Protein AF-0000000076985217 (afdb_homodimer)

Organism: Strigamia maritima (NCBI:txid126957)

Radius of gyration: 34.95 Å; Cα contacts (8 Å, |Δi|>4): 1280; chains: 2; bounding box: 96×100×64 Å

Nearest PDB structures (foldseek):
  6sni-assembly1_X  TM=8.004E-01  e=3.761E-13  Saccharomyces cerevisiae
  1x03-assembly1_A-2  TM=1.935E-01  e=9.881E+00  Homo sapiens
  7lid-assembly1_A  TM=1.519E-01  e=5.399E+00  Machilis hrabei
  6sni-assembly1_X  TM=8.030E-01  e=2.224E-13  Saccharomyces cerevisiae
  1x03-assembly1_A-2  TM=1.934E-01  e=9.493E+00  Homo sapiens

Secondary structure (DSSP, 8-state):
------HHHHHHHHHHHHHHHHHTTT---THHHHHHHHHHHHHHS-GGGGGGGGGT---S----S-HHHHHHHHHHHHHHTTT-GGGG-TT-TT---HHHHHHHHHHHHHHHHHHHHHHHHHHHTS----GGGGT-GGG-HHHHHHHHHHT-HHHHHIIIIII--HHHHHHHHHHHHHHHHTT-HHHHHHHHHHHHTT-GGGGGGHHHHHHHHIIIIIB--B-TTS-B-GGGB-HHHHHHHHHHHHHHHHHHHHHHHHTT-HHHHHHHH---GGGSGGGG--SS--------SS------SSS----HHHHHHHHHHHHHHHHHHHHT-TT-HHHHHHHHHHHHHHHHHH-TT--GGGGHHHHHHHHHHHTT-HHHHHHHHHHHHHHHHTTGGG--SHHHHHHHHHHHHHHHHHHHHHHHHHTTTT--S-SS-HHHHHHHHHHHHHHHIIIIIHHHTT-TTT-TTHHHHHHHHHHHHHHHHHHHHHHHHHHH--GGGGGGGGGG--------TTSS-----------------------SSTTSHHHHHHHHHHHHHH-------/------HHHHHHHHHHHHHHHHHTTT---THHHHHHHHHHHHHHS-GGGGGGGGGT---S----S-HHHHHHHHHHHHHHTTT-GGGG-TT-TT---HHHHHHHHHHHHHHHHHHHHHHHHHHHTS----GGGGT-GGG-HHHHHHHHHHT-HHHHHIIIIII--HHHHHHHHHHHHHHHHTT-HHHHHHHHHHHHTT-GGGGGGHHHHHHHHIIIIIB--B-TTS-B-GGGB-HHHHHHHHHHHHHHHHHHHHHHHHTT-HHHHHHHH---GGGSGGGG--SS--------SS------SSS----HHHHHHHHHHHHHHHHHHHHT-TT-HHHHHHHHHHHHHHHHHH-TT--GGGGHHHHHHHHHHHTT-HHHHHHHHHHHHHHHHTTGGG--SHHHHHHHHHHHHHHHHHHHHHHHHHTTTT--S-SS-HHHHHHHHHHHHHHHIIIIIHHHTT-TTT-TTHHHHHHHHHHHHHHHHHHHHHHHHHHH--GGGGGGGGGG--------TTSS-----------------------SGGGSHHHHHHHHHHHHHH-------

Foldseek 3Di:
DQPQQDPVLLVVLLVVVLVVLVVLLPADAPVLQLLLLLLLLLQPDPLLCQLVCVVVAPDPRHDQAFQLQSVVSPVLSVVLCVQPVVSNHSPDGPDDDPSSSVSLSVVLSVLLVLLSVLLSLLLVLAPRFDPVCVPDSCQGLSNLLSCLQSLQLLCSCVPRRNNDNVSNLVSLVSNLLSCLSVVNLLVSLLSLLSSCNGGVVLVLLVLLNVLLCQQQQQADDADPQLHGPPVRGHPVRVVSNVCSNVVSVCVRCVVNVVVVCNVSSVCSNDVQPVQPPVPPPDDDDPPPLLFAQPLHPPPPPPDPDDHQVNLVVQLCVQLVVLSVVSNSVNPDSLSSLLSSLLSLLSCCLRGDQDALSSLCSNQNSLSSVLLRDLLSVLLNLLSSLLSLLLCCLSPDDPVVLVVSVVSSVVSSVSSLVSSCSSCVVPPPDHSYDPVSVVLSVVSVVLSCCSPPVCVVVVCCVVCVCVSNLSSLVSSSVSSVVSSVSSVVVSSPPDPPPVVPVPPPPPDDPDDPDPDDPPDDPDDDDDDDDDDDDPPPDPDDDDVPPVVVVSVVVSSVRHPSPHRND/DQPQQDPVLLVVLLVVVLVVLVVLLPADAPVLQLLLLLLLLLQPDPPLCQLVCVVVAPDPRHDQAFQLQSVVSPVLSVVLCVQPVVSNHSPDGPDDDPSSSVSLSVVLSVLLVLLSVLLSLLLVLAPRFDPVCVPDSCQGLSNLLSCLQSLQLLCSCVPRRNNDNVSNLVSLQSNLLSCLSVVNLLVSLLSLLSSCNGGVVLVLLVLLNVLLCQQQQQADDADPQLHGPPVRGHPVRVVSNVCSNVVSVCVRCVVNVVVVCNVSSVCSNDVQPVQPPPPPPDDDDPPPLLQAQPLHPPPPPPDPDDHQVNLVVQLCVQLVVLSVVSNSPNPDSLSSLLSSLLSLLSCCLRGDQDALSSLVSNQNSLSSVLLRDLLSVLLNLLSSLLSLLLCCLSPDDPVVLVVSVVSSVVSSVSSLVSSCSSCVVPPPDHSYDPVSVVLSVVSVVLSCCSPPVCVVVVCCVVCVCVSNLSSLVSSSVSSVVSSVSSVVVSSPPDPPPVVVVPPPPPDDPPDPDPDDDPPDPDDDDDDDDDDDDPPPPPDDDDPPPVVVVSVVSSSVRHPSPHRND

InterPro domains:
  IPR004856 Glycosyl transferase, ALG6/ALG8 [PF03155] (18-485)
  IPR004856 Glycosyl transferase, ALG6/ALG8 [PTHR12413] (17-487)

Sequence (1130 aa):
MATSLSNPVFWSIIGGITALKILLIPSKSTDFEVHRNWLAITHTFPFDKWYYEASISTSEWTLDYPPFFAWFECALSYIAQYFDSAMLSIHNHNYASQMTILFQRLSVIVTDLIFAYGVKECAGCLGPASWQSRRDVWVHNGFILSMMLFGNAGLLLVDHIHFQYNGFLFGFLLISIARMLQHKHLESAFWFCILLNLKHIYLYFAPAYFVYLLRSYCFLYSTRDGGVLWKSFSIKNFTKLSFTVISVFAASFGPFIAKGQLNQVLSRLFPFKRVQKTGLMSDNKVTASMTGGLVQEYQHSILPNITPTITLICSVVVILPALIKLWHRPSMPWDFVRCLTLCAYGTYMFGWHVHEKAILLIIIPLTLLAAVDWDDACIYMFTSLTGHFSLFPLFFTLAETSTKILLTVMHAMYSCFGLCLLNKDVVHEALLSTFEKIYLFGLVFVQLYHSYLHEFLGLSKKYEFLPLLLFSAYCAPGILYSWLKFYKFTLARDRKSCLSSTKNDYFGKSCLEILYNTEICNWSPIQSLNSGKVGLWFGSLCQHSVMILYLELTINIYFSYPRPEMATSLSNPVFWSIIGGITALKILLIPSKSTDFEVHRNWLAITHTFPFDKWYYEASISTSEWTLDYPPFFAWFECALSYIAQYFDSAMLSIHNHNYASQMTILFQRLSVIVTDLIFAYGVKECAGCLGPASWQSRRDVWVHNGFILSMMLFGNAGLLLVDHIHFQYNGFLFGFLLISIARMLQHKHLESAFWFCILLNLKHIYLYFAPAYFVYLLRSYCFLYSTRDGGVLWKSFSIKNFTKLSFTVISVFAASFGPFIAKGQLNQVLSRLFPFKRVQKTGLMSDNKVTASMTGGLVQEYQHSILPNITPTITLICSVVVILPALIKLWHRPSMPWDFVRCLTLCAYGTYMFGWHVHEKAILLIIIPLTLLAAVDWDDACIYMFTSLTGHFSLFPLFFTLAETSTKILLTVMHAMYSCFGLCLLNKDVVHEALLSTFEKIYLFGLVFVQLYHSYLHEFLGLSKKYEFLPLLLFSAYCAPGILYSWLKFYKFTLARDRKSCLSSTKNDYFGKSCLEILYNTEICNWSPIQSLNSGKVGLWFGSLCQHSVMILYLELTINIYFSYPRPE

pLDDT: mean 75.88, std 26.4, range [15.59, 98.81]

Solvent-accessible surface area (backbone atoms only — not comparable to full-atom values): 62988 Å² total; per-residue (Å²): 126,58,80,59,68,54,65,70,61,53,50,47,52,52,49,54,52,47,53,52,49,60,70,35,55,86,50,79,42,74,46,49,47,43,54,40,44,41,21,6,43,41,57,70,40,61,81,93,41,47,68,50,31,65,79,70,40,91,54,90,60,62,64,48,58,31,52,46,36,48,52,49,34,26,57,49,30,68,56,41,46,77,61,37,54,68,54,43,38,76,80,48,72,83,65,74,50,70,47,48,50,52,49,56,50,47,52,43,58,59,43,28,51,46,21,51,50,9,43,51,48,38,36,60,68,49,71,57,52,62,80,71,24,74,74,38,70,82,57,18,54,34,47,41,52,42,49,52,60,77,49,24,36,53,56,48,44,46,30,47,36,42,44,46,56,55,50,36,50,49,7,33,47,34,39,14,50,30,26,40,66,68,70,36,57,64,62,13,49,42,33,42,44,53,37,38,33,37,35,60,76,55,55,52,40,42,64,42,53,52,45,44,46,49,44,46,59,19,27,75,48,67,41,94,86,36,43,83,44,75,87,34,56,35,67,66,47,42,50,53,49,48,49,46,50,49,52,52,50,41,68,45,46,37,69,40,47,75,69,70,38,51,68,54,49,48,46,44,59,55,66,74,65,75,59,65,68,77,64,67,73,78,91,84,85,83,66,83,74,65,26,60,79,64,87,63,71,70,77,53,89,82,53,81,82,82,49,63,66,57,22,48,52,52,20,49,62,65,30,43,66,48,50,53,52,42,53,45,44,55,85,39,54,69,52,50,51,49,34,30,27,44,26,30,47,26,36,63,74,35,35,67,87,52,58,66,76,56,49,53,58,30,45,57,56,34,52,60,44,22,75,74,34,69,71,42,31,28,47,36,57,56,41,45,54,46,45,44,56,49,45,44,76,80,50,80,48,72,55,47,44,54,42,53,51,50,40,42,50,42,35,49,53,49,47,53,53,42,48,47,61,72,34,54,91,64,63,79,64,71,64,59,54,71,67,55,48,53,57,55,54,48,52,55,52,54,52,47,36,52,73,46,47,38,59,72,66,60,38,48,80,82,44,65,58,49,54,55,46,46,43,44,60,60,32,49,60,54,52,50,50,43,48,51,53,50,49,51,51,60,70,59,62,61,88,72,66,71,63,65,74,61,65,77,70,76,72,85,74,92,75,72,92,83,67,72,95,67,85,84,83,82,75,83,84,84,85,76,85,82,82,84,73,89,69,91,70,95,79,85,78,91,69,64,63,66,58,57,51,51,55,56,51,56,53,61,52,55,60,65,59,73,19,66,124,127,58,80,59,67,53,66,71,59,52,50,47,51,52,50,55,53,46,53,53,50,61,69,36,56,87,50,79,43,73,46,50,48,44,55,39,42,41,20,6,43,41,57,69,44,60,80,93,40,47,69,52,33,64,79,71,40,91,54,89,59,63,64,48,58,32,51,48,36,49,52,49,33,28,58,50,30,68,57,41,46,78,62,36,55,68,54,43,38,77,80,48,73,82,66,72,49,70,47,48,51,52,48,56,50,47,50,43,58,58,42,30,50,47,21,51,49,10,45,50,48,38,35,60,68,48,71,57,52,61,79,68,23,72,78,38,71,84,56,19,55,34,47,41,50,43,48,52,59,76,50,25,38,53,57,48,44,45,30,47,38,42,44,47,59,54,50,36,51,48,7,34,47,34,40,15,49,28,28,40,65,68,68,35,58,64,61,14,50,42,34,41,45,53,37,38,34,37,36,60,76,56,55,52,40,43,63,42,54,52,44,43,45,50,43,46,59,20,28,76,49,66,42,94,85,36,43,83,45,77,86,34,56,36,66,66,46,43,49,52,48,49,48,48,50,49,52,50,49,42,66,44,48,36,69,40,48,76,70,69,38,49,67,51,48,48,47,43,58,55,67,74,65,77,60,64,68,77,65,67,75,81,89,79,86,82,65,84,72,66,27,60,78,64,87,63,70,68,76,54,88,81,54,80,82,82,49,64,66,57,21,50,50,51,21,49,62,65,31,41,65,48,52,53,51,40,52,45,44,56,86,40,54,67,52,50,51,51,34,30,27,44,27,29,45,27,36,62,75,36,35,65,85,51,56,65,75,57,49,51,59,30,44,57,57,36,51,59,44,23,74,74,34,68,71,40,30,27,46,34,57,56,41,45,54,45,46,45,5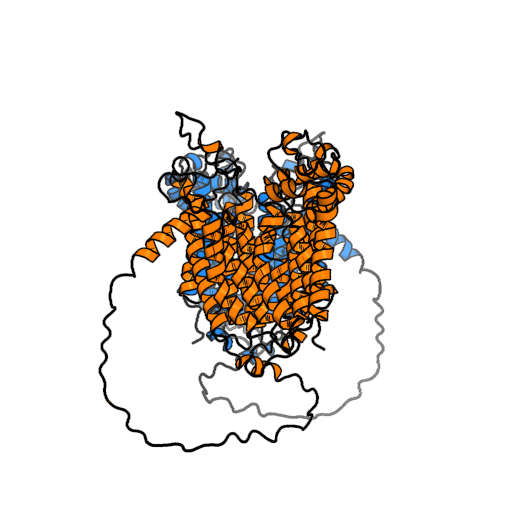5,48,46,45,76,80,50,80,49,72,55,46,43,54,42,53,52,50,42,43,50,42,35,50,53,48,46,53,54,43,48,46,61,70,33,54,92,64,64,80,64,71,65,61,53,71,68,55,49,53,55,55,54,49,51,56,52,52,51,47,36,53,72,45,45,37,59,74,67,59,37,48,81,80,42,66,57,50,54,55,48,47,44,43,61,59,33,48,60,53,50,51,50,43,47,52,54,51,49,52,52,61,70,58,62,61,85,71,66,72,63,65,73,60,63,75,70,79,73,86,80,86,75,70,88,84,64,66,90,69,79,75,79,78,73,82,89,79,84,74,86,83,82,84,72,86,70,89,68,95,80,83,77,83,70,63,64,63,58,56,53,50,54,55,51,57,53,64,50,56,60,66,60,73,18,67,124

Structure (mmCIF, N/CA/C/O backbone):
data_AF-0000000076985217-model_v1
#
loop_
_entity.id
_entity.type
_entity.pdbx_description
1 polymer Alpha-1,3-glucosyltransferase
#
loop_
_atom_site.group_PDB
_atom_site.id
_atom_site.type_symbol
_atom_site.label_atom_id
_atom_site.label_alt_id
_atom_site.label_comp_id
_atom_site.label_asym_id
_atom_site.label_entity_id
_atom_site.label_seq_id
_atom_site.pdbx_PDB_ins_code
_atom_site.Cartn_x
_atom_site.Cartn_y
_atom_site.Cartn_z
_atom_site.occupancy
_atom_site.B_iso_or_equiv
_atom_site.auth_seq_id
_atom_site.auth_comp_id
_atom_site.auth_asym_id
_atom_site.auth_atom_id
_atom_site.pdbx_PDB_model_num
ATOM 1 N N . MET A 1 1 ? -28.812 -13.93 -15.977 1 23.81 1 MET A N 1
ATOM 2 C CA . MET A 1 1 ? -27.453 -13.977 -16.5 1 23.81 1 MET A CA 1
ATOM 3 C C . MET A 1 1 ? -26.484 -13.258 -15.578 1 23.81 1 MET A C 1
ATOM 5 O O . MET A 1 1 ? -26.656 -12.07 -15.289 1 23.81 1 MET A O 1
ATOM 9 N N . ALA A 1 2 ? -25.859 -13.914 -14.68 1 39.53 2 ALA A N 1
ATOM 10 C CA . ALA A 1 2 ? -24.891 -13.43 -13.695 1 39.53 2 ALA A CA 1
ATOM 11 C C . ALA A 1 2 ? -23.922 -12.43 -14.328 1 39.53 2 ALA A C 1
ATOM 13 O O . ALA A 1 2 ? -23.266 -12.742 -15.32 1 39.53 2 ALA A O 1
ATOM 14 N N . THR A 1 3 ? -24.125 -11.203 -14.336 1 50.72 3 THR A N 1
ATOM 15 C CA . THR A 1 3 ? -23.406 -10.242 -15.156 1 50.72 3 THR A CA 1
ATOM 16 C C . THR A 1 3 ? -21.906 -10.305 -14.875 1 50.72 3 THR A C 1
ATOM 18 O O . THR A 1 3 ? -21.484 -10.133 -13.727 1 50.72 3 THR A O 1
ATOM 21 N N . SER A 1 4 ? -21.141 -11.195 -15.625 1 61.94 4 SER A N 1
ATOM 22 C CA . SER A 1 4 ? -19.688 -11.266 -15.688 1 61.94 4 SER A CA 1
ATOM 23 C C . SER A 1 4 ? -19.062 -9.875 -15.664 1 61.94 4 SER A C 1
ATOM 25 O O . SER A 1 4 ? -19.703 -8.891 -16.016 1 61.94 4 SER A O 1
ATOM 27 N N . LEU A 1 5 ? -18.031 -9.781 -14.875 1 69.56 5 LEU A N 1
ATOM 28 C CA . LEU A 1 5 ? -17.281 -8.539 -14.867 1 69.56 5 LEU A CA 1
ATOM 29 C C . LEU A 1 5 ? -17.062 -8.023 -16.297 1 69.56 5 LEU A C 1
ATOM 31 O O . LEU A 1 5 ? -16.641 -8.781 -17.172 1 69.56 5 LEU A O 1
ATOM 35 N N . SER A 1 6 ? -17.578 -6.812 -16.484 1 77.94 6 SER A N 1
ATOM 36 C CA . SER A 1 6 ? -17.422 -6.227 -17.812 1 77.94 6 SER A CA 1
ATOM 37 C C . SER A 1 6 ? -15.953 -6.223 -18.234 1 77.94 6 SER A C 1
ATOM 39 O O . SER A 1 6 ? -15.055 -6.062 -17.406 1 77.94 6 SER A O 1
ATOM 41 N N . ASN A 1 7 ? -15.695 -6.547 -19.469 1 78.56 7 ASN A N 1
ATOM 42 C CA . ASN A 1 7 ? -14.359 -6.691 -20.031 1 78.56 7 ASN A CA 1
ATOM 43 C C . ASN A 1 7 ? -13.531 -5.426 -19.828 1 78.56 7 ASN A C 1
ATOM 45 O O . ASN A 1 7 ? -12.383 -5.496 -19.391 1 78.56 7 ASN A O 1
ATOM 49 N N . PRO A 1 8 ? -14.125 -4.258 -20.062 1 77.69 8 PRO A N 1
ATOM 50 C CA . PRO A 1 8 ? -13.297 -3.066 -19.906 1 77.69 8 PRO A CA 1
ATOM 51 C C . PRO A 1 8 ? -12.828 -2.863 -18.469 1 77.69 8 PRO A C 1
ATOM 53 O O . PRO A 1 8 ? -11.703 -2.414 -18.234 1 77.69 8 PRO A O 1
ATOM 56 N N . VAL A 1 9 ? -13.641 -3.23 -17.578 1 78.38 9 VAL A N 1
ATOM 57 C CA . VAL A 1 9 ? -13.281 -3.074 -16.172 1 78.38 9 VAL A CA 1
ATOM 58 C C . VAL A 1 9 ? -12.18 -4.066 -15.805 1 78.38 9 VAL A C 1
ATOM 60 O O . VAL A 1 9 ? -11.211 -3.707 -15.133 1 78.38 9 VAL A O 1
ATOM 63 N N . PHE A 1 10 ? -12.352 -5.262 -16.328 1 86.94 10 PHE A N 1
ATOM 64 C CA . PHE A 1 10 ? -11.352 -6.289 -16.047 1 86.94 10 PHE A CA 1
ATOM 65 C C . PHE A 1 10 ? -9.984 -5.867 -16.578 1 86.94 10 PHE A C 1
ATOM 67 O O . PHE A 1 10 ? -8.992 -5.938 -15.852 1 86.94 10 PHE A O 1
ATOM 74 N N . TRP A 1 11 ? -9.977 -5.34 -17.719 1 86.81 11 TRP A N 1
ATOM 75 C CA . TRP A 1 11 ? -8.695 -5 -18.344 1 86.81 11 TRP A CA 1
ATOM 76 C C . TRP A 1 11 ? -8.117 -3.729 -17.734 1 86.81 11 TRP A C 1
ATOM 78 O O . TRP A 1 11 ? -6.906 -3.508 -17.781 1 86.81 11 TRP A O 1
ATOM 88 N N . SER A 1 12 ? -8.938 -2.918 -17.156 1 82.62 12 SER A N 1
ATOM 89 C CA . SER A 1 12 ? -8.438 -1.764 -16.422 1 82.62 12 SER A CA 1
ATOM 90 C C . SER A 1 12 ? -7.684 -2.191 -15.164 1 82.62 12 SER A C 1
ATOM 92 O O . SER A 1 12 ? -6.695 -1.562 -14.781 1 82.62 12 SER A O 1
ATOM 94 N N . ILE A 1 13 ? -8.188 -3.27 -14.586 1 86.25 13 ILE A N 1
ATOM 95 C CA . ILE A 1 13 ? -7.492 -3.824 -13.43 1 86.25 13 ILE A CA 1
ATOM 96 C C . ILE A 1 13 ? -6.109 -4.328 -13.844 1 86.25 13 ILE A C 1
ATOM 98 O O . ILE A 1 13 ? -5.105 -3.992 -13.219 1 86.25 13 ILE A O 1
ATOM 102 N N . ILE A 1 14 ? -6.141 -5.023 -14.914 1 91.19 14 ILE A N 1
ATOM 103 C CA . ILE A 1 14 ? -4.898 -5.594 -15.422 1 91.19 14 ILE A CA 1
ATOM 104 C C . ILE A 1 14 ? -3.934 -4.477 -15.812 1 91.19 14 ILE A C 1
ATOM 106 O O . ILE A 1 14 ? -2.74 -4.543 -15.508 1 91.19 14 ILE A O 1
ATOM 110 N N . GLY A 1 15 ? -4.496 -3.48 -16.453 1 87.56 15 GLY A N 1
ATOM 111 C CA . GLY A 1 15 ? -3.678 -2.342 -16.828 1 87.56 15 GLY A CA 1
ATOM 112 C C . GLY A 1 15 ? -3.082 -1.61 -15.641 1 87.56 15 GLY A C 1
ATOM 113 O O . GLY A 1 15 ? -1.902 -1.252 -15.656 1 87.56 15 GLY A O 1
ATOM 114 N N . GLY A 1 16 ? -3.854 -1.36 -14.617 1 84.88 16 GLY A N 1
ATOM 115 C CA . GLY A 1 16 ? -3.377 -0.687 -13.422 1 84.88 16 GLY A CA 1
ATOM 116 C C . GLY A 1 16 ? -2.277 -1.449 -12.703 1 84.88 16 GLY A C 1
ATOM 117 O O . GLY A 1 16 ? -1.252 -0.872 -12.336 1 84.88 16 GLY A O 1
ATOM 118 N N . ILE A 1 17 ? -2.465 -2.727 -12.516 1 90.25 17 ILE A N 1
ATOM 119 C CA . ILE A 1 17 ? -1.48 -3.541 -11.812 1 90.25 17 ILE A CA 1
ATOM 120 C C . ILE A 1 17 ? -0.236 -3.711 -12.68 1 90.25 17 ILE A C 1
ATOM 122 O O . ILE A 1 17 ? 0.886 -3.738 -12.172 1 90.25 17 ILE A O 1
ATOM 126 N N . THR A 1 18 ? -0.457 -3.779 -14.008 1 92.19 18 THR A N 1
ATOM 127 C CA . THR A 1 18 ? 0.682 -3.861 -14.914 1 92.19 18 THR A CA 1
ATOM 128 C C . THR A 1 18 ? 1.542 -2.605 -14.82 1 92.19 18 THR A C 1
ATOM 130 O O . THR A 1 18 ? 2.77 -2.68 -14.891 1 92.19 18 THR A O 1
ATOM 133 N N . ALA A 1 19 ? 0.952 -1.47 -14.688 1 86.56 19 ALA A N 1
ATOM 134 C CA . ALA A 1 19 ? 1.701 -0.232 -14.484 1 86.56 19 ALA A CA 1
ATOM 135 C C . ALA A 1 19 ? 2.559 -0.307 -13.227 1 86.56 19 ALA A C 1
ATOM 137 O O . ALA A 1 19 ? 3.691 0.182 -13.211 1 86.56 19 ALA A O 1
ATOM 138 N N . LEU A 1 20 ? 1.994 -0.882 -12.25 1 86.69 20 LEU A N 1
ATOM 139 C CA . LEU A 1 20 ? 2.754 -1.074 -11.016 1 86.69 20 LEU A CA 1
ATOM 140 C C . LEU A 1 20 ? 3.941 -2.004 -11.25 1 86.69 20 LEU A C 1
ATOM 142 O O . LEU A 1 20 ? 5.035 -1.761 -10.734 1 86.69 20 LEU A O 1
ATOM 146 N N . LYS A 1 21 ? 3.689 -3.061 -12.039 1 91.88 21 LYS A N 1
ATOM 147 C CA . LYS A 1 21 ? 4.762 -3.998 -12.359 1 91.88 21 LYS A CA 1
ATOM 148 C C . LYS A 1 21 ? 5.898 -3.299 -13.102 1 91.88 21 LYS A C 1
ATOM 150 O O . LYS A 1 21 ? 7.074 -3.578 -12.859 1 91.88 21 LYS A O 1
ATOM 155 N N . ILE A 1 22 ? 5.559 -2.43 -13.945 1 87 22 ILE A N 1
ATOM 156 C CA . ILE A 1 22 ? 6.551 -1.7 -14.734 1 87 22 ILE A CA 1
ATOM 157 C C . ILE A 1 22 ? 7.391 -0.82 -13.805 1 87 22 ILE A C 1
ATOM 159 O O . ILE A 1 22 ? 8.594 -0.662 -14.016 1 87 22 ILE A O 1
ATOM 163 N N . LEU A 1 23 ? 6.82 -0.315 -12.812 1 80.81 23 LEU A N 1
ATOM 164 C CA . LEU A 1 23 ? 7.52 0.55 -11.867 1 80.81 23 LEU A CA 1
ATOM 165 C C . LEU A 1 23 ? 8.516 -0.249 -11.031 1 80.81 23 LEU A C 1
ATOM 167 O O . LEU A 1 23 ? 9.445 0.322 -10.453 1 80.81 23 LEU A O 1
ATOM 171 N N . LEU A 1 24 ? 8.383 -1.538 -10.977 1 84.62 24 LEU A N 1
ATOM 172 C CA . LEU A 1 24 ? 9.242 -2.389 -10.164 1 84.62 24 LEU A CA 1
ATOM 173 C C . LEU A 1 24 ? 10.391 -2.947 -11 1 84.62 24 LEU A C 1
ATOM 175 O O . LEU A 1 24 ? 11.203 -3.736 -10.5 1 84.62 24 LEU A O 1
ATOM 179 N N . ILE A 1 25 ? 10.625 -2.51 -12.195 1 82.75 25 ILE A N 1
ATOM 180 C CA . ILE A 1 25 ? 11.578 -3.07 -13.148 1 82.75 25 ILE A CA 1
ATOM 181 C C . ILE A 1 25 ? 13 -2.889 -12.625 1 82.75 25 ILE A C 1
ATOM 183 O O . ILE A 1 25 ? 13.828 -3.793 -12.734 1 82.75 25 ILE A O 1
ATOM 187 N N . PRO A 1 26 ? 13.359 -1.827 -11.93 1 75.75 26 PRO A N 1
ATOM 188 C CA . PRO A 1 26 ? 14.758 -1.628 -11.555 1 75.75 26 PRO A CA 1
ATOM 189 C C . PRO A 1 26 ? 15.211 -2.57 -10.445 1 75.75 26 PRO A C 1
ATOM 191 O O . PRO A 1 26 ? 16.406 -2.645 -10.141 1 75.75 26 PRO A O 1
ATOM 194 N N . SER A 1 27 ? 14.555 -3.463 -10.016 1 73.88 27 SER A N 1
ATOM 195 C CA . SER A 1 27 ? 14.945 -4.398 -8.969 1 73.88 27 SER A CA 1
ATOM 196 C C . SER A 1 27 ? 15.758 -5.559 -9.539 1 73.88 27 SER A C 1
ATOM 198 O O . SER A 1 27 ? 15.539 -5.965 -10.68 1 73.88 27 SER A O 1
ATOM 200 N N . LYS A 1 28 ? 16.859 -5.961 -8.867 1 67.06 28 LYS A N 1
ATOM 201 C CA . LYS A 1 28 ? 17.719 -7.031 -9.367 1 67.06 28 LYS A CA 1
ATOM 202 C C . LYS A 1 28 ? 17.828 -8.172 -8.359 1 67.06 28 LYS A C 1
ATOM 204 O O . LYS A 1 28 ? 17.781 -7.941 -7.148 1 67.06 28 LYS A O 1
ATOM 209 N N . SER A 1 29 ? 17.75 -9.383 -8.922 1 73.75 29 SER A N 1
ATOM 210 C CA . SER A 1 29 ? 17.969 -10.562 -8.086 1 73.75 29 SER A CA 1
ATOM 211 C C . SER A 1 29 ? 18.844 -11.586 -8.797 1 73.75 29 SER A C 1
ATOM 213 O O . SER A 1 29 ? 19.141 -11.445 -9.984 1 73.75 29 SER A O 1
ATOM 215 N N . THR A 1 30 ? 19.297 -12.578 -8.102 1 70.62 30 THR A N 1
ATOM 216 C CA . THR A 1 30 ? 20.156 -13.641 -8.617 1 70.62 30 THR A CA 1
ATOM 217 C C . THR A 1 30 ? 19.422 -14.477 -9.648 1 70.62 30 THR A C 1
ATOM 219 O O . THR A 1 30 ? 20.031 -15.062 -10.539 1 70.62 30 THR A O 1
ATOM 222 N N . ASP A 1 31 ? 18.188 -14.609 -9.531 1 81.81 31 ASP A N 1
ATOM 223 C CA . ASP A 1 31 ? 17.406 -15.43 -10.438 1 81.81 31 ASP A CA 1
ATOM 224 C C . ASP A 1 31 ? 17.406 -14.844 -11.852 1 81.81 31 ASP A C 1
ATOM 226 O O . ASP A 1 31 ? 17.078 -15.539 -12.82 1 81.81 31 ASP A O 1
ATOM 230 N N . PHE A 1 32 ? 17.906 -13.75 -11.938 1 86.25 32 PHE A N 1
ATOM 231 C CA . PHE A 1 32 ? 18.047 -13.109 -13.234 1 86.25 32 PHE A CA 1
ATOM 232 C C . PHE A 1 32 ? 19.078 -13.836 -14.086 1 86.25 32 PHE A C 1
ATOM 234 O O . PHE A 1 32 ? 18.859 -14.094 -15.266 1 86.25 32 PHE A O 1
ATOM 241 N N . GLU A 1 33 ? 20.078 -14.234 -13.406 1 88.06 33 GLU A N 1
ATOM 242 C CA . GLU A 1 33 ? 21.172 -14.898 -14.102 1 88.06 33 GLU A CA 1
ATOM 243 C C . GLU A 1 33 ? 20.781 -16.312 -14.516 1 88.06 33 GLU A C 1
ATOM 245 O O . GLU A 1 33 ? 21.219 -16.812 -15.555 1 88.06 33 GLU A O 1
ATOM 250 N N . VAL A 1 34 ? 19.969 -16.953 -13.695 1 88.75 34 VAL A N 1
ATOM 251 C CA . VAL A 1 34 ? 19.547 -18.328 -13.992 1 88.75 34 VAL A CA 1
ATOM 252 C C . VAL A 1 34 ? 18.766 -18.359 -15.305 1 88.75 34 VAL A C 1
ATOM 254 O O . VAL A 1 34 ? 19.094 -19.125 -16.203 1 88.75 34 VAL A O 1
ATOM 257 N N . HIS A 1 35 ? 17.844 -17.531 -15.438 1 91.12 35 HIS A N 1
ATOM 258 C CA . HIS A 1 35 ? 17 -17.516 -16.625 1 91.12 35 HIS A CA 1
ATOM 259 C C . HIS A 1 35 ? 17.75 -16.953 -17.828 1 91.12 35 HIS A C 1
ATOM 261 O O . HIS A 1 35 ? 17.516 -17.375 -18.969 1 91.12 35 HIS A O 1
ATOM 267 N N . ARG A 1 36 ? 18.609 -15.977 -17.562 1 92.25 36 ARG A N 1
ATOM 268 C CA . ARG A 1 36 ? 19.453 -15.492 -18.656 1 92.25 36 ARG A CA 1
ATOM 269 C C . ARG A 1 36 ? 20.281 -16.625 -19.234 1 92.25 36 ARG A C 1
ATOM 271 O O . ARG A 1 36 ? 20.406 -16.75 -20.453 1 92.25 36 ARG A O 1
ATOM 278 N N . ASN A 1 37 ? 20.859 -17.422 -18.344 1 91.25 37 ASN A N 1
ATOM 279 C CA . ASN A 1 37 ? 21.672 -18.547 -18.781 1 91.25 37 ASN A CA 1
ATOM 280 C C . ASN A 1 37 ? 20.828 -19.562 -19.562 1 91.25 37 ASN A C 1
ATOM 282 O O . ASN A 1 37 ? 21.312 -20.172 -20.516 1 91.25 37 ASN A O 1
ATOM 286 N N . TRP A 1 38 ? 19.641 -19.812 -19.141 1 92.69 38 TRP A N 1
ATOM 287 C CA . TRP A 1 38 ? 18.75 -20.734 -19.844 1 92.69 38 TRP A CA 1
ATOM 288 C C . TRP A 1 38 ? 18.438 -20.219 -21.25 1 92.69 38 TRP A C 1
ATOM 290 O O . TRP A 1 38 ? 18.359 -21 -22.203 1 92.69 38 TRP A O 1
ATOM 300 N N . LEU A 1 39 ? 18.297 -18.891 -21.359 1 94.25 39 LEU A N 1
ATOM 301 C CA . LEU A 1 39 ? 18.125 -18.281 -22.672 1 94.25 39 LEU A CA 1
ATOM 302 C C . LEU A 1 39 ? 19.344 -18.531 -23.562 1 94.25 39 LEU A C 1
ATOM 304 O O . LEU A 1 39 ? 19.188 -18.891 -24.734 1 94.25 39 LEU A O 1
ATOM 308 N N . ALA A 1 40 ? 20.453 -18.375 -22.984 1 92.94 40 ALA A N 1
ATOM 309 C CA . ALA A 1 40 ? 21.703 -18.547 -23.734 1 92.94 40 ALA A CA 1
ATOM 310 C C . ALA A 1 40 ? 21.875 -20 -24.172 1 92.94 40 ALA A C 1
ATOM 312 O O . ALA A 1 40 ? 22.266 -20.25 -25.312 1 92.94 40 ALA A O 1
ATOM 313 N N . ILE A 1 41 ? 21.578 -20.906 -23.297 1 92.5 41 ILE A N 1
ATOM 314 C CA . ILE A 1 41 ? 21.734 -22.344 -23.562 1 92.5 41 ILE A CA 1
ATOM 315 C C . ILE A 1 41 ? 20.812 -22.75 -24.703 1 92.5 41 ILE A C 1
ATOM 317 O O . ILE A 1 41 ? 21.234 -23.422 -25.641 1 92.5 41 ILE A O 1
ATOM 321 N N . THR A 1 42 ? 19.594 -22.375 -24.641 1 93.81 42 THR A N 1
ATOM 322 C CA . THR A 1 42 ? 18.594 -22.844 -25.594 1 93.81 42 THR A CA 1
ATOM 323 C C . THR A 1 42 ? 18.75 -22.141 -26.938 1 93.81 42 THR A C 1
ATOM 325 O O . THR A 1 42 ? 18.344 -22.656 -27.969 1 93.81 42 THR A O 1
ATOM 328 N N . HIS A 1 43 ? 19.359 -21 -26.844 1 93.19 43 HIS A N 1
ATOM 329 C CA . HIS A 1 43 ? 19.594 -20.266 -28.078 1 93.19 43 HIS A CA 1
ATOM 330 C C . HIS A 1 43 ? 20.812 -20.797 -28.812 1 93.19 43 HIS A C 1
ATOM 332 O O . HIS A 1 43 ? 20.828 -20.859 -30.047 1 93.19 43 HIS A O 1
ATOM 338 N N . THR A 1 44 ? 21.844 -21.141 -28.125 1 91.12 44 THR A N 1
ATOM 339 C CA . THR A 1 44 ? 23.141 -21.453 -28.688 1 91.12 44 THR A CA 1
ATOM 340 C C . THR A 1 44 ? 23.219 -22.922 -29.109 1 91.12 44 THR A C 1
ATOM 342 O O . THR A 1 44 ? 23.781 -23.25 -30.156 1 91.12 44 THR A O 1
ATOM 345 N N . PHE A 1 45 ? 22.688 -23.828 -28.344 1 91.88 45 PHE A N 1
ATOM 346 C CA . PHE A 1 45 ? 22.844 -25.25 -28.578 1 91.88 45 PHE A CA 1
ATOM 347 C C . PHE A 1 45 ? 21.594 -25.844 -29.219 1 91.88 45 PHE A C 1
ATOM 349 O O . PHE A 1 45 ? 20.5 -25.328 -29.016 1 91.88 45 PHE A O 1
ATOM 356 N N . PRO A 1 46 ? 21.859 -26.891 -29.969 1 92.44 46 PRO A N 1
ATOM 357 C CA . PRO A 1 46 ? 20.688 -27.656 -30.422 1 92.44 46 PRO A CA 1
ATOM 358 C C . PRO A 1 46 ? 19.938 -28.312 -29.266 1 92.44 46 PRO A C 1
ATOM 360 O O . PRO A 1 46 ? 20.5 -28.5 -28.172 1 92.44 46 PRO A O 1
ATOM 363 N N . PHE A 1 47 ? 18.734 -28.641 -29.406 1 93.12 47 PHE A N 1
ATOM 364 C CA . PHE A 1 47 ? 17.859 -29.078 -28.328 1 93.12 47 PHE A CA 1
ATOM 365 C C . PHE A 1 47 ? 18.406 -30.344 -27.672 1 93.12 47 PHE A C 1
ATOM 367 O O . PHE A 1 47 ? 18.172 -30.594 -26.484 1 93.12 47 PHE A O 1
ATOM 374 N N . ASP A 1 48 ? 19.203 -31.188 -28.344 1 90.81 48 ASP A N 1
ATOM 375 C CA . ASP A 1 48 ? 19.719 -32.438 -27.797 1 90.81 48 ASP A CA 1
ATOM 376 C C . ASP A 1 48 ? 20.875 -32.188 -26.828 1 90.81 48 ASP A C 1
ATOM 378 O O . ASP A 1 48 ? 21.328 -33.094 -26.141 1 90.81 48 ASP A O 1
ATOM 382 N N . LYS A 1 49 ? 21.25 -30.938 -26.672 1 91.31 49 LYS A N 1
ATOM 383 C CA . LYS A 1 49 ? 22.344 -30.625 -25.75 1 91.31 49 LYS A CA 1
ATOM 384 C C . LYS A 1 49 ? 21.844 -29.75 -24.609 1 91.31 49 LYS A C 1
ATOM 386 O O . LYS A 1 49 ? 22.609 -29.406 -23.703 1 91.31 49 LYS A O 1
ATOM 391 N N . TRP A 1 50 ? 20.641 -29.438 -24.594 1 92 50 TRP A N 1
ATOM 392 C CA . TRP A 1 50 ? 20.109 -28.5 -23.609 1 92 50 TRP A CA 1
ATOM 393 C C . TRP A 1 50 ? 20.328 -29.031 -22.188 1 92 50 TRP A C 1
ATOM 395 O O . TRP A 1 50 ? 20.688 -28.266 -21.281 1 92 50 TRP A O 1
ATOM 405 N N . TYR A 1 51 ? 20.219 -30.266 -22.016 1 91.06 51 TYR A N 1
ATOM 406 C CA . TYR A 1 51 ? 20.266 -30.828 -20.672 1 91.06 51 TYR A CA 1
ATOM 407 C C . TYR A 1 51 ? 21.625 -31.453 -20.406 1 91.06 51 TYR A C 1
ATOM 409 O O . TYR A 1 51 ? 21.797 -32.188 -19.422 1 91.06 51 TYR A O 1
ATOM 417 N N . TYR A 1 52 ? 22.578 -31.234 -21.25 1 84 52 TYR A N 1
ATOM 418 C CA . TYR A 1 52 ? 23.953 -31.688 -21.062 1 84 52 TYR A CA 1
ATOM 419 C C . TYR A 1 52 ? 24.906 -30.516 -20.891 1 84 52 TYR A C 1
ATOM 421 O O . TYR A 1 52 ? 26.125 -30.703 -20.844 1 84 52 TYR A O 1
ATOM 429 N N . GLU A 1 53 ? 24.406 -29.344 -20.891 1 62.34 53 GLU A N 1
ATOM 430 C CA . GLU A 1 53 ? 25.203 -28.125 -21 1 62.34 53 GLU A CA 1
ATOM 431 C C . GLU A 1 53 ? 26.188 -28.016 -19.859 1 62.34 53 GLU A C 1
ATOM 433 O O . GLU A 1 53 ? 27.25 -27.391 -20 1 62.34 53 GLU A O 1
ATOM 438 N N . ALA A 1 54 ? 25.781 -28.453 -18.656 1 59.19 54 ALA A N 1
ATOM 439 C CA . ALA A 1 54 ? 26.75 -28.391 -17.578 1 59.19 54 ALA A CA 1
ATOM 440 C C . ALA A 1 54 ? 28.109 -28.938 -18.016 1 59.19 54 ALA A C 1
ATOM 442 O O . ALA A 1 54 ? 29.156 -28.469 -17.547 1 59.19 54 ALA A O 1
ATOM 443 N N . SER A 1 55 ? 28.062 -29.75 -18.891 1 49.72 55 SER A N 1
ATOM 444 C CA . SER A 1 55 ? 29.297 -30.359 -19.375 1 49.72 55 SER A CA 1
ATOM 445 C C . SER A 1 55 ? 29.984 -29.469 -20.391 1 49.72 55 SER A C 1
ATOM 447 O O . SER A 1 55 ? 31.203 -29.562 -20.594 1 49.72 55 SER A O 1
ATOM 449 N N . ILE A 1 56 ? 29.188 -28.531 -20.812 1 53.38 56 ILE A N 1
ATOM 450 C CA . ILE A 1 56 ? 29.781 -27.688 -21.844 1 53.38 56 ILE A CA 1
ATOM 451 C C . ILE A 1 56 ? 29.938 -26.266 -21.328 1 53.38 56 ILE A C 1
ATOM 453 O O . ILE A 1 56 ? 30.922 -25.594 -21.641 1 53.38 56 ILE A O 1
ATOM 457 N N . SER A 1 57 ? 28.922 -25.922 -20.578 1 57.81 57 SER A N 1
ATOM 458 C CA . SER A 1 57 ? 28.891 -24.547 -20.125 1 57.81 57 SER A CA 1
ATOM 459 C C . SER A 1 57 ? 29.469 -24.406 -18.719 1 57.81 57 SER A C 1
ATOM 461 O O . SER A 1 57 ? 29.406 -25.344 -17.922 1 57.81 57 SER A O 1
ATOM 463 N N . THR A 1 58 ? 30.328 -23.484 -18.5 1 61.66 58 THR A N 1
ATOM 464 C CA . THR A 1 58 ? 31.016 -23.156 -17.266 1 61.66 58 THR A CA 1
ATOM 465 C C . THR A 1 58 ? 30.016 -22.625 -16.234 1 61.66 58 THR A C 1
ATOM 467 O O . THR A 1 58 ? 30.406 -22.297 -15.102 1 61.66 58 THR A O 1
ATOM 470 N N . SER A 1 59 ? 28.688 -22.656 -16.594 1 66.19 59 SER A N 1
ATOM 471 C CA . SER A 1 59 ? 27.812 -22 -15.617 1 66.19 59 SER A CA 1
ATOM 472 C C . SER A 1 59 ? 27.234 -23.016 -14.633 1 66.19 59 SER A C 1
ATOM 474 O O . SER A 1 59 ? 27.016 -24.172 -14.977 1 66.19 59 SER A O 1
ATOM 476 N N . GLU A 1 60 ? 27.047 -22.641 -13.438 1 72.38 60 GLU A N 1
ATOM 477 C CA . GLU A 1 60 ? 26.484 -23.469 -12.367 1 72.38 60 GLU A CA 1
ATOM 478 C C . GLU A 1 60 ? 24.969 -23.578 -12.508 1 72.38 60 GLU A C 1
ATOM 480 O O . GLU A 1 60 ? 24.344 -24.469 -11.938 1 72.38 60 GLU A O 1
ATOM 485 N N . TRP A 1 61 ? 24.406 -22.766 -13.367 1 77.69 61 TRP A N 1
ATOM 486 C CA . TRP A 1 61 ? 22.953 -22.734 -13.5 1 77.69 61 TRP A CA 1
ATOM 487 C C . TRP A 1 61 ? 22.484 -23.594 -14.672 1 77.69 61 TRP A C 1
ATOM 489 O O . TRP A 1 61 ? 22.422 -23.125 -15.812 1 77.69 61 TRP A O 1
ATOM 499 N N . THR A 1 62 ? 22.125 -24.812 -14.312 1 81.38 62 THR A N 1
ATOM 500 C CA . THR A 1 62 ? 21.703 -25.766 -15.328 1 81.38 62 THR A CA 1
ATOM 501 C C . THR A 1 62 ? 20.188 -25.719 -15.531 1 81.38 62 THR A C 1
ATOM 503 O O . THR A 1 62 ? 19.453 -25.359 -14.617 1 81.38 62 THR A O 1
ATOM 506 N N . LEU A 1 63 ? 19.828 -26.016 -16.719 1 88.5 63 LEU A N 1
ATOM 507 C CA . LEU A 1 63 ? 18.406 -26.109 -17.031 1 88.5 63 LEU A CA 1
ATOM 508 C C . LEU A 1 63 ? 17.75 -27.281 -16.312 1 88.5 63 LEU A C 1
ATOM 510 O O . LEU A 1 63 ? 18.094 -28.438 -16.562 1 88.5 63 LEU A O 1
ATOM 514 N N . ASP A 1 64 ? 16.875 -27.016 -15.375 1 89.12 64 ASP A N 1
ATOM 515 C CA . ASP A 1 64 ? 16.281 -28.078 -14.57 1 89.12 64 ASP A CA 1
ATOM 516 C C . ASP A 1 64 ? 14.758 -28.047 -14.633 1 89.12 64 ASP A C 1
ATOM 518 O O . ASP A 1 64 ? 14.086 -28.547 -13.719 1 89.12 64 ASP A O 1
ATOM 522 N N . TYR A 1 65 ? 14.195 -27.391 -15.617 1 94.06 65 TYR A N 1
ATOM 523 C CA . TYR A 1 65 ? 12.758 -27.406 -15.875 1 94.06 65 TYR A CA 1
ATOM 524 C C . TYR A 1 65 ? 12.414 -28.375 -17 1 94.06 65 TYR A C 1
ATOM 526 O O . TYR A 1 65 ? 13.281 -28.75 -17.797 1 94.06 65 TYR A O 1
ATOM 534 N N . PRO A 1 66 ? 11.148 -28.812 -17.062 1 96.44 66 PRO A N 1
ATOM 535 C CA . PRO A 1 66 ? 10.742 -29.75 -18.125 1 96.44 66 PRO A CA 1
ATOM 536 C C . PRO A 1 66 ? 10.844 -29.141 -19.516 1 96.44 66 PRO A C 1
ATOM 538 O O . PRO A 1 66 ? 11.062 -27.938 -19.656 1 96.44 66 PRO A O 1
ATOM 541 N N . PRO A 1 67 ? 10.742 -29.953 -20.547 1 96.69 67 PRO A N 1
ATOM 542 C CA . PRO A 1 67 ? 11.07 -29.562 -21.922 1 96.69 67 PRO A CA 1
ATOM 543 C C . PRO A 1 67 ? 10.18 -28.438 -22.438 1 96.69 67 PRO A C 1
ATOM 545 O O . PRO A 1 67 ? 10.641 -27.578 -23.188 1 96.69 67 PRO A O 1
ATOM 548 N N . PHE A 1 68 ? 8.906 -28.375 -22.078 1 98.19 68 PHE A N 1
ATOM 549 C CA . PHE A 1 68 ? 8.062 -27.297 -22.578 1 98.19 68 PHE A CA 1
ATOM 550 C C . PHE A 1 68 ? 8.617 -25.938 -22.141 1 98.19 68 PHE A C 1
ATOM 552 O O . PHE A 1 68 ? 8.516 -24.969 -22.891 1 98.19 68 PHE A O 1
ATOM 559 N N . PHE A 1 69 ? 9.148 -25.875 -20.938 1 97.88 69 PHE A N 1
ATOM 560 C CA . PHE A 1 69 ? 9.727 -24.609 -20.484 1 97.88 69 PHE A CA 1
ATOM 561 C C . PHE A 1 69 ? 11.016 -24.297 -21.234 1 97.88 69 PHE A C 1
ATOM 563 O O . PHE A 1 69 ? 11.312 -23.141 -21.516 1 97.88 69 PHE A O 1
ATOM 570 N N . ALA A 1 70 ? 11.805 -25.328 -21.516 1 95.94 70 ALA A N 1
ATOM 571 C CA . ALA A 1 70 ? 13 -25.141 -22.328 1 95.94 70 ALA A CA 1
ATOM 572 C C . ALA A 1 70 ? 12.648 -24.562 -23.703 1 95.94 70 ALA A C 1
ATOM 574 O O . ALA A 1 70 ? 13.32 -23.656 -24.188 1 95.94 70 ALA A O 1
ATOM 575 N N . TRP A 1 71 ? 11.633 -25.141 -24.281 1 97.12 71 TRP A N 1
ATOM 576 C CA . TRP A 1 71 ? 11.18 -24.625 -25.562 1 97.12 71 TRP A CA 1
ATOM 577 C C . TRP A 1 71 ? 10.688 -23.188 -25.438 1 97.12 71 TRP A C 1
ATOM 579 O O . TRP A 1 71 ? 10.859 -22.391 -26.359 1 97.12 71 TRP A O 1
ATOM 589 N N . PHE A 1 72 ? 9.984 -22.906 -24.359 1 97.69 72 PHE A N 1
ATOM 590 C CA . PHE A 1 72 ? 9.531 -21.547 -24.062 1 97.69 72 PHE A CA 1
ATOM 591 C C . PHE A 1 72 ? 10.711 -20.578 -24 1 97.69 72 PHE A C 1
ATOM 593 O O . PHE A 1 72 ? 10.688 -19.516 -24.625 1 97.69 72 PHE A O 1
ATOM 600 N N . GLU A 1 73 ? 11.797 -20.969 -23.281 1 96.69 73 GLU A N 1
ATOM 601 C CA . GLU A 1 73 ? 13.008 -20.156 -23.203 1 96.69 73 GLU A CA 1
ATOM 602 C C . GLU A 1 73 ? 13.656 -20 -24.562 1 96.69 73 GLU A C 1
ATOM 604 O O . GLU A 1 73 ? 14.188 -18.938 -24.891 1 96.69 73 GLU A O 1
ATOM 609 N N . CYS A 1 74 ? 13.648 -21.047 -25.281 1 96.38 74 CYS A N 1
ATOM 610 C CA . CYS A 1 74 ? 14.195 -21 -26.625 1 96.38 74 CYS A CA 1
ATOM 611 C C . CYS A 1 74 ? 13.438 -19.984 -27.484 1 96.38 74 CYS A C 1
ATOM 613 O O . CYS A 1 74 ? 14.047 -19.172 -28.172 1 96.38 74 CYS A O 1
ATOM 615 N N . ALA A 1 75 ? 12.133 -20.047 -27.422 1 97.56 75 ALA A N 1
ATOM 616 C CA . ALA A 1 75 ? 11.305 -19.094 -28.172 1 97.56 75 ALA A CA 1
ATOM 617 C C . ALA A 1 75 ? 11.594 -17.672 -27.734 1 97.56 75 ALA A C 1
ATOM 619 O O . ALA A 1 75 ? 11.672 -16.766 -28.578 1 97.56 75 ALA A O 1
ATOM 620 N N . LEU A 1 76 ? 11.742 -17.422 -26.453 1 97.62 76 LEU A N 1
ATOM 621 C CA . LEU A 1 76 ? 12.039 -16.109 -25.922 1 97.62 76 LEU A CA 1
ATOM 622 C C . LEU A 1 76 ? 13.406 -15.617 -26.391 1 97.62 76 LEU A C 1
ATOM 624 O O . LEU A 1 76 ? 13.609 -14.422 -26.594 1 97.62 76 LEU A O 1
ATOM 628 N N . SER A 1 77 ? 14.344 -16.531 -26.516 1 96.69 77 SER A N 1
ATOM 629 C CA . SER A 1 77 ? 15.711 -16.188 -26.891 1 96.69 77 SER A CA 1
ATOM 630 C C . SER A 1 77 ? 15.758 -15.562 -28.281 1 96.69 77 SER A C 1
ATOM 632 O O . SER A 1 77 ? 16.594 -14.695 -28.547 1 96.69 77 SER A O 1
ATOM 634 N N . TYR A 1 78 ? 14.805 -15.922 -29.125 1 96.62 78 TYR A N 1
ATOM 635 C CA . TYR A 1 78 ? 14.781 -15.359 -30.469 1 96.62 78 TYR A CA 1
ATOM 636 C C . TYR A 1 78 ? 14.29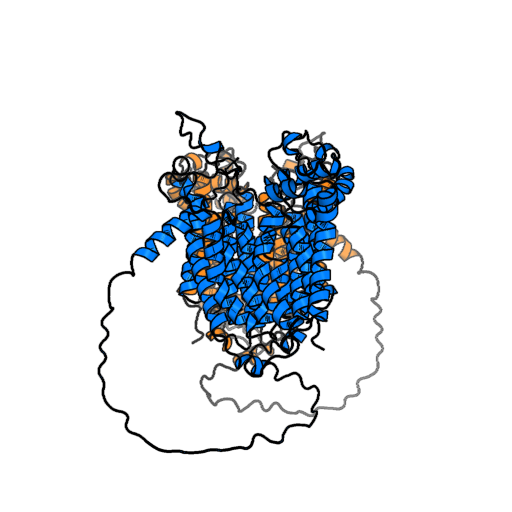7 -13.914 -30.453 1 96.62 78 TYR A C 1
ATOM 638 O O . TYR A 1 78 ? 14.625 -13.141 -31.359 1 96.62 78 TYR A O 1
ATOM 646 N N . ILE A 1 79 ? 13.578 -13.523 -29.484 1 97.06 79 ILE A N 1
ATOM 647 C CA . ILE A 1 79 ? 13.148 -12.141 -29.312 1 97.06 79 ILE A CA 1
ATOM 648 C C . ILE A 1 79 ? 14.219 -11.359 -28.547 1 97.06 79 ILE A C 1
ATOM 650 O O . ILE A 1 79 ? 14.477 -10.195 -28.844 1 97.06 79 ILE A O 1
ATOM 654 N N . ALA A 1 80 ? 14.875 -12.023 -27.625 1 97 80 ALA A N 1
ATOM 655 C CA . ALA A 1 80 ? 15.883 -11.422 -26.766 1 97 80 ALA A CA 1
ATOM 656 C C . ALA A 1 80 ? 17.047 -10.875 -27.578 1 97 80 ALA A C 1
ATOM 658 O O . ALA A 1 80 ? 17.656 -9.867 -27.203 1 97 80 ALA A O 1
ATOM 659 N N . GLN A 1 81 ? 17.312 -11.5 -28.656 1 95.19 81 GLN A N 1
ATOM 660 C CA . GLN A 1 81 ? 18.438 -11.109 -29.5 1 95.19 81 GLN A CA 1
ATOM 661 C C . GLN A 1 81 ? 18.281 -9.688 -30.016 1 95.19 81 GLN A C 1
ATOM 663 O O . GLN A 1 81 ? 19.266 -8.984 -30.25 1 95.19 81 GLN A O 1
ATOM 668 N N . TYR A 1 82 ? 17.031 -9.211 -30.172 1 95.75 82 TYR A N 1
ATOM 669 C CA . TYR A 1 82 ? 16.75 -7.875 -30.672 1 95.75 82 TYR A CA 1
ATOM 670 C C . TYR A 1 82 ? 16.953 -6.828 -29.594 1 95.75 82 TYR A C 1
ATOM 672 O O . TYR A 1 82 ? 17.094 -5.637 -29.875 1 95.75 82 TYR A O 1
ATOM 680 N N . PHE A 1 83 ? 16.984 -7.23 -28.375 1 94.31 83 PHE A N 1
ATOM 681 C CA . PHE A 1 83 ? 17.266 -6.324 -27.266 1 94.31 83 PHE A CA 1
ATOM 682 C C . PHE A 1 83 ? 18.766 -6.223 -27.016 1 94.31 83 PHE A C 1
ATOM 684 O O . PHE A 1 83 ? 19.312 -5.121 -26.953 1 94.31 83 PHE A O 1
ATOM 691 N N . ASP A 1 84 ? 19.406 -7.336 -26.828 1 95.25 84 ASP A N 1
ATOM 692 C CA . ASP A 1 84 ? 20.844 -7.445 -26.562 1 95.25 84 ASP A CA 1
ATOM 693 C C . ASP A 1 84 ? 21.359 -8.844 -26.891 1 95.25 84 ASP A C 1
ATOM 695 O O . ASP A 1 84 ? 21.141 -9.781 -26.125 1 95.25 84 ASP A O 1
ATOM 699 N N . SER A 1 85 ? 22.094 -8.922 -27.859 1 95.06 85 SER A N 1
ATOM 700 C CA . SER A 1 85 ? 22.578 -10.227 -28.297 1 95.06 85 SER A CA 1
ATOM 701 C C . SER A 1 85 ? 23.609 -10.781 -27.312 1 95.06 85 SER A C 1
ATOM 703 O O . SER A 1 85 ? 23.797 -12 -27.234 1 95.06 85 SER A O 1
ATOM 705 N N . ALA A 1 86 ? 24.219 -9.914 -26.547 1 94.94 86 ALA A N 1
ATOM 706 C CA . ALA A 1 86 ? 25.266 -10.328 -25.625 1 94.94 86 ALA A CA 1
ATOM 707 C C . ALA A 1 86 ? 24.688 -11.164 -24.484 1 94.94 86 ALA A C 1
ATOM 709 O O . ALA A 1 86 ? 25.406 -11.93 -23.844 1 94.94 86 ALA A O 1
ATOM 710 N N . MET A 1 87 ? 23.422 -11.094 -24.266 1 94.81 87 MET A N 1
ATOM 711 C CA . MET A 1 87 ? 22.812 -11.844 -23.172 1 94.81 87 MET A CA 1
ATOM 712 C C . MET A 1 87 ? 22.703 -13.328 -23.531 1 94.81 87 MET A C 1
ATOM 714 O O . MET A 1 87 ? 22.562 -14.172 -22.641 1 94.81 87 MET A O 1
ATOM 718 N N . LEU A 1 88 ? 22.844 -13.586 -24.812 1 94.44 88 LEU A N 1
ATOM 719 C CA . LEU A 1 88 ? 22.656 -14.953 -25.281 1 94.44 88 LEU A CA 1
ATOM 720 C C . LEU A 1 88 ? 23.984 -15.688 -25.391 1 94.44 88 LEU A C 1
ATOM 722 O O . LEU A 1 88 ? 24.031 -16.844 -25.812 1 94.44 88 LEU A O 1
ATOM 726 N N . SER A 1 89 ? 24.984 -14.984 -24.938 1 91.19 89 SER A N 1
ATOM 727 C CA . SER A 1 89 ? 26.281 -15.641 -24.922 1 91.19 89 SER A CA 1
ATOM 728 C C . SER A 1 89 ? 26.453 -16.5 -23.672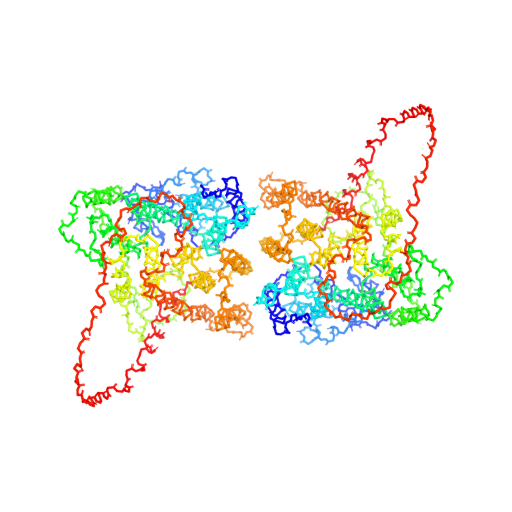 1 91.19 89 SER A C 1
ATOM 730 O O . SER A 1 89 ? 26.203 -16.047 -22.562 1 91.19 89 SER A O 1
ATOM 732 N N . ILE A 1 90 ? 26.875 -17.719 -23.828 1 88.62 90 ILE A N 1
ATOM 733 C CA . ILE A 1 90 ? 27.047 -18.672 -22.719 1 88.62 90 ILE A CA 1
ATOM 734 C C . ILE A 1 90 ? 28.25 -18.266 -21.875 1 88.62 90 ILE A C 1
ATOM 736 O O . ILE A 1 90 ? 28.375 -18.688 -20.734 1 88.62 90 ILE A O 1
ATOM 740 N N . HIS A 1 91 ? 29.078 -17.406 -22.375 1 86.44 91 HIS A N 1
ATOM 741 C CA . HIS A 1 91 ? 30.312 -17.031 -21.703 1 86.44 91 HIS A CA 1
ATOM 742 C C . HIS A 1 91 ? 30.141 -15.773 -20.875 1 86.44 91 HIS A C 1
ATOM 744 O O . HIS A 1 91 ? 30.984 -15.453 -20.031 1 86.44 91 HIS A O 1
ATOM 750 N N . ASN A 1 92 ? 29.094 -15.156 -21.094 1 85.88 92 ASN A N 1
ATOM 751 C CA . ASN A 1 92 ? 28.844 -13.914 -20.375 1 85.88 92 ASN A CA 1
ATOM 752 C C . ASN A 1 92 ? 28.125 -14.18 -19.047 1 85.88 92 ASN A C 1
ATOM 754 O O . ASN A 1 92 ? 26.922 -13.977 -18.953 1 85.88 92 ASN A O 1
ATOM 758 N N . HIS A 1 93 ? 28.922 -14.461 -18.062 1 84.62 93 HIS A N 1
ATOM 759 C CA . HIS A 1 93 ? 28.344 -14.75 -16.75 1 84.62 93 HIS A CA 1
ATOM 760 C C . HIS A 1 93 ? 27.953 -13.469 -16.031 1 84.62 93 HIS A C 1
ATOM 762 O O . HIS A 1 93 ? 28.672 -12.469 -16.094 1 84.62 93 HIS A O 1
ATOM 768 N N . ASN A 1 94 ? 26.797 -13.492 -15.391 1 85.12 94 ASN A N 1
ATOM 769 C CA . ASN A 1 94 ? 26.281 -12.367 -14.609 1 85.12 94 ASN A CA 1
ATOM 770 C C . ASN A 1 94 ? 26.172 -11.102 -15.445 1 85.12 94 ASN A C 1
ATOM 772 O O . ASN A 1 94 ? 26.547 -10.016 -15 1 85.12 94 ASN A O 1
ATOM 776 N N . TYR A 1 95 ? 25.844 -11.383 -16.688 1 86.62 95 TYR A N 1
ATOM 777 C CA . TYR A 1 95 ? 25.641 -10.273 -17.625 1 86.62 95 TYR A CA 1
ATOM 778 C C . TYR A 1 95 ? 24.312 -9.594 -17.375 1 86.62 95 TYR A C 1
ATOM 780 O O . TYR A 1 95 ? 23.25 -10.219 -17.5 1 86.62 95 TYR A O 1
ATOM 788 N N . ALA A 1 96 ? 24.344 -8.32 -16.984 1 88.19 96 ALA A N 1
ATOM 789 C CA . ALA A 1 96 ? 23.125 -7.613 -16.625 1 88.19 96 ALA A CA 1
ATOM 790 C C . ALA A 1 96 ? 23.109 -6.203 -17.203 1 88.19 96 ALA A C 1
ATOM 792 O O . ALA A 1 96 ? 23.031 -5.219 -16.469 1 88.19 96 ALA A O 1
ATOM 793 N N . SER A 1 97 ? 23.078 -6.18 -18.562 1 89.31 97 SER A N 1
ATOM 794 C CA . SER A 1 97 ? 22.922 -4.875 -19.188 1 89.31 97 SER A CA 1
ATOM 795 C C . SER A 1 97 ? 21.516 -4.324 -18.969 1 89.31 97 SER A C 1
ATOM 797 O O . SER A 1 97 ? 20.609 -5.062 -18.578 1 89.31 97 SER A O 1
ATOM 799 N N . GLN A 1 98 ? 21.344 -3.09 -19.234 1 86 98 GLN A N 1
ATOM 800 C CA . GLN A 1 98 ? 20.047 -2.465 -19.047 1 86 98 GLN A CA 1
ATOM 801 C C . GLN A 1 98 ? 19 -3.088 -19.969 1 86 98 GLN A C 1
ATOM 803 O O . GLN A 1 98 ? 17.844 -3.293 -19.562 1 86 98 GLN A O 1
ATOM 808 N N . MET A 1 99 ? 19.406 -3.389 -21.109 1 91.06 99 MET A N 1
ATOM 809 C CA . MET A 1 99 ? 18.484 -3.979 -22.062 1 91.06 99 MET A CA 1
ATOM 810 C C . MET A 1 99 ? 18.156 -5.422 -21.703 1 91.06 99 MET A C 1
ATOM 812 O O . MET A 1 99 ? 17.047 -5.891 -21.938 1 91.06 99 MET A O 1
ATOM 816 N N . THR A 1 100 ? 19.125 -6.141 -21.156 1 92.44 100 THR A N 1
ATOM 817 C CA . THR A 1 100 ? 18.875 -7.504 -20.703 1 92.44 100 THR A CA 1
ATOM 818 C C . THR A 1 100 ? 17.859 -7.516 -19.562 1 92.44 100 THR A C 1
ATOM 820 O O . THR A 1 100 ? 16.938 -8.336 -19.562 1 92.44 100 THR A O 1
ATOM 823 N N . ILE A 1 101 ? 18.031 -6.562 -18.641 1 90.25 101 ILE A N 1
ATOM 824 C CA . ILE A 1 101 ? 17.109 -6.461 -17.5 1 90.25 101 ILE A CA 1
ATOM 825 C C . ILE A 1 101 ? 15.711 -6.102 -18 1 90.25 101 ILE A C 1
ATOM 827 O O . ILE A 1 101 ? 14.727 -6.715 -17.594 1 90.25 101 ILE A O 1
ATOM 831 N N . LEU A 1 102 ? 15.688 -5.145 -18.844 1 90.38 102 LEU A N 1
ATOM 832 C CA . LEU A 1 102 ? 14.406 -4.703 -19.391 1 90.38 102 LEU A CA 1
ATOM 833 C C . LEU A 1 102 ? 13.703 -5.84 -20.109 1 90.38 102 LEU A C 1
ATOM 835 O O . LEU A 1 102 ? 12.492 -6.043 -19.938 1 90.38 102 LEU A O 1
ATOM 839 N N . PHE A 1 103 ? 14.422 -6.586 -20.938 1 94.31 103 PHE A N 1
ATOM 840 C CA . PHE A 1 103 ? 13.82 -7.676 -21.703 1 94.31 103 PHE A CA 1
ATOM 841 C C . PHE A 1 103 ? 13.25 -8.734 -20.766 1 94.31 103 PHE A C 1
ATOM 843 O O . PHE A 1 103 ? 12.109 -9.172 -20.938 1 94.31 103 PHE A O 1
ATOM 850 N N . GLN A 1 104 ? 14.023 -9.203 -19.859 1 94.38 104 GLN A N 1
ATOM 851 C CA . GLN A 1 104 ? 13.594 -10.258 -18.953 1 94.38 104 GLN A CA 1
ATOM 852 C C . GLN A 1 104 ? 12.383 -9.828 -18.125 1 94.38 104 GLN A C 1
ATOM 854 O O . GLN A 1 104 ? 11.43 -10.594 -17.969 1 94.38 104 GLN A O 1
ATOM 859 N N . ARG A 1 105 ? 12.383 -8.625 -17.688 1 93.94 105 ARG A N 1
ATOM 860 C CA . ARG A 1 105 ? 11.242 -8.117 -16.922 1 93.94 105 ARG A CA 1
ATOM 861 C C . ARG A 1 105 ? 10 -8.016 -17.797 1 93.94 105 ARG A C 1
ATOM 863 O O . ARG A 1 105 ? 8.906 -8.375 -17.375 1 93.94 105 ARG A O 1
ATOM 870 N N . LEU A 1 106 ? 10.172 -7.539 -18.953 1 94.75 106 LEU A N 1
ATOM 871 C CA . LEU A 1 106 ? 9.047 -7.422 -19.875 1 94.75 106 LEU A CA 1
ATOM 872 C C . LEU A 1 106 ? 8.5 -8.797 -20.25 1 94.75 106 LEU A C 1
ATOM 874 O O . LEU A 1 106 ? 7.297 -8.961 -20.453 1 94.75 106 LEU A O 1
ATOM 878 N N . SER A 1 107 ? 9.406 -9.766 -20.422 1 96.94 107 SER A N 1
ATOM 879 C CA . SER A 1 107 ? 8.961 -11.109 -20.75 1 96.94 107 SER A CA 1
ATOM 880 C C . SER A 1 107 ? 8.023 -11.664 -19.688 1 96.94 107 SER A C 1
ATOM 882 O O . SER A 1 107 ? 7.02 -12.305 -20.016 1 96.94 107 SER A O 1
ATOM 884 N N . VAL A 1 108 ? 8.297 -11.43 -18.391 1 96.62 108 VAL A N 1
ATOM 885 C CA . VAL A 1 108 ? 7.449 -11.891 -17.281 1 96.62 108 VAL A CA 1
ATOM 886 C C . VAL A 1 108 ? 6.117 -11.141 -17.328 1 96.62 108 VAL A C 1
ATOM 888 O O . VAL A 1 108 ? 5.055 -11.742 -17.141 1 96.62 108 VAL A O 1
ATOM 891 N N . ILE A 1 109 ? 6.18 -9.836 -17.594 1 96.31 109 ILE A N 1
ATOM 892 C CA . ILE A 1 109 ? 4.988 -9 -17.625 1 96.31 109 ILE A CA 1
ATOM 893 C C . ILE A 1 109 ? 4.074 -9.438 -18.766 1 96.31 109 ILE A C 1
ATOM 895 O O . ILE A 1 109 ? 2.861 -9.578 -18.578 1 96.31 109 ILE A O 1
ATOM 899 N N . VAL A 1 110 ? 4.633 -9.695 -19.891 1 96.94 110 VAL A N 1
ATOM 900 C CA . VAL A 1 110 ? 3.842 -10.07 -21.062 1 96.94 110 VAL A CA 1
ATOM 901 C C . VAL A 1 110 ? 3.234 -11.453 -20.844 1 96.94 110 VAL A C 1
ATOM 903 O O . VAL A 1 110 ? 2.064 -11.68 -21.172 1 96.94 110 VAL A O 1
ATOM 906 N N . THR A 1 111 ? 3.98 -12.367 -20.344 1 97.5 111 THR A N 1
ATOM 907 C CA . THR A 1 111 ? 3.49 -13.734 -20.172 1 97.5 111 THR A CA 1
ATOM 908 C C . THR A 1 111 ? 2.438 -13.789 -19.062 1 97.5 111 THR A C 1
ATOM 910 O O . THR A 1 111 ? 1.693 -14.766 -18.953 1 97.5 111 THR A O 1
ATOM 913 N N . ASP A 1 112 ? 2.371 -12.75 -18.219 1 96.94 112 ASP A N 1
ATOM 914 C CA . ASP A 1 112 ? 1.335 -12.633 -17.203 1 96.94 112 ASP A CA 1
ATOM 915 C C . ASP A 1 112 ? -0.05 -12.508 -17.828 1 96.94 112 ASP A C 1
ATOM 917 O O . ASP A 1 112 ? -1.065 -12.641 -17.141 1 96.94 112 ASP A O 1
ATOM 921 N N . LEU A 1 113 ? -0.081 -12.328 -19.109 1 97.12 113 LEU A N 1
ATOM 922 C CA . LEU A 1 113 ? -1.366 -12.281 -19.797 1 97.12 113 LEU A CA 1
ATOM 923 C C . LEU A 1 113 ? -2.074 -13.633 -19.703 1 97.12 113 LEU A C 1
ATOM 925 O O . LEU A 1 113 ? -3.307 -13.688 -19.672 1 97.12 113 LEU A O 1
ATOM 929 N N . ILE A 1 114 ? -1.312 -14.719 -19.656 1 97.88 114 ILE A N 1
ATOM 930 C CA . ILE A 1 114 ? -1.903 -16.031 -19.469 1 97.88 114 ILE A CA 1
ATOM 931 C C . ILE A 1 114 ? -2.523 -16.125 -18.062 1 97.88 114 ILE A C 1
ATOM 933 O O . ILE A 1 114 ? -3.592 -16.703 -17.891 1 97.88 114 ILE A O 1
ATOM 937 N N . PHE A 1 115 ? -1.838 -15.555 -17.141 1 98 115 PHE A N 1
ATOM 938 C CA . PHE A 1 115 ? -2.369 -15.469 -15.781 1 98 115 PHE A CA 1
ATOM 939 C C . PHE A 1 115 ? -3.666 -14.672 -15.75 1 98 115 PHE A C 1
ATOM 941 O O . PHE A 1 115 ? -4.645 -15.086 -15.133 1 98 115 PHE A O 1
ATOM 948 N N . ALA A 1 116 ? -3.635 -13.539 -16.438 1 97.12 116 ALA A N 1
ATOM 949 C CA . ALA A 1 116 ? -4.828 -12.703 -16.531 1 97.12 116 ALA A CA 1
ATOM 950 C C . ALA A 1 116 ? -6 -13.477 -17.109 1 97.12 116 ALA A C 1
ATOM 952 O O . ALA A 1 116 ? -7.129 -13.375 -16.625 1 97.12 116 ALA A O 1
ATOM 953 N N . TYR A 1 117 ? -5.727 -14.195 -18.109 1 96.88 117 TYR A N 1
ATOM 954 C CA . TYR A 1 117 ? -6.77 -15 -18.75 1 96.88 117 TYR A CA 1
ATOM 955 C C . TYR A 1 117 ? -7.301 -16.062 -17.797 1 96.88 117 TYR A C 1
ATOM 957 O O . TYR A 1 117 ? -8.508 -16.297 -17.719 1 96.88 117 TYR A O 1
ATOM 965 N N . GLY A 1 118 ? -6.391 -16.766 -17.125 1 97.56 118 GLY A N 1
ATOM 966 C CA . GLY A 1 118 ? -6.82 -17.719 -16.109 1 97.56 118 GLY A CA 1
ATOM 967 C C . GLY A 1 118 ? -7.684 -17.109 -15.031 1 97.56 118 GLY A C 1
ATOM 968 O O . GLY A 1 118 ? -8.688 -17.703 -14.625 1 97.56 118 GLY A O 1
ATOM 969 N N . VAL A 1 119 ? -7.293 -15.938 -14.586 1 96.81 119 VAL A N 1
ATOM 970 C CA . VAL A 1 119 ? -8.055 -15.227 -13.562 1 96.81 119 VAL A CA 1
ATOM 971 C C . VAL A 1 119 ? -9.453 -14.898 -14.102 1 96.81 119 VAL A C 1
ATOM 973 O O . VAL A 1 119 ? -10.445 -15.062 -13.391 1 96.81 119 VAL A O 1
ATOM 976 N N . LYS A 1 120 ? -9.508 -14.43 -15.281 1 94.5 120 LYS A N 1
ATOM 977 C CA . LYS A 1 120 ? -10.781 -14.086 -15.906 1 94.5 120 LYS A CA 1
ATOM 978 C C . LYS A 1 120 ? -11.703 -15.305 -15.969 1 94.5 120 LYS A C 1
ATOM 980 O O . LYS A 1 120 ? -12.891 -15.203 -15.641 1 94.5 120 LYS A O 1
ATOM 985 N N . GLU A 1 121 ? -11.148 -16.422 -16.375 1 94.88 121 GLU A N 1
ATOM 986 C CA . GLU A 1 121 ? -11.93 -17.641 -16.469 1 94.88 121 GLU A CA 1
ATOM 987 C C . GLU A 1 121 ? -12.445 -18.094 -15.109 1 94.88 121 GLU A C 1
ATOM 989 O O . GLU A 1 121 ? -13.594 -18.531 -14.984 1 94.88 121 GLU A O 1
ATOM 994 N N . CYS A 1 122 ? -11.656 -18 -14.133 1 95.5 122 CYS A N 1
ATOM 995 C CA . CYS A 1 122 ? -12.07 -18.391 -12.789 1 95.5 122 CYS A CA 1
ATOM 996 C C . CYS A 1 122 ? -13.109 -17.422 -12.242 1 95.5 122 CYS A C 1
ATOM 998 O O . CYS A 1 122 ? -14.047 -17.828 -11.555 1 95.5 122 CYS A O 1
ATOM 1000 N N . ALA A 1 123 ? -12.891 -16.141 -12.477 1 91.62 123 ALA A N 1
ATOM 1001 C CA . ALA A 1 123 ? -13.859 -15.141 -12.039 1 91.62 123 ALA A CA 1
ATOM 1002 C C . ALA A 1 123 ? -15.234 -15.406 -12.648 1 91.62 123 ALA A C 1
ATOM 1004 O O . ALA A 1 123 ? -16.266 -15.172 -12.008 1 91.62 123 ALA A O 1
ATOM 1005 N N . GLY A 1 124 ? -15.242 -15.875 -13.852 1 88.38 124 GLY A N 1
ATOM 1006 C CA . GLY A 1 124 ? -16.484 -16.203 -14.523 1 88.38 124 GLY A CA 1
ATOM 1007 C C . GLY A 1 124 ? -17.203 -17.406 -13.922 1 88.38 124 GLY A C 1
ATOM 1008 O O . GLY A 1 124 ? -18.406 -17.578 -14.125 1 88.38 124 GLY A O 1
ATOM 1009 N N . CYS A 1 125 ? -16.484 -18.188 -13.227 1 89.38 125 CYS A N 1
ATOM 1010 C CA . CYS A 1 125 ? -17.047 -19.391 -12.625 1 89.38 125 CYS A CA 1
ATOM 1011 C C . CYS A 1 125 ? -17.703 -19.062 -11.281 1 89.38 125 CYS A C 1
ATOM 1013 O O . CYS A 1 125 ? -18.375 -19.922 -10.703 1 89.38 125 CYS A O 1
ATOM 1015 N N . LEU A 1 126 ? -17.469 -17.812 -10.844 1 83.38 126 LEU A N 1
ATOM 1016 C CA . LEU A 1 126 ? -18.047 -17.438 -9.57 1 83.38 126 LEU A CA 1
ATOM 1017 C C . LEU A 1 126 ? -19.531 -17.094 -9.727 1 83.38 126 LEU A C 1
ATOM 1019 O O . LEU A 1 126 ? -19.938 -16.578 -10.773 1 83.38 126 LEU A O 1
ATOM 1023 N N . GLY A 1 127 ? -20.422 -17.734 -9.055 1 66.25 127 GLY A N 1
ATOM 1024 C CA . GLY A 1 127 ? -21.859 -17.516 -9.102 1 66.25 127 GLY A CA 1
ATOM 1025 C C . GLY A 1 127 ? -22.234 -16.047 -9.055 1 66.25 127 GLY A C 1
ATOM 1026 O O . GLY A 1 127 ? -21.391 -15.188 -8.781 1 66.25 127 GLY A O 1
ATOM 1027 N N . PRO A 1 128 ? -23.391 -15.688 -9.727 1 57.34 128 PRO A N 1
ATOM 1028 C CA . PRO A 1 128 ? -23.859 -14.297 -9.781 1 57.34 128 PRO A CA 1
ATOM 1029 C C . PRO A 1 128 ? -23.781 -13.594 -8.43 1 57.34 128 PRO A C 1
ATOM 1031 O O . PRO A 1 128 ? -23.953 -14.227 -7.391 1 57.34 128 PRO A O 1
ATOM 1034 N N . ALA A 1 129 ? -23.094 -12.438 -8.5 1 54.34 129 ALA A N 1
ATOM 1035 C CA . ALA A 1 129 ? -22.969 -11.523 -7.367 1 54.34 129 ALA A CA 1
ATOM 1036 C C . ALA A 1 129 ? -24.328 -11.273 -6.719 1 54.34 129 ALA A C 1
ATOM 1038 O O . ALA A 1 129 ? -25.359 -11.406 -7.367 1 54.34 129 ALA A O 1
ATOM 1039 N N . SER A 1 130 ? -24.344 -11.234 -5.375 1 51.88 130 SER A N 1
ATOM 1040 C CA . SER A 1 130 ? -25.562 -10.75 -4.723 1 51.88 130 SER A CA 1
ATOM 1041 C C . SER A 1 130 ? -26.109 -9.516 -5.426 1 51.88 130 SER A C 1
ATOM 1043 O O . SER A 1 130 ? -25.406 -8.859 -6.191 1 51.88 130 SER A O 1
ATOM 1045 N N . TRP A 1 131 ? -27.375 -9.273 -5.406 1 45.16 131 TRP A N 1
ATOM 1046 C CA . TRP A 1 131 ? -28.109 -8.141 -5.953 1 45.16 131 TRP A CA 1
ATOM 1047 C C . TRP A 1 131 ? -27.312 -6.852 -5.828 1 45.16 131 TRP A C 1
ATOM 1049 O O . TRP A 1 131 ? -27.328 -6.016 -6.738 1 45.16 131 TRP A O 1
ATOM 1059 N N . GLN A 1 132 ? -26.672 -6.699 -4.82 1 47.12 132 GLN A N 1
ATOM 1060 C CA . GLN A 1 132 ? -25.984 -5.449 -4.512 1 47.12 132 GLN A CA 1
ATOM 1061 C C . GLN A 1 132 ? -24.734 -5.285 -5.371 1 47.12 132 GLN A C 1
ATOM 1063 O O . GLN A 1 132 ? -24.312 -4.16 -5.66 1 47.12 132 GLN A O 1
ATOM 1068 N N . SER A 1 133 ? -24.219 -6.395 -5.863 1 52.38 133 SER A N 1
ATOM 1069 C CA . SER A 1 133 ? -23.016 -6.379 -6.676 1 52.38 133 SER A CA 1
ATOM 1070 C C . SER A 1 133 ? -23.266 -5.754 -8.047 1 52.38 133 SER A C 1
ATOM 1072 O O . SER A 1 133 ? -22.328 -5.465 -8.789 1 52.38 133 SER A O 1
ATOM 1074 N N . ARG A 1 134 ? -24.547 -5.641 -8.383 1 46.62 134 ARG A N 1
ATOM 1075 C CA . ARG A 1 134 ? -24.969 -5.117 -9.68 1 46.62 134 ARG A CA 1
ATOM 1076 C C . ARG A 1 134 ? -24.703 -3.615 -9.766 1 46.62 134 ARG A C 1
ATOM 1078 O O . ARG A 1 134 ? -24.609 -3.061 -10.867 1 46.62 134 ARG A O 1
ATOM 1085 N N . ARG A 1 135 ? -24.703 -3.006 -8.641 1 49.5 135 ARG A N 1
ATOM 1086 C CA . ARG A 1 135 ? -24.75 -1.558 -8.82 1 49.5 135 ARG A CA 1
ATOM 1087 C C . ARG A 1 135 ? -23.359 -0.946 -8.742 1 49.5 135 ARG A C 1
ATOM 1089 O O . ARG A 1 135 ? -23.109 0.114 -9.32 1 49.5 135 ARG A O 1
ATOM 1096 N N . ASP A 1 136 ? -22.484 -1.548 -7.977 1 55.12 136 ASP A N 1
ATOM 1097 C CA . ASP A 1 136 ? -21.156 -0.946 -7.871 1 55.12 136 ASP A CA 1
ATOM 1098 C C . ASP A 1 136 ? -20.062 -1.935 -8.289 1 55.12 136 ASP A C 1
ATOM 1100 O O . ASP A 1 136 ? -19.938 -3.008 -7.699 1 55.12 136 ASP A O 1
ATOM 1104 N N . VAL A 1 137 ? -19.594 -1.662 -9.539 1 56.59 137 VAL A N 1
ATOM 1105 C CA . VAL A 1 137 ? -18.594 -2.492 -10.188 1 56.59 137 VAL A CA 1
ATOM 1106 C C . VAL A 1 137 ? -17.5 -2.865 -9.18 1 56.59 137 VAL A C 1
ATOM 1108 O O . VAL A 1 137 ? -16.969 -3.973 -9.219 1 56.59 137 VAL A O 1
ATOM 1111 N N . TRP A 1 138 ? -17.312 -2.031 -8.18 1 57.84 138 TRP A N 1
ATOM 1112 C CA . TRP A 1 138 ? -16.219 -2.24 -7.238 1 57.84 138 TRP A CA 1
ATOM 1113 C C . TRP A 1 138 ? -16.578 -3.309 -6.211 1 57.84 138 TRP A C 1
ATOM 1115 O O . TRP A 1 138 ? -15.703 -3.852 -5.539 1 57.84 138 TRP A O 1
ATOM 1125 N N . VAL A 1 139 ? -17.891 -3.662 -6.289 1 63.5 139 VAL A N 1
ATOM 1126 C CA . VAL A 1 139 ? -18.328 -4.641 -5.301 1 63.5 139 VAL A CA 1
ATOM 1127 C C . VAL A 1 139 ? -18.703 -5.949 -5.996 1 63.5 139 VAL A C 1
ATOM 1129 O O . VAL A 1 139 ? -19.219 -6.875 -5.359 1 63.5 139 VAL A O 1
ATOM 1132 N N . HIS A 1 140 ? -18.266 -6.039 -7.203 1 73 140 HIS A N 1
ATOM 1133 C CA . HIS A 1 140 ? -18.5 -7.266 -7.953 1 73 140 HIS A CA 1
ATOM 1134 C C . HIS A 1 140 ? -17.531 -8.367 -7.539 1 73 140 HIS A C 1
ATOM 1136 O O . HIS A 1 140 ? -16.344 -8.094 -7.324 1 73 140 HIS A O 1
ATOM 1142 N N . ASN A 1 141 ? -18.047 -9.555 -7.422 1 80.25 141 ASN A N 1
ATOM 1143 C CA . ASN A 1 141 ? -17.234 -10.688 -6.988 1 80.25 141 ASN A CA 1
ATOM 1144 C C . ASN A 1 141 ? -16.047 -10.906 -7.918 1 80.25 141 ASN A C 1
ATOM 1146 O O . ASN A 1 141 ? -14.93 -11.148 -7.457 1 80.25 141 ASN A O 1
ATOM 1150 N N . GLY A 1 142 ? -16.375 -10.805 -9.172 1 85.44 142 GLY A N 1
ATOM 1151 C CA . GLY A 1 142 ? -15.305 -10.969 -10.141 1 85.44 142 GLY A CA 1
ATOM 1152 C C . GLY A 1 142 ? -14.219 -9.914 -10.023 1 85.44 142 GLY A C 1
ATOM 1153 O O . GLY A 1 142 ? -13.039 -10.203 -10.227 1 85.44 142 GLY A O 1
ATOM 1154 N N . PHE A 1 143 ? -14.625 -8.742 -9.703 1 85.44 143 PHE A N 1
ATOM 1155 C CA . PHE A 1 143 ? -13.68 -7.652 -9.539 1 85.44 143 PHE A CA 1
ATOM 1156 C C . PHE A 1 143 ? -12.766 -7.898 -8.344 1 85.44 143 PHE A C 1
ATOM 1158 O O . PHE A 1 143 ? -11.547 -7.789 -8.453 1 85.44 143 PHE A O 1
ATOM 1165 N N . ILE A 1 144 ? -13.391 -8.266 -7.266 1 87.56 144 ILE A N 1
ATOM 1166 C CA . ILE A 1 144 ? -12.656 -8.469 -6.023 1 87.56 144 ILE A CA 1
ATOM 1167 C C . ILE A 1 144 ? -11.672 -9.625 -6.191 1 87.56 144 ILE A C 1
ATOM 1169 O O . ILE A 1 144 ? -10.5 -9.516 -5.832 1 87.56 144 ILE A O 1
ATOM 1173 N N . LEU A 1 145 ? -12.117 -10.703 -6.785 1 92.75 145 LEU A N 1
ATOM 1174 C CA . LEU A 1 145 ? -11.258 -11.867 -6.996 1 92.75 145 LEU A CA 1
ATOM 1175 C C . LEU A 1 145 ? -10.102 -11.523 -7.93 1 92.75 145 LEU A C 1
ATOM 1177 O O . LEU A 1 145 ? -8.953 -11.906 -7.672 1 92.75 145 LEU A O 1
ATOM 1181 N N . SER A 1 146 ? -10.406 -10.82 -9.008 1 93.25 146 SER A N 1
ATOM 1182 C CA . SER A 1 146 ? -9.375 -10.453 -9.969 1 93.25 146 SER A CA 1
ATOM 1183 C C . SER A 1 146 ? -8.297 -9.586 -9.312 1 93.25 146 SER A C 1
ATOM 1185 O O . SER A 1 146 ? -7.105 -9.781 -9.562 1 93.25 146 SER A O 1
ATOM 1187 N N . MET A 1 147 ? -8.727 -8.695 -8.477 1 91.62 147 MET A N 1
ATOM 1188 C CA . MET A 1 147 ? -7.781 -7.828 -7.777 1 91.62 147 MET A CA 1
ATOM 1189 C C . MET A 1 147 ? -6.949 -8.625 -6.777 1 91.62 147 MET A C 1
ATOM 1191 O O . MET A 1 147 ? -5.758 -8.359 -6.605 1 91.62 147 MET A O 1
ATOM 1195 N N . MET A 1 148 ? -7.559 -9.539 -6.129 1 95.12 148 MET A N 1
ATOM 1196 C CA . MET A 1 148 ? -6.855 -10.344 -5.137 1 95.12 148 MET A CA 1
ATOM 1197 C C . MET A 1 148 ? -5.824 -11.25 -5.801 1 95.12 148 MET A C 1
ATOM 1199 O O . MET A 1 148 ? -4.723 -11.438 -5.273 1 95.12 148 MET A O 1
ATOM 1203 N N . LEU A 1 149 ? -6.145 -11.781 -6.941 1 96.88 149 LEU A N 1
ATOM 1204 C CA . LEU A 1 149 ? -5.246 -12.711 -7.617 1 96.88 149 LEU A CA 1
ATOM 1205 C C . LEU A 1 149 ? -4.16 -11.953 -8.383 1 96.88 149 LEU A C 1
ATOM 1207 O O . LEU A 1 149 ? -2.969 -12.18 -8.156 1 96.88 149 LEU A O 1
ATOM 1211 N N . PHE A 1 150 ? -4.629 -11.039 -9.219 1 94.25 150 PHE A N 1
ATOM 1212 C CA . PHE A 1 150 ? -3.66 -10.344 -10.055 1 94.25 150 PHE A CA 1
ATOM 1213 C C . PHE A 1 150 ? -2.82 -9.375 -9.227 1 94.25 150 PHE A C 1
ATOM 1215 O O . PHE A 1 150 ? -1.688 -9.062 -9.594 1 94.25 150 PHE A O 1
ATOM 1222 N N . GLY A 1 151 ? -3.357 -8.93 -8.133 1 94.12 151 GLY A N 1
ATOM 1223 C CA . GLY A 1 151 ? -2.641 -8.07 -7.203 1 94.12 151 GLY A CA 1
ATOM 1224 C C . GLY A 1 151 ? -2.057 -8.828 -6.02 1 94.12 151 GLY A C 1
ATOM 1225 O O . GLY A 1 151 ? -1.781 -8.234 -4.977 1 94.12 151 GLY A O 1
ATOM 1226 N N . ASN A 1 152 ? -1.883 -10.094 -6.188 1 97.31 152 ASN A N 1
ATOM 1227 C CA . ASN A 1 152 ? -1.326 -10.906 -5.113 1 97.31 152 ASN A CA 1
ATOM 1228 C C . ASN A 1 152 ? 0.075 -10.445 -4.727 1 97.31 152 ASN A C 1
ATOM 1230 O O . ASN A 1 152 ? 0.961 -10.359 -5.578 1 97.31 152 ASN A O 1
ATOM 1234 N N . ALA A 1 153 ? 0.258 -10.18 -3.453 1 96.38 153 ALA A N 1
ATOM 1235 C CA . ALA A 1 153 ? 1.528 -9.641 -2.979 1 96.38 153 ALA A CA 1
ATOM 1236 C C . ALA A 1 153 ? 2.674 -10.617 -3.236 1 96.38 153 ALA A C 1
ATOM 1238 O O . ALA A 1 153 ? 3.768 -10.203 -3.635 1 96.38 153 ALA A O 1
ATOM 1239 N N . GLY A 1 154 ? 2.404 -11.883 -2.996 1 96.56 154 GLY A N 1
ATOM 1240 C CA . GLY A 1 154 ? 3.441 -12.883 -3.207 1 96.56 154 GLY A CA 1
ATOM 1241 C C . GLY A 1 154 ? 3.9 -12.969 -4.652 1 96.56 154 GLY A C 1
ATOM 1242 O O . GLY A 1 154 ? 5.102 -13.047 -4.922 1 96.56 154 GLY A O 1
ATOM 1243 N N . LEU A 1 155 ? 2.967 -12.93 -5.57 1 96.75 155 LEU A N 1
ATOM 1244 C CA . LEU A 1 155 ? 3.305 -13.008 -6.988 1 96.75 155 LEU A CA 1
ATOM 1245 C C . LEU A 1 155 ? 4.051 -11.758 -7.438 1 96.75 155 LEU A C 1
ATOM 1247 O O . LEU A 1 155 ? 5.004 -11.844 -8.219 1 96.75 155 LEU A O 1
ATOM 1251 N N . LEU A 1 156 ? 3.65 -10.633 -6.93 1 94.88 156 LEU A N 1
ATOM 1252 C CA . LEU A 1 156 ? 4.336 -9.391 -7.266 1 94.88 156 LEU A CA 1
ATOM 1253 C C . LEU A 1 156 ? 5.77 -9.398 -6.746 1 94.88 156 LEU A C 1
ATOM 1255 O O . LEU A 1 156 ? 6.695 -8.992 -7.457 1 94.88 156 LEU A O 1
ATOM 1259 N N . LEU A 1 157 ? 5.941 -9.883 -5.578 1 93.88 157 LEU A N 1
ATOM 1260 C CA . LEU A 1 157 ? 7.262 -9.922 -4.961 1 93.88 157 LEU A CA 1
ATOM 1261 C C . LEU A 1 157 ? 8.164 -10.922 -5.668 1 93.88 157 LEU A C 1
ATOM 1263 O O . LEU A 1 157 ? 9.281 -10.594 -6.066 1 93.88 157 LEU A O 1
ATOM 1267 N N . VAL A 1 158 ? 7.66 -12.125 -5.918 1 94.69 158 VAL A N 1
ATOM 1268 C CA . VAL A 1 158 ? 8.492 -13.219 -6.406 1 94.69 158 VAL A CA 1
ATOM 1269 C C . VAL A 1 158 ? 8.758 -13.039 -7.898 1 94.69 158 VAL A C 1
ATOM 1271 O O . VAL A 1 158 ? 9.867 -13.273 -8.367 1 94.69 158 VAL A O 1
ATOM 1274 N N . ASP A 1 159 ? 7.762 -12.586 -8.641 1 95.38 159 ASP A N 1
ATOM 1275 C CA . ASP A 1 159 ? 7.918 -12.508 -10.094 1 95.38 159 ASP A CA 1
ATOM 1276 C C . ASP A 1 159 ? 8.539 -11.18 -10.508 1 95.38 159 ASP A C 1
ATOM 1278 O O . ASP A 1 159 ? 9.367 -11.133 -11.414 1 95.38 159 ASP A O 1
ATOM 1282 N N . HIS A 1 160 ? 8.25 -10.109 -9.844 1 92.38 160 HIS A N 1
ATOM 1283 C CA . HIS A 1 160 ? 8.562 -8.805 -10.406 1 92.38 160 HIS A CA 1
ATOM 1284 C C . HIS A 1 160 ? 9.633 -8.094 -9.586 1 92.38 160 HIS A C 1
ATOM 1286 O O . HIS A 1 160 ? 10.164 -7.062 -10.008 1 92.38 160 HIS A O 1
ATOM 1292 N N . ILE A 1 161 ? 9.938 -8.609 -8.477 1 88.94 161 ILE A N 1
ATOM 1293 C CA . ILE A 1 161 ? 11.078 -8.086 -7.734 1 88.94 161 ILE A CA 1
ATOM 1294 C C . ILE A 1 161 ? 12.195 -9.125 -7.695 1 88.94 161 ILE A C 1
ATOM 1296 O O . ILE A 1 161 ? 13.312 -8.859 -8.125 1 88.94 161 ILE A O 1
ATOM 1300 N N . HIS A 1 162 ? 12 -10.336 -7.285 1 88.12 162 HIS A N 1
ATOM 1301 C CA . HIS A 1 162 ? 12.992 -11.398 -7.254 1 88.12 162 HIS A CA 1
ATOM 1302 C C . HIS A 1 162 ? 13.242 -11.961 -8.648 1 88.12 162 HIS A C 1
ATOM 1304 O O . HIS A 1 162 ? 14.367 -12.352 -8.977 1 88.12 162 HIS A O 1
ATOM 1310 N N . PHE A 1 163 ? 12.172 -12.102 -9.531 1 90.38 163 PHE A N 1
ATOM 1311 C CA . PHE A 1 163 ? 12.188 -12.484 -10.938 1 90.38 163 PHE A CA 1
ATOM 1312 C C . PHE A 1 163 ? 11.945 -13.977 -11.102 1 90.38 163 PHE A C 1
ATOM 1314 O O . PHE A 1 163 ? 12.875 -14.781 -10.984 1 90.38 163 PHE A O 1
ATOM 1321 N N . GLN A 1 164 ? 10.805 -14.359 -11.477 1 92.88 164 GLN A N 1
ATOM 1322 C CA . GLN A 1 164 ? 10.352 -15.703 -11.82 1 92.88 164 GLN A CA 1
ATOM 1323 C C . GLN A 1 164 ? 9.125 -15.648 -12.727 1 92.88 164 GLN A C 1
ATOM 1325 O O . GLN A 1 164 ? 8.602 -14.57 -13.016 1 92.88 164 GLN A O 1
ATOM 1330 N N . TYR A 1 165 ? 8.758 -16.719 -13.258 1 96.88 165 TYR A N 1
ATOM 1331 C CA . TYR A 1 165 ? 7.613 -16.781 -14.156 1 96.88 165 TYR A CA 1
ATOM 1332 C C . TYR A 1 165 ? 6.43 -17.469 -13.484 1 96.88 165 TYR A C 1
ATOM 1334 O O . TYR A 1 165 ? 5.719 -18.25 -14.117 1 96.88 165 TYR A O 1
ATOM 1342 N N . ASN A 1 166 ? 6.184 -17.297 -12.211 1 97.25 166 ASN A N 1
ATOM 1343 C CA . ASN A 1 166 ? 5.117 -18 -11.5 1 97.25 166 ASN A CA 1
ATOM 1344 C C . ASN A 1 166 ? 3.74 -17.578 -12.008 1 97.25 166 ASN A C 1
ATOM 1346 O O . ASN A 1 166 ? 2.82 -18.391 -12.07 1 97.25 166 ASN A O 1
ATOM 1350 N N . GLY A 1 167 ? 3.602 -16.266 -12.266 1 97.75 167 GLY A N 1
ATOM 1351 C CA . GLY A 1 167 ? 2.334 -15.828 -12.828 1 97.75 167 GLY A CA 1
ATOM 1352 C C . GLY A 1 167 ? 1.951 -16.578 -14.094 1 97.75 167 GLY A C 1
ATOM 1353 O O . GLY A 1 167 ? 0.803 -17 -14.25 1 97.75 167 GLY A O 1
ATOM 1354 N N . PHE A 1 168 ? 2.891 -16.719 -14.969 1 97.94 168 PHE A N 1
ATOM 1355 C CA . PHE A 1 168 ? 2.721 -17.453 -16.203 1 97.94 168 PHE A CA 1
ATOM 1356 C C . PHE A 1 168 ? 2.283 -18.891 -15.922 1 97.94 168 PHE A C 1
ATOM 1358 O O . PHE A 1 168 ? 1.31 -19.375 -16.5 1 97.94 168 PHE A O 1
ATOM 1365 N N . LEU A 1 169 ? 2.91 -19.562 -15.016 1 98.56 169 LEU A N 1
ATOM 1366 C CA . LEU A 1 169 ? 2.633 -20.953 -14.664 1 98.56 169 LEU A CA 1
ATOM 1367 C C . LEU A 1 169 ? 1.287 -21.062 -13.953 1 98.56 169 LEU A C 1
ATOM 1369 O O . LEU A 1 169 ? 0.484 -21.938 -14.281 1 98.56 169 LEU A O 1
ATOM 1373 N N . PHE A 1 170 ? 0.999 -20.156 -13.016 1 98.62 170 PHE A N 1
ATOM 1374 C CA . PHE A 1 170 ? -0.275 -20.188 -12.305 1 98.62 170 PHE A CA 1
ATOM 1375 C C . PHE A 1 170 ? -1.429 -19.891 -13.258 1 98.62 170 PHE A C 1
ATOM 1377 O O . PHE A 1 170 ? -2.572 -20.266 -12.992 1 98.62 170 PHE A O 1
ATOM 1384 N N . GLY A 1 171 ? -1.093 -19.156 -14.352 1 98.62 171 GLY A N 1
ATOM 1385 C CA . GLY A 1 171 ? -2.115 -18.969 -15.367 1 98.62 171 GLY A CA 1
ATOM 1386 C C . GLY A 1 171 ? -2.67 -20.281 -15.906 1 98.62 171 GLY A C 1
ATOM 1387 O O . GLY A 1 171 ? -3.887 -20.453 -15.977 1 98.62 171 GLY A O 1
ATOM 1388 N N . PHE A 1 172 ? -1.811 -21.188 -16.203 1 98.69 172 PHE A N 1
ATOM 1389 C CA . PHE A 1 172 ? -2.225 -22.5 -16.703 1 98.69 172 PHE A CA 1
ATOM 1390 C C . PHE A 1 172 ? -2.992 -23.266 -15.625 1 98.69 172 PHE A C 1
ATOM 1392 O O . PHE A 1 172 ? -3.957 -23.969 -15.93 1 98.69 172 PHE A O 1
ATOM 1399 N N . LEU A 1 173 ? -2.559 -23.141 -14.422 1 98.75 173 LEU A N 1
ATOM 1400 C CA . LEU A 1 173 ? -3.266 -23.812 -13.336 1 98.75 173 LEU A CA 1
ATOM 1401 C C . LEU A 1 173 ? -4.695 -23.297 -13.219 1 98.75 173 LEU A C 1
ATOM 1403 O O . LEU A 1 173 ? -5.637 -24.078 -13.102 1 98.75 173 LEU A O 1
ATOM 1407 N N . LEU A 1 174 ? -4.801 -21.969 -13.211 1 98.62 174 LEU A N 1
ATOM 1408 C CA . LEU A 1 174 ? -6.121 -21.359 -13.055 1 98.62 174 LEU A CA 1
ATOM 1409 C C . LEU A 1 174 ? -7.023 -21.719 -14.227 1 98.62 174 LEU A C 1
ATOM 1411 O O . LEU A 1 174 ? -8.227 -21.938 -14.047 1 98.62 174 LEU A O 1
ATOM 1415 N N . ILE A 1 175 ? -6.465 -21.781 -15.453 1 98.56 175 ILE A N 1
ATOM 1416 C CA . ILE A 1 175 ? -7.25 -22.203 -16.609 1 98.56 175 ILE A CA 1
ATOM 1417 C C . ILE A 1 175 ? -7.727 -23.641 -16.406 1 98.56 175 ILE A C 1
ATOM 1419 O O . ILE A 1 175 ? -8.898 -23.953 -16.641 1 98.56 175 ILE A O 1
ATOM 1423 N N . SER A 1 176 ? -6.828 -24.469 -15.945 1 98.75 176 SER A N 1
ATOM 1424 C CA . SER A 1 176 ? -7.176 -25.875 -15.688 1 98.75 176 SER A CA 1
ATOM 1425 C C . SER A 1 176 ? -8.273 -25.984 -14.641 1 98.75 176 SER A C 1
ATOM 1427 O O . SER A 1 176 ? -9.234 -26.734 -14.812 1 98.75 176 SER A O 1
ATOM 1429 N N . ILE A 1 177 ? -8.172 -25.25 -13.594 1 98.38 177 ILE A N 1
ATOM 1430 C CA . ILE A 1 177 ? -9.164 -25.266 -12.523 1 98.38 177 ILE A CA 1
ATOM 1431 C C . ILE A 1 177 ? -10.5 -24.766 -13.062 1 98.38 177 ILE A C 1
ATOM 1433 O O . ILE A 1 177 ? -11.555 -25.344 -12.773 1 98.38 177 ILE A O 1
ATOM 1437 N N . ALA A 1 178 ? -10.453 -23.672 -13.828 1 97.69 178 ALA A N 1
ATOM 1438 C CA . ALA A 1 178 ? -11.68 -23.125 -14.398 1 97.69 178 ALA A CA 1
ATOM 1439 C C . ALA A 1 178 ? -12.398 -24.156 -15.266 1 97.69 178 ALA A C 1
ATOM 1441 O O . ALA A 1 178 ? -13.617 -24.297 -15.188 1 97.69 178 ALA A O 1
ATOM 1442 N N . ARG A 1 179 ? -11.625 -24.844 -16.047 1 97.94 179 ARG A N 1
ATOM 1443 C CA . ARG A 1 179 ? -12.219 -25.875 -16.891 1 97.94 179 ARG A CA 1
ATOM 1444 C C . ARG A 1 179 ? -12.82 -27 -16.047 1 97.94 179 ARG A C 1
ATOM 1446 O O . ARG A 1 179 ? -13.867 -27.547 -16.406 1 97.94 179 ARG A O 1
ATOM 1453 N N . MET A 1 180 ? -12.164 -27.328 -14.977 1 96.75 180 MET A N 1
ATOM 1454 C CA . MET A 1 180 ? -12.703 -28.344 -14.07 1 96.75 180 MET A CA 1
ATOM 1455 C C . MET A 1 180 ? -14.031 -27.875 -13.469 1 96.75 180 MET A C 1
ATOM 1457 O O . MET A 1 180 ? -14.984 -28.656 -13.398 1 96.75 180 MET A O 1
ATOM 1461 N N . LEU A 1 181 ? -14.086 -26.625 -13.086 1 95.12 181 LEU A N 1
ATOM 1462 C CA . LEU A 1 181 ? -15.297 -26.047 -12.5 1 95.12 181 LEU A CA 1
ATOM 1463 C C . LEU A 1 181 ? -16.422 -25.984 -13.539 1 95.12 181 LEU A C 1
ATOM 1465 O O . LEU A 1 181 ? -17.594 -26.047 -13.188 1 95.12 181 LEU A O 1
ATOM 1469 N N . GLN A 1 182 ? -16.062 -25.922 -14.797 1 94.56 182 GLN A N 1
ATOM 1470 C CA . GLN A 1 182 ? -17.031 -25.859 -15.898 1 94.56 182 GLN A CA 1
ATOM 1471 C C . GLN A 1 182 ? -17.391 -27.266 -16.375 1 94.56 182 GLN A C 1
ATOM 1473 O O . GLN A 1 182 ? -18.078 -27.406 -17.391 1 94.56 182 GLN A O 1
ATOM 1478 N N . HIS A 1 183 ? -16.859 -28.312 -15.812 1 93.88 183 HIS A N 1
ATOM 1479 C CA . HIS A 1 183 ? -17.125 -29.719 -16.094 1 93.88 183 HIS A CA 1
ATOM 1480 C C . HIS A 1 183 ? -16.578 -30.109 -17.469 1 93.88 183 HIS A C 1
ATOM 1482 O O . HIS A 1 183 ? -17.172 -30.938 -18.172 1 93.88 183 HIS A O 1
ATOM 1488 N N . LYS A 1 184 ? -15.57 -29.375 -17.812 1 96.88 184 LYS A N 1
ATOM 1489 C CA . LYS A 1 184 ? -14.789 -29.75 -18.984 1 96.88 184 LYS A CA 1
ATOM 1490 C C . LYS A 1 184 ? -13.531 -30.516 -18.578 1 96.88 184 LYS A C 1
ATOM 1492 O O . LYS A 1 184 ? -12.422 -30 -18.703 1 96.88 184 LYS A O 1
ATOM 1497 N N . HIS A 1 185 ? -13.695 -31.766 -18.297 1 96.44 185 HIS A N 1
ATOM 1498 C CA . HIS A 1 185 ? -12.688 -32.562 -17.625 1 96.44 185 HIS A CA 1
ATOM 1499 C C . HIS A 1 185 ? -11.477 -32.812 -18.531 1 96.44 185 HIS A C 1
ATOM 1501 O O . HIS A 1 185 ? -10.336 -32.719 -18.078 1 96.44 185 HIS A O 1
ATOM 1507 N N . LEU A 1 186 ? -11.688 -33 -19.781 1 97.75 186 LEU A N 1
ATOM 1508 C CA . LEU A 1 186 ? -10.586 -33.281 -20.688 1 97.75 186 LEU A CA 1
ATOM 1509 C C . LEU A 1 186 ? -9.711 -32.062 -20.875 1 97.75 186 LEU A C 1
ATOM 1511 O O . LEU A 1 186 ? -8.484 -32.156 -20.906 1 97.75 186 LEU A O 1
ATOM 1515 N N . GLU A 1 187 ? -10.336 -30.906 -21.016 1 98.38 187 GLU A N 1
ATOM 1516 C CA . GLU A 1 187 ? -9.586 -29.656 -21.156 1 98.38 187 GLU A CA 1
ATOM 1517 C C . GLU A 1 187 ? -8.797 -29.359 -19.891 1 98.38 187 GLU A C 1
ATOM 1519 O O . GLU A 1 187 ? -7.676 -28.844 -19.953 1 98.38 187 GLU A O 1
ATOM 1524 N N . SER A 1 188 ? -9.453 -29.641 -18.797 1 98.31 188 SER A N 1
ATOM 1525 C CA . SER A 1 188 ? -8.766 -29.438 -17.516 1 98.31 188 SER A CA 1
ATOM 1526 C C . SER A 1 188 ? -7.504 -30.297 -17.438 1 98.31 188 SER A C 1
ATOM 1528 O O . SER A 1 188 ? -6.434 -29.781 -17.094 1 98.31 188 SER A O 1
ATOM 1530 N N . ALA A 1 189 ? -7.66 -31.516 -17.797 1 98.19 189 ALA A N 1
ATOM 1531 C CA . ALA A 1 189 ? -6.508 -32.406 -17.797 1 98.19 189 ALA A CA 1
ATOM 1532 C C . ALA A 1 189 ? -5.441 -31.953 -18.781 1 98.19 189 ALA A C 1
ATOM 1534 O O . ALA A 1 189 ? -4.246 -32.031 -18.484 1 98.19 189 ALA A O 1
ATOM 1535 N N . PHE A 1 190 ? -5.875 -31.469 -19.922 1 98.62 190 PHE A N 1
ATOM 1536 C CA . PHE A 1 190 ? -4.973 -30.984 -20.969 1 98.62 190 PHE A CA 1
ATOM 1537 C C . PHE A 1 190 ? -4.105 -29.844 -20.453 1 98.62 190 PHE A C 1
ATOM 1539 O O . PHE A 1 190 ? -2.877 -29.891 -20.547 1 98.62 190 PHE A O 1
ATOM 1546 N N . TRP A 1 191 ? -4.664 -28.891 -19.859 1 98.81 191 TRP A N 1
ATOM 1547 C CA . TRP A 1 191 ? -3.943 -27.703 -19.391 1 98.81 191 TRP A CA 1
ATOM 1548 C C . TRP A 1 191 ? -3.066 -28.062 -18.188 1 98.81 191 TRP A C 1
ATOM 1550 O O . TRP A 1 191 ? -1.979 -27.5 -18.031 1 98.81 191 TRP A O 1
ATOM 1560 N N . PHE A 1 192 ? -3.539 -28.938 -17.344 1 98.62 192 PHE A N 1
ATOM 1561 C CA . PHE A 1 192 ? -2.729 -29.344 -16.219 1 98.62 192 PHE A CA 1
ATOM 1562 C C . PHE A 1 192 ? -1.477 -30.094 -16.672 1 98.62 192 PHE A C 1
ATOM 1564 O O . PHE A 1 192 ? -0.396 -29.906 -16.109 1 98.62 192 PHE A O 1
ATOM 1571 N N . CYS A 1 193 ? -1.67 -30.891 -17.688 1 98.5 193 CYS A N 1
ATOM 1572 C CA . CYS A 1 193 ? -0.519 -31.609 -18.219 1 98.5 193 CYS A CA 1
ATOM 1573 C C . CYS A 1 193 ? 0.486 -30.641 -18.844 1 98.5 193 CYS A C 1
ATOM 1575 O O . CYS A 1 193 ? 1.696 -30.844 -18.719 1 98.5 193 CYS A O 1
ATOM 1577 N N . ILE A 1 194 ? 0.007 -29.656 -19.516 1 98.62 194 ILE A N 1
ATOM 1578 C CA . ILE A 1 194 ? 0.9 -28.625 -20.047 1 98.62 194 ILE A CA 1
ATOM 1579 C C . ILE A 1 194 ? 1.678 -27.984 -18.906 1 98.62 194 ILE A C 1
ATOM 1581 O O . ILE A 1 194 ? 2.895 -27.797 -18.984 1 98.62 194 ILE A O 1
ATOM 1585 N N . LEU A 1 195 ? 0.992 -27.656 -17.828 1 98.69 195 LEU A N 1
ATOM 1586 C CA . LEU A 1 195 ? 1.606 -27.047 -16.656 1 98.69 195 LEU A CA 1
ATOM 1587 C C . LEU A 1 195 ? 2.691 -27.953 -16.078 1 98.69 195 LEU A C 1
ATOM 1589 O O . LEU A 1 195 ? 3.781 -27.484 -15.75 1 98.69 195 LEU A O 1
ATOM 1593 N N . LEU A 1 196 ? 2.426 -29.234 -16.016 1 97.75 196 LEU A N 1
ATOM 1594 C CA . LEU A 1 196 ? 3.375 -30.203 -15.477 1 97.75 196 LEU A CA 1
ATOM 1595 C C . LEU A 1 196 ? 4.637 -30.25 -16.328 1 97.75 196 LEU A C 1
ATOM 1597 O O . LEU A 1 196 ? 5.73 -30.484 -15.812 1 97.75 196 LEU A O 1
ATOM 1601 N N . ASN A 1 197 ? 4.434 -30.031 -17.578 1 98.06 197 ASN A N 1
ATOM 1602 C CA . ASN A 1 197 ? 5.57 -30.109 -18.484 1 98.06 197 ASN A CA 1
ATOM 1603 C C . ASN A 1 197 ? 6.273 -28.75 -18.625 1 98.06 197 ASN A C 1
ATOM 1605 O O . ASN A 1 197 ? 7.211 -28.625 -19.406 1 98.06 197 ASN A O 1
ATOM 1609 N N . LEU A 1 198 ? 5.809 -27.781 -17.922 1 98 198 LEU A N 1
ATOM 1610 C CA . LEU A 1 198 ? 6.488 -26.484 -17.812 1 98 198 LEU A CA 1
ATOM 1611 C C . LEU A 1 198 ? 7.297 -26.406 -16.531 1 98 198 LEU A C 1
ATOM 1613 O O . LEU A 1 198 ? 8.422 -25.906 -16.531 1 98 198 LEU A O 1
ATOM 1617 N N . LYS A 1 199 ? 6.711 -26.922 -15.492 1 96.25 199 LYS A N 1
ATOM 1618 C CA . LYS A 1 199 ? 7.402 -26.953 -14.211 1 96.25 199 LYS A CA 1
ATOM 1619 C C . LYS A 1 199 ? 6.965 -28.156 -13.375 1 96.25 199 LYS A C 1
ATOM 1621 O O . LYS A 1 199 ? 5.773 -28.328 -13.102 1 96.25 199 LYS A O 1
ATOM 1626 N N . HIS A 1 200 ? 7.797 -28.906 -12.891 1 92.69 200 HIS A N 1
ATOM 1627 C CA . HIS A 1 200 ? 7.5 -30.203 -12.297 1 92.69 200 HIS A CA 1
ATOM 1628 C C . HIS A 1 200 ? 7.02 -30.062 -10.859 1 92.69 200 HIS A C 1
ATOM 1630 O O . HIS A 1 200 ? 6.438 -30.984 -10.289 1 92.69 200 HIS A O 1
ATOM 1636 N N . ILE A 1 201 ? 7.156 -28.922 -10.227 1 92.31 201 ILE A N 1
ATOM 1637 C CA . ILE A 1 201 ? 6.719 -28.719 -8.852 1 92.31 201 ILE A CA 1
ATOM 1638 C C . ILE A 1 201 ? 5.203 -28.906 -8.758 1 92.31 201 ILE A C 1
ATOM 1640 O O . ILE A 1 201 ? 4.672 -29.219 -7.695 1 92.31 201 ILE A O 1
ATOM 1644 N N . TYR A 1 202 ? 4.512 -28.734 -9.812 1 96.38 202 TYR A N 1
ATOM 1645 C CA . TYR A 1 202 ? 3.057 -28.812 -9.82 1 96.38 202 TYR A CA 1
ATOM 1646 C C . TYR A 1 202 ? 2.588 -30.25 -9.742 1 96.38 202 TYR A C 1
ATOM 1648 O O . TYR A 1 202 ? 1.387 -30.516 -9.656 1 96.38 202 TYR A O 1
ATOM 1656 N N . LEU A 1 203 ? 3.551 -31.172 -9.703 1 93.44 203 LEU A N 1
ATOM 1657 C CA . LEU A 1 203 ? 3.242 -32.562 -9.438 1 93.44 203 LEU A CA 1
ATOM 1658 C C . LEU A 1 203 ? 2.557 -32.75 -8.086 1 93.44 203 LEU A C 1
ATOM 1660 O O . LEU A 1 203 ? 1.841 -33.719 -7.863 1 93.44 203 LEU A O 1
ATOM 1664 N N . TYR A 1 204 ? 2.723 -31.766 -7.242 1 93.19 204 TYR A N 1
ATOM 1665 C CA . TYR A 1 204 ? 2.102 -31.781 -5.926 1 93.19 204 TYR A CA 1
ATOM 1666 C C . TYR A 1 204 ? 0.581 -31.797 -6.039 1 93.19 204 TYR A C 1
ATOM 1668 O O . TYR A 1 204 ? -0.11 -32.25 -5.129 1 93.19 204 TYR A O 1
ATOM 1676 N N . PHE A 1 205 ? 0.038 -31.312 -7.172 1 97.06 205 PHE A N 1
ATOM 1677 C CA . PHE A 1 205 ? -1.403 -31.219 -7.375 1 97.06 205 PHE A CA 1
ATOM 1678 C C . PHE A 1 205 ? -1.936 -32.469 -8.062 1 97.06 205 PHE A C 1
ATOM 1680 O O . PHE A 1 205 ? -3.148 -32.688 -8.109 1 97.06 205 PHE A O 1
ATOM 1687 N N . ALA A 1 206 ? -1.094 -33.344 -8.547 1 96.69 206 ALA A N 1
ATOM 1688 C CA . ALA A 1 206 ? -1.453 -34.438 -9.445 1 96.69 206 ALA A CA 1
ATOM 1689 C C . ALA A 1 206 ? -2.395 -35.406 -8.75 1 96.69 206 ALA A C 1
ATOM 1691 O O . ALA A 1 206 ? -3.344 -35.906 -9.367 1 96.69 206 ALA A O 1
ATOM 1692 N N . PRO A 1 207 ? -2.209 -35.719 -7.469 1 96.31 207 PRO A N 1
ATOM 1693 C CA . PRO A 1 207 ? -3.113 -36.688 -6.824 1 96.31 207 PRO A CA 1
ATOM 1694 C C . PRO A 1 207 ? -4.566 -36.219 -6.828 1 96.31 207 PRO A C 1
ATOM 1696 O O . PRO A 1 207 ? -5.477 -37.031 -7.043 1 96.31 207 PRO A O 1
ATOM 1699 N N . ALA A 1 208 ? -4.781 -34.969 -6.617 1 97.19 208 ALA A N 1
ATOM 1700 C CA . ALA A 1 208 ? -6.145 -34.438 -6.637 1 97.19 208 ALA A CA 1
ATOM 1701 C C . ALA A 1 208 ? -6.758 -34.562 -8.023 1 97.19 208 ALA A C 1
ATOM 1703 O O . ALA A 1 208 ? -7.918 -34.969 -8.172 1 97.19 208 ALA A O 1
ATOM 1704 N N . TYR A 1 209 ? -6.012 -34.25 -9.07 1 97.44 209 TYR A N 1
ATOM 1705 C CA . TYR A 1 209 ? -6.484 -34.375 -10.445 1 97.44 209 TYR A CA 1
ATOM 1706 C C . TYR A 1 209 ? -6.793 -35.812 -10.789 1 97.44 209 TYR A C 1
ATOM 1708 O O . TYR A 1 209 ? -7.828 -36.125 -11.391 1 97.44 209 TYR A O 1
ATOM 1716 N N . PHE A 1 210 ? -5.902 -36.688 -10.352 1 96.19 210 PHE A N 1
ATOM 1717 C CA . PHE A 1 210 ? -6.035 -38.125 -10.664 1 96.19 210 PHE A CA 1
ATOM 1718 C C . PHE A 1 210 ? -7.316 -38.688 -10.07 1 96.19 210 PHE A C 1
ATOM 1720 O O . PHE A 1 210 ? -8.117 -39.312 -10.781 1 96.19 210 PHE A O 1
ATOM 1727 N N . VAL A 1 211 ? -7.562 -38.469 -8.812 1 94.88 211 VAL A N 1
ATOM 1728 C CA . VAL A 1 211 ? -8.703 -39.031 -8.094 1 94.88 211 VAL A CA 1
ATOM 1729 C C . VAL A 1 211 ? -10 -38.406 -8.633 1 94.88 211 VAL A C 1
ATOM 1731 O O . VAL A 1 211 ? -10.961 -39.125 -8.891 1 94.88 211 VAL A O 1
ATOM 1734 N N . TYR A 1 212 ? -10.008 -37.156 -8.836 1 95.19 212 TYR A N 1
ATOM 1735 C CA . TYR A 1 212 ? -11.234 -36.5 -9.25 1 95.19 212 TYR A CA 1
ATOM 1736 C C . TYR A 1 212 ? -11.609 -36.875 -10.68 1 95.19 212 TYR A C 1
ATOM 1738 O O . TYR A 1 212 ? -12.773 -37.156 -10.969 1 95.19 212 TYR A O 1
ATOM 1746 N N . LEU A 1 213 ? -10.664 -36.906 -11.578 1 95.38 213 LEU A N 1
ATOM 1747 C CA . LEU A 1 213 ? -10.953 -37.219 -12.977 1 95.38 213 LEU A CA 1
ATOM 1748 C C . LEU A 1 213 ? -11.305 -38.688 -13.141 1 95.38 213 LEU A C 1
ATOM 1750 O O . LEU A 1 213 ? -12.18 -39.031 -13.938 1 95.38 213 LEU A O 1
ATOM 1754 N N . LEU A 1 214 ? -10.617 -39.531 -12.391 1 93.06 214 LEU A N 1
ATOM 1755 C CA . LEU A 1 214 ? -10.961 -40.938 -12.445 1 93.06 214 LEU A CA 1
ATOM 1756 C C . LEU A 1 214 ? -12.391 -41.188 -11.969 1 93.06 214 LEU A C 1
ATOM 1758 O O . LEU A 1 214 ? -13.156 -41.906 -12.617 1 93.06 214 LEU A O 1
ATOM 1762 N N . ARG A 1 215 ? -12.719 -40.5 -10.93 1 91.56 215 ARG A N 1
ATOM 1763 C CA . ARG A 1 215 ? -14.016 -40.75 -10.305 1 91.56 215 ARG A CA 1
ATOM 1764 C C . ARG A 1 215 ? -15.125 -40.031 -11.055 1 91.56 215 ARG A C 1
ATOM 1766 O O . ARG A 1 215 ? -16.203 -40.594 -11.289 1 91.56 215 ARG A O 1
ATOM 1773 N N . SER A 1 216 ? -14.945 -38.844 -11.43 1 90.88 216 SER A N 1
ATOM 1774 C CA . SER A 1 216 ? -16.016 -38 -11.961 1 90.88 216 SER A CA 1
ATOM 1775 C C . SER A 1 216 ? -16.141 -38.156 -13.469 1 90.88 216 SER A C 1
ATOM 1777 O O . SER A 1 216 ? -17.219 -37.938 -14.031 1 90.88 216 SER A O 1
ATOM 1779 N N . TYR A 1 217 ? -15.062 -38.469 -14.109 1 92 217 TYR A N 1
ATOM 1780 C CA . TYR A 1 217 ? -15.094 -38.531 -15.57 1 92 217 TYR A CA 1
ATOM 1781 C C . TYR A 1 217 ? -15.156 -39.969 -16.062 1 92 217 TYR A C 1
ATOM 1783 O O . TYR A 1 217 ? -15.867 -40.281 -17.016 1 92 217 TYR A O 1
ATOM 1791 N N . CYS A 1 218 ? -14.438 -40.844 -15.398 1 92 218 CYS A N 1
ATOM 1792 C CA . CYS A 1 218 ? -14.336 -42.219 -15.891 1 92 218 CYS A CA 1
ATOM 1793 C C . CYS A 1 218 ? -15.453 -43.094 -15.336 1 92 218 CYS A C 1
ATOM 1795 O O . CYS A 1 218 ? -15.812 -44.125 -15.93 1 92 218 CYS A O 1
ATOM 1797 N N . PHE A 1 219 ? -16 -42.719 -14.18 1 88.62 219 PHE A N 1
ATOM 1798 C CA . PHE A 1 219 ? -17.156 -43.438 -13.641 1 88.62 219 PHE A CA 1
ATOM 1799 C C . PHE A 1 219 ? -18.453 -42.688 -13.953 1 88.62 219 PHE A C 1
ATOM 1801 O O . PHE A 1 219 ? -18.609 -41.531 -13.57 1 88.62 219 PHE A O 1
ATOM 1808 N N . LEU A 1 220 ? -19.391 -43.25 -14.609 1 78.38 220 LEU A N 1
ATOM 1809 C CA . LEU A 1 220 ? -20.594 -42.625 -15.156 1 78.38 220 LEU A CA 1
ATOM 1810 C C . LEU A 1 220 ? -21.672 -42.469 -14.094 1 78.38 220 LEU A C 1
ATOM 1812 O O . LEU A 1 220 ? -22.469 -41.531 -14.125 1 78.38 220 LEU A O 1
ATOM 1816 N N . TYR A 1 221 ? -21.75 -43.469 -13.297 1 76.81 221 TYR A N 1
ATOM 1817 C CA . TYR A 1 221 ? -22.859 -43.469 -12.344 1 76.81 221 TYR A CA 1
ATOM 1818 C C . TYR A 1 221 ? -22.359 -43.625 -10.914 1 76.81 221 TYR A C 1
ATOM 1820 O O . TYR A 1 221 ? -21.281 -44.188 -10.688 1 76.81 221 TYR A O 1
ATOM 1828 N N . SER A 1 222 ? -22.922 -42.844 -10.016 1 72.06 222 SER A N 1
ATOM 1829 C CA . SER A 1 222 ? -22.609 -42.969 -8.594 1 72.06 222 SER A CA 1
ATOM 1830 C C . SER A 1 222 ? -23.812 -43.5 -7.812 1 72.06 222 SER A C 1
ATOM 1832 O O . SER A 1 222 ? -24.953 -43.281 -8.219 1 72.06 222 SER A O 1
ATOM 1834 N N . THR A 1 223 ? -23.484 -44.312 -6.887 1 66.12 223 THR A N 1
ATOM 1835 C CA . THR A 1 223 ? -24.578 -44.719 -6.008 1 66.12 223 THR A CA 1
ATOM 1836 C C . THR A 1 223 ? -25.062 -43.562 -5.16 1 66.12 223 THR A C 1
ATOM 1838 O O . THR A 1 223 ? -24.391 -42.531 -5.09 1 66.12 223 THR A O 1
ATOM 1841 N N . ARG A 1 224 ? -26.25 -43.719 -4.707 1 57.31 224 ARG A N 1
ATOM 1842 C CA . ARG A 1 224 ? -26.906 -42.688 -3.928 1 57.31 224 ARG A CA 1
ATOM 1843 C C . ARG A 1 224 ? -26.047 -42.25 -2.746 1 57.31 224 ARG A C 1
ATOM 1845 O O . ARG A 1 224 ? -26.094 -41.094 -2.328 1 57.31 224 ARG A O 1
ATOM 1852 N N . ASP A 1 225 ? -25.375 -43.25 -2.252 1 58.59 225 ASP A N 1
ATOM 1853 C CA . ASP A 1 225 ? -24.578 -42.969 -1.055 1 58.59 225 ASP A CA 1
ATOM 1854 C C . ASP A 1 225 ? -23.188 -42.438 -1.419 1 58.59 225 ASP A C 1
ATOM 1856 O O . ASP A 1 225 ? -22.328 -42.281 -0.548 1 58.59 225 ASP A O 1
ATOM 1860 N N . GLY A 1 226 ? -23.016 -42.156 -2.596 1 65.44 226 GLY A N 1
ATOM 1861 C CA . GLY A 1 226 ? -21.719 -41.656 -3 1 65.44 226 GLY A CA 1
ATOM 1862 C C . GLY A 1 226 ? -20.719 -42.75 -3.33 1 65.44 226 GLY A C 1
ATOM 1863 O O . GLY A 1 226 ? -19.547 -42.469 -3.621 1 65.44 226 GLY A O 1
ATOM 1864 N N . GLY A 1 227 ? -21.172 -43.969 -3.219 1 71.88 227 GLY A N 1
ATOM 1865 C CA . GLY A 1 227 ? -20.312 -45.094 -3.514 1 71.88 227 GLY A CA 1
ATOM 1866 C C . GLY A 1 227 ? -20.109 -45.312 -5 1 71.88 227 GLY A C 1
ATOM 1867 O O . GLY A 1 227 ? -20.797 -44.719 -5.824 1 71.88 227 GLY A O 1
ATOM 1868 N N . VAL A 1 228 ? -19.031 -46.125 -5.336 1 75.81 228 VAL A N 1
ATOM 1869 C CA . VAL A 1 228 ? -18.656 -46.375 -6.723 1 75.81 228 VAL A CA 1
ATOM 1870 C C . VAL A 1 228 ? -19.344 -47.625 -7.238 1 75.81 228 VAL A C 1
ATOM 1872 O O . VAL A 1 228 ? -19.375 -48.656 -6.551 1 75.81 228 VAL A O 1
ATOM 1875 N N . LEU A 1 229 ? -20.156 -47.406 -8.266 1 74.44 229 LEU A N 1
ATOM 1876 C CA . LEU A 1 229 ? -20.578 -48.594 -9.023 1 74.44 229 LEU A CA 1
ATOM 1877 C C . LEU A 1 229 ? -19.5 -49.031 -10.016 1 74.44 229 LEU A C 1
ATOM 1879 O O . LEU A 1 229 ? -19.391 -48.438 -11.094 1 74.44 229 LEU A O 1
ATOM 1883 N N . TRP A 1 230 ? -18.734 -50 -9.734 1 81.12 230 TRP A N 1
ATOM 1884 C CA . TRP A 1 230 ? -17.562 -50.438 -10.5 1 81.12 230 TRP A CA 1
ATOM 1885 C C . TRP A 1 230 ? -17.953 -50.812 -11.93 1 81.12 230 TRP A C 1
ATOM 1887 O O . TRP A 1 230 ? -17.156 -50.656 -12.852 1 81.12 230 TRP A O 1
ATOM 1897 N N . LYS A 1 231 ? -19.156 -51.219 -12.039 1 79.44 231 LYS A N 1
ATOM 1898 C CA . LYS A 1 231 ? -19.625 -51.656 -13.359 1 79.44 231 LYS A CA 1
ATOM 1899 C C . LYS A 1 231 ? -19.875 -50.438 -14.258 1 79.44 231 LYS A C 1
ATOM 1901 O O . LYS A 1 231 ? -19.969 -50.562 -15.477 1 79.44 231 LYS A O 1
ATOM 1906 N N . SER A 1 232 ? -19.781 -49.312 -13.664 1 85.81 232 SER A N 1
ATOM 1907 C CA . SER A 1 232 ? -20.094 -48.094 -14.438 1 85.81 232 SER A CA 1
ATOM 1908 C C . SER A 1 232 ? -18.844 -47.469 -15.023 1 85.81 232 SER A C 1
ATOM 1910 O O . SER A 1 232 ? -18.891 -46.375 -15.594 1 85.81 232 SER A O 1
ATOM 1912 N N . PHE A 1 233 ? -17.734 -48.156 -14.906 1 90.56 233 PHE A N 1
ATOM 1913 C CA . PHE A 1 233 ? -16.469 -47.688 -15.445 1 90.56 233 PHE A CA 1
ATOM 1914 C C . PHE A 1 233 ? -16.531 -47.594 -16.969 1 90.56 233 PHE A C 1
ATOM 1916 O O . PHE A 1 233 ? -16.844 -48.562 -17.641 1 90.56 233 PHE A O 1
ATOM 1923 N N . SER A 1 234 ? -16.328 -46.469 -17.484 1 92.75 234 SER A N 1
ATOM 1924 C CA . SER A 1 234 ? -16.359 -46.219 -18.922 1 92.75 234 SER A CA 1
ATOM 1925 C C . SER A 1 234 ? -14.969 -46.312 -19.531 1 92.75 234 SER A C 1
ATOM 1927 O O . SER A 1 234 ? -14.148 -45.406 -19.375 1 92.75 234 SER A O 1
ATOM 1929 N N . ILE A 1 235 ? -14.68 -47.281 -20.297 1 93 235 ILE A N 1
ATOM 1930 C CA . ILE A 1 235 ? -13.391 -47.5 -20.953 1 93 235 ILE A CA 1
ATOM 1931 C C . ILE A 1 235 ? -13.164 -46.375 -21.984 1 93 235 ILE A C 1
ATOM 1933 O O . ILE A 1 235 ? -12.023 -45.969 -22.188 1 93 235 ILE A O 1
ATOM 1937 N N . LYS A 1 236 ? -14.219 -45.938 -22.547 1 94.31 236 LYS A N 1
ATOM 1938 C CA . LYS A 1 236 ? -14.133 -44.875 -23.531 1 94.31 236 LYS A CA 1
ATOM 1939 C C . LYS A 1 236 ? -13.594 -43.594 -22.906 1 94.31 236 LYS A C 1
ATOM 1941 O O . LYS A 1 236 ? -12.656 -42.969 -23.422 1 94.31 236 LYS A O 1
ATOM 1946 N N . ASN A 1 237 ? -14.18 -43.25 -21.781 1 95 237 ASN A N 1
ATOM 1947 C CA . ASN A 1 237 ? -13.742 -42.031 -21.094 1 95 237 ASN A CA 1
ATOM 1948 C C . ASN A 1 237 ? -12.312 -42.156 -20.578 1 95 237 ASN A C 1
ATOM 1950 O O . ASN A 1 237 ? -11.531 -41.219 -20.625 1 95 237 ASN A O 1
ATOM 1954 N N . PHE A 1 238 ? -12.008 -43.281 -20.125 1 95.5 238 PHE A N 1
ATOM 1955 C CA . PHE A 1 238 ? -10.656 -43.531 -19.641 1 95.5 238 PHE A CA 1
ATOM 1956 C C . PHE A 1 238 ? -9.641 -43.438 -20.766 1 95.5 238 PHE A C 1
ATOM 1958 O O . PHE A 1 238 ? -8.555 -42.875 -20.578 1 95.5 238 PHE A O 1
ATOM 1965 N N . THR A 1 239 ? -9.969 -44 -21.891 1 96.06 239 THR A N 1
ATOM 1966 C CA . THR A 1 239 ? -9.07 -43.938 -23.031 1 96.06 239 THR A CA 1
ATOM 1967 C C . THR A 1 239 ? -8.891 -42.5 -23.516 1 96.06 239 THR A C 1
ATOM 1969 O O . THR A 1 239 ? -7.785 -42.094 -23.891 1 96.06 239 THR A O 1
ATOM 1972 N N . LYS A 1 240 ? -9.938 -41.75 -23.547 1 97 240 LYS A N 1
ATOM 1973 C CA . LYS A 1 240 ? -9.852 -40.344 -23.938 1 97 240 LYS A CA 1
ATOM 1974 C C . LYS A 1 240 ? -8.945 -39.562 -22.984 1 97 240 LYS A C 1
ATOM 1976 O O . LYS A 1 240 ? -8.133 -38.75 -23.438 1 97 240 LYS A O 1
ATOM 1981 N N . LEU A 1 241 ? -9.148 -39.781 -21.734 1 97.12 241 LEU A N 1
ATOM 1982 C CA . LEU A 1 241 ? -8.328 -39.125 -20.734 1 97.12 241 LEU A CA 1
ATOM 1983 C C . LEU A 1 241 ? -6.863 -39.531 -20.875 1 97.12 241 LEU A C 1
ATOM 1985 O O . LEU A 1 241 ? -5.98 -38.656 -20.844 1 97.12 241 LEU A O 1
ATOM 1989 N N . SER A 1 242 ? -6.586 -40.781 -21.031 1 96.94 242 SER A N 1
ATOM 1990 C CA . SER A 1 242 ? -5.223 -41.281 -21.188 1 96.94 242 SER A CA 1
ATOM 1991 C C . SER A 1 242 ? -4.566 -40.719 -22.438 1 96.94 242 SER A C 1
ATOM 1993 O O . SER A 1 242 ? -3.389 -40.375 -22.422 1 96.94 242 SER A O 1
ATOM 1995 N N . PHE A 1 243 ? -5.328 -40.719 -23.438 1 97.5 243 PHE A N 1
ATOM 1996 C CA . PHE A 1 243 ? -4.812 -40.156 -24.688 1 97.5 243 PHE A CA 1
ATOM 1997 C C . PHE A 1 243 ? -4.43 -38.688 -24.531 1 97.5 243 PHE A C 1
ATOM 1999 O O . PHE A 1 243 ? -3.404 -38.25 -25.062 1 97.5 243 PHE A O 1
ATOM 2006 N N . THR A 1 244 ? -5.293 -37.938 -23.828 1 97.5 244 THR A N 1
ATOM 2007 C CA . THR A 1 244 ? -5.012 -36.531 -23.594 1 97.5 244 THR A CA 1
ATOM 2008 C C . THR A 1 244 ? -3.709 -36.375 -22.812 1 97.5 244 THR A C 1
ATOM 2010 O O . THR A 1 244 ? -2.857 -35.562 -23.188 1 97.5 244 THR A O 1
ATOM 2013 N N . VAL A 1 245 ? -3.482 -37.094 -21.812 1 97.44 245 VAL A N 1
ATOM 2014 C CA . VAL A 1 245 ? -2.301 -37 -20.953 1 97.44 245 VAL A CA 1
ATOM 2015 C C . VAL A 1 245 ? -1.065 -37.438 -21.75 1 97.44 245 VAL A C 1
ATOM 2017 O O . VAL A 1 245 ? -0.068 -36.719 -21.797 1 97.44 245 VAL A O 1
ATOM 2020 N N . ILE A 1 246 ? -1.148 -38.562 -22.406 1 97.06 246 ILE A N 1
ATOM 2021 C CA . ILE A 1 246 ? -0.01 -39.156 -23.125 1 97.06 246 ILE A CA 1
ATOM 2022 C C . ILE A 1 246 ? 0.392 -38.25 -24.281 1 97.06 246 ILE A C 1
ATOM 2024 O O . ILE A 1 246 ? 1.58 -38.094 -24.578 1 97.06 246 ILE A O 1
ATOM 2028 N N . SER A 1 247 ? -0.542 -37.719 -24.953 1 97.88 247 SER A N 1
ATOM 2029 C CA . SER A 1 247 ? -0.243 -36.844 -26.094 1 97.88 247 SER A CA 1
ATOM 2030 C C . SER A 1 247 ? 0.57 -35.625 -25.688 1 97.88 247 SER A C 1
ATOM 2032 O O . SER A 1 247 ? 1.515 -35.25 -26.375 1 97.88 247 SER A O 1
ATOM 2034 N N . VAL A 1 248 ? 0.221 -35 -24.547 1 98.12 248 VAL A N 1
ATOM 2035 C CA . VAL A 1 248 ? 0.945 -33.812 -24.078 1 98.12 248 VAL A CA 1
ATOM 2036 C C . VAL A 1 248 ? 2.357 -34.219 -23.656 1 98.12 248 VAL A C 1
ATOM 2038 O O . VAL A 1 248 ? 3.33 -33.531 -24.016 1 98.12 248 VAL A O 1
ATOM 2041 N N . PHE A 1 249 ? 2.527 -35.281 -22.938 1 97.5 249 PHE A N 1
ATOM 2042 C CA . PHE A 1 249 ? 3.84 -35.75 -22.5 1 97.5 249 PHE A CA 1
ATOM 2043 C C . PHE A 1 249 ? 4.695 -36.188 -23.688 1 97.5 249 PHE A C 1
ATOM 2045 O O . PHE A 1 249 ? 5.91 -35.969 -23.672 1 97.5 249 PHE A O 1
ATOM 2052 N N . ALA A 1 250 ? 4.031 -36.812 -24.625 1 97.25 250 ALA A N 1
ATOM 2053 C CA . ALA A 1 250 ? 4.758 -37.188 -25.828 1 97.25 250 ALA A CA 1
ATOM 2054 C C . ALA A 1 250 ? 5.27 -36 -26.594 1 97.25 250 ALA A C 1
ATOM 2056 O O . ALA A 1 250 ? 6.375 -36 -27.141 1 97.25 250 ALA A O 1
ATOM 2057 N N . ALA A 1 251 ? 4.461 -35 -26.625 1 97.62 251 ALA A N 1
ATOM 2058 C CA . ALA A 1 251 ? 4.871 -33.781 -27.312 1 97.62 251 ALA A CA 1
ATOM 2059 C C . ALA A 1 251 ? 6.031 -33.125 -26.578 1 97.62 251 ALA A C 1
ATOM 2061 O O . ALA A 1 251 ? 6.91 -32.5 -27.219 1 97.62 251 ALA A O 1
ATOM 2062 N N . SER A 1 252 ? 6.082 -33.156 -25.281 1 97.38 252 SER A N 1
ATOM 2063 C CA . SER A 1 252 ? 7.102 -32.531 -24.453 1 97.38 252 SER A CA 1
ATOM 2064 C C . SER A 1 252 ? 8.383 -33.344 -24.406 1 97.38 252 SER A C 1
ATOM 2066 O O . SER A 1 252 ? 9.445 -32.875 -24.797 1 97.38 252 SER A O 1
ATOM 2068 N N . PHE A 1 253 ? 8.305 -34.625 -24.062 1 96.69 253 PHE A N 1
ATOM 2069 C CA . PHE A 1 253 ? 9.469 -35.469 -23.844 1 96.69 253 PHE A CA 1
ATOM 2070 C C . PHE A 1 253 ? 9.82 -36.25 -25.094 1 96.69 253 PHE A C 1
ATOM 2072 O O . PHE A 1 253 ? 10.922 -36.812 -25.219 1 96.69 253 PHE A O 1
ATOM 2079 N N . GLY A 1 254 ? 8.945 -36.375 -26.078 1 96 254 GLY A N 1
ATOM 2080 C CA . GLY A 1 254 ? 9.109 -37.188 -27.281 1 96 254 GLY A CA 1
ATOM 2081 C C . GLY A 1 254 ? 10.438 -36.938 -27.969 1 96 254 GLY A C 1
ATOM 2082 O O . GLY A 1 254 ? 11.188 -37.875 -28.219 1 96 254 GLY A O 1
ATOM 2083 N N . PRO A 1 255 ? 10.758 -35.688 -28.297 1 95.81 255 PRO A N 1
ATOM 2084 C CA . PRO A 1 255 ? 12.023 -35.406 -28.984 1 95.81 255 PRO A CA 1
ATOM 2085 C C . PRO A 1 255 ? 13.234 -35.875 -28.188 1 95.81 255 PRO A C 1
ATOM 2087 O O . PRO A 1 255 ? 14.219 -36.344 -28.766 1 95.81 255 PRO A O 1
ATOM 2090 N N . PHE A 1 256 ? 13.219 -35.812 -26.953 1 95.5 256 PHE A N 1
ATOM 2091 C CA . PHE A 1 256 ? 14.344 -36.219 -26.109 1 95.5 256 PHE A CA 1
ATOM 2092 C C . PHE A 1 256 ? 14.406 -37.719 -25.938 1 95.5 256 PHE A C 1
ATOM 2094 O O . PHE A 1 256 ? 15.484 -38.281 -25.828 1 95.5 256 PHE A O 1
ATOM 2101 N N . ILE A 1 257 ? 13.242 -38.312 -25.891 1 94.94 257 ILE A N 1
ATOM 2102 C CA . ILE A 1 257 ? 13.188 -39.75 -25.859 1 94.94 257 ILE A CA 1
ATOM 2103 C C . ILE A 1 257 ? 13.75 -40.312 -27.172 1 94.94 257 ILE A C 1
ATOM 2105 O O . ILE A 1 257 ? 14.5 -41.312 -27.156 1 94.94 257 ILE A O 1
ATOM 2109 N N . ALA A 1 258 ? 13.422 -39.719 -28.25 1 95.25 258 ALA A N 1
ATOM 2110 C CA . ALA A 1 258 ? 13.891 -40.156 -29.562 1 95.25 258 ALA A CA 1
ATOM 2111 C C . ALA A 1 258 ? 15.414 -40.062 -29.641 1 95.25 258 ALA A C 1
ATOM 2113 O O . ALA A 1 258 ? 16.047 -40.875 -30.344 1 95.25 258 ALA A O 1
ATOM 2114 N N . LYS A 1 259 ? 16.031 -39.156 -28.906 1 94.69 259 LYS A N 1
ATOM 2115 C CA . LYS A 1 259 ? 17.484 -39 -28.906 1 94.69 259 LYS A CA 1
ATOM 2116 C C . LYS A 1 259 ? 18.125 -39.781 -27.766 1 94.69 259 LYS A C 1
ATOM 2118 O O . LYS A 1 259 ? 19.312 -39.656 -27.516 1 94.69 259 LYS A O 1
ATOM 2123 N N . GLY A 1 260 ? 17.328 -40.562 -26.984 1 92 260 GLY A N 1
ATOM 2124 C CA . GLY A 1 260 ? 17.844 -41.375 -25.906 1 92 260 GLY A CA 1
ATOM 2125 C C . GLY A 1 260 ? 18.25 -40.594 -24.672 1 92 260 GLY A C 1
ATOM 2126 O O . GLY A 1 260 ? 19.141 -41.031 -23.922 1 92 260 GLY A O 1
ATOM 2127 N N . GLN A 1 261 ? 17.672 -39.469 -24.438 1 92.12 261 GLN A N 1
ATOM 2128 C CA . GLN A 1 261 ? 18.141 -38.594 -23.391 1 92.12 261 GLN A CA 1
ATOM 2129 C C . GLN A 1 261 ? 17.141 -38.531 -22.234 1 92.12 261 GLN A C 1
ATOM 2131 O O . GLN A 1 261 ? 17.188 -37.594 -21.406 1 92.12 261 GLN A O 1
ATOM 2136 N N . LEU A 1 262 ? 16.25 -39.375 -22.125 1 91.69 262 LEU A N 1
ATOM 2137 C CA . LEU A 1 262 ? 15.203 -39.344 -21.094 1 91.69 262 LEU A CA 1
ATOM 2138 C C . LEU A 1 262 ? 15.812 -39.375 -19.703 1 91.69 262 LEU A C 1
ATOM 2140 O O . LEU A 1 262 ? 15.43 -38.594 -18.828 1 91.69 262 LEU A O 1
ATOM 2144 N N . ASN A 1 263 ? 16.781 -40.219 -19.484 1 89.88 263 ASN A N 1
ATOM 2145 C CA . ASN A 1 263 ? 17.391 -40.344 -18.172 1 89.88 263 ASN A CA 1
ATOM 2146 C C . ASN A 1 263 ? 18.125 -39.062 -17.766 1 89.88 263 ASN A C 1
ATOM 2148 O O . ASN A 1 263 ? 18.109 -38.688 -16.594 1 89.88 263 ASN A O 1
ATOM 2152 N N . GLN A 1 264 ? 18.719 -38.438 -18.719 1 88.44 264 GLN A N 1
ATOM 2153 C CA . GLN A 1 264 ? 19.422 -37.188 -18.453 1 88.44 264 GLN A CA 1
ATOM 2154 C C . GLN A 1 264 ? 18.469 -36.094 -18.047 1 88.44 264 GLN A C 1
ATOM 2156 O O . GLN A 1 264 ? 18.719 -35.344 -17.094 1 88.44 264 GLN A O 1
ATOM 2161 N N . VAL A 1 265 ? 17.391 -36.062 -18.75 1 91.75 265 VAL A N 1
ATOM 2162 C CA . VAL A 1 265 ? 16.391 -35.031 -18.453 1 91.75 265 VAL A CA 1
ATOM 2163 C C . VAL A 1 265 ? 15.805 -35.281 -17.062 1 91.75 265 VAL A C 1
ATOM 2165 O O . VAL A 1 265 ? 15.68 -34.344 -16.266 1 91.75 265 VAL A O 1
ATOM 2168 N N . LEU A 1 266 ? 15.516 -36.5 -16.703 1 89.88 266 LEU A N 1
ATOM 2169 C CA . LEU A 1 266 ? 14.93 -36.812 -15.406 1 89.88 266 LEU A CA 1
ATOM 2170 C C . LEU A 1 266 ? 15.914 -36.562 -14.273 1 89.88 266 LEU A C 1
ATOM 2172 O O . LEU A 1 266 ? 15.523 -36.125 -13.188 1 89.88 266 LEU A O 1
ATOM 2176 N N . SER A 1 267 ? 17.188 -36.75 -14.484 1 85.5 267 SER A N 1
ATOM 2177 C CA . SER A 1 267 ? 18.203 -36.5 -13.469 1 85.5 267 SER A CA 1
ATOM 2178 C C . SER A 1 267 ? 18.328 -35.031 -13.148 1 85.5 267 SER A C 1
ATOM 2180 O O . SER A 1 267 ? 18.656 -34.625 -12.023 1 85.5 267 SER A O 1
ATOM 2182 N N . ARG A 1 268 ? 18.016 -34.25 -14.203 1 85.94 268 ARG A N 1
ATOM 2183 C CA . ARG A 1 268 ? 18.047 -32.812 -14.008 1 85.94 268 ARG A CA 1
ATOM 2184 C C . ARG A 1 268 ? 16.797 -32.312 -13.266 1 85.94 268 ARG A C 1
ATOM 2186 O O . ARG A 1 268 ? 16.875 -31.406 -12.453 1 85.94 268 ARG A O 1
ATOM 2193 N N . LEU A 1 269 ? 15.773 -32.938 -13.562 1 86.69 269 LEU A N 1
ATOM 2194 C CA . LEU A 1 269 ? 14.516 -32.531 -12.945 1 86.69 269 LEU A CA 1
ATOM 2195 C C . LEU A 1 269 ? 14.445 -33 -11.492 1 86.69 269 LEU A C 1
ATOM 2197 O O . LEU A 1 269 ? 13.883 -32.281 -10.648 1 86.69 269 LEU A O 1
ATOM 2201 N N . PHE A 1 270 ? 14.961 -34.156 -11.234 1 80.12 270 PHE A N 1
ATOM 2202 C CA . PHE A 1 270 ? 14.906 -34.75 -9.898 1 80.12 270 PHE A CA 1
ATOM 2203 C C . PHE A 1 270 ? 16.297 -35.094 -9.406 1 80.12 270 PHE A C 1
ATOM 2205 O O . PHE A 1 270 ? 16.672 -36.281 -9.375 1 80.12 270 PHE A O 1
ATOM 2212 N N . PRO A 1 271 ? 17.031 -33.969 -9.023 1 68.38 271 PRO A N 1
ATOM 2213 C CA . PRO A 1 271 ? 18.406 -34.219 -8.609 1 68.38 271 PRO A CA 1
ATOM 2214 C C . PRO A 1 271 ? 18.5 -34.875 -7.242 1 68.38 271 PRO A C 1
ATOM 2216 O O . PRO A 1 271 ? 18.812 -34.219 -6.246 1 68.38 271 PRO A O 1
ATOM 2219 N N . PHE A 1 272 ? 18.109 -36.188 -7.055 1 58.31 272 PHE A N 1
ATOM 2220 C CA . PHE A 1 272 ? 18.172 -36.875 -5.773 1 58.31 272 PHE A CA 1
ATOM 2221 C C . PHE A 1 272 ? 19.609 -37.219 -5.41 1 58.31 272 PHE A C 1
ATOM 2223 O O . PHE A 1 272 ? 19.953 -37.312 -4.227 1 58.31 272 PHE A O 1
ATOM 2230 N N . LYS A 1 273 ? 20.562 -37.5 -6.324 1 47.78 273 LYS A N 1
ATOM 2231 C CA . LYS A 1 273 ? 21.906 -38.031 -6.047 1 47.78 273 LYS A CA 1
ATOM 2232 C C . LYS A 1 273 ? 22.844 -36.938 -5.559 1 47.78 273 LYS A C 1
ATOM 2234 O O . LYS A 1 273 ? 23.828 -37.219 -4.883 1 47.78 273 LYS A O 1
ATOM 2239 N N . ARG A 1 274 ? 22.891 -35.875 -5.988 1 41.69 274 ARG A N 1
ATOM 2240 C CA . ARG A 1 274 ? 24 -34.969 -5.73 1 41.69 274 ARG A CA 1
ATOM 2241 C C . ARG A 1 274 ? 24.172 -34.719 -4.234 1 41.69 274 ARG A C 1
ATOM 2243 O O . ARG A 1 274 ? 25.078 -34 -3.816 1 41.69 274 ARG A O 1
ATOM 2250 N N . VAL A 1 275 ? 23.422 -35.375 -3.408 1 37.47 275 VAL A N 1
ATOM 2251 C CA . VAL A 1 275 ? 23.609 -35.125 -1.979 1 37.47 275 VAL A CA 1
ATOM 2252 C C . VAL A 1 275 ? 24.906 -35.781 -1.514 1 37.47 275 VAL A C 1
ATOM 2254 O O . VAL A 1 275 ? 25.547 -35.312 -0.582 1 37.47 275 VAL A O 1
ATOM 2257 N N . GLN A 1 276 ? 25.422 -37 -2.146 1 31.11 276 GLN A N 1
ATOM 2258 C CA . GLN A 1 276 ? 26.422 -37.781 -1.432 1 31.11 276 GLN A CA 1
ATOM 2259 C C . GLN A 1 276 ? 27.797 -37.094 -1.472 1 31.11 276 GLN A C 1
ATOM 2261 O O . GLN A 1 276 ? 28.562 -37.188 -0.511 1 31.11 276 GLN A O 1
ATOM 2266 N N . LYS A 1 277 ? 28.328 -36.844 -2.797 1 33.31 277 LYS A N 1
ATOM 2267 C CA . LYS A 1 277 ? 29.781 -36.719 -2.859 1 33.31 277 LYS A CA 1
ATOM 2268 C C . LYS A 1 277 ? 30.25 -35.406 -2.254 1 33.31 277 LYS A C 1
ATOM 2270 O O . LYS A 1 277 ? 31.438 -35.25 -1.951 1 33.31 277 LYS A O 1
ATOM 2275 N N . THR A 1 278 ? 29.609 -34.438 -2.301 1 29.2 278 THR A N 1
ATOM 2276 C CA . THR A 1 278 ? 30.344 -33.219 -1.953 1 29.2 278 THR A CA 1
ATOM 2277 C C . THR A 1 278 ? 30.578 -33.156 -0.448 1 29.2 278 THR A C 1
ATOM 2279 O O . THR A 1 278 ? 31.219 -32.219 0.04 1 29.2 278 THR A O 1
ATOM 2282 N N . GLY A 1 279 ? 30 -34.031 0.31 1 30.33 279 GLY A N 1
ATOM 2283 C CA . GLY A 1 279 ? 30.406 -34 1.709 1 30.33 279 GLY A CA 1
ATOM 2284 C C . GLY A 1 279 ? 31.812 -34.5 1.949 1 30.33 279 GLY A C 1
ATOM 2285 O O . GLY A 1 279 ? 32.281 -34.469 3.08 1 30.33 279 GLY A O 1
ATOM 2286 N N . LEU A 1 280 ? 32.344 -35.469 1.241 1 27.62 280 LEU A N 1
ATOM 2287 C CA . LEU A 1 280 ? 33.594 -36.062 1.728 1 27.62 280 LEU A CA 1
ATOM 2288 C C . LEU A 1 280 ? 34.781 -35.125 1.469 1 27.62 280 LEU A C 1
ATOM 2290 O O . LEU A 1 280 ? 35.906 -35.594 1.41 1 27.62 280 LEU A O 1
ATOM 2294 N N . MET A 1 281 ? 34.812 -33.969 0.855 1 27.05 281 MET A N 1
ATOM 2295 C CA . MET A 1 281 ? 36.094 -33.312 1.015 1 27.05 281 MET A CA 1
ATOM 2296 C C . MET A 1 281 ? 36.5 -33.25 2.486 1 27.05 281 MET A C 1
ATOM 2298 O O . MET A 1 281 ? 35.656 -32.906 3.336 1 27.05 281 MET A O 1
ATOM 2302 N N . SER A 1 282 ? 37.719 -33.781 2.893 1 27.69 282 SER A N 1
ATOM 2303 C CA . SER A 1 282 ? 38.469 -34.062 4.113 1 27.69 282 SER A CA 1
ATOM 2304 C C . SER A 1 282 ? 38.25 -32.938 5.137 1 27.69 282 SER A C 1
ATOM 2306 O O . SER A 1 282 ? 37.875 -33.188 6.281 1 27.69 282 SER A O 1
ATOM 2308 N N . ASP A 1 283 ? 39.531 -32.219 5.43 1 27.55 283 ASP A N 1
ATOM 2309 C CA . ASP A 1 283 ? 40.156 -31.688 6.633 1 27.55 283 ASP A CA 1
ATOM 2310 C C . ASP A 1 283 ? 39.344 -30.547 7.23 1 27.55 283 ASP A C 1
ATOM 2312 O O . ASP A 1 283 ? 38.125 -30.703 7.453 1 27.55 283 ASP A O 1
ATOM 2316 N N . ASN A 1 284 ? 40.125 -29.203 7.555 1 26.09 284 ASN A N 1
ATOM 2317 C CA . ASN A 1 284 ? 40.281 -28.203 8.602 1 26.09 284 ASN A CA 1
ATOM 2318 C C . ASN A 1 284 ? 39.094 -27.234 8.617 1 26.09 284 ASN A C 1
ATOM 2320 O O . ASN A 1 284 ? 38.531 -26.953 9.672 1 26.09 284 ASN A O 1
ATOM 2324 N N . LYS A 1 285 ? 39.219 -25.984 7.707 1 25.88 285 LYS A N 1
ATOM 2325 C CA . LYS A 1 285 ? 38.594 -24.734 8.102 1 25.88 285 LYS A CA 1
ATOM 2326 C C . LYS A 1 285 ? 37.062 -24.812 7.922 1 25.88 285 LYS A C 1
ATOM 2328 O O . LYS A 1 285 ? 36.594 -25.062 6.816 1 25.88 285 LYS A O 1
ATOM 2333 N N . VAL A 1 286 ? 36.219 -25.297 8.836 1 28.98 286 VAL A N 1
ATOM 2334 C CA . VAL A 1 286 ? 34.812 -25.062 9.164 1 28.98 286 VAL A CA 1
ATOM 2335 C C . VAL A 1 286 ? 34.406 -23.672 8.664 1 28.98 286 VAL A C 1
ATOM 2337 O O . VAL A 1 286 ? 34.469 -22.688 9.398 1 28.98 286 VAL A O 1
ATOM 2340 N N . THR A 1 287 ? 35.125 -23.172 7.602 1 26.81 287 THR A N 1
ATOM 2341 C CA . THR A 1 287 ? 34.719 -21.797 7.324 1 26.81 287 THR A CA 1
ATOM 2342 C C . THR A 1 287 ? 33.219 -21.688 7.059 1 26.81 287 THR A C 1
ATOM 2344 O O . THR A 1 287 ? 32.656 -22.484 6.289 1 26.81 287 THR A O 1
ATOM 2347 N N . ALA A 1 288 ? 32.375 -20.984 7.891 1 28.47 288 ALA A N 1
ATOM 2348 C CA . ALA A 1 288 ? 31.062 -20.406 8.055 1 28.47 288 ALA A CA 1
ATOM 2349 C C . ALA A 1 288 ? 30.5 -19.906 6.723 1 28.47 288 ALA A C 1
ATOM 2351 O O . ALA A 1 288 ? 29.719 -18.953 6.688 1 28.47 288 ALA A O 1
ATOM 2352 N N . SER A 1 289 ? 31.25 -20.219 5.547 1 27.98 289 SER A N 1
ATOM 2353 C CA . SER A 1 289 ? 30.703 -19.453 4.441 1 27.98 289 SER A CA 1
ATOM 2354 C C . SER A 1 289 ? 29.359 -19.984 4 1 27.98 289 SER A C 1
ATOM 2356 O O . SER A 1 289 ? 29.281 -21.031 3.34 1 27.98 289 SER A O 1
ATOM 2358 N N . MET A 1 290 ? 28.297 -20.219 4.773 1 31.12 290 MET A N 1
ATOM 2359 C CA . MET A 1 290 ? 26.891 -20.578 4.605 1 31.12 290 MET A CA 1
ATOM 2360 C C . MET A 1 290 ? 26.234 -19.734 3.523 1 31.12 290 MET A C 1
ATOM 2362 O O . MET A 1 290 ? 25.016 -19.781 3.35 1 31.12 290 MET A O 1
ATOM 2366 N N . THR A 1 291 ? 26.953 -18.828 2.883 1 31.12 291 THR A N 1
ATOM 2367 C CA . THR A 1 291 ? 26.266 -17.828 2.066 1 31.12 291 THR A CA 1
ATOM 2368 C C . THR A 1 291 ? 25.875 -18.422 0.713 1 31.12 291 THR A C 1
ATOM 2370 O O . THR A 1 291 ? 25.297 -17.719 -0.123 1 31.12 291 THR A O 1
ATOM 2373 N N . GLY A 1 292 ? 26.5 -19.641 0.088 1 28.66 292 GLY A N 1
ATOM 2374 C CA . GLY A 1 292 ? 26.422 -19.844 -1.35 1 28.66 292 GLY A CA 1
ATOM 2375 C C . GLY A 1 292 ? 25.109 -20.5 -1.781 1 28.66 292 GLY A C 1
ATOM 2376 O O . GLY A 1 292 ? 24.422 -21.109 -0.966 1 28.66 292 GLY A O 1
ATOM 2377 N N . GLY A 1 293 ? 24.281 -20.062 -2.846 1 31.66 293 GLY A N 1
ATOM 2378 C CA . GLY A 1 293 ? 23.125 -20.5 -3.596 1 31.66 293 GLY A CA 1
ATOM 2379 C C . GLY A 1 293 ? 23.078 -22.016 -3.781 1 31.66 293 GLY A C 1
ATOM 2380 O O . GLY A 1 293 ? 22.188 -22.531 -4.473 1 31.66 293 GLY A O 1
ATOM 2381 N N . LEU A 1 294 ? 24.156 -22.766 -3.689 1 30.08 294 LEU A N 1
ATOM 2382 C CA . LEU A 1 294 ? 24.156 -24.203 -3.949 1 30.08 294 LEU A CA 1
ATOM 2383 C C . LEU A 1 294 ? 23.5 -24.969 -2.803 1 30.08 294 LEU A C 1
ATOM 2385 O O . LEU A 1 294 ? 23.797 -24.719 -1.633 1 30.08 294 LEU A O 1
ATOM 2389 N N . VAL A 1 295 ? 22.219 -25.484 -2.988 1 35.44 295 VAL A N 1
ATOM 2390 C CA . VAL A 1 295 ? 21.562 -26.438 -2.1 1 35.44 295 VAL A CA 1
ATOM 2391 C C . VAL A 1 295 ? 22.594 -27.406 -1.526 1 35.44 295 VAL A C 1
ATOM 2393 O O . VAL A 1 295 ? 23.141 -28.25 -2.25 1 35.44 295 VAL A O 1
ATOM 2396 N N . GLN A 1 296 ? 23.594 -26.953 -0.856 1 33 296 GLN A N 1
ATOM 2397 C CA . GLN A 1 296 ? 24.469 -27.938 -0.246 1 33 296 GLN A CA 1
ATOM 2398 C C . GLN A 1 296 ? 23.75 -28.703 0.868 1 33 296 GLN A C 1
ATOM 2400 O O . GLN A 1 296 ? 23.016 -28.094 1.661 1 33 296 GLN A O 1
ATOM 2405 N N . GLU A 1 297 ? 23.359 -29.938 0.68 1 37.44 297 GLU A N 1
ATOM 2406 C CA . GLU A 1 297 ? 22.906 -30.844 1.731 1 37.44 297 GLU A CA 1
ATOM 2407 C C . GLU A 1 297 ? 23.828 -30.781 2.949 1 37.44 297 GLU A C 1
ATOM 2409 O O . GLU A 1 297 ? 25.031 -30.953 2.832 1 37.44 297 GLU A O 1
ATOM 2414 N N . TYR A 1 298 ? 23.547 -29.922 3.777 1 37.19 298 TYR A N 1
ATOM 2415 C CA . TYR A 1 298 ? 24.328 -30 5.004 1 37.19 298 TYR A CA 1
ATOM 2416 C C . TYR A 1 298 ? 24.031 -31.297 5.762 1 37.19 298 TYR A C 1
ATOM 2418 O O . TYR A 1 298 ? 22.875 -31.688 5.898 1 37.19 298 TYR A O 1
ATOM 2426 N N . GLN A 1 299 ? 24.859 -32.281 5.691 1 36.03 299 GLN A N 1
ATOM 2427 C CA . GLN A 1 299 ? 24.797 -33.344 6.688 1 36.03 299 GLN A CA 1
ATOM 2428 C C . GLN A 1 299 ? 24.703 -32.781 8.094 1 36.03 299 GLN A C 1
ATOM 2430 O O . GLN A 1 299 ? 25.594 -32.062 8.539 1 36.03 299 GLN A O 1
ATOM 2435 N N . HIS A 1 300 ? 23.5 -32.531 8.398 1 39.5 300 HIS A N 1
ATOM 2436 C CA . HIS A 1 300 ? 23.391 -32.156 9.805 1 39.5 300 HIS A CA 1
ATOM 2437 C C . HIS A 1 300 ? 24.062 -33.188 10.703 1 39.5 300 HIS A C 1
ATOM 2439 O O . HIS A 1 300 ? 23.859 -34.406 10.523 1 39.5 300 HIS A O 1
ATOM 2445 N N . SER A 1 301 ? 25.172 -33.031 11.18 1 41.59 301 SER A N 1
ATOM 2446 C CA . SER A 1 301 ? 25.859 -33.906 12.133 1 41.59 301 SER A CA 1
ATOM 2447 C C . SER A 1 301 ? 24.891 -34.406 13.203 1 41.59 301 SER A C 1
ATOM 2449 O O . SER A 1 301 ? 25.109 -35.469 13.789 1 41.59 301 SER A O 1
ATOM 2451 N N . ILE A 1 302 ? 23.875 -33.719 13.656 1 41.62 302 ILE A N 1
ATOM 2452 C CA . ILE A 1 302 ? 23.094 -34.125 14.828 1 41.62 302 ILE A CA 1
ATOM 2453 C C . ILE A 1 302 ? 21.719 -34.656 14.391 1 41.62 302 ILE A C 1
ATOM 2455 O O . ILE A 1 302 ? 21.172 -35.562 15.008 1 41.62 302 ILE A O 1
ATOM 2459 N N . LEU A 1 303 ? 21.094 -34.031 13.391 1 43.66 303 LEU A N 1
ATOM 2460 C CA . LEU A 1 303 ? 19.719 -34.438 13.086 1 43.66 303 LEU A CA 1
ATOM 2461 C C . LEU A 1 303 ? 19.672 -35.531 12.023 1 43.66 303 LEU A C 1
ATOM 2463 O O . LEU A 1 303 ? 20.531 -35.562 11.141 1 43.66 303 LEU A O 1
ATOM 2467 N N . PRO A 1 304 ? 18.938 -36.594 12.383 1 53.38 304 PRO A N 1
ATOM 2468 C CA . PRO A 1 304 ? 18.828 -37.688 11.414 1 53.38 304 PRO A CA 1
ATOM 2469 C C . PRO A 1 304 ? 18.594 -37.219 9.984 1 53.38 304 PRO A C 1
ATOM 2471 O O . PRO A 1 304 ? 17.984 -36.156 9.789 1 53.38 304 PRO A O 1
ATOM 2474 N N . ASN A 1 305 ? 19.219 -37.656 9.055 1 56.75 305 ASN A N 1
ATOM 2475 C CA . ASN A 1 305 ? 19.109 -37.344 7.633 1 56.75 305 ASN A CA 1
ATOM 2476 C C . ASN A 1 305 ? 17.75 -37.75 7.074 1 56.75 305 ASN A C 1
ATOM 2478 O O . ASN A 1 305 ? 17.438 -38.938 7.016 1 56.75 305 ASN A O 1
ATOM 2482 N N . ILE A 1 306 ? 16.719 -36.938 7.07 1 66 306 ILE A N 1
ATOM 2483 C CA . ILE A 1 306 ? 15.422 -37.188 6.465 1 66 306 ILE A CA 1
ATOM 2484 C C . ILE A 1 306 ? 15.578 -37.344 4.953 1 66 306 ILE A C 1
ATOM 2486 O O . ILE A 1 306 ? 15.961 -36.375 4.266 1 66 306 ILE A O 1
ATOM 2490 N N . THR A 1 307 ? 15.422 -38.531 4.543 1 70.75 307 THR A N 1
ATOM 2491 C CA . THR A 1 307 ? 15.57 -38.875 3.131 1 70.75 307 THR A CA 1
ATOM 2492 C C . THR A 1 307 ? 14.359 -38.406 2.332 1 70.75 307 THR A C 1
ATOM 2494 O O . THR A 1 307 ? 13.281 -38.188 2.896 1 70.75 307 THR A O 1
ATOM 2497 N N . PRO A 1 308 ? 14.477 -38.25 1.084 1 78.81 308 PRO A N 1
ATOM 2498 C CA . PRO A 1 308 ? 13.367 -37.875 0.205 1 78.81 308 PRO A CA 1
ATOM 2499 C C . PRO A 1 308 ? 12.219 -38.875 0.262 1 78.81 308 PRO A C 1
ATOM 2501 O O . PRO A 1 308 ? 11.047 -38.5 0.159 1 78.81 308 PRO A O 1
ATOM 2504 N N . THR A 1 309 ? 12.508 -40.125 0.538 1 81.31 309 THR A N 1
ATOM 2505 C CA . THR A 1 309 ? 11.477 -41.156 0.581 1 81.31 309 THR A CA 1
ATOM 2506 C C . THR A 1 309 ? 10.578 -40.969 1.8 1 81.31 309 THR A C 1
ATOM 2508 O O . THR A 1 309 ? 9.359 -41.125 1.708 1 81.31 309 THR A O 1
ATOM 2511 N N . ILE A 1 310 ? 11.148 -40.656 2.809 1 81.38 310 ILE A N 1
ATOM 2512 C CA . ILE A 1 310 ? 10.383 -40.438 4.031 1 81.38 310 ILE A CA 1
ATOM 2513 C C . ILE A 1 310 ? 9.445 -39.25 3.867 1 81.38 310 ILE A C 1
ATOM 2515 O O . ILE A 1 310 ? 8.281 -39.312 4.266 1 81.38 310 ILE A O 1
ATOM 2519 N N . THR A 1 311 ? 9.961 -38.219 3.256 1 84.19 311 THR A N 1
ATOM 2520 C CA . THR A 1 311 ? 9.148 -37.031 3.061 1 84.19 311 THR A CA 1
ATOM 2521 C C . THR A 1 311 ? 7.996 -37.312 2.105 1 84.19 311 THR A C 1
ATOM 2523 O O . THR A 1 311 ? 6.891 -36.781 2.291 1 84.19 311 THR A O 1
ATOM 2526 N N . LEU A 1 312 ? 8.273 -38.125 1.19 1 84.56 312 LEU A N 1
ATOM 2527 C CA . LEU A 1 312 ? 7.227 -38.469 0.24 1 84.56 312 LEU A CA 1
ATOM 2528 C C . LEU A 1 312 ? 6.113 -39.25 0.927 1 84.56 312 LEU A C 1
ATOM 2530 O O . LEU A 1 312 ? 4.93 -38.969 0.708 1 84.56 312 LEU A O 1
ATOM 2534 N N . ILE A 1 313 ? 6.492 -40.188 1.743 1 87 313 ILE A N 1
ATOM 2535 C CA . ILE A 1 313 ? 5.512 -41.031 2.449 1 87 313 ILE A CA 1
ATOM 2536 C C . ILE A 1 313 ? 4.688 -40.156 3.391 1 87 313 ILE A C 1
ATOM 2538 O O . ILE A 1 313 ? 3.461 -40.25 3.436 1 87 313 ILE A O 1
ATOM 2542 N N . CYS A 1 314 ? 5.332 -39.281 4.035 1 88.56 314 CYS A N 1
ATOM 2543 C CA . CYS A 1 314 ? 4.641 -38.406 4.957 1 88.56 314 CYS A CA 1
ATOM 2544 C C . CYS A 1 314 ? 3.652 -37.5 4.215 1 88.56 314 CYS A C 1
ATOM 2546 O O . CYS A 1 314 ? 2.521 -37.312 4.664 1 88.56 314 CYS A O 1
ATOM 2548 N N . SER A 1 315 ? 4.09 -37 3.121 1 90.31 315 SER A N 1
ATOM 2549 C CA . SER A 1 315 ? 3.217 -36.156 2.33 1 90.31 315 SER A CA 1
ATOM 2550 C C . SER A 1 315 ? 1.982 -36.906 1.849 1 90.31 315 SER A C 1
ATOM 2552 O O . SER A 1 315 ? 0.865 -36.375 1.924 1 90.31 315 SER A O 1
ATOM 2554 N N . VAL A 1 316 ? 2.178 -38.125 1.497 1 90.12 316 VAL A N 1
ATOM 2555 C CA . VAL A 1 316 ? 1.076 -38.938 0.962 1 90.12 316 VAL A CA 1
ATOM 2556 C C . VAL A 1 316 ? 0.099 -39.281 2.082 1 90.12 316 VAL A C 1
ATOM 2558 O O . VAL A 1 316 ? -1.118 -39.219 1.896 1 90.12 316 VAL A O 1
ATOM 2561 N N . VAL A 1 317 ? 0.596 -39.594 3.186 1 91.88 317 VAL A N 1
ATOM 2562 C CA . VAL A 1 317 ? -0.237 -40 4.316 1 91.88 317 VAL A CA 1
ATOM 2563 C C . VAL A 1 317 ? -1.095 -38.812 4.762 1 91.88 317 VAL A C 1
ATOM 2565 O O . VAL A 1 317 ? -2.271 -38.969 5.094 1 91.88 317 VAL A O 1
ATOM 2568 N N . VAL A 1 318 ? -0.522 -37.688 4.699 1 92.81 318 VAL A N 1
ATOM 2569 C CA . VAL A 1 318 ? -1.218 -36.531 5.191 1 92.81 318 VAL A CA 1
ATOM 2570 C C . VAL A 1 318 ? -2.293 -36.094 4.195 1 92.81 318 VAL A C 1
ATOM 2572 O O . VAL A 1 318 ? -3.346 -35.594 4.586 1 92.81 318 VAL A O 1
ATOM 2575 N N . ILE A 1 319 ? -2.107 -36.344 2.949 1 94.88 319 ILE A N 1
ATOM 2576 C CA . ILE A 1 319 ? -3.053 -35.906 1.939 1 94.88 319 ILE A CA 1
ATOM 2577 C C . ILE A 1 319 ? -4.125 -36.969 1.715 1 94.88 319 ILE A C 1
ATOM 2579 O O . ILE A 1 319 ? -5.203 -36.656 1.196 1 94.88 319 ILE A O 1
ATOM 2583 N N . LEU A 1 320 ? -3.973 -38.156 2.15 1 94.88 320 LEU A N 1
ATOM 2584 C CA . LEU A 1 320 ? -4.797 -39.344 1.836 1 94.88 320 LEU A CA 1
ATOM 2585 C C . LEU A 1 320 ? -6.234 -39.125 2.295 1 94.88 320 LEU A C 1
ATOM 2587 O O . LEU A 1 320 ? -7.176 -39.406 1.55 1 94.88 320 LEU A O 1
ATOM 2591 N N . PRO A 1 321 ? -6.473 -38.656 3.535 1 94.44 321 PRO A N 1
ATOM 2592 C CA . PRO A 1 321 ? -7.863 -38.438 3.951 1 94.44 321 PRO A CA 1
ATOM 2593 C C . PRO A 1 321 ? -8.625 -37.5 3.031 1 94.44 321 PRO A C 1
ATOM 2595 O O . PRO A 1 321 ? -9.82 -37.688 2.783 1 94.44 321 PRO A O 1
ATOM 2598 N N . ALA A 1 322 ? -7.977 -36.531 2.58 1 94.94 322 ALA A N 1
ATOM 2599 C CA . ALA A 1 322 ? -8.617 -35.594 1.668 1 94.94 322 ALA A CA 1
ATOM 2600 C C . ALA A 1 322 ? -8.93 -36.25 0.328 1 94.94 322 ALA A C 1
ATOM 2602 O O . ALA A 1 322 ? -9.984 -36 -0.265 1 94.94 322 ALA A O 1
ATOM 2603 N N . LEU A 1 323 ? -8.055 -37.094 -0.132 1 95.5 323 LEU A N 1
ATOM 2604 C CA . LEU A 1 323 ? -8.258 -37.812 -1.392 1 95.5 323 LEU A CA 1
ATOM 2605 C C . LEU A 1 323 ? -9.414 -38.781 -1.274 1 95.5 323 LEU A C 1
ATOM 2607 O O . LEU A 1 323 ? -10.195 -38.938 -2.213 1 95.5 323 LEU A O 1
ATOM 2611 N N . ILE A 1 324 ? -9.5 -39.406 -0.157 1 93.56 324 ILE A N 1
ATOM 2612 C CA . ILE A 1 324 ? -10.586 -40.344 0.079 1 93.56 324 ILE A CA 1
ATOM 2613 C C . ILE A 1 324 ? -11.922 -39.625 0.083 1 93.56 324 ILE A C 1
ATOM 2615 O O . ILE A 1 324 ? -12.898 -40.094 -0.517 1 93.56 324 ILE A O 1
ATOM 2619 N N . LYS A 1 325 ? -11.93 -38.5 0.714 1 91.75 325 LYS A N 1
ATOM 2620 C CA . LYS A 1 325 ? -13.156 -37.719 0.726 1 91.75 325 LYS A CA 1
ATOM 2621 C C . LYS A 1 325 ? -13.539 -37.281 -0.685 1 91.75 325 LYS A C 1
ATOM 2623 O O . LYS A 1 325 ? -14.711 -37.312 -1.055 1 91.75 325 LYS A O 1
ATOM 2628 N N . LEU A 1 326 ? -12.523 -36.875 -1.396 1 92.81 326 LEU A N 1
ATOM 2629 C CA . LEU A 1 326 ? -12.773 -36.438 -2.768 1 92.81 326 LEU A CA 1
ATOM 2630 C C . LEU A 1 326 ? -13.32 -37.594 -3.611 1 92.81 326 LEU A C 1
ATOM 2632 O O . LEU A 1 326 ? -14.195 -37.375 -4.453 1 92.81 326 LEU A O 1
ATOM 2636 N N . TRP A 1 327 ? -12.867 -38.781 -3.373 1 91 327 TRP A N 1
ATOM 2637 C CA . TRP A 1 327 ? -13.305 -39.969 -4.09 1 91 327 TRP A CA 1
ATOM 2638 C C . TRP A 1 327 ? -14.789 -40.219 -3.844 1 91 327 TRP A C 1
ATOM 2640 O O . TRP A 1 327 ? -15.508 -40.656 -4.742 1 91 327 TRP A O 1
ATOM 2650 N N . HIS A 1 328 ? -15.273 -39.844 -2.727 1 88.38 328 HIS A N 1
ATOM 2651 C CA . HIS A 1 328 ? -16.656 -40.156 -2.352 1 88.38 328 HIS A CA 1
ATOM 2652 C C . HIS A 1 328 ? -17.578 -38.969 -2.676 1 88.38 328 HIS A C 1
ATOM 2654 O O . HIS A 1 328 ? -18.781 -39.062 -2.453 1 88.38 328 HIS A O 1
ATOM 2660 N N . ARG A 1 329 ? -17.031 -37.938 -3.211 1 84.19 329 ARG A N 1
ATOM 2661 C CA . ARG A 1 329 ? -17.828 -36.75 -3.586 1 84.19 329 ARG A CA 1
ATOM 2662 C C . ARG A 1 329 ? -17.5 -36.312 -5.008 1 84.19 329 ARG A C 1
ATOM 2664 O O . ARG A 1 329 ? -17.031 -35.188 -5.223 1 84.19 329 ARG A O 1
ATOM 2671 N N . PRO A 1 330 ? -17.906 -37.062 -5.969 1 77.38 330 PRO A N 1
ATOM 2672 C CA . PRO A 1 330 ? -17.469 -36.812 -7.344 1 77.38 330 PRO A CA 1
ATOM 2673 C C . PRO A 1 330 ? -18.188 -35.625 -7.992 1 77.38 330 PRO A C 1
ATOM 2675 O O . PRO A 1 330 ? -17.703 -35.062 -8.969 1 77.38 330 PRO A O 1
ATOM 2678 N N . SER A 1 331 ? -19.188 -35 -7.469 1 76.88 331 SER A N 1
ATOM 2679 C CA . SER A 1 331 ? -19.969 -34.031 -8.227 1 76.88 331 SER A CA 1
ATOM 2680 C C . SER A 1 331 ? -19.828 -32.625 -7.645 1 76.88 331 SER A C 1
ATOM 2682 O O . SER A 1 331 ? -20.594 -31.734 -7.992 1 76.88 331 SER A O 1
ATOM 2684 N N . MET A 1 332 ? -18.734 -32.438 -6.98 1 84.69 332 MET A N 1
ATOM 2685 C CA . MET A 1 332 ? -18.562 -31.125 -6.395 1 84.69 332 MET A CA 1
ATOM 2686 C C . MET A 1 332 ? -17.203 -30.547 -6.77 1 84.69 332 MET A C 1
ATOM 2688 O O . MET A 1 332 ? -16.203 -30.766 -6.07 1 84.69 332 MET A O 1
ATOM 2692 N N . PRO A 1 333 ? -17.156 -29.75 -7.797 1 90.69 333 PRO A N 1
ATOM 2693 C CA . PRO A 1 333 ? -15.867 -29.266 -8.305 1 90.69 333 PRO A CA 1
ATOM 2694 C C . PRO A 1 333 ? -15.102 -28.422 -7.293 1 90.69 333 PRO A C 1
ATOM 2696 O O . PRO A 1 333 ? -13.867 -28.391 -7.301 1 90.69 333 PRO A O 1
ATOM 2699 N N . TRP A 1 334 ? -15.797 -27.75 -6.438 1 92.81 334 TRP A N 1
ATOM 2700 C CA . TRP A 1 334 ? -15.125 -26.938 -5.438 1 92.81 334 TRP A CA 1
ATOM 2701 C C . TRP A 1 334 ? -14.406 -27.812 -4.414 1 92.81 334 TRP A C 1
ATOM 2703 O O . TRP A 1 334 ? -13.43 -27.375 -3.791 1 92.81 334 TRP A O 1
ATOM 2713 N N . ASP A 1 335 ? -14.922 -29.047 -4.227 1 93.62 335 ASP A N 1
ATOM 2714 C CA . ASP A 1 335 ? -14.219 -29.984 -3.367 1 93.62 335 ASP A CA 1
ATOM 2715 C C . ASP A 1 335 ? -12.891 -30.422 -3.994 1 93.62 335 ASP A C 1
ATOM 2717 O O . ASP A 1 335 ? -11.93 -30.703 -3.283 1 93.62 335 ASP A O 1
ATOM 2721 N N . PHE A 1 336 ? -12.922 -30.453 -5.305 1 96.12 336 PHE A N 1
ATOM 2722 C CA . PHE A 1 336 ? -11.672 -30.703 -6.016 1 96.12 336 PHE A CA 1
ATOM 2723 C C . PHE A 1 336 ? -10.641 -29.625 -5.68 1 96.12 336 PHE A C 1
ATOM 2725 O O . PHE A 1 336 ? -9.484 -29.938 -5.387 1 96.12 336 PHE A O 1
ATOM 2732 N N . VAL A 1 337 ? -11.031 -28.344 -5.668 1 97.31 337 VAL A N 1
ATOM 2733 C CA . VAL A 1 337 ? -10.125 -27.234 -5.383 1 97.31 337 VAL A CA 1
ATOM 2734 C C . VAL A 1 337 ? -9.648 -27.312 -3.934 1 97.31 337 VAL A C 1
ATOM 2736 O O . VAL A 1 337 ? -8.484 -27.031 -3.639 1 97.31 337 VAL A O 1
ATOM 2739 N N . ARG A 1 338 ? -10.531 -27.688 -3.07 1 96.56 338 ARG A N 1
ATOM 2740 C CA . ARG A 1 338 ? -10.164 -27.844 -1.668 1 96.56 338 ARG A CA 1
ATOM 2741 C C . ARG A 1 338 ? -9.102 -28.922 -1.503 1 96.56 338 ARG A C 1
ATOM 2743 O O . ARG A 1 338 ? -8.125 -28.734 -0.772 1 96.56 338 ARG A O 1
ATOM 2750 N N . CYS A 1 339 ? -9.367 -30.016 -2.133 1 96.56 339 CYS A N 1
ATOM 2751 C CA . CYS A 1 339 ? -8.406 -31.109 -2.062 1 96.56 339 CYS A CA 1
ATOM 2752 C C . CYS A 1 339 ? -7.07 -30.688 -2.672 1 96.56 339 CYS A C 1
ATOM 2754 O O . CYS A 1 339 ? -6.012 -31.062 -2.156 1 96.56 339 CYS A O 1
ATOM 2756 N N . LEU A 1 340 ? -7.164 -30.016 -3.768 1 97.56 340 LEU A N 1
ATOM 2757 C CA . LEU A 1 340 ? -5.973 -29.484 -4.414 1 97.56 340 LEU A CA 1
ATOM 2758 C C . LEU A 1 340 ? -5.156 -28.641 -3.441 1 97.56 340 LEU A C 1
ATOM 2760 O O . LEU A 1 340 ? -3.932 -28.766 -3.385 1 97.56 340 LEU A O 1
ATOM 2764 N N . THR A 1 341 ? -5.812 -27.766 -2.711 1 97.94 341 THR A N 1
ATOM 2765 C CA . THR A 1 341 ? -5.168 -26.875 -1.74 1 97.94 341 THR A CA 1
ATOM 2766 C C . THR A 1 341 ? -4.551 -27.688 -0.604 1 97.94 341 THR A C 1
ATOM 2768 O O . THR A 1 341 ? -3.457 -27.375 -0.133 1 97.94 341 THR A O 1
ATOM 2771 N N . LEU A 1 342 ? -5.191 -28.734 -0.203 1 97.44 342 LEU A N 1
ATOM 2772 C CA . LEU A 1 342 ? -4.676 -29.578 0.866 1 97.44 342 LEU A CA 1
ATOM 2773 C C . LEU A 1 342 ? -3.449 -30.359 0.4 1 97.44 342 LEU A C 1
ATOM 2775 O O . LEU A 1 342 ? -2.533 -30.609 1.187 1 97.44 342 LEU A O 1
ATOM 2779 N N . CYS A 1 343 ? -3.469 -30.734 -0.875 1 96.81 343 CYS A N 1
ATOM 2780 C CA . CYS A 1 343 ? -2.277 -31.359 -1.437 1 96.81 343 CYS A CA 1
ATOM 2781 C C . CYS A 1 343 ? -1.08 -30.422 -1.366 1 96.81 343 CYS A C 1
ATOM 2783 O O . CYS A 1 343 ? 0.022 -30.828 -1.004 1 96.81 343 CYS A O 1
ATOM 2785 N N . ALA A 1 344 ? -1.33 -29.188 -1.679 1 96.69 344 ALA A N 1
ATOM 2786 C CA . ALA A 1 344 ? -0.271 -28.188 -1.613 1 96.69 344 ALA A CA 1
ATOM 2787 C C . ALA A 1 344 ? 0.209 -27.984 -0.178 1 96.69 344 ALA A C 1
ATOM 2789 O O . ALA A 1 344 ? 1.413 -27.891 0.074 1 96.69 344 ALA A O 1
ATOM 2790 N N . TYR A 1 345 ? -0.731 -27.922 0.797 1 96.12 345 TYR A N 1
ATOM 2791 C CA . TYR A 1 345 ? -0.369 -27.828 2.205 1 96.12 345 TYR A CA 1
ATOM 2792 C C . TYR A 1 345 ? 0.526 -28.984 2.627 1 96.12 345 TYR A C 1
ATOM 2794 O O . TYR A 1 345 ? 1.574 -28.781 3.242 1 96.12 345 TYR A O 1
ATOM 2802 N N . GLY A 1 346 ? 0.101 -30.203 2.293 1 92.81 346 GLY A N 1
ATOM 2803 C CA . GLY A 1 346 ? 0.821 -31.391 2.699 1 92.81 346 GLY A CA 1
ATOM 2804 C C . GLY A 1 346 ? 2.238 -31.453 2.158 1 92.81 346 GLY A C 1
ATOM 2805 O O . GLY A 1 346 ? 3.174 -31.781 2.887 1 92.81 346 GLY A O 1
ATOM 2806 N N . THR A 1 347 ? 2.4 -31.062 0.952 1 91.19 347 THR A N 1
ATOM 2807 C CA . THR A 1 347 ? 3.721 -31.125 0.335 1 91.19 347 THR A CA 1
ATOM 2808 C C . THR A 1 347 ? 4.594 -29.969 0.809 1 91.19 347 THR A C 1
ATOM 2810 O O . THR A 1 347 ? 5.812 -30.109 0.924 1 91.19 347 THR A O 1
ATOM 2813 N N . TYR A 1 348 ? 3.992 -28.828 1.037 1 92.12 348 TYR A N 1
ATOM 2814 C CA . TYR A 1 348 ? 4.75 -27.688 1.543 1 92.12 348 TYR A CA 1
ATOM 2815 C C . TYR A 1 348 ? 5.293 -27.969 2.939 1 92.12 348 TYR A C 1
ATOM 2817 O O . TYR A 1 348 ? 6.434 -27.625 3.252 1 92.12 348 TYR A O 1
ATOM 2825 N N . MET A 1 349 ? 4.535 -28.625 3.748 1 89.19 349 MET A N 1
ATOM 2826 C CA . MET A 1 349 ? 4.902 -28.859 5.141 1 89.19 349 MET A CA 1
ATOM 2827 C C . MET A 1 349 ? 5.848 -30.047 5.27 1 89.19 349 MET A C 1
ATOM 2829 O O . MET A 1 349 ? 6.781 -30.016 6.074 1 89.19 349 MET A O 1
ATOM 2833 N N . PHE A 1 350 ? 5.645 -31.016 4.414 1 87.31 350 PHE A N 1
ATOM 2834 C CA . PHE A 1 350 ? 6.367 -32.25 4.656 1 87.31 350 PHE A CA 1
ATOM 2835 C C . PHE A 1 350 ? 7.262 -32.594 3.469 1 87.31 350 PHE A C 1
ATOM 2837 O O . PHE A 1 350 ? 8.008 -33.594 3.51 1 87.31 350 PHE A O 1
ATOM 2844 N N . GLY A 1 351 ? 7.184 -31.797 2.484 1 80.81 351 GLY A N 1
ATOM 2845 C CA . GLY A 1 351 ? 8 -32.062 1.314 1 80.81 351 GLY A CA 1
ATOM 2846 C C . GLY A 1 351 ? 9.484 -31.859 1.559 1 80.81 351 GLY A C 1
ATOM 2847 O O . GLY A 1 351 ? 9.867 -31.203 2.527 1 80.81 351 GLY A O 1
ATOM 2848 N N . TRP A 1 352 ? 10.242 -32.469 0.625 1 76.12 352 TRP A N 1
ATOM 2849 C CA . TRP A 1 352 ? 11.695 -32.406 0.717 1 76.12 352 TRP A CA 1
ATOM 2850 C C . TRP A 1 352 ? 12.219 -31.156 -0.015 1 76.12 352 TRP A C 1
ATOM 2852 O O . TRP A 1 352 ? 11.906 -30.953 -1.188 1 76.12 352 TRP A O 1
ATOM 2862 N N . HIS A 1 353 ? 12.977 -30.297 0.538 1 71.38 353 HIS A N 1
ATOM 2863 C CA . HIS A 1 353 ? 13.625 -29.141 -0.038 1 71.38 353 HIS A CA 1
ATOM 2864 C C . HIS A 1 353 ? 12.617 -28.234 -0.741 1 71.38 353 HIS A C 1
ATOM 2866 O O . HIS A 1 353 ? 12.828 -27.844 -1.891 1 71.38 353 HIS A O 1
ATOM 2872 N N . VAL A 1 354 ? 11.578 -28.047 0.009 1 78.12 354 VAL A N 1
ATOM 2873 C CA . VAL A 1 354 ? 10.586 -27.141 -0.564 1 78.12 354 VAL A CA 1
ATOM 2874 C C . VAL A 1 354 ? 10.969 -25.688 -0.275 1 78.12 354 VAL A C 1
ATOM 2876 O O . VAL A 1 354 ? 11.242 -25.328 0.873 1 78.12 354 VAL A O 1
ATOM 2879 N N . HIS A 1 355 ? 11.078 -25 -1.361 1 81.75 355 HIS A N 1
ATOM 2880 C CA . HIS A 1 355 ? 11.445 -23.578 -1.258 1 81.75 355 HIS A CA 1
ATOM 2881 C C . HIS A 1 355 ? 10.305 -22.766 -0.679 1 81.75 355 HIS A C 1
ATOM 2883 O O . HIS A 1 355 ? 9.141 -23.156 -0.775 1 81.75 355 HIS A O 1
ATOM 2889 N N . GLU A 1 356 ? 10.594 -21.656 -0.083 1 86.19 356 GLU A N 1
ATOM 2890 C CA . GLU A 1 356 ? 9.609 -20.766 0.509 1 86.19 356 GLU A CA 1
ATOM 2891 C C . GLU A 1 356 ? 8.625 -20.25 -0.54 1 86.19 356 GLU A C 1
ATOM 2893 O O . GLU A 1 356 ? 7.465 -19.969 -0.226 1 86.19 356 GLU A O 1
ATOM 2898 N N . LYS A 1 357 ? 9.133 -20.219 -1.782 1 91.56 357 LYS A N 1
ATOM 2899 C CA . LYS A 1 357 ? 8.281 -19.688 -2.848 1 91.56 357 LYS A CA 1
ATOM 2900 C C . LYS A 1 357 ? 7.094 -20.609 -3.111 1 91.56 357 LYS A C 1
ATOM 2902 O O . LYS A 1 357 ? 6.094 -20.188 -3.695 1 91.56 357 LYS A O 1
ATOM 2907 N N . ALA A 1 358 ? 7.168 -21.844 -2.688 1 93.88 358 ALA A N 1
ATOM 2908 C CA . ALA A 1 358 ? 6.117 -22.828 -2.92 1 93.88 358 ALA A CA 1
ATOM 2909 C C . ALA A 1 358 ? 4.871 -22.516 -2.102 1 93.88 358 ALA A C 1
ATOM 2911 O O . ALA A 1 358 ? 3.809 -23.109 -2.312 1 93.88 358 ALA A O 1
ATOM 2912 N N . ILE A 1 359 ? 4.926 -21.531 -1.171 1 96.44 359 ILE A N 1
ATOM 2913 C CA . ILE A 1 359 ? 3.773 -21.125 -0.375 1 96.44 359 ILE A CA 1
ATOM 2914 C C . ILE A 1 359 ? 2.674 -20.594 -1.293 1 96.44 359 ILE A C 1
ATOM 2916 O O . ILE A 1 359 ? 1.492 -20.625 -0.943 1 96.44 359 ILE A O 1
ATOM 2920 N N . LEU A 1 360 ? 3.072 -20.156 -2.492 1 97.62 360 LEU A N 1
ATOM 2921 C CA . LEU A 1 360 ? 2.113 -19.625 -3.453 1 97.62 360 LEU A CA 1
ATOM 2922 C C . LEU A 1 360 ? 1.21 -20.719 -3.992 1 97.62 360 LEU A C 1
ATOM 2924 O O . LEU A 1 360 ? 0.099 -20.453 -4.453 1 97.62 360 LEU A O 1
ATOM 2928 N N . LEU A 1 361 ? 1.66 -22 -3.955 1 97.81 361 LEU A N 1
ATOM 2929 C CA . LEU A 1 361 ? 0.842 -23.141 -4.379 1 97.81 361 LEU A CA 1
ATOM 2930 C C . LEU A 1 361 ? -0.367 -23.297 -3.465 1 97.81 361 LEU A C 1
ATOM 2932 O O . LEU A 1 361 ? -1.386 -23.859 -3.875 1 97.81 361 LEU A O 1
ATOM 2936 N N . ILE A 1 362 ? -0.249 -22.812 -2.236 1 97.94 362 ILE A N 1
ATOM 2937 C CA . ILE A 1 362 ? -1.343 -22.859 -1.272 1 97.94 362 ILE A CA 1
ATOM 2938 C C . ILE A 1 362 ? -2.229 -21.625 -1.431 1 97.94 362 ILE A C 1
ATOM 2940 O O . ILE A 1 362 ? -3.451 -21.75 -1.535 1 97.94 362 ILE A O 1
ATOM 2944 N N . ILE A 1 363 ? -1.604 -20.484 -1.562 1 98.38 363 ILE A N 1
ATOM 2945 C CA . ILE A 1 363 ? -2.297 -19.219 -1.451 1 98.38 363 ILE A CA 1
ATOM 2946 C C . ILE A 1 363 ? -3.174 -18.984 -2.682 1 98.38 363 ILE A C 1
ATOM 2948 O O . ILE A 1 363 ? -4.305 -18.516 -2.568 1 98.38 363 ILE A O 1
ATOM 2952 N N . ILE A 1 364 ? -2.711 -19.328 -3.869 1 98.38 364 ILE A N 1
ATOM 2953 C CA . ILE A 1 364 ? -3.404 -19 -5.109 1 98.38 364 ILE A CA 1
ATOM 2954 C C . ILE A 1 364 ? -4.711 -19.781 -5.195 1 98.38 364 ILE A C 1
ATOM 2956 O O . ILE A 1 364 ? -5.785 -19.203 -5.355 1 98.38 364 ILE A O 1
ATOM 2960 N N . PRO A 1 365 ? -4.762 -21.109 -5.016 1 97.94 365 PRO A N 1
ATOM 2961 C CA . PRO A 1 365 ? -6.055 -21.797 -5.023 1 97.94 365 PRO A CA 1
ATOM 2962 C C . PRO A 1 365 ? -6.938 -21.406 -3.838 1 97.94 365 PRO A C 1
ATOM 2964 O O . PRO A 1 365 ? -8.164 -21.375 -3.961 1 97.94 365 PRO A O 1
ATOM 2967 N N . LEU A 1 366 ? -6.328 -21.141 -2.711 1 97.94 366 LEU A N 1
ATOM 2968 C CA . LEU A 1 366 ? -7.082 -20.734 -1.531 1 97.94 366 LEU A CA 1
ATOM 2969 C C . LEU A 1 366 ? -7.801 -19.406 -1.777 1 97.94 366 LEU A C 1
ATOM 2971 O O . LEU A 1 366 ? -8.867 -19.156 -1.205 1 97.94 366 LEU A O 1
ATOM 2975 N N . THR A 1 367 ? -7.191 -18.562 -2.613 1 97.62 367 THR A N 1
ATOM 2976 C CA . THR A 1 367 ? -7.832 -17.297 -2.971 1 97.62 367 THR A CA 1
ATOM 2977 C C . THR A 1 367 ? -9.172 -17.547 -3.658 1 97.62 367 THR A C 1
ATOM 2979 O O . THR A 1 367 ? -10.141 -16.828 -3.422 1 97.62 367 THR A O 1
ATOM 2982 N N . LEU A 1 368 ? -9.281 -18.547 -4.496 1 96.38 368 LEU A N 1
ATOM 2983 C CA . LEU A 1 368 ? -10.531 -18.906 -5.156 1 96.38 368 LEU A CA 1
ATOM 2984 C C . LEU A 1 368 ? -11.578 -19.359 -4.141 1 96.38 368 LEU A C 1
ATOM 2986 O O . LEU A 1 368 ? -12.734 -18.922 -4.207 1 96.38 368 LEU A O 1
ATOM 2990 N N . LEU A 1 369 ? -11.148 -20.156 -3.189 1 95.5 369 LEU A N 1
ATOM 2991 C CA . LEU A 1 369 ? -12.055 -20.656 -2.17 1 95.5 369 LEU A CA 1
ATOM 2992 C C . LEU A 1 369 ? -12.539 -19.547 -1.255 1 95.5 369 LEU A C 1
ATOM 2994 O O . LEU A 1 369 ? -13.68 -19.562 -0.793 1 95.5 369 LEU A O 1
ATOM 2998 N N . ALA A 1 370 ? -11.656 -18.594 -0.994 1 94.5 370 ALA A N 1
ATOM 2999 C CA . ALA A 1 370 ? -11.984 -17.469 -0.119 1 94.5 370 ALA A CA 1
ATOM 3000 C C . ALA A 1 370 ? -13.109 -16.625 -0.707 1 94.5 370 ALA A C 1
ATOM 3002 O O . ALA A 1 370 ? -13.867 -15.984 0.029 1 94.5 370 ALA A O 1
ATOM 3003 N N . ALA A 1 371 ? -13.234 -16.625 -1.978 1 90 371 ALA A N 1
ATOM 3004 C CA . ALA A 1 371 ? -14.266 -15.844 -2.654 1 90 371 ALA A CA 1
ATOM 3005 C C . ALA A 1 371 ? -15.609 -16.547 -2.623 1 90 371 ALA A C 1
ATOM 3007 O O . ALA A 1 371 ? -16.641 -15.945 -2.904 1 90 371 ALA A O 1
ATOM 3008 N N . VAL A 1 372 ? -15.656 -17.797 -2.221 1 87 372 VAL A N 1
ATOM 3009 C CA . VAL A 1 372 ? -16.875 -18.609 -2.309 1 87 372 VAL A CA 1
ATOM 3010 C C . VAL A 1 372 ? -17.469 -18.797 -0.916 1 87 372 VAL A C 1
ATOM 3012 O O . VAL A 1 372 ? -18.688 -18.781 -0.746 1 87 372 VAL A O 1
ATOM 3015 N N . ASP A 1 373 ? -16.594 -19.016 0.035 1 87.69 373 ASP A N 1
ATOM 3016 C CA . ASP A 1 373 ? -17.047 -19.375 1.371 1 87.69 373 ASP A CA 1
ATOM 3017 C C . ASP A 1 373 ? -16.391 -18.516 2.438 1 87.69 373 ASP A C 1
ATOM 3019 O O . ASP A 1 373 ? -15.188 -18.219 2.355 1 87.69 373 ASP A O 1
ATOM 3023 N N . TRP A 1 374 ? -17.141 -18.141 3.455 1 88.31 374 TRP A N 1
ATOM 3024 C CA . TRP A 1 374 ? -16.672 -17.25 4.516 1 88.31 374 TRP A CA 1
ATOM 3025 C C . TRP A 1 374 ? -15.586 -17.922 5.344 1 88.31 374 TRP A C 1
ATOM 3027 O O . TRP A 1 374 ? -14.594 -17.297 5.719 1 88.31 374 TRP A O 1
ATOM 3037 N N . ASP A 1 375 ? -15.797 -19.219 5.664 1 89.94 375 ASP A N 1
ATOM 3038 C CA . ASP A 1 375 ? -14.797 -19.922 6.457 1 89.94 375 ASP A CA 1
ATOM 3039 C C . ASP A 1 375 ? -13.461 -19.984 5.73 1 89.94 375 ASP A C 1
ATOM 3041 O O . ASP A 1 375 ? -12.406 -19.828 6.352 1 89.94 375 ASP A O 1
ATOM 3045 N N . ASP A 1 376 ? -13.547 -20.219 4.445 1 93.88 376 ASP A N 1
ATOM 3046 C CA . ASP A 1 376 ? -12.336 -20.203 3.633 1 93.88 376 ASP A CA 1
ATOM 3047 C C . ASP A 1 376 ? -11.703 -18.812 3.59 1 93.88 376 ASP A C 1
ATOM 3049 O O . ASP A 1 376 ? -10.484 -18.688 3.557 1 93.88 376 ASP A O 1
ATOM 3053 N N . ALA A 1 377 ? -12.602 -17.797 3.588 1 93.62 377 ALA A N 1
ATOM 3054 C CA . ALA A 1 377 ? -12.109 -16.422 3.594 1 93.62 377 ALA A CA 1
ATOM 3055 C C . ALA A 1 377 ? -11.312 -16.141 4.863 1 93.62 377 ALA A C 1
ATOM 3057 O O . ALA A 1 377 ? -10.258 -15.484 4.805 1 93.62 377 ALA A O 1
ATOM 3058 N N . CYS A 1 378 ? -11.758 -16.609 5.973 1 93.38 378 CYS A N 1
ATOM 3059 C CA . CYS A 1 378 ? -11.07 -16.422 7.242 1 93.38 378 CYS A CA 1
ATOM 3060 C C . CYS A 1 378 ? -9.703 -17.109 7.223 1 93.38 378 CYS A C 1
ATOM 3062 O O . CYS A 1 378 ? -8.703 -16.516 7.629 1 93.38 378 CYS A O 1
ATOM 3064 N N . ILE A 1 379 ? -9.664 -18.266 6.727 1 96.31 379 ILE A N 1
ATOM 3065 C CA . ILE A 1 379 ? -8.422 -19.016 6.664 1 96.31 379 ILE A CA 1
ATOM 3066 C C . ILE A 1 379 ? -7.457 -18.359 5.688 1 96.31 379 ILE A C 1
ATOM 3068 O O . ILE A 1 379 ? -6.254 -18.266 5.949 1 96.31 379 ILE A O 1
ATOM 3072 N N . TYR A 1 380 ? -8.016 -17.891 4.59 1 97.19 380 TYR A N 1
ATOM 3073 C CA . TYR A 1 380 ? -7.195 -17.219 3.586 1 97.19 380 TYR A CA 1
ATOM 3074 C C . TYR A 1 380 ? -6.484 -16 4.184 1 97.19 380 TYR A C 1
ATOM 3076 O O . TYR A 1 380 ? -5.297 -15.789 3.932 1 97.19 380 TYR A O 1
ATOM 3084 N N . MET A 1 381 ? -7.234 -15.211 4.93 1 95.38 381 MET A N 1
ATOM 3085 C CA . MET A 1 381 ? -6.668 -13.992 5.488 1 95.38 381 MET A CA 1
ATOM 3086 C C . MET A 1 381 ? -5.461 -14.297 6.371 1 95.38 381 MET A C 1
ATOM 3088 O O . MET A 1 381 ? -4.418 -13.656 6.25 1 95.38 381 MET A O 1
ATOM 3092 N N . PHE A 1 382 ? -5.617 -15.258 7.191 1 96.69 382 PHE A N 1
ATOM 3093 C CA . PHE A 1 382 ? -4.535 -15.656 8.094 1 96.69 382 PHE A CA 1
ATOM 3094 C C . PHE A 1 382 ? -3.377 -16.266 7.309 1 96.69 382 PHE A C 1
ATOM 3096 O O . PHE A 1 382 ? -2.219 -15.898 7.523 1 96.69 382 PHE A O 1
ATOM 3103 N N . THR A 1 383 ? -3.646 -17.125 6.371 1 97.5 383 THR A N 1
ATOM 3104 C CA . THR A 1 383 ? -2.635 -17.859 5.617 1 97.5 383 THR A CA 1
ATOM 3105 C C . THR A 1 383 ? -1.893 -16.938 4.66 1 97.5 383 THR A C 1
ATOM 3107 O O . THR A 1 383 ? -0.673 -17.031 4.512 1 97.5 383 THR A O 1
ATOM 3110 N N . SER A 1 384 ? -2.639 -16.109 3.967 1 97.38 384 SER A N 1
ATOM 3111 C CA . SER A 1 384 ? -2.012 -15.219 2.992 1 97.38 384 SER A CA 1
ATOM 3112 C C . SER A 1 384 ? -1.023 -14.273 3.662 1 97.38 384 SER A C 1
ATOM 3114 O O . SER A 1 384 ? 0.084 -14.062 3.16 1 97.38 384 SER A O 1
ATOM 3116 N N . LEU A 1 385 ? -1.36 -13.734 4.832 1 96.06 385 LEU A N 1
ATOM 3117 C CA . LEU A 1 385 ? -0.463 -12.82 5.539 1 96.06 385 LEU A CA 1
ATOM 3118 C C . LEU A 1 385 ? 0.775 -13.555 6.035 1 96.06 385 LEU A C 1
ATOM 3120 O O . LEU A 1 385 ? 1.9 -13.094 5.84 1 96.06 385 LEU A O 1
ATOM 3124 N N . THR A 1 386 ? 0.536 -14.656 6.668 1 96.5 386 THR A N 1
ATOM 3125 C CA . THR A 1 386 ? 1.645 -15.453 7.176 1 96.5 386 THR A CA 1
ATOM 3126 C C . THR A 1 386 ? 2.52 -15.953 6.031 1 96.5 386 THR A C 1
ATOM 3128 O O . THR A 1 386 ? 3.75 -15.922 6.125 1 96.5 386 THR A O 1
ATOM 3131 N N . GLY A 1 387 ? 1.886 -16.406 5.008 1 96.88 387 GLY A N 1
ATOM 3132 C CA . GLY A 1 387 ? 2.609 -16.938 3.859 1 96.88 387 GLY A CA 1
ATOM 3133 C C . GLY A 1 387 ? 3.404 -15.875 3.119 1 96.88 387 GLY A C 1
ATOM 3134 O O . GLY A 1 387 ? 4.559 -16.109 2.746 1 96.88 387 GLY A O 1
ATOM 3135 N N . HIS A 1 388 ? 2.795 -14.727 2.84 1 96.69 388 HIS A N 1
ATOM 3136 C CA . HIS A 1 388 ? 3.518 -13.641 2.184 1 96.69 388 HIS A CA 1
ATOM 3137 C C . HIS A 1 388 ? 4.703 -13.188 3.023 1 96.69 388 HIS A C 1
ATOM 3139 O O . HIS A 1 388 ? 5.766 -12.867 2.484 1 96.69 388 HIS A O 1
ATOM 3145 N N . PHE A 1 389 ? 4.492 -13.156 4.328 1 94.19 389 PHE A N 1
ATOM 3146 C CA . PHE A 1 389 ? 5.566 -12.766 5.23 1 94.19 389 PHE A CA 1
ATOM 3147 C C . PHE A 1 389 ? 6.715 -13.766 5.176 1 94.19 389 PHE A C 1
ATOM 3149 O O . PHE A 1 389 ? 7.879 -13.391 5.305 1 94.19 389 PHE A O 1
ATOM 3156 N N . SER A 1 390 ? 6.414 -14.992 4.988 1 93.56 390 SER A N 1
ATOM 3157 C CA . SER A 1 390 ? 7.438 -16.031 4.926 1 93.56 390 SER A CA 1
ATOM 3158 C C . SER A 1 390 ? 8.344 -15.844 3.713 1 93.56 390 SER A C 1
ATOM 3160 O O . SER A 1 390 ? 9.422 -16.422 3.643 1 93.56 390 SER A O 1
ATOM 3162 N N . LEU A 1 391 ? 7.945 -15.016 2.768 1 93.44 391 LEU A N 1
ATOM 3163 C CA . LEU A 1 391 ? 8.727 -14.766 1.561 1 93.44 391 LEU A CA 1
ATOM 3164 C C . LEU A 1 391 ? 9.727 -13.633 1.783 1 93.44 391 LEU A C 1
ATOM 3166 O O . LEU A 1 391 ? 10.609 -13.406 0.95 1 93.44 391 LEU A O 1
ATOM 3170 N N . PHE A 1 392 ? 9.664 -12.914 2.881 1 90.12 392 PHE A N 1
ATOM 3171 C CA . PHE A 1 392 ? 10.391 -11.672 3.105 1 90.12 392 PHE A CA 1
ATOM 3172 C C . PHE A 1 392 ? 11.898 -11.914 3.084 1 90.12 392 PHE A C 1
ATOM 3174 O O . PHE A 1 392 ? 12.656 -11.078 2.594 1 90.12 392 PHE A O 1
ATOM 3181 N N . PRO A 1 393 ? 12.375 -13.055 3.566 1 86.25 393 PRO A N 1
ATOM 3182 C CA . PRO A 1 393 ? 13.828 -13.281 3.582 1 86.25 393 PRO A CA 1
ATOM 3183 C C . PRO A 1 393 ? 14.438 -13.281 2.182 1 86.25 393 PRO A C 1
ATOM 3185 O O . PRO A 1 393 ? 15.648 -13.102 2.031 1 86.25 393 PRO A O 1
ATOM 3188 N N . LEU A 1 394 ? 13.633 -13.453 1.187 1 84.88 394 LEU A N 1
ATOM 3189 C CA . LEU A 1 394 ? 14.125 -13.43 -0.187 1 84.88 394 LEU A CA 1
ATOM 3190 C C . LEU A 1 394 ? 14.578 -12.023 -0.581 1 84.88 394 LEU A C 1
ATOM 3192 O O . LEU A 1 394 ? 15.336 -11.859 -1.534 1 84.88 394 LEU A O 1
ATOM 3196 N N . PHE A 1 395 ? 14.078 -11.023 0.147 1 83.38 395 PHE A N 1
ATOM 3197 C CA . PHE A 1 395 ? 14.336 -9.625 -0.179 1 83.38 395 PHE A CA 1
ATOM 3198 C C . PHE A 1 395 ? 15.133 -8.945 0.931 1 83.38 395 PHE A C 1
ATOM 3200 O O . PHE A 1 395 ? 14.594 -8.664 2.002 1 83.38 395 PHE A O 1
ATOM 3207 N N . PHE A 1 396 ? 16.359 -8.555 0.696 1 74.25 396 PHE A N 1
ATOM 3208 C CA . PHE A 1 396 ? 17.188 -8.148 1.818 1 74.25 396 PHE A CA 1
ATOM 3209 C C . PHE A 1 396 ? 17.641 -6.703 1.661 1 74.25 396 PHE A C 1
ATOM 3211 O O . PHE A 1 396 ? 18.125 -6.094 2.613 1 74.25 396 PHE A O 1
ATOM 3218 N N . THR A 1 397 ? 17.375 -6.051 0.542 1 74 397 THR A N 1
ATOM 3219 C CA . THR A 1 397 ? 17.812 -4.672 0.386 1 74 397 THR A CA 1
ATOM 3220 C C . THR A 1 397 ? 16.844 -3.709 1.063 1 74 397 THR A C 1
ATOM 3222 O O . THR A 1 397 ? 15.68 -4.039 1.264 1 74 397 THR A O 1
ATOM 3225 N N . LEU A 1 398 ? 17.391 -2.586 1.459 1 67.31 398 LEU A N 1
ATOM 3226 C CA . LEU A 1 398 ? 16.578 -1.577 2.143 1 67.31 398 LEU A CA 1
ATOM 3227 C C . LEU A 1 398 ? 15.43 -1.112 1.261 1 67.31 398 LEU A C 1
ATOM 3229 O O . LEU A 1 398 ? 14.305 -0.95 1.737 1 67.31 398 LEU A O 1
ATOM 3233 N N . ALA A 1 399 ? 15.766 -0.835 0.026 1 68.62 399 ALA A N 1
ATOM 3234 C CA . ALA A 1 399 ? 14.734 -0.371 -0.9 1 68.62 399 ALA A CA 1
ATOM 3235 C C . ALA A 1 399 ? 13.625 -1.41 -1.057 1 68.62 399 ALA A C 1
ATOM 3237 O O . ALA A 1 399 ? 12.445 -1.066 -1.087 1 68.62 399 ALA A O 1
ATOM 3238 N N . GLU A 1 400 ? 13.977 -2.637 -0.975 1 80.69 400 GLU A N 1
ATOM 3239 C CA . GLU A 1 400 ? 13.008 -3.715 -1.155 1 80.69 400 GLU A CA 1
ATOM 3240 C C . GLU A 1 400 ? 12.18 -3.928 0.107 1 80.69 400 GLU A C 1
ATOM 3242 O O . GLU A 1 400 ? 11.047 -4.414 0.037 1 80.69 400 GLU A O 1
ATOM 3247 N N . THR A 1 401 ? 12.758 -3.537 1.197 1 81.75 401 THR A N 1
ATOM 3248 C CA . THR A 1 401 ? 12.078 -3.781 2.463 1 81.75 401 THR A CA 1
ATOM 3249 C C . THR A 1 401 ? 10.805 -2.947 2.562 1 81.75 401 THR A C 1
ATOM 3251 O O . THR A 1 401 ? 9.742 -3.465 2.914 1 81.75 401 THR A O 1
ATOM 3254 N N . SER A 1 402 ? 10.922 -1.668 2.258 1 83.19 402 SER A N 1
ATOM 3255 C CA . SER A 1 402 ? 9.727 -0.834 2.309 1 83.19 402 SER A CA 1
ATOM 3256 C C . SER A 1 402 ? 8.68 -1.305 1.303 1 83.19 402 SER A C 1
ATOM 3258 O O . SER A 1 402 ? 7.492 -1.349 1.613 1 83.19 402 SER A O 1
ATOM 3260 N N . THR A 1 403 ? 9.133 -1.671 0.121 1 86.81 403 THR A N 1
ATOM 3261 C CA . THR A 1 403 ? 8.234 -2.082 -0.946 1 86.81 403 THR A CA 1
ATOM 3262 C C . THR A 1 403 ? 7.52 -3.381 -0.579 1 86.81 403 THR A C 1
ATOM 3264 O O . THR A 1 403 ? 6.305 -3.498 -0.756 1 86.81 403 THR A O 1
ATOM 3267 N N . LYS A 1 404 ? 8.273 -4.363 -0.046 1 90.62 404 LYS A N 1
ATOM 3268 C CA . LYS A 1 404 ? 7.66 -5.652 0.263 1 90.62 404 LYS A CA 1
ATOM 3269 C C . LYS A 1 404 ? 6.637 -5.516 1.39 1 90.62 404 LYS A C 1
ATOM 3271 O O . LYS A 1 404 ? 5.59 -6.164 1.363 1 90.62 404 LYS A O 1
ATOM 3276 N N . ILE A 1 405 ? 6.922 -4.723 2.381 1 89.19 405 ILE A N 1
ATOM 3277 C CA . ILE A 1 405 ? 6.004 -4.52 3.496 1 89.19 405 ILE A CA 1
ATOM 3278 C C . ILE A 1 405 ? 4.738 -3.824 3 1 89.19 405 ILE A C 1
ATOM 3280 O O . ILE A 1 405 ? 3.625 -4.262 3.295 1 89.19 405 ILE A O 1
ATOM 3284 N N . LEU A 1 406 ? 4.914 -2.789 2.217 1 89.62 406 LEU A N 1
ATOM 3285 C CA . LEU A 1 406 ? 3.779 -2.004 1.747 1 89.62 406 LEU A CA 1
ATOM 3286 C C . LEU A 1 406 ? 2.9 -2.824 0.81 1 89.62 406 LEU A C 1
ATOM 3288 O O . LEU A 1 406 ? 1.672 -2.736 0.866 1 89.62 406 LEU A O 1
ATOM 3292 N N . LEU A 1 407 ? 3.49 -3.625 -0.052 1 92.69 407 LEU A N 1
ATOM 3293 C CA . LEU A 1 407 ? 2.719 -4.477 -0.951 1 92.69 407 LEU A CA 1
ATOM 3294 C C . LEU A 1 407 ? 1.907 -5.5 -0.166 1 92.69 407 LEU A C 1
ATOM 3296 O O . LEU A 1 407 ? 0.743 -5.754 -0.485 1 92.69 407 LEU A O 1
ATOM 3300 N N . THR A 1 408 ? 2.527 -6.07 0.844 1 94.31 408 THR A N 1
ATOM 3301 C CA . THR A 1 408 ? 1.862 -7.086 1.658 1 94.31 408 THR A CA 1
ATOM 3302 C C . THR A 1 408 ? 0.706 -6.473 2.445 1 94.31 408 THR A C 1
ATOM 3304 O O . THR A 1 408 ? -0.388 -7.039 2.49 1 94.31 408 THR A O 1
ATOM 3307 N N . VAL A 1 409 ? 0.953 -5.316 3.006 1 90.88 409 VAL A N 1
ATOM 3308 C CA . VAL A 1 409 ? -0.086 -4.648 3.785 1 90.88 409 VAL A CA 1
ATOM 3309 C C . VAL A 1 409 ? -1.217 -4.203 2.861 1 90.88 409 VAL A C 1
ATOM 3311 O O . VAL A 1 409 ? -2.395 -4.316 3.211 1 90.88 409 VAL A O 1
ATOM 3314 N N . MET A 1 410 ? -0.868 -3.672 1.741 1 91.19 410 MET A N 1
ATOM 3315 C CA . MET A 1 410 ? -1.866 -3.24 0.768 1 91.19 410 MET A CA 1
ATOM 3316 C C . MET A 1 410 ? -2.75 -4.406 0.339 1 91.19 410 MET A C 1
ATOM 3318 O O . MET A 1 410 ? -3.973 -4.273 0.275 1 91.19 410 MET A O 1
ATOM 3322 N N . HIS A 1 411 ? -2.162 -5.504 0.013 1 94.56 411 HIS A N 1
ATOM 3323 C CA . HIS A 1 411 ? -2.928 -6.684 -0.372 1 94.56 411 HIS A CA 1
ATOM 3324 C C . HIS A 1 411 ? -3.82 -7.16 0.77 1 94.56 411 HIS A C 1
ATOM 3326 O O . HIS A 1 411 ? -4.973 -7.535 0.546 1 94.56 411 HIS A O 1
ATOM 3332 N N . ALA A 1 412 ? -3.264 -7.195 1.944 1 92.38 412 ALA A N 1
ATOM 3333 C CA . ALA A 1 412 ? -4.027 -7.629 3.111 1 92.38 412 ALA A CA 1
ATOM 3334 C C . ALA A 1 412 ? -5.23 -6.719 3.348 1 92.38 412 ALA A C 1
ATOM 3336 O O . ALA A 1 412 ? -6.332 -7.199 3.625 1 92.38 412 ALA A O 1
ATOM 3337 N N . MET A 1 413 ? -4.973 -5.473 3.262 1 87.25 413 MET A N 1
ATOM 3338 C CA . MET A 1 413 ? -6.051 -4.508 3.451 1 87.25 413 MET A CA 1
ATOM 3339 C C . MET A 1 413 ? -7.148 -4.699 2.406 1 87.25 413 MET A C 1
ATOM 3341 O O . MET A 1 413 ? -8.328 -4.742 2.744 1 87.25 413 MET A O 1
ATOM 3345 N N . TYR A 1 414 ? -6.781 -4.824 1.209 1 89.88 414 TYR A N 1
ATOM 3346 C CA . TYR A 1 414 ? -7.75 -5.016 0.138 1 89.88 414 TYR A CA 1
ATOM 3347 C C . TYR A 1 414 ? -8.523 -6.316 0.33 1 89.88 414 TYR A C 1
ATOM 3349 O O . TYR A 1 414 ? -9.742 -6.352 0.149 1 89.88 414 TYR A O 1
ATOM 3357 N N . SER A 1 415 ? -7.766 -7.332 0.592 1 91.88 415 SER A N 1
ATOM 3358 C CA . SER A 1 415 ? -8.414 -8.625 0.783 1 91.88 415 SER A CA 1
ATOM 3359 C C . SER A 1 415 ? -9.398 -8.586 1.941 1 91.88 415 SER A C 1
ATOM 3361 O O . SER A 1 415 ? -10.484 -9.172 1.859 1 91.88 415 SER A O 1
ATOM 3363 N N . CYS A 1 416 ? -9.031 -7.941 3 1 87.25 416 CYS A N 1
ATOM 3364 C CA . CYS A 1 416 ? -9.914 -7.832 4.152 1 87.25 416 CYS A CA 1
ATOM 3365 C C . CYS A 1 416 ? -11.219 -7.133 3.775 1 87.25 416 CYS A C 1
ATOM 3367 O O . CYS A 1 416 ? -12.305 -7.656 4.023 1 87.25 416 CYS A O 1
ATOM 3369 N N . PHE A 1 417 ? -11.133 -6.059 3.125 1 80.5 417 PHE A N 1
ATOM 3370 C CA . PHE A 1 417 ? -12.312 -5.301 2.729 1 80.5 417 PHE A CA 1
ATOM 3371 C C . PHE A 1 417 ? -13.109 -6.051 1.669 1 80.5 417 PHE A C 1
ATOM 3373 O O . PHE A 1 417 ? -14.344 -6.125 1.745 1 80.5 417 PHE A O 1
ATOM 3380 N N . GLY A 1 418 ? -12.406 -6.562 0.662 1 83.25 418 GLY A N 1
ATOM 3381 C CA . GLY A 1 418 ? -13.07 -7.273 -0.42 1 83.25 418 GLY A CA 1
ATOM 3382 C C . GLY A 1 418 ? -13.828 -8.5 0.05 1 83.25 418 GLY A C 1
ATOM 3383 O O . GLY A 1 418 ? -14.961 -8.742 -0.379 1 83.25 418 GLY A O 1
ATOM 3384 N N . LEU A 1 419 ? -13.211 -9.242 0.931 1 86.5 419 LEU A N 1
ATOM 3385 C CA . LEU A 1 419 ? -13.836 -10.461 1.415 1 86.5 419 LEU A CA 1
ATOM 3386 C C . LEU A 1 419 ? -15.031 -10.141 2.311 1 86.5 419 LEU A C 1
ATOM 3388 O O . LEU A 1 419 ? -16.031 -10.867 2.311 1 86.5 419 LEU A O 1
ATOM 3392 N N . CYS A 1 420 ? -14.93 -9.078 3.062 1 79.25 420 CYS A N 1
ATOM 3393 C CA . CYS A 1 420 ? -16.062 -8.648 3.875 1 79.25 420 CYS A CA 1
ATOM 3394 C C . CYS A 1 420 ? -17.219 -8.195 3 1 79.25 420 CYS A C 1
ATOM 3396 O O . CYS A 1 420 ? -18.391 -8.445 3.328 1 79.25 420 CYS A O 1
ATOM 3398 N N . LEU A 1 421 ? -16.875 -7.574 1.97 1 74.31 421 LEU A N 1
ATOM 3399 C CA . LEU A 1 421 ? -17.906 -7.117 1.045 1 74.31 421 LEU A CA 1
ATOM 3400 C C . LEU A 1 421 ? -18.562 -8.297 0.335 1 74.31 421 LEU A C 1
ATOM 3402 O O . LEU A 1 421 ? -19.766 -8.281 0.091 1 74.31 421 LEU A O 1
ATOM 3406 N N . LEU A 1 422 ? -17.797 -9.281 -0.011 1 75.88 422 LEU A N 1
ATOM 3407 C CA . LEU A 1 422 ? -18.281 -10.469 -0.71 1 75.88 422 LEU A CA 1
ATOM 3408 C C . LEU A 1 422 ? -19.234 -11.266 0.176 1 75.88 422 LEU A C 1
ATOM 3410 O O . LEU A 1 422 ? -20.172 -11.898 -0.321 1 75.88 422 LEU A O 1
ATOM 3414 N N . ASN A 1 423 ? -18.969 -11.211 1.461 1 71.81 423 ASN A N 1
ATOM 3415 C CA . ASN A 1 423 ? -19.75 -12.023 2.387 1 71.81 423 ASN A CA 1
ATOM 3416 C C . ASN A 1 423 ? -20.594 -11.148 3.324 1 71.81 423 ASN A C 1
ATOM 3418 O O . ASN A 1 423 ? -20.75 -11.477 4.504 1 71.81 423 ASN A O 1
ATOM 3422 N N . LYS A 1 424 ? -20.984 -9.945 2.91 1 63.66 424 LYS A N 1
ATOM 3423 C CA . LYS A 1 424 ? -21.672 -8.938 3.707 1 63.66 424 LYS A CA 1
ATOM 3424 C C . LYS A 1 424 ? -22.891 -9.523 4.414 1 63.66 424 LYS A C 1
ATOM 3426 O O . LYS A 1 424 ? -23.203 -9.156 5.547 1 63.66 424 LYS A O 1
ATOM 3431 N N . ASP A 1 425 ? -23.516 -10.422 3.693 1 61.22 425 ASP A N 1
ATOM 3432 C CA . ASP A 1 425 ? -24.75 -10.977 4.23 1 61.22 425 ASP A CA 1
ATOM 3433 C C . ASP A 1 425 ? -24.469 -11.992 5.336 1 61.22 425 ASP A C 1
ATOM 3435 O O . ASP A 1 425 ? -25.359 -12.312 6.129 1 61.22 425 ASP A O 1
ATOM 3439 N N . VAL A 1 426 ? -23.25 -12.43 5.301 1 57.75 426 VAL A N 1
ATOM 3440 C CA . VAL A 1 426 ? -22.938 -13.508 6.238 1 57.75 426 VAL A CA 1
ATOM 3441 C C . VAL A 1 426 ? -21.922 -13.008 7.27 1 57.75 426 VAL A C 1
ATOM 3443 O O . VAL A 1 426 ? -21.5 -13.766 8.148 1 57.75 426 VAL A O 1
ATOM 3446 N N . VAL A 1 427 ? -21.594 -11.68 7.102 1 57.91 427 VAL A N 1
ATOM 3447 C CA . VAL A 1 427 ? -20.531 -11.18 7.961 1 57.91 427 VAL A CA 1
ATOM 3448 C C . VAL A 1 427 ? -21 -11.18 9.414 1 57.91 427 VAL A C 1
ATOM 3450 O O . VAL A 1 427 ? -21.688 -10.258 9.852 1 57.91 427 VAL A O 1
ATOM 3453 N N . HIS A 1 428 ? -21.078 -12.453 10.055 1 55.66 428 HIS A N 1
ATOM 3454 C CA . HIS A 1 428 ? -21.5 -12.594 11.438 1 55.66 428 HIS A CA 1
ATOM 3455 C C . HIS A 1 428 ? -20.312 -12.438 12.391 1 55.66 428 HIS A C 1
ATOM 3457 O O . HIS A 1 428 ? -20.5 -12.055 13.555 1 55.66 428 HIS A O 1
ATOM 3463 N N . GLU A 1 429 ? -19.172 -12.898 11.852 1 64.12 429 GLU A N 1
ATOM 3464 C CA . GLU A 1 429 ? -18.016 -12.945 12.75 1 64.12 429 GLU A CA 1
ATOM 3465 C C . GLU A 1 429 ? -16.812 -12.219 12.148 1 64.12 429 GLU A C 1
ATOM 3467 O O . GLU A 1 429 ? -16.828 -11.875 10.969 1 64.12 429 GLU A O 1
ATOM 3472 N N . ALA A 1 430 ? -15.922 -11.906 13.016 1 76.56 430 ALA A N 1
ATOM 3473 C CA . ALA A 1 430 ? -14.68 -11.258 12.602 1 76.56 430 ALA A CA 1
ATOM 3474 C C . ALA A 1 430 ? -13.875 -12.164 11.672 1 76.56 430 ALA A C 1
ATOM 3476 O O . ALA A 1 430 ? -13.906 -13.391 11.797 1 76.56 430 ALA A O 1
ATOM 3477 N N . LEU A 1 431 ? -13.344 -11.625 10.656 1 83.81 431 LEU A N 1
ATOM 3478 C CA . LEU A 1 431 ? -12.516 -12.352 9.695 1 83.81 431 LEU A CA 1
ATOM 3479 C C . LEU A 1 431 ? -11.375 -13.078 10.398 1 83.81 431 LEU A C 1
ATOM 3481 O O . LEU A 1 431 ? -10.977 -14.172 9.984 1 83.81 431 LEU A O 1
ATOM 3485 N N . LEU A 1 432 ? -10.859 -12.469 11.477 1 88.75 432 LEU A N 1
ATOM 3486 C CA . LEU A 1 432 ? -9.758 -13.039 12.25 1 88.75 432 LEU A CA 1
ATOM 3487 C C . LEU A 1 432 ? -10.117 -13.109 13.727 1 88.75 432 LEU A C 1
ATOM 3489 O O . LEU A 1 432 ? -10.703 -12.172 14.273 1 88.75 432 LEU A O 1
ATOM 3493 N N . SER A 1 433 ? -9.898 -14.242 14.336 1 88.56 433 SER A N 1
ATOM 3494 C CA . SER A 1 433 ? -10.07 -14.375 15.781 1 88.56 433 SER A CA 1
ATOM 3495 C C . SER A 1 433 ? -9.031 -13.562 16.531 1 88.56 433 SER A C 1
ATOM 3497 O O . SER A 1 433 ? -8.031 -13.125 15.953 1 88.56 433 SER A O 1
ATOM 3499 N N . THR A 1 434 ? -9.227 -13.297 17.781 1 85.75 434 THR A N 1
ATOM 3500 C CA . THR A 1 434 ? -8.312 -12.531 18.609 1 85.75 434 THR A CA 1
ATOM 3501 C C . THR A 1 434 ? -6.941 -13.211 18.672 1 85.75 434 THR A C 1
ATOM 3503 O O . THR A 1 434 ? -5.91 -12.539 18.609 1 85.75 434 THR A O 1
ATOM 3506 N N . PHE A 1 435 ? -6.996 -14.492 18.781 1 91.62 435 PHE A N 1
ATOM 3507 C CA . PHE A 1 435 ? -5.75 -15.25 18.812 1 91.62 435 PHE A CA 1
ATOM 3508 C C . PHE A 1 435 ? -4.977 -15.078 17.516 1 91.62 435 PHE A C 1
ATOM 3510 O O . PHE A 1 435 ? -3.758 -14.898 17.531 1 91.62 435 PHE A O 1
ATOM 3517 N N . GLU A 1 436 ? -5.641 -15.133 16.453 1 93.25 436 GLU A N 1
ATOM 3518 C CA . GLU A 1 436 ? -5.008 -14.984 15.141 1 93.25 436 GLU A CA 1
ATOM 3519 C C . GLU A 1 436 ? -4.445 -13.578 14.953 1 93.25 436 GLU A C 1
ATOM 3521 O O . GLU A 1 436 ? -3.369 -13.398 14.383 1 93.25 436 GLU A O 1
ATOM 3526 N N . LYS A 1 437 ? -5.168 -12.602 15.484 1 87.62 437 LYS A N 1
ATOM 3527 C CA . LYS A 1 437 ? -4.695 -11.219 15.406 1 87.62 437 LYS A CA 1
ATOM 3528 C C . LYS A 1 437 ? -3.396 -11.039 16.188 1 87.62 437 LYS A C 1
ATOM 3530 O O . LYS A 1 437 ? -2.457 -10.406 15.703 1 87.62 437 LYS A O 1
ATOM 3535 N N . ILE A 1 438 ? -3.344 -11.578 17.344 1 89 438 ILE A N 1
ATOM 3536 C CA . ILE A 1 438 ? -2.156 -11.477 18.172 1 89 438 ILE A CA 1
ATOM 3537 C C . ILE A 1 438 ? -0.975 -12.156 17.484 1 89 438 ILE A C 1
ATOM 3539 O O . ILE A 1 438 ? 0.138 -11.625 17.484 1 89 438 ILE A O 1
ATOM 3543 N N . TYR A 1 439 ? -1.228 -13.336 16.953 1 93.12 439 TYR A N 1
ATOM 3544 C CA . TYR A 1 439 ? -0.177 -14.039 16.234 1 93.12 439 TYR A CA 1
ATOM 3545 C C . TYR A 1 439 ? 0.355 -13.188 15.078 1 93.12 439 TYR A C 1
ATOM 3547 O O . TYR A 1 439 ? 1.568 -13.086 14.883 1 93.12 439 TYR A O 1
ATOM 3555 N N . LEU A 1 440 ? -0.568 -12.57 14.367 1 91.06 440 LEU A N 1
ATOM 3556 C CA . LEU A 1 440 ? -0.182 -11.781 13.203 1 91.06 440 LEU A CA 1
ATOM 3557 C C . LEU A 1 440 ? 0.555 -10.516 13.625 1 91.06 440 LEU A C 1
ATOM 3559 O O . LEU A 1 440 ? 1.432 -10.031 12.906 1 91.06 440 LEU A O 1
ATOM 3563 N N . PHE A 1 441 ? 0.234 -9.969 14.789 1 86.62 441 PHE A N 1
ATOM 3564 C CA . PHE A 1 441 ? 0.965 -8.82 15.32 1 86.62 441 PHE A CA 1
ATOM 3565 C C . PHE A 1 441 ? 2.414 -9.188 15.609 1 86.62 441 PHE A C 1
ATOM 3567 O O . PHE A 1 441 ? 3.303 -8.336 15.547 1 86.62 441 PHE A O 1
ATOM 3574 N N . GLY A 1 442 ? 2.611 -10.422 15.938 1 89.62 442 GLY A N 1
ATOM 3575 C CA . GLY A 1 442 ? 3.965 -10.906 16.156 1 89.62 442 GLY A CA 1
ATOM 3576 C C . GLY A 1 442 ? 4.844 -10.805 14.93 1 89.62 442 GLY A C 1
ATOM 3577 O O . GLY A 1 442 ? 6.066 -10.688 15.039 1 89.62 442 GLY A O 1
ATOM 3578 N N . LEU A 1 443 ? 4.254 -10.836 13.727 1 91.06 443 LEU A N 1
ATOM 3579 C CA . LEU A 1 443 ? 5.008 -10.695 12.484 1 91.06 443 LEU A CA 1
ATOM 3580 C C . LEU A 1 443 ? 5.695 -9.336 12.422 1 91.06 443 LEU A C 1
ATOM 3582 O O . LEU A 1 443 ? 6.809 -9.227 11.898 1 91.06 443 LEU A O 1
ATOM 3586 N N . VAL A 1 444 ? 5.004 -8.32 12.953 1 86.25 444 VAL A N 1
ATOM 3587 C CA . VAL A 1 444 ? 5.555 -6.965 12.953 1 86.25 444 VAL A CA 1
ATOM 3588 C C . VAL A 1 444 ? 6.82 -6.93 13.812 1 86.25 444 VAL A C 1
ATOM 3590 O O . VAL A 1 444 ? 7.824 -6.332 13.414 1 86.25 444 VAL A O 1
ATOM 3593 N N . PHE A 1 445 ? 6.777 -7.59 14.898 1 85.38 445 PHE A N 1
ATOM 3594 C CA . PHE A 1 445 ? 7.926 -7.617 15.797 1 85.38 445 PHE A CA 1
ATOM 3595 C C . PHE A 1 445 ? 9.102 -8.352 15.156 1 85.38 445 PHE A C 1
ATOM 3597 O O . PHE A 1 445 ? 10.25 -7.941 15.312 1 85.38 445 PHE A O 1
ATOM 3604 N N . VAL A 1 446 ? 8.773 -9.422 14.461 1 88.44 446 VAL A N 1
ATOM 3605 C CA . VAL A 1 446 ? 9.82 -10.172 13.781 1 88.44 446 VAL A CA 1
ATOM 3606 C C . VAL A 1 446 ? 10.484 -9.289 12.727 1 88.44 446 VAL A C 1
ATOM 3608 O O . VAL A 1 446 ? 11.711 -9.266 12.609 1 88.44 446 VAL A O 1
ATOM 3611 N N . GLN A 1 447 ? 9.703 -8.555 11.977 1 86.69 447 GLN A N 1
ATOM 3612 C CA . GLN A 1 447 ? 10.234 -7.672 10.945 1 86.69 447 GLN A CA 1
ATOM 3613 C C . GLN A 1 447 ? 11.07 -6.555 11.562 1 86.69 447 GLN A C 1
ATOM 3615 O O . GLN A 1 447 ? 12.125 -6.199 11.031 1 86.69 447 GLN A O 1
ATOM 3620 N N . LEU A 1 448 ? 10.617 -5.941 12.664 1 81.75 448 LEU A N 1
ATOM 3621 C CA . LEU A 1 448 ? 11.352 -4.875 13.336 1 81.75 448 LEU A CA 1
ATOM 3622 C C . LEU A 1 448 ? 12.672 -5.391 13.891 1 81.75 448 LEU A C 1
ATOM 3624 O O . LEU A 1 448 ? 13.688 -4.691 13.844 1 81.75 448 LEU A O 1
ATOM 3628 N N . TYR A 1 449 ? 12.594 -6.551 14.406 1 80.69 449 TYR A N 1
ATOM 3629 C CA . TYR A 1 449 ? 13.82 -7.168 14.891 1 80.69 449 TYR A CA 1
ATOM 3630 C C . TYR A 1 449 ? 14.82 -7.355 13.758 1 80.69 449 TYR A C 1
ATOM 3632 O O . TYR A 1 449 ? 16 -7.031 13.906 1 80.69 449 TYR A O 1
ATOM 3640 N N . HIS A 1 450 ? 14.352 -7.852 12.672 1 81.25 450 HIS A N 1
ATOM 3641 C CA . HIS A 1 450 ? 15.211 -8.086 11.516 1 81.25 450 HIS A CA 1
ATOM 3642 C C . HIS A 1 450 ? 15.773 -6.777 10.969 1 81.25 450 HIS A C 1
ATOM 3644 O O . HIS A 1 450 ? 16.938 -6.703 10.602 1 81.25 450 HIS A O 1
ATOM 3650 N N . SER A 1 451 ? 14.992 -5.727 10.914 1 75.06 451 SER A N 1
ATOM 3651 C CA . SER A 1 451 ? 15.383 -4.473 10.273 1 75.06 451 SER A CA 1
ATOM 3652 C C . SER A 1 451 ? 16.297 -3.652 11.172 1 75.06 451 SER A C 1
ATOM 3654 O O . SER A 1 451 ? 17.219 -2.996 10.695 1 75.06 451 SER A O 1
ATOM 3656 N N . TYR A 1 452 ? 16.109 -3.625 12.43 1 71.75 452 TYR A N 1
ATOM 3657 C CA . TYR A 1 452 ? 16.812 -2.66 13.258 1 71.75 452 TYR A CA 1
ATOM 3658 C C . TYR A 1 452 ? 17.547 -3.357 14.398 1 71.75 452 TYR A C 1
ATOM 3660 O O . TYR A 1 452 ? 18.734 -3.119 14.617 1 71.75 452 TYR A O 1
ATOM 3668 N N . LEU A 1 453 ? 16.844 -4.191 15.023 1 67.06 453 LEU A N 1
ATOM 3669 C CA . LEU A 1 453 ? 17.312 -4.664 16.312 1 67.06 453 LEU A CA 1
ATOM 3670 C C . LEU A 1 453 ? 18.531 -5.578 16.156 1 67.06 453 LEU A C 1
ATOM 3672 O O . LEU A 1 453 ? 19.438 -5.574 16.984 1 67.06 453 LEU A O 1
ATOM 3676 N N . HIS A 1 454 ? 18.516 -6.266 15.07 1 69.12 454 HIS A N 1
ATOM 3677 C CA . HIS A 1 454 ? 19.609 -7.207 14.898 1 69.12 454 HIS A CA 1
ATOM 3678 C C . HIS A 1 454 ? 20.938 -6.48 14.734 1 69.12 454 HIS A C 1
ATOM 3680 O O . HIS A 1 454 ? 21.953 -6.895 15.312 1 69.12 454 HIS A O 1
ATOM 3686 N N . GLU A 1 455 ? 20.891 -5.449 13.977 1 67 455 GLU A N 1
ATOM 3687 C CA . GLU A 1 455 ? 22.094 -4.656 13.773 1 67 455 GLU A CA 1
ATOM 3688 C C . GLU A 1 455 ? 22.438 -3.85 15.023 1 67 455 GLU A C 1
ATOM 3690 O O . GLU A 1 455 ? 23.609 -3.734 15.391 1 67 455 GLU A O 1
ATOM 3695 N N . PHE A 1 456 ? 21.453 -3.342 15.578 1 67.38 456 PHE A N 1
ATOM 3696 C CA . PHE A 1 456 ? 21.656 -2.494 16.75 1 67.38 456 PHE A CA 1
ATOM 3697 C C . PHE A 1 456 ? 22.266 -3.293 17.891 1 67.38 456 PHE A C 1
ATOM 3699 O O . PHE A 1 456 ? 23.062 -2.764 18.672 1 67.38 456 PHE A O 1
ATOM 3706 N N . LEU A 1 457 ? 21.922 -4.578 17.938 1 65.31 457 LEU A N 1
ATOM 3707 C CA . LEU A 1 457 ? 22.391 -5.426 19.016 1 65.31 457 LEU A CA 1
ATOM 3708 C C . LEU A 1 457 ? 23.766 -6 18.688 1 65.31 457 LEU A C 1
ATOM 3710 O O . LEU A 1 457 ? 24.359 -6.703 19.5 1 65.31 457 LEU A O 1
ATOM 3714 N N . GLY A 1 458 ? 24.281 -5.629 17.562 1 63.69 458 GLY A N 1
ATOM 3715 C CA . GLY A 1 458 ? 25.609 -6.051 17.172 1 63.69 458 GLY A CA 1
ATOM 3716 C C . GLY A 1 458 ? 25.703 -7.527 16.859 1 63.69 458 GLY A C 1
ATOM 3717 O O . GLY A 1 458 ? 26.781 -8.125 16.969 1 63.69 458 GLY A O 1
ATOM 3718 N N . LEU A 1 459 ? 24.672 -8.133 16.734 1 62.31 459 LEU A N 1
ATOM 3719 C CA . LEU A 1 459 ? 24.656 -9.578 16.562 1 62.31 459 LEU A CA 1
ATOM 3720 C C . LEU A 1 459 ? 24.828 -9.945 15.094 1 62.31 459 LEU A C 1
ATOM 3722 O O . LEU A 1 459 ? 24.797 -11.125 14.734 1 62.31 459 LEU A O 1
ATOM 3726 N N . SER A 1 460 ? 24.938 -8.984 14.289 1 65.56 460 SER A N 1
ATOM 3727 C CA . SER A 1 460 ? 24.953 -9.18 12.836 1 65.56 460 SER A CA 1
ATOM 3728 C C . SER A 1 460 ? 26.156 -10.016 12.414 1 65.56 460 SER A C 1
ATOM 3730 O O . SER A 1 460 ? 26.047 -10.844 11.508 1 65.56 460 SER A O 1
ATOM 3732 N N . LYS A 1 461 ? 27.219 -9.805 13.109 1 63.91 461 LYS A N 1
ATOM 3733 C CA . LYS A 1 461 ? 28.438 -10.523 12.727 1 63.91 461 LYS A CA 1
ATOM 3734 C C . LYS A 1 461 ? 28.406 -11.961 13.234 1 63.91 461 LYS A C 1
ATOM 3736 O O . LYS A 1 461 ? 28.812 -12.883 12.523 1 63.91 461 LYS A O 1
ATOM 3741 N N . LYS A 1 462 ? 27.891 -12.156 14.398 1 62 462 LYS A N 1
ATOM 3742 C CA . LYS A 1 462 ? 27.938 -13.469 15.031 1 62 462 LYS A CA 1
ATOM 3743 C C . LYS A 1 462 ? 26.797 -14.352 14.57 1 62 462 LYS A C 1
ATOM 3745 O O . LYS A 1 462 ? 26.969 -15.555 14.359 1 62 462 LYS A O 1
ATOM 3750 N N . TYR A 1 463 ? 25.703 -13.742 14.391 1 66.69 463 TYR A N 1
ATOM 3751 C CA . TYR A 1 463 ? 24.516 -14.516 14.055 1 66.69 463 TYR A CA 1
ATOM 3752 C C . TYR A 1 463 ? 23.828 -13.969 12.805 1 66.69 463 TYR A C 1
ATOM 3754 O O . TYR A 1 463 ? 22.703 -13.484 12.859 1 66.69 463 TYR A O 1
ATOM 3762 N N . GLU A 1 464 ? 24.5 -14.148 11.734 1 63.03 464 GLU A N 1
ATOM 3763 C CA . GLU A 1 464 ? 24.094 -13.547 10.469 1 63.03 464 GLU A CA 1
ATOM 3764 C C . GLU A 1 464 ? 22.781 -14.133 9.977 1 63.03 464 GLU A C 1
ATOM 3766 O O . GLU A 1 464 ? 21.969 -13.43 9.359 1 63.03 464 GLU A O 1
ATOM 3771 N N . PHE A 1 465 ? 22.594 -15.391 10.438 1 68.12 465 PHE A N 1
ATOM 3772 C CA . PHE A 1 465 ? 21.453 -16.062 9.828 1 68.12 465 PHE A CA 1
ATOM 3773 C C . PHE A 1 465 ? 20.266 -16.094 10.789 1 68.12 465 PHE A C 1
ATOM 3775 O O . PHE A 1 465 ? 19.188 -16.531 10.422 1 68.12 465 PHE A O 1
ATOM 3782 N N . LEU A 1 466 ? 20.484 -15.602 11.93 1 71.31 466 LEU A N 1
ATOM 3783 C CA . LEU A 1 466 ? 19.469 -15.68 12.961 1 71.31 466 LEU A CA 1
ATOM 3784 C C . LEU A 1 466 ? 18.203 -14.93 12.539 1 71.31 466 LEU A C 1
ATOM 3786 O O . LEU A 1 466 ? 17.094 -15.453 12.688 1 71.31 466 LEU A O 1
ATOM 3790 N N . PRO A 1 467 ? 18.375 -13.812 11.945 1 74.5 467 PRO A N 1
ATOM 3791 C CA . PRO A 1 467 ? 17.141 -13.125 11.562 1 74.5 467 PRO A CA 1
ATOM 3792 C C . PRO A 1 467 ? 16.375 -13.859 10.477 1 74.5 467 PRO A C 1
ATOM 3794 O O . PRO A 1 467 ? 15.133 -13.867 10.484 1 74.5 467 PRO A O 1
ATOM 3797 N N . LEU A 1 468 ? 17.047 -14.492 9.633 1 75.75 468 LEU A N 1
ATOM 3798 C CA . LEU A 1 468 ? 16.391 -15.234 8.57 1 75.75 468 LEU A CA 1
ATOM 3799 C C . LEU A 1 468 ? 15.688 -16.469 9.117 1 75.75 468 LEU A C 1
ATOM 3801 O O . LEU A 1 468 ? 14.57 -16.797 8.695 1 75.75 468 LEU A O 1
ATOM 3805 N N . LEU A 1 469 ? 16.359 -17.078 10.078 1 78.81 469 LEU A N 1
ATOM 3806 C CA . LEU A 1 469 ? 15.797 -18.266 10.719 1 78.81 469 LEU A CA 1
ATOM 3807 C C . LEU A 1 469 ? 14.547 -17.906 11.516 1 78.81 469 LEU A C 1
ATOM 3809 O O . LEU A 1 469 ? 13.609 -18.688 11.602 1 78.81 469 LEU A O 1
ATOM 3813 N N . LEU A 1 470 ? 14.562 -16.719 11.984 1 83.81 470 LEU A N 1
ATOM 3814 C CA . LEU A 1 470 ? 13.438 -16.281 12.797 1 83.81 470 LEU A CA 1
ATOM 3815 C C . LEU A 1 470 ? 12.172 -16.156 11.953 1 83.81 470 LEU A C 1
ATOM 3817 O O . LEU A 1 470 ? 11.07 -16.422 12.438 1 83.81 470 LEU A O 1
ATOM 3821 N N . PHE A 1 471 ? 12.32 -15.773 10.727 1 87 471 PHE A N 1
ATOM 3822 C CA . PHE A 1 471 ? 11.164 -15.68 9.836 1 87 471 PHE A CA 1
ATOM 3823 C C . PHE A 1 471 ? 10.523 -17.047 9.633 1 87 471 PHE A C 1
ATOM 3825 O O . PHE A 1 471 ? 9.312 -17.203 9.797 1 87 471 PHE A O 1
ATOM 3832 N N . SER A 1 472 ? 11.359 -18.016 9.312 1 84.69 472 SER A N 1
ATOM 3833 C CA . SER A 1 472 ? 10.852 -19.359 9.047 1 84.69 472 SER A CA 1
ATOM 3834 C C . SER A 1 472 ? 10.297 -20 10.312 1 84.69 472 SER A C 1
ATOM 3836 O O . SER A 1 472 ? 9.25 -20.641 10.273 1 84.69 472 SER A O 1
ATOM 3838 N N . ALA A 1 473 ? 10.938 -19.75 11.406 1 87.38 473 ALA A N 1
ATOM 3839 C CA . ALA A 1 473 ? 10.531 -20.359 12.672 1 87.38 473 ALA A CA 1
ATOM 3840 C C . ALA A 1 473 ? 9.211 -19.766 13.156 1 87.38 473 ALA A C 1
ATOM 3842 O O . ALA A 1 473 ? 8.391 -20.469 13.75 1 87.38 473 ALA A O 1
ATOM 3843 N N . TYR A 1 474 ? 9.039 -18.578 12.945 1 91.75 474 TYR A N 1
ATOM 3844 C CA . TYR A 1 474 ? 7.809 -17.938 13.406 1 91.75 474 TYR A CA 1
ATOM 3845 C C . TYR A 1 474 ? 6.645 -18.266 12.477 1 91.75 474 TYR A C 1
ATOM 3847 O O . TYR A 1 474 ? 5.508 -18.422 12.93 1 91.75 474 TYR A O 1
ATOM 3855 N N . CYS A 1 475 ? 6.91 -18.359 11.188 1 92.38 475 CYS A N 1
ATOM 3856 C CA . CYS A 1 475 ? 5.836 -18.547 10.219 1 92.38 475 CYS A CA 1
ATOM 3857 C C . CYS A 1 475 ? 5.406 -20.016 10.156 1 92.38 475 CYS A C 1
ATOM 3859 O O . CYS A 1 475 ? 4.258 -20.312 9.828 1 92.38 475 CYS A O 1
ATOM 3861 N N . ALA A 1 476 ? 6.23 -20.938 10.5 1 91.75 476 ALA A N 1
ATOM 3862 C CA . ALA A 1 476 ? 5.953 -22.375 10.375 1 91.75 476 ALA A CA 1
ATOM 3863 C C . ALA A 1 476 ? 4.766 -22.781 11.25 1 91.75 476 ALA A C 1
ATOM 3865 O O . ALA A 1 476 ? 3.822 -23.406 10.773 1 91.75 476 ALA A O 1
ATOM 3866 N N . PRO A 1 477 ? 4.746 -22.359 12.516 1 93.62 477 PRO A N 1
ATOM 3867 C CA . PRO A 1 477 ? 3.574 -22.703 13.32 1 93.62 477 PRO A CA 1
ATOM 3868 C C . PRO A 1 477 ? 2.291 -22.062 12.805 1 93.62 477 PRO A C 1
ATOM 3870 O O . PRO A 1 477 ? 1.208 -22.625 12.938 1 93.62 477 PRO A O 1
ATOM 3873 N N . GLY A 1 478 ? 2.424 -20.922 12.242 1 95.5 478 GLY A N 1
ATOM 3874 C CA . GLY A 1 478 ? 1.254 -20.266 11.672 1 95.5 478 GLY A CA 1
ATOM 3875 C C . GLY A 1 478 ? 0.664 -21.031 10.5 1 95.5 478 GLY A C 1
ATOM 3876 O O . GLY A 1 478 ? -0.553 -21.203 10.422 1 95.5 478 GLY A O 1
ATOM 3877 N N . ILE A 1 479 ? 1.517 -21.469 9.617 1 95.62 479 ILE A N 1
ATOM 3878 C CA . ILE A 1 479 ? 1.06 -22.219 8.453 1 95.62 479 ILE A CA 1
ATOM 3879 C C . ILE A 1 479 ? 0.5 -23.562 8.898 1 95.62 479 ILE A C 1
ATOM 3881 O O . ILE A 1 479 ? -0.501 -24.031 8.352 1 95.62 479 ILE A O 1
ATOM 3885 N N . LEU A 1 480 ? 1.104 -24.156 9.883 1 94.94 480 LEU A N 1
ATOM 3886 C CA . LEU A 1 480 ? 0.601 -25.422 10.438 1 94.94 480 LEU A CA 1
ATOM 3887 C C . LEU A 1 480 ? -0.799 -25.234 11.016 1 94.94 480 LEU A C 1
ATOM 3889 O O . LEU A 1 480 ? -1.683 -26.062 10.789 1 94.94 480 LEU A O 1
ATOM 3893 N N . TYR A 1 481 ? -0.939 -24.203 11.75 1 96.5 481 TYR A N 1
ATOM 3894 C CA . TYR A 1 481 ? -2.242 -23.875 12.32 1 96.5 481 TYR A CA 1
ATOM 3895 C C . TYR A 1 481 ? -3.295 -23.734 11.227 1 96.5 481 TYR A C 1
ATOM 3897 O O . TYR A 1 481 ? -4.391 -24.281 11.336 1 96.5 481 TYR A O 1
ATOM 3905 N N . SER A 1 482 ? -2.99 -22.984 10.211 1 96.88 482 SER A N 1
ATOM 3906 C CA . SER A 1 482 ? -3.934 -22.766 9.117 1 96.88 482 SER A CA 1
ATOM 3907 C C . SER A 1 482 ? -4.246 -24.078 8.391 1 96.88 482 SER A C 1
ATOM 3909 O O . SER A 1 482 ? -5.375 -24.281 7.941 1 96.88 482 SER A O 1
ATOM 3911 N N . TRP A 1 483 ? -3.246 -24.922 8.227 1 96.56 483 TRP A N 1
ATOM 3912 C CA . TRP A 1 483 ? -3.432 -26.219 7.59 1 96.56 483 TRP A CA 1
ATOM 3913 C C . TRP A 1 483 ? -4.418 -27.078 8.375 1 96.56 483 TRP A C 1
ATOM 3915 O O . TRP A 1 483 ? -5.344 -27.641 7.797 1 96.56 483 TRP A O 1
ATOM 3925 N N . LEU A 1 484 ? -4.277 -27.125 9.633 1 95.69 484 LEU A N 1
ATOM 3926 C CA . LEU A 1 484 ? -5.148 -27.922 10.477 1 95.69 484 LEU A CA 1
ATOM 3927 C C . LEU A 1 484 ? -6.574 -27.391 10.469 1 95.69 484 LEU A C 1
ATOM 3929 O O . LEU A 1 484 ? -7.535 -28.156 10.406 1 95.69 484 LEU A O 1
ATOM 3933 N N . LYS A 1 485 ? -6.629 -26.109 10.539 1 95.81 485 LYS A N 1
ATOM 3934 C CA . LYS A 1 485 ? -7.941 -25.484 10.5 1 95.81 485 LYS A CA 1
ATOM 3935 C C . LYS A 1 485 ? -8.648 -25.75 9.172 1 95.81 485 LYS A C 1
ATOM 3937 O O . LYS A 1 485 ? -9.836 -26.078 9.148 1 95.81 485 LYS A O 1
ATOM 3942 N N . PHE A 1 486 ? -7.922 -25.625 8.117 1 96.56 486 PHE A N 1
ATOM 3943 C CA . PHE A 1 486 ? -8.477 -25.859 6.789 1 96.56 486 PHE A CA 1
ATOM 3944 C C . PHE A 1 486 ? -8.875 -27.312 6.621 1 96.56 486 PHE A C 1
ATOM 3946 O O . PHE A 1 486 ? -9.93 -27.625 6.055 1 96.56 486 PHE A O 1
ATOM 3953 N N . TYR A 1 487 ? -8.016 -28.156 7.098 1 94.81 487 TYR A N 1
ATOM 3954 C CA . TYR A 1 487 ? -8.258 -29.594 7.023 1 94.81 487 TYR A CA 1
ATOM 3955 C C . TYR A 1 487 ? -9.508 -29.984 7.801 1 94.81 487 TYR A C 1
ATOM 3957 O O . TYR A 1 487 ? -10.352 -30.734 7.301 1 94.81 487 TYR A O 1
ATOM 3965 N N . LYS A 1 488 ? -9.656 -29.484 8.961 1 93.19 488 LYS A N 1
ATOM 3966 C CA . LYS A 1 488 ? -10.828 -29.75 9.797 1 93.19 488 LYS A CA 1
ATOM 3967 C C . LYS A 1 488 ? -12.102 -29.281 9.117 1 93.19 488 LYS A C 1
ATOM 3969 O O . LYS A 1 488 ? -13.102 -30 9.086 1 93.19 488 LYS A O 1
ATOM 3974 N N . PHE A 1 489 ? -11.977 -28.141 8.602 1 92.31 489 PHE A N 1
ATOM 3975 C CA . PHE A 1 489 ? -13.141 -27.547 7.934 1 92.31 489 PHE A CA 1
ATOM 3976 C C . PHE A 1 489 ? -13.531 -28.375 6.707 1 92.31 489 PHE A C 1
ATOM 3978 O O . PHE A 1 489 ? -14.711 -28.562 6.441 1 92.31 489 PHE A O 1
ATOM 3985 N N . THR A 1 490 ? -12.578 -28.812 5.953 1 91.81 490 THR A N 1
ATOM 3986 C CA . THR A 1 490 ? -12.828 -29.562 4.73 1 91.81 490 THR A CA 1
ATOM 3987 C C . THR A 1 490 ? -13.422 -30.938 5.047 1 91.81 490 THR A C 1
ATOM 3989 O O . THR A 1 490 ? -14.344 -31.391 4.367 1 91.81 490 THR A O 1
ATOM 3992 N N . LEU A 1 491 ? -12.969 -31.531 6.09 1 90.69 491 LEU A N 1
ATOM 3993 C CA . LEU A 1 491 ? -13.453 -32.875 6.438 1 90.69 491 LEU A CA 1
ATOM 3994 C C . LEU A 1 491 ? -14.82 -32.781 7.098 1 90.69 491 LEU A C 1
ATOM 3996 O O . LEU A 1 491 ? -15.625 -33.719 6.984 1 90.69 491 LEU A O 1
ATOM 4000 N N . ALA A 1 492 ? -15.156 -31.656 7.777 1 88.19 492 ALA A N 1
ATOM 4001 C CA . ALA A 1 492 ? -16.422 -31.484 8.469 1 88.19 492 ALA A CA 1
ATOM 4002 C C . ALA A 1 492 ? -17.547 -31.156 7.488 1 88.19 492 ALA A C 1
ATOM 4004 O O . ALA A 1 492 ? -18.719 -31.344 7.789 1 88.19 492 ALA A O 1
ATOM 4005 N N . ARG A 1 493 ? -17.281 -30.516 6.473 1 77.12 493 ARG A N 1
ATOM 4006 C CA . ARG A 1 493 ? -18.281 -30.078 5.504 1 77.12 493 ARG A CA 1
ATOM 4007 C C . ARG A 1 493 ? -19.047 -31.281 4.949 1 77.12 493 ARG A C 1
ATOM 4009 O O . ARG A 1 493 ? -18.453 -32.219 4.449 1 77.12 493 ARG A O 1
ATOM 4016 N N . ASP A 1 494 ? -20.109 -31.656 5.746 1 63.88 494 ASP A N 1
ATOM 4017 C CA . ASP A 1 494 ? -20.984 -32.75 5.301 1 63.88 494 ASP A CA 1
ATOM 4018 C C . ASP A 1 494 ? -21.875 -32.281 4.145 1 63.88 494 ASP A C 1
ATOM 4020 O O . ASP A 1 494 ? -22.031 -31.078 3.914 1 63.88 494 ASP A O 1
ATOM 4024 N N . ARG A 1 495 ? -22.594 -33.188 3.229 1 48.5 495 ARG A N 1
ATOM 4025 C CA . ARG A 1 495 ? -23.469 -33.062 2.074 1 48.5 495 ARG A CA 1
ATOM 4026 C C . ARG A 1 495 ? -24.562 -32.031 2.33 1 48.5 495 ARG A C 1
ATOM 4028 O O . ARG A 1 495 ? -25.188 -31.531 1.392 1 48.5 495 ARG A O 1
ATOM 4035 N N . LYS A 1 496 ? -25.156 -31.734 3.332 1 42.28 496 LYS A N 1
ATOM 4036 C CA . LYS A 1 496 ? -26.422 -31.016 3.459 1 42.28 496 LYS A CA 1
ATOM 4037 C C . LYS A 1 496 ? -26.266 -29.547 3.086 1 42.28 496 LYS A C 1
ATOM 4039 O O . LYS A 1 496 ? -27.219 -28.906 2.656 1 42.28 496 LYS A O 1
ATOM 4044 N N . SER A 1 497 ? -25.234 -28.875 3.355 1 40.94 497 SER A N 1
ATOM 4045 C CA . SER A 1 497 ? -25.266 -27.406 3.361 1 40.94 497 SER A CA 1
ATOM 4046 C C . SER A 1 497 ? -25.172 -26.844 1.947 1 40.94 497 SER A C 1
ATOM 4048 O O . SER A 1 497 ? -25.266 -25.641 1.747 1 40.94 497 SER A O 1
ATOM 4050 N N . CYS A 1 498 ? -24.672 -27.484 1.012 1 37.31 498 CYS A N 1
ATOM 4051 C CA . CYS A 1 498 ? -24.641 -26.875 -0.306 1 37.31 498 CYS A CA 1
ATOM 4052 C C . CYS A 1 498 ? -26.062 -26.641 -0.831 1 37.31 498 CYS A C 1
ATOM 4054 O O . CYS A 1 498 ? -26.234 -26.047 -1.903 1 37.31 498 CYS A O 1
ATOM 4056 N N . LEU A 1 499 ? -27.125 -27.25 -0.376 1 34.5 499 LEU A N 1
ATOM 4057 C CA . LEU A 1 499 ? -28.484 -27.109 -0.89 1 34.5 499 LEU A CA 1
ATOM 4058 C C . LEU A 1 499 ? -29.047 -25.734 -0.582 1 34.5 499 LEU A C 1
ATOM 4060 O O . LEU A 1 499 ? -30 -25.281 -1.225 1 34.5 499 LEU A O 1
ATOM 4064 N N . SER A 1 500 ? -28.609 -25.109 0.419 1 33.84 500 SER A N 1
ATOM 4065 C CA . SER A 1 500 ? -29.344 -23.875 0.691 1 33.84 500 SER A CA 1
ATOM 4066 C C . SER A 1 500 ? -28.969 -22.766 -0.282 1 33.84 500 SER A C 1
ATOM 4068 O O . SER A 1 500 ? -29.703 -21.797 -0.447 1 33.84 500 SER A O 1
ATOM 4070 N N . SER A 1 501 ? -27.766 -22.766 -0.82 1 34.31 501 SER A N 1
ATOM 4071 C CA . SER A 1 501 ? -27.5 -21.531 -1.538 1 34.31 501 SER A CA 1
ATOM 4072 C C . SER A 1 501 ? -28.078 -21.578 -2.951 1 34.31 501 SER A C 1
ATOM 4074 O O . SER A 1 501 ? -27.938 -20.625 -3.717 1 34.31 501 SER A O 1
ATOM 4076 N N . THR A 1 502 ? -28.562 -22.766 -3.484 1 29.14 502 THR A N 1
ATOM 4077 C CA . THR A 1 502 ? -29.172 -22.719 -4.812 1 29.14 502 THR A CA 1
ATOM 4078 C C . THR A 1 502 ? -30.562 -22.094 -4.754 1 29.14 502 THR A C 1
ATOM 4080 O O . THR A 1 502 ? -31.391 -22.328 -5.633 1 29.14 502 THR A O 1
ATOM 4083 N N . LYS A 1 503 ? -31.016 -21.516 -3.605 1 32.16 503 LYS A N 1
ATOM 4084 C CA . LYS A 1 503 ? -32.375 -21.047 -3.777 1 32.16 503 LYS A CA 1
ATOM 4085 C C . LYS A 1 503 ? -32.5 -20.125 -4.992 1 32.16 503 LYS A C 1
ATOM 4087 O O . LYS A 1 503 ? -33.594 -19.984 -5.559 1 32.16 503 LYS A O 1
ATOM 4092 N N . ASN A 1 504 ? -31.656 -19.25 -5.367 1 27.09 504 ASN A N 1
ATOM 4093 C CA . ASN A 1 504 ? -32.281 -18.203 -6.184 1 27.09 504 ASN A CA 1
ATOM 4094 C C . ASN A 1 504 ? -32.281 -18.578 -7.66 1 27.09 504 ASN A C 1
ATOM 4096 O O . ASN A 1 504 ? -32.438 -17.719 -8.523 1 27.09 504 ASN A O 1
ATOM 4100 N N . ASP A 1 505 ? -31.766 -19.75 -8.156 1 25.95 505 ASP A N 1
ATOM 4101 C CA . ASP A 1 505 ? -32.031 -19.797 -9.586 1 25.95 505 ASP A CA 1
ATOM 4102 C C . ASP A 1 505 ? -33.469 -20.203 -9.867 1 25.95 505 ASP A C 1
ATOM 4104 O O . ASP A 1 505 ? -33.938 -21.266 -9.453 1 25.95 505 ASP A O 1
ATOM 4108 N N . TYR A 1 506 ? -34.5 -19.297 -10.102 1 24.61 506 TYR A N 1
ATOM 4109 C CA . TYR A 1 506 ? -35.844 -19.391 -10.633 1 24.61 506 TYR A CA 1
ATOM 4110 C C . TYR A 1 506 ? -35.906 -20.266 -11.875 1 24.61 506 TYR A C 1
ATOM 4112 O O . TYR A 1 506 ? -36.906 -20.281 -12.594 1 24.61 506 TYR A O 1
ATOM 4120 N N . PHE A 1 507 ? -34.938 -20.75 -12.594 1 22.53 507 PHE A N 1
ATOM 4121 C CA . PHE A 1 507 ? -35.5 -21.297 -13.828 1 22.53 507 PHE A CA 1
ATOM 4122 C C . PHE A 1 507 ? -36.5 -22.391 -13.523 1 22.53 507 PHE A C 1
ATOM 4124 O O . PHE A 1 507 ? -36.625 -22.859 -12.383 1 22.53 507 PHE A O 1
ATOM 4131 N N . GLY A 1 508 ? -36.625 -23.609 -14.312 1 19.06 508 GLY A N 1
ATOM 4132 C CA . GLY A 1 508 ? -37.688 -24.516 -14.734 1 19.06 508 GLY A CA 1
ATOM 4133 C C . GLY A 1 508 ? -38.25 -25.344 -13.602 1 19.06 508 GLY A C 1
ATOM 4134 O O . GLY A 1 508 ? -37.531 -25.859 -12.766 1 19.06 508 GLY A O 1
ATOM 4135 N N . LYS A 1 509 ? -39.594 -25.219 -13.32 1 23.19 509 LYS A N 1
ATOM 4136 C CA . LYS A 1 509 ? -40.656 -26.031 -12.711 1 23.19 509 LYS A CA 1
ATOM 4137 C C . LYS A 1 509 ? -40.625 -27.469 -13.219 1 23.19 509 LYS A C 1
ATOM 4139 O O . LYS A 1 509 ? -41.531 -28.25 -12.961 1 23.19 509 LYS A O 1
ATOM 4144 N N . SER A 1 510 ? -40.031 -28.062 -14.18 1 18.41 510 SER A N 1
ATOM 4145 C CA . SER A 1 510 ? -40.625 -29.344 -14.492 1 18.41 510 SER A CA 1
ATOM 4146 C C . SER A 1 510 ? -40.844 -30.188 -13.234 1 18.41 510 SER A C 1
ATOM 4148 O O . SER A 1 510 ? -40.031 -30.109 -12.297 1 18.41 510 SER A O 1
ATOM 4150 N N . CYS A 1 511 ? -42.125 -31.016 -13.125 1 20.12 511 CYS A N 1
ATOM 4151 C CA . CYS A 1 511 ? -43.281 -31.781 -12.703 1 20.12 511 CYS A CA 1
ATOM 4152 C C . CYS A 1 511 ? -42.875 -33.125 -12.078 1 20.12 511 CYS A C 1
ATOM 4154 O O . CYS A 1 511 ? -43.688 -33.75 -11.375 1 20.12 511 CYS A O 1
ATOM 4156 N N . LEU A 1 512 ? -42 -34 -12.578 1 18.27 512 LEU A N 1
ATOM 4157 C CA . LEU A 1 512 ? -42.312 -35.406 -12.352 1 18.27 512 LEU A CA 1
ATOM 4158 C C . LEU A 1 512 ? -42.219 -35.75 -10.867 1 18.27 512 LEU A C 1
ATOM 4160 O O . LEU A 1 512 ? -43.125 -36.344 -10.305 1 18.27 512 LEU A O 1
ATOM 4164 N N . GLU A 1 513 ? -41.219 -36.5 -10.328 1 18.28 513 GLU A N 1
ATOM 4165 C CA . GLU A 1 513 ? -41.469 -37.438 -9.227 1 18.28 513 GLU A CA 1
ATOM 4166 C C . GLU A 1 513 ? -41.562 -36.688 -7.898 1 18.28 513 GLU A C 1
ATOM 4168 O O . GLU A 1 513 ? -40.594 -36.125 -7.406 1 18.28 513 GLU A O 1
ATOM 4173 N N . ILE A 1 514 ? -42.719 -35.719 -7.621 1 21.53 514 ILE A N 1
ATOM 4174 C CA . ILE A 1 514 ? -43.562 -35.562 -6.449 1 21.53 514 ILE A CA 1
ATOM 4175 C C . ILE A 1 514 ? -43.781 -36.906 -5.781 1 21.53 514 ILE A C 1
ATOM 4177 O O . ILE A 1 514 ? -44.219 -36.969 -4.625 1 21.53 514 ILE A O 1
ATOM 4181 N N . LEU A 1 515 ? -43.938 -38.094 -6.543 1 17.69 515 LEU A N 1
ATOM 4182 C CA . LEU A 1 515 ? -44.812 -39.156 -6.062 1 17.69 515 LEU A CA 1
ATOM 4183 C C . LEU A 1 515 ? -44.281 -39.781 -4.781 1 17.69 515 LEU A C 1
ATOM 4185 O O . LEU A 1 515 ? -45 -39.969 -3.816 1 17.69 515 LEU A O 1
ATOM 4189 N N . TYR A 1 516 ? -43.406 -40.875 -4.789 1 17.19 516 TYR A N 1
ATOM 4190 C CA . TYR A 1 516 ? -43.656 -42.094 -4.012 1 17.19 516 TYR A CA 1
ATOM 4191 C C . TYR A 1 516 ? -43.188 -41.906 -2.572 1 17.19 516 TYR A C 1
ATOM 4193 O O . TYR A 1 516 ? -43.688 -42.594 -1.665 1 17.19 516 TYR A O 1
ATOM 4201 N N . ASN A 1 517 ? -41.906 -41.469 -2.254 1 17.11 517 ASN A N 1
ATOM 4202 C CA . ASN A 1 517 ? -41.562 -42.125 -1.002 1 17.11 517 ASN A CA 1
ATOM 4203 C C . ASN A 1 517 ? -42.312 -41.531 0.177 1 17.11 517 ASN A C 1
ATOM 4205 O O . ASN A 1 517 ? -42 -40.469 0.667 1 17.11 517 ASN A O 1
ATOM 4209 N N . THR A 1 518 ? -43.625 -41.844 0.347 1 16.84 518 THR A N 1
ATOM 4210 C CA . THR A 1 518 ? -44.531 -41.75 1.49 1 16.84 518 THR A CA 1
ATOM 4211 C C . THR A 1 518 ? -43.938 -42.438 2.711 1 16.84 518 THR A C 1
ATOM 4213 O O . THR A 1 518 ? -44.375 -42.188 3.842 1 16.84 518 THR A O 1
ATOM 4216 N N . GLU A 1 519 ? -43.219 -43.688 2.59 1 18.14 519 GLU A N 1
ATOM 4217 C CA . GLU A 1 519 ? -43.688 -44.625 3.604 1 18.14 519 GLU A CA 1
ATOM 4218 C C . GLU A 1 519 ? -43.562 -44.031 5.004 1 18.14 519 GLU A C 1
ATOM 4220 O O . GLU A 1 519 ? -42.875 -43.031 5.191 1 18.14 519 GLU A O 1
ATOM 4225 N N . ILE A 1 520 ? -43.188 -45.094 6.09 1 16.62 520 ILE A N 1
ATOM 4226 C CA . ILE A 1 520 ? -43.625 -45.781 7.289 1 16.62 520 ILE A CA 1
ATOM 4227 C C . ILE A 1 520 ? -42.938 -45.188 8.516 1 16.62 520 ILE A C 1
ATOM 4229 O O . ILE A 1 520 ? -41.688 -45.188 8.57 1 16.62 520 ILE A O 1
ATOM 4233 N N . CYS A 1 521 ? -43.594 -44.5 9.422 1 17.67 521 CYS A N 1
ATOM 4234 C CA . CYS A 1 521 ? -43.562 -43.906 10.758 1 17.67 521 CYS A CA 1
ATOM 4235 C C . CYS A 1 521 ? -43.125 -44.938 11.781 1 17.67 521 CYS A C 1
ATOM 4237 O O . CYS A 1 521 ? -43.156 -44.688 12.984 1 17.67 521 CYS A O 1
ATOM 4239 N N . ASN A 1 522 ? -42.719 -46.25 11.398 1 16.39 522 ASN A N 1
ATOM 4240 C CA . ASN A 1 522 ? -43.031 -47.156 12.5 1 16.39 522 ASN A CA 1
ATOM 4241 C C . ASN A 1 522 ? -42.25 -46.812 13.75 1 16.39 522 ASN A C 1
ATOM 4243 O O . ASN A 1 522 ? -41.062 -46.438 13.656 1 16.39 522 ASN A O 1
ATOM 4247 N N . TRP A 1 523 ? -42.875 -46.844 14.961 1 16.39 523 TRP A N 1
ATOM 4248 C CA . TRP A 1 523 ? -42.875 -46.625 16.406 1 16.39 523 TRP A CA 1
ATOM 4249 C C . TRP A 1 523 ? -41.906 -47.562 17.094 1 16.39 523 TRP A C 1
ATOM 4251 O O . TRP A 1 523 ? -41.469 -47.312 18.234 1 16.39 523 TRP A O 1
ATOM 4261 N N . SER A 1 524 ? -41.406 -48.688 16.484 1 16.42 524 SER A N 1
ATOM 4262 C CA . SER A 1 524 ? -41.531 -49.75 17.5 1 16.42 524 SER A CA 1
ATOM 4263 C C . SER A 1 524 ? -40.656 -49.469 18.703 1 16.42 524 SER A C 1
ATOM 4265 O O . SER A 1 524 ? -39.688 -48.75 18.609 1 16.42 524 SER A O 1
ATOM 4267 N N . PRO A 1 525 ? -40.625 -50.469 19.625 1 16.88 525 PRO A N 1
ATOM 4268 C CA . PRO A 1 525 ? -40.75 -50.781 21.062 1 16.88 525 PRO A CA 1
ATOM 4269 C C . PRO A 1 525 ? -39.438 -50.594 21.797 1 16.88 525 PRO A C 1
ATOM 4271 O O . PRO A 1 525 ? -39.375 -49.875 22.797 1 16.88 525 PRO A O 1
ATOM 4274 N N . ILE A 1 526 ? -38.656 -51.781 22.078 1 16.66 526 ILE A N 1
ATOM 4275 C CA . ILE A 1 526 ? -38.531 -52.469 23.359 1 16.66 526 ILE A CA 1
ATOM 4276 C C . ILE A 1 526 ? -37.25 -52.062 24.047 1 16.66 526 ILE A C 1
ATOM 4278 O O . ILE A 1 526 ? -37.25 -51.656 25.219 1 16.66 526 ILE A O 1
ATOM 4282 N N . GLN A 1 527 ? -36.188 -53.031 24.109 1 16.5 527 GLN A N 1
ATOM 4283 C CA . GLN A 1 527 ? -35.75 -53.75 25.297 1 16.5 527 GLN A CA 1
ATOM 4284 C C . GLN A 1 527 ? -34.531 -53.094 25.953 1 16.5 527 GLN A C 1
ATOM 4286 O O . GLN A 1 527 ? -33.812 -52.344 25.297 1 16.5 527 GLN A O 1
ATOM 4291 N N . SER A 1 528 ? -34.094 -53.5 27.188 1 17.25 528 SER A N 1
ATOM 4292 C CA . SER A 1 528 ? -33.5 -53.281 28.5 1 17.25 528 SER A CA 1
ATOM 4293 C C . SER A 1 528 ? -31.984 -53.281 28.453 1 17.25 528 SER A C 1
ATOM 4295 O O . SER A 1 528 ? -31.312 -53.25 29.484 1 17.25 528 SER A O 1
ATOM 4297 N N . LEU A 1 529 ? -31.281 -53.375 27.234 1 16.45 529 LEU A N 1
ATOM 4298 C CA . LEU A 1 529 ? -30.062 -54.094 27.562 1 16.45 529 LEU A CA 1
ATOM 4299 C C . LEU A 1 529 ? -29.234 -53.344 28.594 1 16.45 529 LEU A C 1
ATOM 4301 O O . LEU A 1 529 ? -29.047 -52.125 28.469 1 16.45 529 LEU A O 1
ATOM 4305 N N . ASN A 1 530 ? -28.797 -54 29.641 1 16.44 530 ASN A N 1
ATOM 4306 C CA . ASN A 1 530 ? -28.141 -53.938 30.938 1 16.44 530 ASN A CA 1
ATOM 4307 C C . ASN A 1 530 ? -26.781 -53.281 30.859 1 16.44 530 ASN A C 1
ATOM 4309 O O . ASN A 1 530 ? -26.25 -53.062 29.766 1 16.44 530 ASN A O 1
ATOM 4313 N N . SER A 1 531 ? -25.703 -53.844 31.609 1 16.72 531 SER A N 1
ATOM 4314 C CA . SER A 1 531 ? -24.844 -53.5 32.75 1 16.72 531 SER A CA 1
ATOM 4315 C C . SER A 1 531 ? -23.5 -52.969 32.25 1 16.72 531 SER A C 1
ATOM 4317 O O . SER A 1 531 ? -22.938 -52.062 32.844 1 16.72 531 SER A O 1
ATOM 4319 N N . GLY A 1 532 ? -22.688 -53.75 31.469 1 16.3 532 GLY A N 1
ATOM 4320 C CA . GLY A 1 532 ? -21.344 -54.062 31.922 1 16.3 532 GLY A CA 1
ATOM 4321 C C . GLY A 1 532 ? -20.375 -52.906 31.719 1 16.3 532 GLY A C 1
ATOM 4322 O O . GLY A 1 532 ? -20.516 -52.125 30.781 1 16.3 532 GLY A O 1
ATOM 4323 N N . LYS A 1 533 ? -19.422 -52.562 32.75 1 18.05 533 LYS A N 1
ATOM 4324 C CA . LYS A 1 533 ? -18.438 -51.656 33.344 1 18.05 533 LYS A CA 1
ATOM 4325 C C . LYS A 1 533 ? -17.219 -51.5 32.438 1 18.05 533 LYS A C 1
ATOM 4327 O O . LYS A 1 533 ? -16.25 -50.844 32.812 1 18.05 533 LYS A O 1
ATOM 4332 N N . VAL A 1 534 ? -17.031 -51.938 31.188 1 15.59 534 VAL A N 1
ATOM 4333 C CA . VAL A 1 534 ? -15.633 -52.188 30.891 1 15.59 534 VAL A CA 1
ATOM 4334 C C . VAL A 1 534 ? -14.852 -50.875 30.953 1 15.59 534 VAL A C 1
ATOM 4336 O O . VAL A 1 534 ? -15.172 -49.906 30.266 1 15.59 534 VAL A O 1
ATOM 4339 N N . GLY A 1 535 ? -13.969 -50.562 32.031 1 16.91 535 GLY A N 1
ATOM 4340 C CA . GLY A 1 535 ? -13.039 -49.625 32.625 1 16.91 535 GLY A CA 1
ATOM 4341 C C . GLY A 1 535 ? -11.844 -49.312 31.75 1 16.91 535 GLY A C 1
ATOM 4342 O O . GLY A 1 535 ? -10.891 -48.656 32.188 1 16.91 535 GLY A O 1
ATOM 4343 N N . LEU A 1 536 ? -11.695 -49.594 30.453 1 15.86 536 LEU A N 1
ATOM 4344 C CA . LEU A 1 536 ? -10.305 -49.656 30.031 1 15.86 536 LEU A CA 1
ATOM 4345 C C . LEU A 1 536 ? -9.594 -48.312 30.266 1 15.86 536 LEU A C 1
ATOM 4347 O O . LEU A 1 536 ? -10.094 -47.25 29.859 1 15.86 536 LEU A O 1
ATOM 4351 N N . TRP A 1 537 ? -8.445 -48.125 31.125 1 16.08 537 TRP A N 1
ATOM 4352 C CA . TRP A 1 537 ? -7.395 -47.406 31.828 1 16.08 537 TRP A CA 1
ATOM 4353 C C . TRP A 1 537 ? -6.398 -46.812 30.844 1 16.08 537 TRP A C 1
ATOM 4355 O O . TRP A 1 537 ? -5.445 -46.125 31.25 1 16.08 537 TRP A O 1
ATOM 4365 N N . PHE A 1 538 ? -6.254 -46.938 29.5 1 16.27 538 PHE A N 1
ATOM 4366 C CA . PHE A 1 538 ? -4.969 -46.625 28.891 1 16.27 538 PHE A CA 1
ATOM 4367 C C . PHE A 1 538 ? -4.719 -45.094 28.953 1 16.27 538 PHE A C 1
ATOM 4369 O O . PHE A 1 538 ? -5.316 -44.344 28.188 1 16.27 538 PHE A O 1
ATOM 4376 N N . GLY A 1 539 ? -4.566 -44.344 30.047 1 17.56 539 GLY A N 1
ATOM 4377 C CA . GLY A 1 539 ? -4.414 -42.906 30.312 1 17.56 539 GLY A CA 1
ATOM 4378 C C . GLY A 1 539 ? -3.252 -42.281 29.578 1 17.56 539 GLY A C 1
ATOM 4379 O O . GLY A 1 539 ? -3.422 -41.25 28.891 1 17.56 539 GLY A O 1
ATOM 4380 N N . SER A 1 540 ? -1.874 -42.125 30.141 1 18.12 540 SER A N 1
ATOM 4381 C CA . SER A 1 540 ? -0.863 -41.156 30.531 1 18.12 540 SER A CA 1
ATOM 4382 C C . SER A 1 540 ? 0.088 -40.844 29.375 1 18.12 540 SER A C 1
ATOM 4384 O O . SER A 1 540 ? 0.495 -39.688 29.188 1 18.12 540 SER A O 1
ATOM 4386 N N . LEU A 1 541 ? 1.021 -41.719 28.844 1 17.27 541 LEU A N 1
ATOM 4387 C CA . LEU A 1 541 ? 2.447 -41.562 28.578 1 17.27 541 LEU A CA 1
ATOM 4388 C C . LEU A 1 541 ? 2.674 -40.75 27.297 1 17.27 541 LEU A C 1
ATOM 4390 O O . LEU A 1 541 ? 3.551 -39.875 27.25 1 17.27 541 LEU A O 1
ATOM 4394 N N . CYS A 1 542 ? 2.391 -41.188 26.016 1 17.7 542 CYS A N 1
ATOM 4395 C CA . CYS A 1 542 ? 3.188 -40.969 24.828 1 17.7 542 CYS A CA 1
ATOM 4396 C C . CYS A 1 542 ? 2.953 -39.562 24.281 1 17.7 542 CYS A C 1
ATOM 4398 O O . CYS A 1 542 ? 2.324 -39.375 23.234 1 17.7 542 CYS A O 1
ATOM 4400 N N . GLN A 1 543 ? 2.5 -38.562 24.984 1 20.33 543 GLN A N 1
ATOM 4401 C CA . GLN A 1 543 ? 2.209 -37.188 24.547 1 20.33 543 GLN A CA 1
ATOM 4402 C C . GLN A 1 543 ? 3.486 -36.469 24.141 1 20.33 543 GLN A C 1
ATOM 4404 O O . GLN A 1 543 ? 3.432 -35.438 23.438 1 20.33 543 GLN A O 1
ATOM 4409 N N . HIS A 1 544 ? 4.645 -36.781 24.781 1 22.09 544 HIS A N 1
ATOM 4410 C CA . HIS A 1 544 ? 5.816 -35.906 24.75 1 22.09 544 HIS A CA 1
ATOM 4411 C C . HIS A 1 544 ? 6.477 -35.938 23.375 1 22.09 544 HIS A C 1
ATOM 4413 O O . HIS A 1 544 ? 7.219 -35 23.016 1 22.09 544 HIS A O 1
ATOM 4419 N N . SER A 1 545 ? 6.582 -37.125 22.75 1 21.5 545 SER A N 1
ATOM 4420 C CA . SER A 1 545 ? 7.578 -37.25 21.688 1 21.5 545 SER A CA 1
ATOM 4421 C C . SER A 1 545 ? 7.184 -36.469 20.453 1 21.5 545 SER A C 1
ATOM 4423 O O . SER A 1 545 ? 7.996 -36.281 19.547 1 21.5 545 SER A O 1
ATOM 4425 N N . VAL A 1 546 ? 5.906 -36.375 20.25 1 21.95 546 VAL A N 1
ATOM 4426 C CA . VAL A 1 546 ? 5.551 -35.844 18.953 1 21.95 546 VAL A CA 1
ATOM 4427 C C . VAL A 1 546 ? 5.992 -34.375 18.875 1 21.95 546 VAL A C 1
ATOM 4429 O O . VAL A 1 546 ? 6.23 -33.844 17.781 1 21.95 546 VAL A O 1
ATOM 4432 N N . MET A 1 547 ? 6.078 -33.719 20.062 1 22.94 547 MET A N 1
ATOM 4433 C CA . MET A 1 547 ? 6.434 -32.312 20.016 1 22.94 547 MET A CA 1
ATOM 4434 C C . MET A 1 547 ? 7.871 -32.125 19.547 1 22.94 547 MET A C 1
ATOM 4436 O O . MET A 1 547 ? 8.188 -31.141 18.875 1 22.94 547 MET A O 1
ATOM 4440 N N . ILE A 1 548 ? 8.781 -33.031 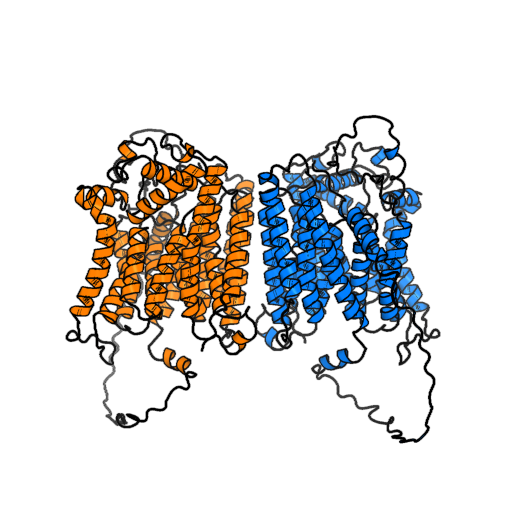20.109 1 24.88 548 ILE A N 1
ATOM 4441 C CA . ILE A 1 548 ? 10.203 -32.844 19.859 1 24.88 548 ILE A CA 1
ATOM 4442 C C . ILE A 1 548 ? 10.492 -33 18.359 1 24.88 548 ILE A C 1
ATOM 4444 O O . ILE A 1 548 ? 11.289 -32.25 17.797 1 24.88 548 ILE A O 1
ATOM 4448 N N . LEU A 1 549 ? 9.867 -34.031 17.781 1 22.8 549 LEU A N 1
ATOM 4449 C CA . LEU A 1 549 ? 10.203 -34.281 16.391 1 22.8 549 LEU A CA 1
ATOM 4450 C C . LEU A 1 549 ? 9.781 -33.094 15.516 1 22.8 549 LEU A C 1
ATOM 4452 O O . LEU A 1 549 ? 10.477 -32.75 14.562 1 22.8 549 LEU A O 1
ATOM 4456 N N . TYR A 1 550 ? 8.688 -32.5 15.844 1 25.11 550 TYR A N 1
ATOM 4457 C CA . TYR A 1 550 ? 8.195 -31.406 15.016 1 25.11 550 TYR A CA 1
ATOM 4458 C C . TYR A 1 550 ? 9.164 -30.234 15.039 1 25.11 550 TYR A C 1
ATOM 4460 O O . TYR A 1 550 ? 9.312 -29.531 14.031 1 25.11 550 TYR A O 1
ATOM 4468 N N . LEU A 1 551 ? 9.711 -29.984 16.234 1 24.94 551 LEU A N 1
ATOM 4469 C CA . LEU A 1 551 ? 10.688 -28.906 16.281 1 24.94 551 LEU A CA 1
ATOM 4470 C C . LEU A 1 551 ? 11.875 -29.203 15.383 1 24.94 551 LEU A C 1
ATOM 4472 O O . LEU A 1 551 ? 12.406 -28.297 14.727 1 24.94 551 LEU A O 1
ATOM 4476 N N . GLU A 1 552 ? 12.367 -30.438 15.414 1 26.69 552 GLU A N 1
ATOM 4477 C CA . GLU A 1 552 ? 13.562 -30.781 14.641 1 26.69 552 GLU A CA 1
ATOM 4478 C C . GLU A 1 552 ? 13.289 -30.703 13.141 1 26.69 552 GLU A C 1
ATOM 4480 O O . GLU A 1 552 ? 14.141 -30.266 12.367 1 26.69 552 GLU A O 1
ATOM 4485 N N . LEU A 1 553 ? 12.133 -31.188 12.805 1 24.66 553 LEU A N 1
ATOM 4486 C CA . LEU A 1 553 ? 11.859 -31.25 11.375 1 24.66 553 LEU A CA 1
ATOM 4487 C C . LEU A 1 553 ? 11.648 -29.844 10.812 1 24.66 553 LEU A C 1
ATOM 4489 O O . LEU A 1 553 ? 12.07 -29.547 9.695 1 24.66 553 LEU A O 1
ATOM 4493 N N . THR A 1 554 ? 10.906 -29.016 11.547 1 26.55 554 THR A N 1
ATOM 4494 C CA . THR A 1 554 ? 10.633 -27.688 11.008 1 26.55 554 THR A CA 1
ATOM 4495 C C . THR A 1 554 ? 11.914 -26.875 10.938 1 26.55 554 THR A C 1
ATOM 4497 O O . THR A 1 554 ? 12 -25.922 10.156 1 26.55 554 THR A O 1
ATOM 4500 N N . ILE A 1 555 ? 12.852 -27.109 11.82 1 25.73 555 ILE A N 1
ATOM 4501 C CA . ILE A 1 555 ? 14.125 -26.406 11.742 1 25.73 555 ILE A CA 1
ATOM 4502 C C . ILE A 1 555 ? 14.859 -26.797 10.453 1 25.73 555 ILE A C 1
ATOM 4504 O O . ILE A 1 555 ? 15.492 -25.969 9.812 1 25.73 555 ILE A O 1
ATOM 4508 N N . ASN A 1 556 ? 14.812 -28.078 10.133 1 25.94 556 ASN A N 1
ATOM 4509 C CA . ASN A 1 556 ? 15.609 -28.531 8.992 1 25.94 556 ASN A CA 1
ATOM 4510 C C . ASN A 1 556 ? 15.078 -27.953 7.68 1 25.94 556 ASN A C 1
ATOM 4512 O O . ASN A 1 556 ? 15.789 -27.953 6.672 1 25.94 556 ASN A O 1
ATOM 4516 N N . ILE A 1 557 ? 13.734 -27.922 7.594 1 24.48 557 ILE A N 1
ATOM 4517 C CA . ILE A 1 557 ? 13.234 -27.547 6.277 1 24.48 557 ILE A CA 1
ATOM 4518 C C . ILE A 1 557 ? 13.641 -26.109 5.957 1 24.48 557 ILE A C 1
ATOM 4520 O O . ILE A 1 557 ? 14.008 -25.797 4.82 1 24.48 557 ILE A O 1
ATOM 4524 N N . TYR A 1 558 ? 13.195 -25.219 6.891 1 25.06 558 TYR A N 1
ATOM 4525 C CA . TYR A 1 558 ? 13.211 -23.828 6.457 1 25.06 558 TYR A CA 1
ATOM 4526 C C . TYR A 1 558 ? 14.633 -23.312 6.309 1 25.06 558 TYR A C 1
ATOM 4528 O O . TYR A 1 558 ? 14.844 -22.141 5.996 1 25.06 558 TYR A O 1
ATOM 4536 N N . PHE A 1 559 ? 15.5 -23.938 7.012 1 25.16 559 PHE A N 1
ATOM 4537 C CA . PHE A 1 559 ? 16.812 -23.297 7.039 1 25.16 559 PHE A CA 1
ATOM 4538 C C . PHE A 1 559 ? 17.516 -23.453 5.695 1 25.16 559 PHE A C 1
ATOM 4540 O O . PHE A 1 559 ? 18.641 -23.938 5.625 1 25.16 559 PHE A O 1
ATOM 4547 N N . SER A 1 560 ? 16.641 -23.594 4.645 1 22.2 560 SER A N 1
ATOM 4548 C CA . SER A 1 560 ? 17.484 -23.484 3.453 1 22.2 560 SER A CA 1
ATOM 4549 C C . SER A 1 560 ? 17.938 -22.047 3.223 1 22.2 560 SER A C 1
ATOM 4551 O O . SER A 1 560 ? 17.141 -21.188 2.865 1 22.2 560 SER A O 1
ATOM 4553 N N . TYR A 1 561 ? 18.641 -21.5 4.141 1 23.91 561 TYR A N 1
ATOM 4554 C CA . TYR A 1 561 ? 19.188 -20.156 4.188 1 23.91 561 TYR A CA 1
ATOM 4555 C C . TYR A 1 561 ? 19.906 -19.812 2.889 1 23.91 561 TYR A C 1
ATOM 4557 O O . TYR A 1 561 ? 20.797 -20.547 2.453 1 23.91 561 TYR A O 1
ATOM 4565 N N . PRO A 1 562 ? 19.141 -19.125 2.029 1 22.34 562 PRO A N 1
ATOM 4566 C CA . PRO A 1 562 ? 19.828 -18.734 0.793 1 22.34 562 PRO A CA 1
ATOM 4567 C C . PRO A 1 562 ? 21.094 -17.922 1.052 1 22.34 562 PRO A C 1
ATOM 4569 O O . PRO A 1 562 ? 21.188 -17.219 2.062 1 22.34 562 PRO A O 1
ATOM 4572 N N . ARG A 1 563 ? 22.281 -18.25 0.644 1 22.91 563 ARG A N 1
ATOM 4573 C CA . ARG A 1 563 ? 23.641 -17.719 0.779 1 22.91 563 ARG A CA 1
ATOM 4574 C C . ARG A 1 563 ? 23.734 -16.297 0.264 1 22.91 563 ARG A C 1
ATOM 4576 O O . ARG A 1 563 ? 23.172 -15.969 -0.781 1 22.91 563 ARG A O 1
ATOM 4583 N N . PRO A 1 564 ? 23.734 -15.344 1.319 1 22.22 564 PRO A N 1
ATOM 4584 C CA . PRO A 1 564 ? 24.094 -14 0.866 1 22.22 564 PRO A CA 1
ATOM 4585 C C . PRO A 1 564 ? 25.234 -14 -0.147 1 22.22 564 PRO A C 1
ATOM 4587 O O . PRO A 1 564 ? 26.219 -14.742 0.022 1 22.22 564 PRO A O 1
ATOM 4590 N N . GLU A 1 565 ? 25.016 -13.945 -1.493 1 21.34 565 GLU A N 1
ATOM 4591 C CA . GLU A 1 565 ? 26.188 -13.578 -2.285 1 21.34 565 GLU A CA 1
ATOM 4592 C C . GLU A 1 565 ? 26.906 -12.359 -1.693 1 21.34 565 GLU A C 1
ATOM 4594 O O . GLU A 1 565 ? 26.25 -11.453 -1.176 1 21.34 565 GLU A O 1
ATOM 4599 N N . MET B 1 1 ? -25.422 6.695 23.969 1 23.88 1 MET B N 1
ATOM 4600 C CA . MET B 1 1 ? -24.031 7.117 24.094 1 23.88 1 MET B CA 1
ATOM 4601 C C . MET B 1 1 ? -23.203 6.641 22.906 1 23.88 1 MET B C 1
ATOM 4603 O O . MET B 1 1 ? -23.156 5.441 22.625 1 23.88 1 MET B O 1
ATOM 4607 N N . ALA B 1 2 ? -23.031 7.41 21.906 1 39.38 2 ALA B N 1
ATOM 4608 C CA . ALA B 1 2 ? -22.297 7.16 20.656 1 39.38 2 ALA B CA 1
ATOM 4609 C C . ALA B 1 2 ? -20.984 6.441 20.938 1 39.38 2 ALA B C 1
ATOM 4611 O O . ALA B 1 2 ? -20.156 6.918 21.719 1 39.38 2 ALA B O 1
ATOM 4612 N N . THR B 1 3 ? -20.891 5.199 20.953 1 50.5 3 THR B N 1
ATOM 4613 C CA . THR B 1 3 ? -19.75 4.449 21.484 1 50.5 3 THR B CA 1
ATOM 4614 C C . THR B 1 3 ? -18.469 4.867 20.781 1 50.5 3 THR B C 1
ATOM 4616 O O . THR B 1 3 ? -18.359 4.77 19.547 1 50.5 3 THR B O 1
ATOM 4619 N N . SER B 1 4 ? -17.75 5.941 21.312 1 61.88 4 SER B N 1
ATOM 4620 C CA . SER B 1 4 ? -16.406 6.371 20.953 1 61.88 4 SER B CA 1
ATOM 4621 C C . SER B 1 4 ? -15.5 5.176 20.703 1 61.88 4 SER B C 1
ATOM 4623 O O . SER B 1 4 ? -15.758 4.074 21.188 1 61.88 4 SER B O 1
ATOM 4625 N N . LEU B 1 5 ? -14.75 5.293 19.656 1 69.38 5 LEU B N 1
ATOM 4626 C CA . LEU B 1 5 ? -13.742 4.273 19.375 1 69.38 5 LEU B CA 1
ATOM 4627 C C . LEU B 1 5 ? -13.008 3.881 20.656 1 69.38 5 LEU B C 1
ATOM 4629 O O . LEU B 1 5 ? -12.539 4.746 21.391 1 69.38 5 LEU B O 1
ATOM 4633 N N . SER B 1 6 ? -13.133 2.6 20.938 1 78 6 SER B N 1
ATOM 4634 C CA . SER B 1 6 ? -12.461 2.115 22.125 1 78 6 SER B CA 1
ATOM 4635 C C . SER B 1 6 ? -10.977 2.48 22.109 1 78 6 SER B C 1
ATOM 4637 O O . SER B 1 6 ? -10.352 2.512 21.047 1 78 6 SER B O 1
ATOM 4639 N N . ASN B 1 7 ? -10.453 2.893 23.234 1 78.5 7 ASN B N 1
ATOM 4640 C CA . ASN B 1 7 ? -9.086 3.369 23.391 1 78.5 7 ASN B CA 1
ATOM 4641 C C . ASN B 1 7 ? -8.07 2.336 22.906 1 78.5 7 ASN B C 1
ATOM 4643 O O . ASN B 1 7 ? -7.152 2.666 22.156 1 78.5 7 ASN B O 1
ATOM 4647 N N . PRO B 1 8 ? -8.281 1.067 23.25 1 77.81 8 PRO B N 1
ATOM 4648 C CA . PRO B 1 8 ? -7.273 0.105 22.812 1 77.81 8 PRO B CA 1
ATOM 4649 C C . PRO B 1 8 ? -7.211 -0.025 21.297 1 77.81 8 PRO B C 1
ATOM 4651 O O . PRO B 1 8 ? -6.129 -0.198 20.719 1 77.81 8 PRO B O 1
ATOM 4654 N N . VAL B 1 9 ? -8.297 0.109 20.688 1 78 9 VAL B N 1
ATOM 4655 C CA . VAL B 1 9 ? -8.336 -0.003 19.234 1 78 9 VAL B CA 1
ATOM 4656 C C . VAL B 1 9 ? -7.668 1.213 18.594 1 78 9 VAL B C 1
ATOM 4658 O O . VAL B 1 9 ? -6.879 1.076 17.656 1 78 9 VAL B O 1
ATOM 4661 N N . PHE B 1 10 ? -7.965 2.338 19.188 1 86.81 10 PHE B N 1
ATOM 4662 C CA . PHE B 1 10 ? -7.367 3.564 18.672 1 86.81 10 PHE B CA 1
ATOM 4663 C C . PHE B 1 10 ? -5.848 3.504 18.766 1 86.81 10 PHE B C 1
ATOM 4665 O O . PHE B 1 10 ? -5.152 3.789 17.781 1 86.81 10 PHE B O 1
ATOM 4672 N N . TRP B 1 11 ? -5.375 3.033 19.844 1 86.94 11 TRP B N 1
ATOM 4673 C CA . TRP B 1 11 ? -3.93 3.033 20.047 1 86.94 11 TRP B CA 1
ATOM 4674 C C . TRP B 1 11 ? -3.264 1.919 19.25 1 86.94 11 TRP B C 1
ATOM 4676 O O . TRP B 1 11 ? -2.072 1.994 18.938 1 86.94 11 TRP B O 1
ATOM 4686 N N . SER B 1 12 ? -4.004 0.921 18.906 1 82.62 12 SER B N 1
ATOM 4687 C CA . SER B 1 12 ? -3.473 -0.101 18.016 1 82.62 12 SER B CA 1
ATOM 4688 C C . SER B 1 12 ? -3.244 0.454 16.609 1 82.62 12 SER B C 1
ATOM 4690 O O . SER B 1 12 ? -2.289 0.068 15.93 1 82.62 12 SER B O 1
ATOM 4692 N N . ILE B 1 13 ? -4.137 1.355 16.25 1 86.19 13 ILE B N 1
ATOM 4693 C CA . ILE B 1 13 ? -3.961 2.023 14.961 1 86.19 13 ILE B CA 1
ATOM 4694 C C . ILE B 1 13 ? -2.684 2.857 14.977 1 86.19 13 ILE B C 1
ATOM 4696 O O . ILE B 1 13 ? -1.853 2.756 14.07 1 86.19 13 ILE B O 1
ATOM 4700 N N . ILE B 1 14 ? -2.566 3.559 16.031 1 91.19 14 ILE B N 1
ATOM 4701 C CA . ILE B 1 14 ? -1.405 4.43 16.188 1 91.19 14 ILE B CA 1
ATOM 4702 C C . ILE B 1 14 ? -0.131 3.59 16.234 1 91.19 14 ILE B C 1
ATOM 4704 O O . ILE B 1 14 ? 0.871 3.936 15.602 1 91.19 14 ILE B O 1
ATOM 4708 N N . GLY B 1 15 ? -0.237 2.516 16.969 1 87.5 15 GLY B N 1
ATOM 4709 C CA . GLY B 1 15 ? 0.908 1.623 17.062 1 87.5 15 GLY B CA 1
ATOM 4710 C C . GLY B 1 15 ? 1.294 1.018 15.719 1 87.5 15 GLY B C 1
ATOM 4711 O O . GLY B 1 15 ? 2.477 0.953 15.383 1 87.5 15 GLY B O 1
ATOM 4712 N N . GLY B 1 16 ? 0.352 0.553 14.945 1 84.75 16 GLY B N 1
ATOM 4713 C CA . GLY B 1 16 ? 0.609 -0.026 13.641 1 84.75 16 GLY B CA 1
ATOM 4714 C C . GLY B 1 16 ? 1.237 0.954 12.664 1 84.75 16 GLY B C 1
ATOM 4715 O O . GLY B 1 16 ? 2.219 0.628 11.992 1 84.75 16 GLY B O 1
ATOM 4716 N N . ILE B 1 17 ? 0.697 2.135 12.586 1 90.25 17 ILE B N 1
ATOM 4717 C CA . ILE B 1 17 ? 1.209 3.137 11.664 1 90.25 17 ILE B CA 1
ATOM 4718 C C . ILE B 1 17 ? 2.57 3.635 12.141 1 90.25 17 ILE B C 1
ATOM 4720 O O . ILE B 1 17 ? 3.455 3.916 11.328 1 90.25 17 ILE B O 1
ATOM 4724 N N . THR B 1 18 ? 2.74 3.697 13.484 1 92.06 18 THR B N 1
ATOM 4725 C CA . THR B 1 18 ? 4.039 4.086 14.023 1 92.06 18 THR B CA 1
ATOM 4726 C C . THR B 1 18 ? 5.109 3.07 13.633 1 92.06 18 THR B C 1
ATOM 4728 O O . THR B 1 18 ? 6.25 3.443 13.344 1 92.06 18 THR B O 1
ATOM 4731 N N . ALA B 1 19 ? 4.793 1.827 13.633 1 86.44 19 ALA B N 1
ATOM 4732 C CA . ALA B 1 19 ? 5.73 0.8 13.18 1 86.44 19 ALA B CA 1
ATOM 4733 C C . ALA B 1 19 ? 6.141 1.035 11.727 1 86.44 19 ALA B C 1
ATOM 4735 O O . ALA B 1 19 ? 7.301 0.833 11.367 1 86.44 19 ALA B O 1
ATOM 4736 N N . LEU B 1 20 ? 5.191 1.412 10.977 1 86.56 20 LEU B N 1
ATOM 4737 C CA . LEU B 1 20 ? 5.492 1.737 9.586 1 86.56 20 LEU B CA 1
ATOM 4738 C C . LEU B 1 20 ? 6.43 2.934 9.5 1 86.56 20 LEU B C 1
ATOM 4740 O O . LEU B 1 20 ? 7.352 2.945 8.68 1 86.56 20 LEU B O 1
ATOM 4744 N N . LYS B 1 21 ? 6.172 3.936 10.367 1 91.75 21 LYS B N 1
ATOM 4745 C CA . LYS B 1 21 ? 7.031 5.117 10.391 1 91.75 21 LYS B CA 1
ATOM 4746 C C . LYS B 1 21 ? 8.469 4.742 10.75 1 91.75 21 LYS B C 1
ATOM 4748 O O . LYS B 1 21 ? 9.414 5.285 10.188 1 91.75 21 LYS B O 1
ATOM 4753 N N . ILE B 1 22 ? 8.609 3.846 11.625 1 86.81 22 ILE B N 1
ATOM 4754 C CA . ILE B 1 22 ? 9.938 3.41 12.055 1 86.81 22 ILE B CA 1
ATOM 4755 C C . ILE B 1 22 ? 10.656 2.727 10.898 1 86.81 22 ILE B C 1
ATOM 4757 O O . ILE B 1 22 ? 11.875 2.875 10.742 1 86.81 22 ILE B O 1
ATOM 4761 N N . LEU B 1 23 ? 9.969 2.062 10.094 1 80.56 23 LEU B N 1
ATOM 4762 C CA . LEU B 1 23 ? 10.547 1.359 8.953 1 80.56 23 LEU B CA 1
ATOM 4763 C C . LEU B 1 23 ? 11.039 2.344 7.902 1 80.56 23 LEU B C 1
ATOM 4765 O O . LEU B 1 23 ? 11.867 1.996 7.055 1 80.56 23 LEU B O 1
ATOM 4769 N N . LEU B 1 24 ? 10.578 3.553 7.934 1 84.5 24 LEU B N 1
ATOM 4770 C CA . LEU B 1 24 ? 10.93 4.555 6.938 1 84.5 24 LEU B CA 1
ATOM 4771 C C . LEU B 1 24 ? 12.102 5.41 7.414 1 84.5 24 LEU B C 1
ATOM 4773 O O . LEU B 1 24 ? 12.508 6.352 6.734 1 84.5 24 LEU B O 1
ATOM 4777 N N . ILE B 1 25 ? 12.773 5.09 8.477 1 82.19 25 ILE B N 1
ATOM 4778 C CA . ILE B 1 25 ? 13.797 5.902 9.133 1 82.19 25 ILE B CA 1
ATOM 4779 C C . ILE B 1 25 ? 15.008 6.047 8.211 1 82.19 25 ILE B C 1
ATOM 4781 O O . ILE B 1 25 ? 15.586 7.133 8.102 1 82.19 25 ILE B O 1
ATOM 4785 N N . PRO B 1 26 ? 15.391 5.082 7.398 1 75.38 26 PRO B N 1
ATOM 4786 C CA . PRO B 1 26 ? 16.625 5.215 6.629 1 75.38 26 PRO B CA 1
ATOM 4787 C C . PRO B 1 26 ? 16.5 6.195 5.465 1 75.38 26 PRO B C 1
ATOM 4789 O O . PRO B 1 26 ? 17.5 6.547 4.832 1 75.38 26 PRO B O 1
ATOM 4792 N N . SER B 1 27 ? 15.555 6.883 5.281 1 73.31 27 SER B N 1
ATOM 4793 C CA . SER B 1 27 ? 15.391 7.844 4.191 1 73.31 27 SER B CA 1
ATOM 4794 C C . SER B 1 27 ? 16.016 9.188 4.543 1 73.31 27 SER B C 1
ATOM 4796 O O . SER B 1 27 ? 16.047 9.578 5.715 1 73.31 27 SER B O 1
ATOM 4798 N N . LYS B 1 28 ? 16.766 9.82 3.613 1 67.06 28 LYS B N 1
ATOM 4799 C CA . LYS B 1 28 ? 17.438 11.086 3.887 1 67.06 28 LYS B CA 1
ATOM 4800 C C . LYS B 1 28 ? 16.969 12.18 2.928 1 67.06 28 LYS B C 1
ATOM 4802 O O . LYS B 1 28 ? 16.656 11.898 1.77 1 67.06 28 LYS B O 1
ATOM 4807 N N . SER B 1 29 ? 16.75 13.344 3.537 1 73.44 29 SER B N 1
ATOM 4808 C CA . SER B 1 29 ? 16.422 14.508 2.719 1 73.44 29 SER B CA 1
ATOM 4809 C C . SER B 1 29 ? 17.188 15.742 3.178 1 73.44 29 SER B C 1
ATOM 4811 O O . SER B 1 29 ? 17.844 15.719 4.219 1 73.44 29 SER B O 1
ATOM 4813 N N . THR B 1 30 ? 17.172 16.797 2.418 1 70.56 30 THR B N 1
ATOM 4814 C CA . THR B 1 30 ? 17.844 18.047 2.691 1 70.56 30 THR B CA 1
ATOM 4815 C C . THR B 1 30 ? 17.266 18.734 3.93 1 70.56 30 THR B C 1
ATOM 4817 O O . THR B 1 30 ? 17.953 19.469 4.625 1 70.56 30 THR B O 1
ATOM 4820 N N . ASP B 1 31 ? 16.062 18.547 4.176 1 81.94 31 ASP B N 1
ATOM 4821 C CA . ASP B 1 31 ? 15.398 19.188 5.309 1 81.94 31 ASP B CA 1
ATOM 4822 C C . ASP B 1 31 ? 15.953 18.688 6.633 1 81.94 31 ASP B C 1
ATOM 4824 O O . ASP B 1 31 ? 15.773 19.312 7.676 1 81.94 31 ASP B O 1
ATOM 4828 N N . PHE B 1 32 ? 16.703 17.75 6.527 1 86.38 32 PHE B N 1
ATOM 4829 C CA . PHE B 1 32 ? 17.375 17.203 7.707 1 86.38 32 PHE B CA 1
ATOM 4830 C C . PHE B 1 32 ? 18.406 18.188 8.242 1 86.38 32 PHE B C 1
ATOM 4832 O O . PHE B 1 32 ? 18.469 18.438 9.445 1 86.38 32 PHE B O 1
ATOM 4839 N N . GLU B 1 33 ? 19.031 18.797 7.316 1 87.94 33 GLU B N 1
ATOM 4840 C CA . GLU B 1 33 ? 20.078 19.719 7.695 1 87.94 33 GLU B CA 1
ATOM 4841 C C . GLU B 1 33 ? 19.5 21.016 8.25 1 87.94 33 GLU B C 1
ATOM 4843 O O . GLU B 1 33 ? 20.078 21.641 9.141 1 87.94 33 GLU B O 1
ATOM 4848 N N . VAL B 1 34 ? 18.359 21.422 7.727 1 88.69 34 VAL B N 1
ATOM 4849 C CA . VAL B 1 34 ? 17.719 22.656 8.18 1 88.69 34 VAL B CA 1
ATOM 4850 C C . VAL B 1 34 ? 17.375 22.531 9.664 1 88.69 34 VAL B C 1
ATOM 4852 O O . VAL B 1 34 ? 17.75 23.406 10.469 1 88.69 34 VAL B O 1
ATOM 4855 N N . HIS B 1 35 ? 16.75 21.516 10.031 1 91.12 35 HIS B N 1
ATOM 4856 C CA . HIS B 1 35 ? 16.312 21.344 11.414 1 91.12 35 HIS B CA 1
ATOM 4857 C C . HIS B 1 35 ? 17.484 21.031 12.328 1 91.12 35 HIS B C 1
ATOM 4859 O O . HIS B 1 35 ? 17.5 21.422 13.492 1 91.12 35 HIS B O 1
ATOM 4865 N N . ARG B 1 36 ? 18.438 20.281 11.781 1 92.25 36 ARG B N 1
ATOM 4866 C CA . ARG B 1 36 ? 19.656 20.062 12.562 1 92.25 36 ARG B CA 1
ATOM 4867 C C . ARG B 1 36 ? 20.328 21.391 12.922 1 92.25 36 ARG B C 1
ATOM 4869 O O . ARG B 1 36 ? 20.766 21.578 14.062 1 92.25 36 ARG B O 1
ATOM 4876 N N . ASN B 1 37 ? 20.406 22.25 11.922 1 91.19 37 ASN B N 1
ATOM 4877 C CA . ASN B 1 37 ? 21 23.562 12.156 1 91.19 37 ASN B CA 1
ATOM 4878 C C . ASN B 1 37 ? 20.219 24.375 13.18 1 91.19 37 ASN B C 1
ATOM 4880 O O . ASN B 1 37 ? 20.797 25.109 13.977 1 91.19 37 ASN B O 1
ATOM 4884 N N . TRP B 1 38 ? 18.922 24.297 13.125 1 92.62 38 TRP B N 1
ATOM 4885 C CA . TRP B 1 38 ? 18.094 25 14.094 1 92.62 38 TRP B CA 1
ATOM 4886 C C . TRP B 1 38 ? 18.344 24.484 15.5 1 92.62 38 TRP B C 1
ATOM 4888 O O . TRP B 1 38 ? 18.344 25.25 16.469 1 92.62 38 TRP B O 1
ATOM 4898 N N . LEU B 1 39 ? 18.562 23.172 15.609 1 94.25 39 LEU B N 1
ATOM 4899 C CA . LEU B 1 39 ? 18.922 22.578 16.891 1 94.25 39 LEU B CA 1
ATOM 4900 C C . LEU B 1 39 ? 20.234 23.156 17.391 1 94.25 39 LEU B C 1
ATOM 4902 O O . LEU B 1 39 ? 20.359 23.5 18.578 1 94.25 39 LEU B O 1
ATOM 4906 N N . ALA B 1 40 ? 21.141 23.25 16.516 1 92.88 40 ALA B N 1
ATOM 4907 C CA . ALA B 1 40 ? 22.469 23.75 16.875 1 92.88 40 ALA B CA 1
ATOM 4908 C C . ALA B 1 40 ? 22.422 25.219 17.297 1 92.88 40 ALA B C 1
ATOM 4910 O O . ALA B 1 40 ? 23.047 25.594 18.281 1 92.88 40 ALA B O 1
ATOM 4911 N N . ILE B 1 41 ? 21.656 26 16.594 1 92.5 41 ILE B N 1
ATOM 4912 C CA . ILE B 1 41 ? 21.547 27.422 16.859 1 92.5 41 ILE B CA 1
ATOM 4913 C C . ILE B 1 41 ? 20.906 27.656 18.219 1 92.5 41 ILE B C 1
ATOM 4915 O O . ILE B 1 41 ? 21.422 28.438 19.031 1 92.5 41 ILE B O 1
ATOM 4919 N N . THR B 1 42 ? 19.875 26.984 18.5 1 93.75 42 THR B N 1
ATOM 4920 C CA . THR B 1 42 ? 19.109 27.219 19.719 1 93.75 42 THR B CA 1
ATOM 4921 C C . THR B 1 42 ? 19.812 26.625 20.922 1 93.75 42 THR B C 1
ATOM 4923 O O . THR B 1 42 ? 19.609 27.078 22.047 1 93.75 42 THR B O 1
ATOM 4926 N N . HIS B 1 43 ? 20.609 25.672 20.609 1 93.25 43 HIS B N 1
ATOM 4927 C CA . HIS B 1 43 ? 21.375 25.062 21.703 1 93.25 43 HIS B CA 1
ATOM 4928 C C . HIS B 1 43 ? 22.594 25.906 22.062 1 93.25 43 HIS B C 1
ATOM 4930 O O . HIS B 1 43 ? 22.938 26.016 23.25 1 93.25 43 HIS B O 1
ATOM 4936 N N . THR B 1 44 ? 23.25 26.469 21.141 1 91.12 44 THR B N 1
ATOM 4937 C CA . THR B 1 44 ? 24.547 27.109 21.297 1 91.12 44 THR B CA 1
ATOM 4938 C C . THR B 1 44 ? 24.375 28.562 21.734 1 91.12 44 THR B C 1
ATOM 4940 O O . THR B 1 44 ? 25.109 29.047 22.594 1 91.12 44 THR B O 1
ATOM 4943 N N . PHE B 1 45 ? 23.438 29.281 21.203 1 91.88 45 PHE B N 1
ATOM 4944 C CA . PHE B 1 45 ? 23.312 30.719 21.422 1 91.88 45 PHE B CA 1
ATOM 4945 C C . PHE B 1 45 ? 22.188 31 22.422 1 91.88 45 PHE B C 1
ATOM 4947 O O . PHE B 1 45 ? 21.234 30.234 22.531 1 91.88 45 PHE B O 1
ATOM 4954 N N . PRO B 1 46 ? 22.391 32.094 23.109 1 92.38 46 PRO B N 1
ATOM 4955 C CA . PRO B 1 46 ? 21.234 32.562 23.906 1 92.38 46 PRO B CA 1
ATOM 4956 C C . PRO B 1 46 ? 20.062 33 23.031 1 92.38 46 PRO B C 1
ATOM 4958 O O . PRO B 1 46 ? 20.234 33.25 21.844 1 92.38 46 PRO B O 1
ATOM 4961 N N . PHE B 1 47 ? 18.906 33.031 23.547 1 93.06 47 PHE B N 1
ATOM 4962 C CA . PHE B 1 47 ? 17.672 33.219 22.781 1 93.06 47 PHE B CA 1
ATOM 4963 C C . PHE B 1 47 ? 17.688 34.531 22.031 1 93.06 47 PHE B C 1
ATOM 4965 O O . PHE B 1 47 ? 17.062 34.656 20.969 1 93.06 47 PHE B O 1
ATOM 4972 N N . ASP B 1 48 ? 18.422 35.562 22.469 1 90.69 48 ASP B N 1
ATOM 4973 C CA . ASP B 1 48 ? 18.438 36.875 21.844 1 90.69 48 ASP B CA 1
ATOM 4974 C C . ASP B 1 48 ? 19.281 36.875 20.562 1 90.69 48 ASP B C 1
ATOM 4976 O O . ASP B 1 48 ? 19.281 37.844 19.812 1 90.69 48 ASP B O 1
ATOM 4980 N N . LYS B 1 49 ? 19.891 35.75 20.281 1 91.19 49 LYS B N 1
ATOM 4981 C CA . LYS B 1 49 ? 20.719 35.688 19.078 1 91.19 49 LYS B CA 1
ATOM 4982 C C . LYS B 1 49 ? 20.141 34.656 18.078 1 91.19 49 LYS B C 1
ATOM 4984 O O . LYS B 1 49 ? 20.672 34.5 16.984 1 91.19 49 LYS B O 1
ATOM 4989 N N . TRP B 1 50 ? 19.109 34.062 18.406 1 91.81 50 TRP B N 1
ATOM 4990 C CA . TRP B 1 50 ? 18.547 33 17.578 1 91.81 50 TRP B CA 1
ATOM 4991 C C . TRP B 1 50 ? 18.219 33.5 16.172 1 91.81 50 TRP B C 1
ATOM 4993 O O . TRP B 1 50 ? 18.469 32.812 15.188 1 91.81 50 TRP B O 1
ATOM 5003 N N . TYR B 1 51 ? 17.75 34.688 16.094 1 90.94 51 TYR B N 1
ATOM 5004 C CA . TYR B 1 51 ? 17.281 35.188 14.82 1 90.94 51 TYR B CA 1
ATOM 5005 C C . TYR B 1 51 ? 18.312 36.125 14.18 1 90.94 51 TYR B C 1
ATOM 5007 O O . TYR B 1 51 ? 18 36.812 13.211 1 90.94 51 TYR B O 1
ATOM 5015 N N . TYR B 1 52 ? 19.484 36.156 14.719 1 83.56 52 TYR B N 1
ATOM 5016 C CA . TYR B 1 52 ? 20.594 36.938 14.164 1 83.56 52 TYR B CA 1
ATOM 5017 C C . TYR B 1 52 ? 21.719 36.031 13.68 1 83.56 52 TYR B C 1
ATOM 5019 O O . TYR B 1 52 ? 22.781 36.5 13.289 1 83.56 52 TYR B O 1
ATOM 5027 N N . GLU B 1 53 ? 21.516 34.75 13.773 1 62.03 53 GLU B N 1
ATOM 5028 C CA . GLU B 1 53 ? 22.578 33.781 13.609 1 62.03 53 GLU B CA 1
ATOM 5029 C C . GLU B 1 53 ? 23.203 33.875 12.219 1 62.03 53 GLU B C 1
ATOM 5031 O O . GLU B 1 53 ? 24.375 33.531 12.031 1 62.03 53 GLU B O 1
ATOM 5036 N N . ALA B 1 54 ? 22.359 34.156 11.219 1 59.09 54 ALA B N 1
ATOM 5037 C CA . ALA B 1 54 ? 22.969 34.281 9.891 1 59.09 54 ALA B CA 1
ATOM 5038 C C . ALA B 1 54 ? 24.219 35.156 9.938 1 59.09 54 ALA B C 1
ATOM 5040 O O . ALA B 1 54 ? 25.156 34.969 9.172 1 59.09 54 ALA B O 1
ATOM 5041 N N . SER B 1 55 ? 24.219 35.969 10.82 1 49.78 55 SER B N 1
ATOM 5042 C CA . SER B 1 55 ? 25.359 36.906 10.945 1 49.78 55 SER B CA 1
ATOM 5043 C C . SER B 1 55 ? 26.531 36.219 11.672 1 49.78 55 SER B C 1
ATOM 5045 O O . SER B 1 55 ? 27.672 36.625 11.508 1 49.78 55 SER B O 1
ATOM 5047 N N . ILE B 1 56 ? 26.141 35.125 12.266 1 52.97 56 ILE B N 1
ATOM 5048 C CA . ILE B 1 56 ? 27.203 34.5 13.039 1 52.97 56 ILE B CA 1
ATOM 5049 C C . ILE B 1 56 ? 27.531 33.125 12.445 1 52.97 56 ILE B C 1
ATOM 5051 O O . ILE B 1 56 ? 28.688 32.719 12.414 1 52.97 56 ILE B O 1
ATOM 5055 N N . SER B 1 57 ? 26.453 32.531 12.016 1 57.34 57 SER B N 1
ATOM 5056 C CA . SER B 1 57 ? 26.609 31.172 11.547 1 57.34 57 SER B CA 1
ATOM 5057 C C . SER B 1 57 ? 26.75 31.109 10.031 1 57.34 57 SER B C 1
ATOM 5059 O O . SER B 1 57 ? 26.25 31.984 9.32 1 57.34 57 SER B O 1
ATOM 5061 N N . THR B 1 58 ? 27.734 30.438 9.562 1 61.03 58 THR B N 1
ATOM 5062 C CA . THR B 1 58 ? 28.094 30.234 8.164 1 61.03 58 THR B CA 1
ATOM 5063 C C . THR B 1 58 ? 27.016 29.438 7.445 1 61.03 58 THR B C 1
ATOM 5065 O O . THR B 1 58 ? 27.141 29.172 6.246 1 61.03 58 THR B O 1
ATOM 5068 N N . SER B 1 59 ? 25.859 29.156 8.164 1 65.88 59 SER B N 1
ATOM 5069 C CA . SER B 1 59 ? 24.938 28.281 7.449 1 65.88 59 SER B CA 1
ATOM 5070 C C . SER B 1 59 ? 23.875 29.078 6.715 1 65.88 59 SER B C 1
ATOM 5072 O O . SER B 1 59 ? 23.484 30.172 7.156 1 65.88 59 SER B O 1
ATOM 5074 N N . GLU B 1 60 ? 23.453 28.656 5.613 1 72 60 GLU B N 1
ATOM 5075 C CA . GLU B 1 60 ? 22.422 29.266 4.785 1 72 60 GLU B CA 1
ATOM 5076 C C . GLU B 1 60 ? 21.031 29.016 5.359 1 72 60 GLU B C 1
ATOM 5078 O O . GLU B 1 60 ? 20.078 29.719 5.027 1 72 60 GLU B O 1
ATOM 5083 N N . TRP B 1 61 ? 20.953 28.109 6.324 1 77.38 61 TRP B N 1
ATOM 5084 C CA . TRP B 1 61 ? 19.656 27.734 6.867 1 77.38 61 TRP B CA 1
ATOM 5085 C C . TRP B 1 61 ? 19.344 28.5 8.148 1 77.38 61 TRP B C 1
ATOM 5087 O O . TRP B 1 61 ? 19.766 28.094 9.234 1 77.38 61 TRP B O 1
ATOM 5097 N N . THR B 1 62 ? 18.594 29.578 7.961 1 81.12 62 THR B N 1
ATOM 5098 C CA . THR B 1 62 ? 18.266 30.438 9.086 1 81.12 62 THR B CA 1
ATOM 5099 C C . THR B 1 62 ? 16.938 30.031 9.719 1 81.12 62 THR B C 1
ATOM 5101 O O . THR B 1 62 ? 16.078 29.453 9.055 1 81.12 62 THR B O 1
ATOM 5104 N N . LEU B 1 63 ? 16.875 30.266 10.977 1 88.38 63 LEU B N 1
ATOM 5105 C CA . LEU B 1 63 ? 15.633 30.016 11.695 1 88.38 63 LEU B CA 1
ATOM 5106 C C . LEU B 1 63 ? 14.539 30.969 11.234 1 88.38 63 LEU B C 1
ATOM 5108 O O . LEU B 1 63 ? 14.641 32.188 11.43 1 88.38 63 LEU B O 1
ATOM 5112 N N . ASP B 1 64 ? 13.508 30.469 10.586 1 89.06 64 ASP B N 1
ATOM 5113 C CA . ASP B 1 64 ? 12.477 31.328 10.016 1 89.06 64 ASP B CA 1
ATOM 5114 C C . ASP B 1 64 ? 11.094 30.938 10.516 1 89.06 64 ASP B C 1
ATOM 5116 O O . ASP B 1 64 ? 10.086 31.203 9.867 1 89.06 64 ASP B O 1
ATOM 5120 N N . TYR B 1 65 ? 11.023 30.188 11.609 1 94 65 TYR B N 1
ATOM 5121 C CA . TYR B 1 65 ? 9.773 29.875 12.273 1 94 65 TYR B CA 1
ATOM 5122 C C . TYR B 1 65 ? 9.547 30.766 13.484 1 94 65 TYR B C 1
ATOM 5124 O O . TYR B 1 65 ? 10.484 31.375 14 1 94 65 TYR B O 1
ATOM 5132 N N . PRO B 1 66 ? 8.281 30.891 13.93 1 96.38 66 PRO B N 1
ATOM 5133 C CA . PRO B 1 66 ? 7.992 31.75 15.086 1 96.38 66 PRO B CA 1
ATOM 5134 C C . PRO B 1 66 ? 8.633 31.234 16.375 1 96.38 66 PRO B C 1
ATOM 5136 O O . PRO B 1 66 ? 9.172 30.125 16.406 1 96.38 66 PRO B O 1
ATOM 5139 N N . PRO B 1 67 ? 8.633 32.031 17.422 1 96.69 67 PRO B N 1
ATOM 5140 C CA . PRO B 1 67 ? 9.43 31.781 18.609 1 96.69 67 PRO B CA 1
ATOM 5141 C C . PRO B 1 67 ? 9.031 30.484 19.328 1 96.69 67 PRO B C 1
ATOM 5143 O O . PRO B 1 67 ? 9.883 29.797 19.891 1 96.69 67 PRO B O 1
ATOM 5146 N N . PHE B 1 68 ? 7.754 30.125 19.359 1 98.19 68 PHE B N 1
ATOM 5147 C CA . PHE B 1 68 ? 7.383 28.875 20.047 1 98.19 68 PHE B CA 1
ATOM 5148 C C . PHE B 1 68 ? 8.102 27.688 19.422 1 98.19 68 PHE B C 1
ATOM 5150 O O . PHE B 1 68 ? 8.461 26.734 20.125 1 98.19 68 PHE B O 1
ATOM 5157 N N . PHE B 1 69 ? 8.266 27.688 18.125 1 97.88 69 PHE B N 1
ATOM 5158 C CA . PHE B 1 69 ? 8.969 26.594 17.469 1 97.88 69 PHE B CA 1
ATOM 5159 C C . PHE B 1 69 ? 10.461 26.641 17.797 1 97.88 69 PHE B C 1
ATOM 5161 O O . PHE B 1 69 ? 11.102 25.594 17.938 1 97.88 69 PHE B O 1
ATOM 5168 N N . ALA B 1 70 ? 11.016 27.844 17.875 1 95.88 70 ALA B N 1
ATOM 5169 C CA . ALA B 1 70 ? 12.406 27.984 18.297 1 95.88 70 ALA B CA 1
ATOM 5170 C C . ALA B 1 70 ? 12.625 27.391 19.688 1 95.88 70 ALA B C 1
ATOM 5172 O O . ALA B 1 70 ? 13.609 26.688 19.922 1 95.88 70 ALA B O 1
ATOM 5173 N N . TRP B 1 71 ? 11.711 27.719 20.547 1 97.12 71 TRP B N 1
ATOM 5174 C CA . TRP B 1 71 ? 11.789 27.156 21.906 1 97.12 71 TRP B CA 1
ATOM 5175 C C . TRP B 1 71 ? 11.648 25.641 21.875 1 97.12 71 TRP B C 1
ATOM 5177 O O . TRP B 1 71 ? 12.273 24.938 22.672 1 97.12 71 TRP B O 1
ATOM 5187 N N . PHE B 1 72 ? 10.766 25.156 21.031 1 97.62 72 PHE B N 1
ATOM 5188 C CA . PHE B 1 72 ? 10.586 23.719 20.844 1 97.62 72 PHE B CA 1
ATOM 5189 C C . PHE B 1 72 ? 11.898 23.062 20.391 1 97.62 72 PHE B C 1
ATOM 5191 O O . PHE B 1 72 ? 12.312 22.047 20.953 1 97.62 72 PHE B O 1
ATOM 5198 N N . GLU B 1 73 ? 12.586 23.688 19.406 1 96.69 73 GLU B N 1
ATOM 5199 C CA . GLU B 1 73 ? 13.883 23.188 18.938 1 96.69 73 GLU B CA 1
ATOM 5200 C C . GLU B 1 73 ? 14.922 23.234 20.062 1 96.69 73 GLU B C 1
ATOM 5202 O O . GLU B 1 73 ? 15.766 22.344 20.172 1 96.69 73 GLU B O 1
ATOM 5207 N N . CYS B 1 74 ? 14.859 24.281 20.781 1 96.38 74 CYS B N 1
ATOM 5208 C CA . CYS B 1 74 ? 15.766 24.406 21.922 1 96.38 74 CYS B CA 1
ATOM 5209 C C . CYS B 1 74 ? 15.562 23.281 22.906 1 96.38 74 CYS B C 1
ATOM 5211 O O . CYS B 1 74 ? 16.531 22.672 23.375 1 96.38 74 CYS B O 1
ATOM 5213 N N . ALA B 1 75 ? 14.32 23.016 23.234 1 97.5 75 ALA B N 1
ATOM 5214 C CA . ALA B 1 75 ? 14 21.922 24.156 1 97.5 75 ALA B CA 1
ATOM 5215 C C . ALA B 1 75 ? 14.492 20.594 23.609 1 97.5 75 ALA B C 1
ATOM 5217 O O . ALA B 1 75 ? 15.023 19.766 24.344 1 97.5 75 ALA B O 1
ATOM 5218 N N . LEU B 1 76 ? 14.32 20.344 22.328 1 97.62 76 LEU B N 1
ATOM 5219 C CA . LEU B 1 76 ? 14.758 19.109 21.688 1 97.62 76 LEU B CA 1
ATOM 5220 C C . LEU B 1 76 ? 16.281 19 21.719 1 97.62 76 LEU B C 1
ATOM 5222 O O . LEU B 1 76 ? 16.828 17.891 21.797 1 97.62 76 LEU B O 1
ATOM 5226 N N . SER B 1 77 ? 16.969 20.125 21.609 1 96.69 77 SER B N 1
ATOM 5227 C CA . SER B 1 77 ? 18.422 20.125 21.547 1 96.69 77 SER B CA 1
ATOM 5228 C C . SER B 1 77 ? 19.031 19.578 22.844 1 96.69 77 SER B C 1
ATOM 5230 O O . SER B 1 77 ? 20.078 18.953 22.828 1 96.69 77 SER B O 1
ATOM 5232 N N . TYR B 1 78 ? 18.297 19.719 23.938 1 96.56 78 TYR B N 1
ATOM 5233 C CA . TYR B 1 78 ? 18.797 19.234 25.203 1 96.56 78 TYR B CA 1
ATOM 5234 C C . TYR B 1 78 ? 18.703 17.703 25.281 1 96.56 78 TYR B C 1
ATOM 5236 O O . TYR B 1 78 ? 19.453 17.062 26.016 1 96.56 78 TYR B O 1
ATOM 5244 N N . ILE B 1 79 ? 17.828 17.125 24.547 1 97.06 79 ILE B N 1
ATOM 5245 C CA . ILE B 1 79 ? 17.719 15.672 24.453 1 97.06 79 ILE B CA 1
ATOM 5246 C C . ILE B 1 79 ? 18.672 15.148 23.391 1 97.06 79 ILE B C 1
ATOM 5248 O O . ILE B 1 79 ? 19.281 14.086 23.562 1 97.06 79 ILE B O 1
ATOM 5252 N N . ALA B 1 80 ? 18.859 15.906 22.344 1 97 80 ALA B N 1
ATOM 5253 C CA . ALA B 1 80 ? 19.688 15.539 21.203 1 97 80 ALA B CA 1
ATOM 5254 C C . ALA B 1 80 ? 21.141 15.312 21.641 1 97 80 ALA B C 1
ATOM 5256 O O . ALA B 1 80 ? 21.844 14.469 21.062 1 97 80 ALA B O 1
ATOM 5257 N N . GLN B 1 81 ? 21.547 16.031 22.609 1 95.12 81 GLN B N 1
ATOM 5258 C CA . GLN B 1 81 ? 22.922 15.961 23.094 1 95.12 81 GLN B CA 1
ATOM 5259 C C . GLN B 1 81 ? 23.266 14.555 23.578 1 95.12 81 GLN B C 1
ATOM 5261 O O . GLN B 1 81 ? 24.422 14.125 23.484 1 95.12 81 GLN B O 1
ATOM 5266 N N . TYR B 1 82 ? 22.266 13.805 24.062 1 95.69 82 TYR B N 1
ATOM 5267 C CA . TYR B 1 82 ? 22.469 12.461 24.578 1 95.69 82 TYR B CA 1
ATOM 5268 C C . TYR B 1 82 ? 22.594 11.453 23.438 1 95.69 82 TYR B C 1
ATOM 5270 O O . TYR B 1 82 ? 23.094 10.344 23.641 1 95.69 82 TYR B O 1
ATOM 5278 N N . PHE B 1 83 ? 22.188 11.805 22.281 1 94.31 83 PHE B N 1
ATOM 5279 C CA . PHE B 1 83 ? 22.344 10.953 21.109 1 94.31 83 PHE B CA 1
ATOM 5280 C C . PHE B 1 83 ? 23.688 11.211 20.422 1 94.31 83 PHE B C 1
ATOM 5282 O O . PHE B 1 83 ? 24.453 10.273 20.156 1 94.31 83 PHE B O 1
ATOM 5289 N N . ASP B 1 84 ? 23.969 12.445 20.109 1 95.25 84 ASP B N 1
ATOM 5290 C CA . ASP B 1 84 ? 25.188 12.891 19.438 1 95.25 84 ASP B CA 1
ATOM 5291 C C . ASP B 1 84 ? 25.422 14.383 19.656 1 95.25 84 ASP B C 1
ATOM 5293 O O . ASP B 1 84 ? 24.766 15.211 19.016 1 95.25 84 ASP B O 1
ATOM 5297 N N . SER B 1 85 ? 26.359 14.664 20.375 1 95 85 SER B N 1
ATOM 5298 C CA . SER B 1 85 ? 26.609 16.062 20.688 1 95 85 SER B CA 1
ATOM 5299 C C . SER B 1 85 ? 27.156 16.812 19.484 1 95 85 SER B C 1
ATOM 5301 O O . SER B 1 85 ? 27.016 18.047 19.391 1 95 85 SER B O 1
ATOM 5303 N N . ALA B 1 86 ? 27.703 16.094 18.547 1 94.88 86 ALA B N 1
ATOM 5304 C CA . ALA B 1 86 ? 28.312 16.719 17.375 1 94.88 86 ALA B CA 1
ATOM 5305 C C . ALA B 1 86 ? 27.25 17.344 16.484 1 94.88 86 ALA B C 1
ATOM 5307 O O . ALA B 1 86 ? 27.547 18.25 15.695 1 94.88 86 ALA B O 1
ATOM 5308 N N . MET B 1 87 ? 26.016 16.953 16.625 1 94.81 87 MET B N 1
ATOM 5309 C CA . MET B 1 87 ? 24.953 17.516 15.781 1 94.81 87 MET B CA 1
ATOM 5310 C C . MET B 1 87 ? 24.594 18.922 16.219 1 94.81 87 MET B C 1
ATOM 5312 O O . MET B 1 87 ? 24.016 19.688 15.438 1 94.81 87 MET B O 1
ATOM 5316 N N . LEU B 1 88 ? 25.047 19.266 17.422 1 94.31 88 LEU B N 1
ATOM 5317 C CA . LEU B 1 88 ? 24.672 20.562 17.969 1 94.31 88 LEU B CA 1
ATOM 5318 C C . LEU B 1 88 ? 25.766 21.594 17.703 1 94.31 88 LEU B C 1
ATOM 5320 O O . LEU B 1 88 ? 25.656 22.734 18.156 1 94.31 88 LEU B O 1
ATOM 5324 N N . SER B 1 89 ? 26.719 21.141 16.969 1 91.06 89 SER B N 1
ATOM 5325 C CA . SER B 1 89 ? 27.766 22.078 16.578 1 91.06 89 SER B CA 1
ATOM 5326 C C . SER B 1 89 ? 27.344 22.922 15.375 1 91.06 89 SER B C 1
ATOM 5328 O O . SER B 1 89 ? 26.891 22.375 14.367 1 91.06 89 SER B O 1
ATOM 5330 N N . ILE B 1 90 ? 27.484 24.188 15.438 1 88.5 90 ILE B N 1
ATOM 5331 C CA . ILE B 1 90 ? 27.094 25.109 14.375 1 88.5 90 ILE B CA 1
ATOM 5332 C C . ILE B 1 90 ? 28.062 24.984 13.195 1 88.5 90 ILE B C 1
ATOM 5334 O O . ILE B 1 90 ? 27.75 25.375 12.078 1 88.5 90 ILE B O 1
ATOM 5338 N N . HIS B 1 91 ? 29.188 24.391 13.406 1 86.19 91 HIS B N 1
ATOM 5339 C CA . HIS B 1 91 ? 30.234 24.297 12.391 1 86.19 91 HIS B CA 1
ATOM 5340 C C . HIS B 1 91 ? 30.141 23 11.602 1 86.19 91 HIS B C 1
ATOM 5342 O O . HIS B 1 91 ? 30.766 22.859 10.547 1 86.19 91 HIS B O 1
ATOM 5348 N N . ASN B 1 92 ? 29.391 22.156 12.086 1 85.56 92 ASN B N 1
ATOM 5349 C CA . ASN B 1 92 ? 29.25 20.875 11.422 1 85.56 92 ASN B CA 1
ATOM 5350 C C . ASN B 1 92 ? 28.141 20.891 10.375 1 85.56 92 ASN B C 1
ATOM 5352 O O . ASN B 1 92 ? 27.031 20.391 10.617 1 85.56 92 ASN B O 1
ATOM 5356 N N . HIS B 1 93 ? 28.531 21.312 9.211 1 84.38 93 HIS B N 1
ATOM 5357 C CA . HIS B 1 93 ? 27.547 21.406 8.141 1 84.38 93 HIS B CA 1
ATOM 5358 C C . HIS B 1 93 ? 27.281 20.047 7.512 1 84.38 93 HIS B C 1
ATOM 5360 O O . HIS B 1 93 ? 28.219 19.25 7.332 1 84.38 93 HIS B O 1
ATOM 5366 N N . ASN B 1 94 ? 26.031 19.766 7.234 1 84.88 94 ASN B N 1
ATOM 5367 C CA . ASN B 1 94 ? 25.594 18.516 6.598 1 84.88 94 ASN B CA 1
ATOM 5368 C C . ASN B 1 94 ? 26.047 17.297 7.391 1 84.88 94 ASN B C 1
ATOM 5370 O O . ASN B 1 94 ? 26.516 16.312 6.812 1 84.88 94 ASN B O 1
ATOM 5374 N N . TYR B 1 95 ? 26.016 17.547 8.688 1 86.5 95 TYR B N 1
ATOM 5375 C CA . TYR B 1 95 ? 26.375 16.453 9.594 1 86.5 95 TYR B CA 1
ATOM 5376 C C . TYR B 1 95 ? 25.234 15.461 9.719 1 86.5 95 TYR B C 1
ATOM 5378 O O . TYR B 1 95 ? 24.125 15.82 10.156 1 86.5 95 TYR B O 1
ATOM 5386 N N . ALA B 1 96 ? 25.453 14.219 9.281 1 88 96 ALA B N 1
ATOM 5387 C CA . ALA B 1 96 ? 24.391 13.227 9.266 1 88 96 ALA B CA 1
ATOM 5388 C C . ALA B 1 96 ? 24.891 11.875 9.781 1 88 96 ALA B C 1
ATOM 5390 O O . ALA B 1 96 ? 24.844 10.875 9.07 1 88 96 ALA B O 1
ATOM 5391 N N . SER B 1 97 ? 25.266 11.906 11.078 1 89.31 97 SER B N 1
ATOM 5392 C CA . SER B 1 97 ? 25.609 10.625 11.695 1 89.31 97 SER B CA 1
ATOM 5393 C C . SER B 1 97 ? 24.375 9.75 11.867 1 89.31 97 SER B C 1
ATOM 5395 O O . SER B 1 97 ? 23.234 10.234 11.781 1 89.31 97 SER B O 1
ATOM 5397 N N . GLN B 1 98 ? 24.594 8.516 12.125 1 85.94 98 GLN B N 1
ATOM 5398 C CA . GLN B 1 98 ? 23.469 7.59 12.297 1 85.94 98 GLN B CA 1
ATOM 5399 C C . GLN B 1 98 ? 22.625 7.973 13.5 1 85.94 98 GLN B C 1
ATOM 5401 O O . GLN B 1 98 ? 21.391 7.879 13.461 1 85.94 98 GLN B O 1
ATOM 5406 N N . MET B 1 99 ? 23.266 8.406 14.492 1 91 99 MET B N 1
ATOM 5407 C CA . MET B 1 99 ? 22.547 8.789 15.703 1 91 99 MET B CA 1
ATOM 5408 C C . MET B 1 99 ? 21.781 10.094 15.5 1 91 99 MET B C 1
ATOM 5410 O O . MET B 1 99 ? 20.719 10.289 16.062 1 91 99 MET B O 1
ATOM 5414 N N . THR B 1 100 ? 22.344 11.008 14.719 1 92.5 100 THR B N 1
ATOM 5415 C CA . THR B 1 100 ? 21.656 12.25 14.406 1 92.5 100 THR B CA 1
ATOM 5416 C C . THR B 1 100 ? 20.391 11.977 13.609 1 92.5 100 THR B C 1
ATOM 5418 O O . THR B 1 100 ? 19.328 12.555 13.898 1 92.5 100 THR B O 1
ATOM 5421 N N . ILE B 1 101 ? 20.5 11.055 12.648 1 90.12 101 ILE B N 1
ATOM 5422 C CA . ILE B 1 101 ? 19.359 10.695 11.82 1 90.12 101 ILE B CA 1
ATOM 5423 C C . ILE B 1 101 ? 18.297 10.031 12.688 1 90.12 101 ILE B C 1
ATOM 5425 O O . ILE B 1 101 ? 17.109 10.375 12.602 1 90.12 101 ILE B O 1
ATOM 5429 N N . LEU B 1 102 ? 18.75 9.133 13.461 1 90.25 102 LEU B N 1
ATOM 5430 C CA . LEU B 1 102 ? 17.828 8.406 14.328 1 90.25 102 LEU B CA 1
ATOM 5431 C C . LEU B 1 102 ? 17.109 9.367 15.266 1 90.25 102 LEU B C 1
ATOM 5433 O O . LEU B 1 102 ? 15.891 9.266 15.453 1 90.25 102 LEU B O 1
ATOM 5437 N N . PHE B 1 103 ? 17.828 10.289 15.891 1 94.19 103 PHE B N 1
ATOM 5438 C CA . PHE B 1 103 ? 17.219 11.227 16.828 1 94.19 103 PHE B CA 1
ATOM 5439 C C . PHE B 1 103 ? 16.172 12.086 16.141 1 94.19 103 PHE B C 1
ATOM 5441 O O . PHE B 1 103 ? 15.055 12.242 16.641 1 94.19 103 PHE B O 1
ATOM 5448 N N . GLN B 1 104 ? 16.516 12.68 15.062 1 94.31 104 GLN B N 1
ATOM 5449 C CA . GLN B 1 104 ? 15.602 13.57 14.367 1 94.31 104 GLN B CA 1
ATOM 5450 C C . GLN B 1 104 ? 14.344 12.828 13.914 1 94.31 104 GLN B C 1
ATOM 5452 O O . GLN B 1 104 ? 13.234 13.336 14.062 1 94.31 104 GLN B O 1
ATOM 5457 N N . ARG B 1 105 ? 14.516 11.648 13.453 1 93.88 105 ARG B N 1
ATOM 5458 C CA . ARG B 1 105 ? 13.359 10.859 13.031 1 93.88 105 ARG B CA 1
ATOM 5459 C C . ARG B 1 105 ? 12.484 10.484 14.227 1 93.88 105 ARG B C 1
ATOM 5461 O O . ARG B 1 105 ? 11.258 10.562 14.148 1 93.88 105 ARG B O 1
ATOM 5468 N N . LEU B 1 106 ? 13.094 10.102 15.258 1 94.69 106 LEU B N 1
ATOM 5469 C CA . LEU B 1 106 ? 12.344 9.75 16.453 1 94.69 106 LEU B CA 1
ATOM 5470 C C . LEU B 1 106 ? 11.617 10.961 17.016 1 94.69 106 LEU B C 1
ATOM 5472 O O . LEU B 1 106 ? 10.516 10.836 17.578 1 94.69 106 LEU B O 1
ATOM 5476 N N . SER B 1 107 ? 12.266 12.125 16.969 1 96.94 107 SER B N 1
ATOM 5477 C CA . SER B 1 107 ? 11.617 13.336 17.469 1 96.94 107 SER B CA 1
ATOM 5478 C C . SER B 1 107 ? 10.305 13.609 16.734 1 96.94 107 SER B C 1
ATOM 5480 O O . SER B 1 107 ? 9.32 14 17.359 1 96.94 107 SER B O 1
ATOM 5482 N N . VAL B 1 108 ? 10.25 13.398 15.391 1 96.56 108 VAL B N 1
ATOM 5483 C CA . VAL B 1 108 ? 9.039 13.594 14.609 1 96.56 108 VAL B CA 1
ATOM 5484 C C . VAL B 1 108 ? 7.996 12.555 14.992 1 96.56 108 VAL B C 1
ATOM 5486 O O . VAL B 1 108 ? 6.812 12.875 15.148 1 96.56 108 VAL B O 1
ATOM 5489 N N . ILE B 1 109 ? 8.453 11.32 15.195 1 96.25 109 ILE B N 1
ATOM 5490 C CA . ILE B 1 109 ? 7.555 10.219 15.531 1 96.25 109 ILE B CA 1
ATOM 5491 C C . ILE B 1 109 ? 6.934 10.461 16.906 1 96.25 109 ILE B C 1
ATOM 5493 O O . ILE B 1 109 ? 5.727 10.297 17.094 1 96.25 109 ILE B O 1
ATOM 5497 N N . VAL B 1 110 ? 7.707 10.891 17.828 1 96.94 110 VAL B N 1
ATOM 5498 C CA . VAL B 1 110 ? 7.227 11.102 19.188 1 96.94 110 VAL B CA 1
ATOM 5499 C C . VAL B 1 110 ? 6.266 12.289 19.219 1 96.94 110 VAL B C 1
ATOM 5501 O O . VAL B 1 110 ? 5.223 12.242 19.875 1 96.94 110 VAL B O 1
ATOM 5504 N N . THR B 1 111 ? 6.586 13.336 18.547 1 97.5 111 THR B N 1
ATOM 5505 C CA . THR B 1 111 ? 5.754 14.539 18.562 1 97.5 111 THR B CA 1
ATOM 5506 C C . THR B 1 111 ? 4.441 14.297 17.812 1 97.5 111 THR B C 1
ATOM 5508 O O . THR B 1 111 ? 3.488 15.062 17.969 1 97.5 111 THR B O 1
ATOM 5511 N N . ASP B 1 112 ? 4.395 13.234 17 1 96.94 112 ASP B N 1
ATOM 5512 C CA . ASP B 1 112 ? 3.164 12.836 16.328 1 96.94 112 ASP B CA 1
ATOM 5513 C C . ASP B 1 112 ? 2.098 12.398 17.328 1 96.94 112 ASP B C 1
ATOM 5515 O O . ASP B 1 112 ? 0.928 12.25 16.969 1 96.94 112 ASP B O 1
ATOM 5519 N N . LEU B 1 113 ? 2.49 12.266 18.547 1 97.12 113 LEU B N 1
ATOM 5520 C CA . LEU B 1 113 ? 1.513 11.938 19.578 1 97.12 113 LEU B CA 1
ATOM 5521 C C . LEU B 1 113 ? 0.504 13.07 19.75 1 97.12 113 LEU B C 1
ATOM 5523 O O . LEU B 1 113 ? -0.66 12.82 20.078 1 97.12 113 LEU B O 1
ATOM 5527 N N . ILE B 1 114 ? 0.928 14.305 19.531 1 97.88 114 ILE B N 1
ATOM 5528 C CA . ILE B 1 114 ? 0 15.43 19.547 1 97.88 114 ILE B CA 1
ATOM 5529 C C . ILE B 1 114 ? -0.998 15.305 18.406 1 97.88 114 ILE B C 1
ATOM 5531 O O . ILE B 1 114 ? -2.18 15.617 18.562 1 97.88 114 ILE B O 1
ATOM 5535 N N . PHE B 1 115 ? -0.493 14.891 17.297 1 98 115 PHE B N 1
ATOM 5536 C CA . PHE B 1 115 ? -1.357 14.633 16.141 1 98 115 PHE B CA 1
ATOM 5537 C C . PHE B 1 115 ? -2.371 13.539 16.469 1 98 115 PHE B C 1
ATOM 5539 O O . PHE B 1 115 ? -3.561 13.68 16.172 1 98 115 PHE B O 1
ATOM 5546 N N . ALA B 1 116 ? -1.866 12.477 17.078 1 97.19 116 ALA B N 1
ATOM 5547 C CA . ALA B 1 116 ? -2.742 11.383 17.484 1 97.19 116 ALA B CA 1
ATOM 5548 C C . ALA B 1 116 ? -3.846 11.867 18.422 1 97.19 116 ALA B C 1
ATOM 5550 O O . ALA B 1 116 ? -5.008 11.484 18.266 1 97.19 116 ALA B O 1
ATOM 5551 N N . TYR B 1 117 ? -3.484 12.68 19.312 1 96.88 117 TYR B N 1
ATOM 5552 C CA . TYR B 1 117 ? -4.461 13.227 20.25 1 96.88 117 TYR B CA 1
ATOM 5553 C C . TYR B 1 117 ? -5.488 14.086 19.531 1 96.88 117 TYR B C 1
ATOM 5555 O O . TYR B 1 117 ? -6.684 14.023 19.828 1 96.88 117 TYR B O 1
ATOM 5563 N N . GLY B 1 118 ? -5 14.953 18.656 1 97.56 118 GLY B N 1
ATOM 5564 C CA . GLY B 1 118 ? -5.922 15.75 17.859 1 97.56 118 GLY B CA 1
ATOM 5565 C C . GLY B 1 118 ? -6.891 14.906 17.047 1 97.56 118 GLY B C 1
ATOM 5566 O O . GLY B 1 118 ? -8.078 15.219 16.969 1 97.56 118 GLY B O 1
ATOM 5567 N N . VAL B 1 119 ? -6.375 13.852 16.453 1 96.88 119 VAL B N 1
ATOM 5568 C CA . VAL B 1 119 ? -7.203 12.938 15.68 1 96.88 119 VAL B CA 1
ATOM 5569 C C . VAL B 1 119 ? -8.258 12.305 16.578 1 96.88 119 VAL B C 1
ATOM 5571 O O . VAL B 1 119 ? -9.43 12.195 16.203 1 96.88 119 VAL B O 1
ATOM 5574 N N . LYS B 1 120 ? -7.855 11.875 17.703 1 94.44 120 LYS B N 1
ATOM 5575 C CA . LYS B 1 120 ? -8.773 11.258 18.672 1 94.44 120 LYS B CA 1
ATOM 5576 C C . LYS B 1 120 ? -9.898 12.219 19.031 1 94.44 120 LYS B C 1
ATOM 5578 O O . LYS B 1 120 ? -11.07 11.82 19.078 1 94.44 120 LYS B O 1
ATOM 5583 N N . GLU B 1 121 ? -9.539 13.445 19.297 1 94.88 121 GLU B N 1
ATOM 5584 C CA . GLU B 1 121 ? -10.531 14.445 19.688 1 94.88 121 GLU B CA 1
ATOM 5585 C C . GLU B 1 121 ? -11.516 14.703 18.547 1 94.88 121 GLU B C 1
ATOM 5587 O O . GLU B 1 121 ? -12.719 14.844 18.766 1 94.88 121 GLU B O 1
ATOM 5592 N N . CYS B 1 122 ? -11.047 14.773 17.375 1 95.5 122 CYS B N 1
ATOM 5593 C CA . CYS B 1 122 ? -11.914 15 16.234 1 95.5 122 CYS B CA 1
ATOM 5594 C C . CYS B 1 122 ? -12.805 13.789 15.969 1 95.5 122 CYS B C 1
ATOM 5596 O O . CYS B 1 122 ? -13.969 13.938 15.602 1 95.5 122 CYS B O 1
ATOM 5598 N N . ALA B 1 123 ? -12.219 12.609 16.078 1 91.69 123 ALA B N 1
ATOM 5599 C CA . ALA B 1 123 ? -13.008 11.391 15.906 1 91.69 123 ALA B CA 1
ATOM 5600 C C . ALA B 1 123 ? -14.164 11.336 16.906 1 91.69 123 ALA B C 1
ATOM 5602 O O . ALA B 1 123 ? -15.242 10.836 16.578 1 91.69 123 ALA B O 1
ATOM 5603 N N . GLY B 1 124 ? -13.938 11.836 18.062 1 88.38 124 GLY B N 1
ATOM 5604 C CA . GLY B 1 124 ? -14.969 11.875 19.094 1 88.38 124 GLY B CA 1
ATOM 5605 C C . GLY B 1 124 ? -16.094 12.844 18.766 1 88.38 124 GLY B C 1
ATOM 5606 O O . GLY B 1 124 ? -17.188 12.742 19.312 1 88.38 124 GLY B O 1
ATOM 5607 N N . CYS B 1 125 ? -15.82 13.75 17.922 1 89.25 125 CYS B N 1
ATOM 5608 C CA . CYS B 1 125 ? -16.812 14.758 17.547 1 89.25 125 CYS B CA 1
ATOM 5609 C C . CYS B 1 125 ? -17.719 14.242 16.453 1 89.25 125 CYS B C 1
ATOM 5611 O O . CYS B 1 125 ? -18.719 14.883 16.125 1 89.25 125 CYS B O 1
ATOM 5613 N N . LEU B 1 126 ? -17.328 13.062 15.914 1 83.31 126 LEU B N 1
ATOM 5614 C CA . LEU B 1 126 ? -18.156 12.5 14.852 1 83.31 126 LEU B CA 1
ATOM 5615 C C . LEU B 1 126 ? -19.391 11.82 15.43 1 83.31 126 LEU B C 1
ATOM 5617 O O . LEU B 1 126 ? -19.344 11.266 16.531 1 83.31 126 LEU B O 1
ATOM 5621 N N . GLY B 1 127 ? -20.562 12.211 15.062 1 66.31 127 GLY B N 1
ATOM 5622 C CA . GLY B 1 127 ? -21.828 11.641 15.516 1 66.31 127 GLY B CA 1
ATOM 5623 C C . GLY B 1 127 ? -21.828 10.125 15.523 1 66.31 127 GLY B C 1
ATOM 5624 O O . GLY B 1 127 ? -20.922 9.5 14.977 1 66.31 127 GLY B O 1
ATOM 5625 N N . PRO B 1 128 ? -22.594 9.539 16.484 1 57.12 128 PRO B N 1
ATOM 5626 C CA . PRO B 1 128 ? -22.672 8.078 16.609 1 57.12 128 PRO B CA 1
ATOM 5627 C C . PRO B 1 128 ? -22.844 7.379 15.266 1 57.12 128 PRO B C 1
ATOM 5629 O O . PRO B 1 128 ? -23.484 7.926 14.359 1 57.12 128 PRO B O 1
ATOM 5632 N N . ALA B 1 129 ? -21.891 6.457 15.094 1 54.31 129 ALA B N 1
ATOM 5633 C CA . ALA B 1 129 ? -21.922 5.566 13.938 1 54.31 129 ALA B CA 1
ATOM 5634 C C . ALA B 1 129 ? -23.312 4.973 13.734 1 54.31 129 ALA B C 1
ATOM 5636 O O . ALA B 1 129 ? -24.094 4.863 14.688 1 54.31 129 ALA B O 1
ATOM 5637 N N . SER B 1 130 ? -23.75 4.887 12.445 1 51.34 130 SER B N 1
ATOM 5638 C CA . SER B 1 130 ? -24.969 4.113 12.188 1 51.34 130 SER B CA 1
ATOM 5639 C C . SER B 1 130 ? -24.969 2.811 12.984 1 51.34 130 SER B C 1
ATOM 5641 O O . SER B 1 130 ? -23.922 2.371 13.469 1 51.34 130 SER B O 1
ATOM 5643 N N . TRP B 1 131 ? -26.031 2.283 13.359 1 44.28 131 TRP B N 1
ATOM 5644 C CA . TRP B 1 131 ? -26.281 1.031 14.062 1 44.28 131 TRP B CA 1
ATOM 5645 C C . TRP B 1 131 ? -25.266 -0.037 13.656 1 44.28 131 TRP B C 1
ATOM 5647 O O . TRP B 1 131 ? -24.797 -0.812 14.492 1 44.28 131 TRP B O 1
ATOM 5657 N N . GLN B 1 132 ? -24.938 -0.037 12.516 1 47.41 132 GLN B N 1
ATOM 5658 C CA . GLN B 1 132 ? -24.109 -1.103 11.961 1 47.41 132 GLN B CA 1
ATOM 5659 C C . GLN B 1 132 ? -22.656 -0.955 12.406 1 47.41 132 GLN B C 1
ATOM 5661 O O . GLN B 1 132 ? -21.938 -1.943 12.5 1 47.41 132 GLN B O 1
ATOM 5666 N N . SER B 1 133 ? -22.328 0.33 12.719 1 52.34 133 SER B N 1
ATOM 5667 C CA . SER B 1 133 ? -20.938 0.556 13.117 1 52.34 133 SER B CA 1
ATOM 5668 C C . SER B 1 133 ? -20.641 -0.089 14.469 1 52.34 133 SER B C 1
ATOM 5670 O O . SER B 1 133 ? -19.484 -0.166 14.891 1 52.34 133 SER B O 1
ATOM 5672 N N . ARG B 1 134 ? -21.703 -0.46 15.148 1 47.69 134 ARG B N 1
ATOM 5673 C CA . ARG B 1 134 ? -21.547 -1.013 16.484 1 47.69 134 ARG B CA 1
ATOM 5674 C C . ARG B 1 134 ? -20.922 -2.402 16.438 1 47.69 134 ARG B C 1
ATOM 5676 O O . ARG B 1 134 ? -20.312 -2.852 17.422 1 47.69 134 ARG B O 1
ATOM 5683 N N . ARG B 1 135 ? -21.141 -3.125 15.398 1 49.22 135 ARG B N 1
ATOM 5684 C CA . ARG B 1 135 ? -20.797 -4.535 15.516 1 49.22 135 ARG B CA 1
ATOM 5685 C C . ARG B 1 135 ? -19.375 -4.789 15.023 1 49.22 135 ARG B C 1
ATOM 5687 O O . ARG B 1 135 ? -18.703 -5.719 15.484 1 49.22 135 ARG B O 1
ATOM 5694 N N . ASP B 1 136 ? -18.922 -3.969 14.062 1 54.97 136 ASP B N 1
ATOM 5695 C CA . ASP B 1 136 ? -17.578 -4.246 13.562 1 54.97 136 ASP B CA 1
ATOM 5696 C C . ASP B 1 136 ? -16.688 -3.01 13.672 1 54.97 136 ASP B C 1
ATOM 5698 O O . ASP B 1 136 ? -17 -1.964 13.102 1 54.97 136 ASP B O 1
ATOM 5702 N N . VAL B 1 137 ? -15.812 -3.107 14.719 1 55.94 137 VAL B N 1
ATOM 5703 C CA . VAL B 1 137 ? -14.883 -2.037 15.07 1 55.94 137 VAL B CA 1
ATOM 5704 C C . VAL B 1 137 ? -14.258 -1.453 13.812 1 55.94 137 VAL B C 1
ATOM 5706 O O . VAL B 1 137 ? -14.008 -0.249 13.734 1 55.94 137 VAL B O 1
ATOM 5709 N N . TRP B 1 138 ? -14.172 -2.271 12.758 1 57.22 138 TRP B N 1
ATOM 5710 C CA . TRP B 1 138 ? -13.477 -1.839 11.547 1 57.22 138 TRP B CA 1
ATOM 5711 C C . TRP B 1 138 ? -14.367 -0.928 10.711 1 57.22 138 TRP B C 1
ATOM 5713 O O . TRP B 1 138 ? -13.883 -0.216 9.828 1 57.22 138 TRP B O 1
ATOM 5723 N N . VAL B 1 139 ? -15.648 -0.902 11.172 1 63.31 139 VAL B N 1
ATOM 5724 C CA . VAL B 1 139 ? -16.578 -0.097 10.391 1 63.31 139 VAL B CA 1
ATOM 5725 C C . VAL B 1 139 ? -17.031 1.109 11.211 1 63.31 139 VAL B C 1
ATOM 5727 O O . VAL B 1 139 ? -17.906 1.865 10.781 1 63.31 139 VAL B O 1
ATOM 5730 N N . HIS B 1 140 ? -16.297 1.357 12.242 1 72.81 140 HIS B N 1
ATOM 5731 C CA . HIS B 1 140 ? -16.594 2.521 13.078 1 72.81 140 HIS B CA 1
ATOM 5732 C C . HIS B 1 140 ? -16.062 3.801 12.43 1 72.81 140 HIS B C 1
ATOM 5734 O O . HIS B 1 140 ? -14.969 3.816 11.867 1 72.81 140 HIS B O 1
ATOM 5740 N N . ASN B 1 141 ? -16.875 4.812 12.508 1 80 141 ASN B N 1
ATOM 5741 C CA . ASN B 1 141 ? -16.516 6.09 11.898 1 80 141 ASN B CA 1
ATOM 5742 C C . ASN B 1 141 ? -15.203 6.621 12.445 1 80 141 ASN B C 1
ATOM 5744 O O . ASN B 1 141 ? -14.359 7.109 11.688 1 80 141 ASN B O 1
ATOM 5748 N N . GLY B 1 142 ? -15.102 6.488 13.734 1 85.38 142 GLY B N 1
ATOM 5749 C CA . GLY B 1 142 ? -13.875 6.941 14.359 1 85.38 142 GLY B CA 1
ATOM 5750 C C . GLY B 1 142 ? -12.648 6.172 13.898 1 85.38 142 GLY B C 1
ATOM 5751 O O . GLY B 1 142 ? -11.57 6.746 13.758 1 85.38 142 GLY B O 1
ATOM 5752 N N . PHE B 1 143 ? -12.844 4.926 13.656 1 85.44 143 PHE B N 1
ATOM 5753 C CA . PHE B 1 143 ? -11.742 4.09 13.188 1 85.44 143 PHE B CA 1
ATOM 5754 C C . PHE B 1 143 ? -11.305 4.5 11.789 1 85.44 143 PHE B C 1
ATOM 5756 O O . PHE B 1 143 ? -10.117 4.691 11.531 1 85.44 143 PHE B O 1
ATOM 5763 N N . ILE B 1 144 ? -12.281 4.672 10.953 1 87.5 144 ILE B N 1
ATOM 5764 C CA . ILE B 1 144 ? -12.008 5.008 9.562 1 87.5 144 ILE B CA 1
ATOM 5765 C C . ILE B 1 144 ? -11.328 6.371 9.484 1 87.5 144 ILE B C 1
ATOM 5767 O O . ILE B 1 144 ? -10.32 6.531 8.789 1 87.5 144 ILE B O 1
ATOM 5771 N N . LEU B 1 145 ? -11.828 7.328 10.211 1 92.75 145 LEU B N 1
ATOM 5772 C CA . LEU B 1 145 ? -11.258 8.672 10.211 1 92.75 145 LEU B CA 1
ATOM 5773 C C . LEU B 1 145 ? -9.828 8.648 10.75 1 92.75 145 LEU B C 1
ATOM 5775 O O . LEU B 1 145 ? -8.945 9.297 10.188 1 92.75 145 LEU B O 1
ATOM 5779 N N . SER B 1 146 ? -9.641 7.934 11.844 1 93.25 146 SER B N 1
ATOM 5780 C CA . SER B 1 146 ? -8.312 7.855 12.445 1 93.25 146 SER B CA 1
ATOM 5781 C C . SER B 1 146 ? -7.297 7.254 11.477 1 93.25 146 SER B C 1
ATOM 5783 O O . SER B 1 146 ? -6.168 7.738 11.383 1 93.25 146 SER B O 1
ATOM 5785 N N . MET B 1 147 ? -7.719 6.262 10.766 1 91.56 147 MET B N 1
ATOM 5786 C CA . MET B 1 147 ? -6.844 5.625 9.789 1 91.56 147 MET B CA 1
ATOM 5787 C C . MET B 1 147 ? -6.559 6.562 8.617 1 91.56 147 MET B C 1
ATOM 5789 O O . MET B 1 147 ? -5.441 6.59 8.094 1 91.56 147 MET B O 1
ATOM 5793 N N . MET B 1 148 ? -7.531 7.277 8.219 1 95.12 148 MET B N 1
ATOM 5794 C CA . MET B 1 148 ? -7.367 8.195 7.09 1 95.12 148 MET B CA 1
ATOM 5795 C C . MET B 1 148 ? -6.438 9.344 7.457 1 95.12 148 MET B C 1
ATOM 5797 O O . MET B 1 148 ? -5.617 9.773 6.641 1 95.12 148 MET B O 1
ATOM 5801 N N . LEU B 1 149 ? -6.523 9.82 8.664 1 96.88 149 LEU B N 1
ATOM 5802 C CA . LEU B 1 149 ? -5.723 10.969 9.086 1 96.88 149 LEU B CA 1
ATOM 5803 C C . LEU B 1 149 ? -4.312 10.531 9.469 1 96.88 149 LEU B C 1
ATOM 5805 O O . LEU B 1 149 ? -3.33 11.023 8.914 1 96.88 149 LEU B O 1
ATOM 5809 N N . PHE B 1 150 ? -4.285 9.555 10.375 1 94.19 150 PHE B N 1
ATOM 5810 C CA . PHE B 1 150 ? -2.975 9.148 10.867 1 94.19 150 PHE B CA 1
ATOM 5811 C C . PHE B 1 150 ? -2.207 8.383 9.797 1 94.19 150 PHE B C 1
ATOM 5813 O O . PHE B 1 150 ? -0.974 8.359 9.812 1 94.19 150 PHE B O 1
ATOM 5820 N N . GLY B 1 151 ? -2.916 7.777 8.883 1 94.12 151 GLY B N 1
ATOM 5821 C CA . GLY B 1 151 ? -2.318 7.082 7.758 1 94.12 151 GLY B CA 1
ATOM 5822 C C . GLY B 1 151 ? -2.303 7.906 6.484 1 94.12 151 GLY B C 1
ATOM 5823 O O . GLY B 1 151 ? -2.211 7.359 5.383 1 94.12 151 GLY B O 1
ATOM 5824 N N . ASN B 1 152 ? -2.396 9.195 6.641 1 97.31 152 ASN B N 1
ATOM 5825 C CA . ASN B 1 152 ? -2.391 10.078 5.477 1 97.31 152 ASN B CA 1
ATOM 5826 C C . ASN B 1 152 ? -1.092 9.945 4.684 1 97.31 152 ASN B C 1
ATOM 5828 O O . ASN B 1 152 ? -0.003 10.109 5.238 1 97.31 152 ASN B O 1
ATOM 5832 N N . ALA B 1 153 ? -1.229 9.688 3.406 1 96.31 153 ALA B N 1
ATOM 5833 C CA . ALA B 1 153 ? -0.057 9.453 2.564 1 96.31 153 ALA B CA 1
ATOM 5834 C C . ALA B 1 153 ? 0.841 10.68 2.516 1 96.31 153 ALA B C 1
ATOM 5836 O O . ALA B 1 153 ? 2.068 10.562 2.557 1 96.31 153 ALA B O 1
ATOM 5837 N N . GLY B 1 154 ? 0.217 11.844 2.416 1 96.56 154 GLY B N 1
ATOM 5838 C CA . GLY B 1 154 ? 0.997 13.07 2.355 1 96.56 154 GLY B CA 1
ATOM 5839 C C . GLY B 1 154 ? 1.819 13.312 3.605 1 96.56 154 GLY B C 1
ATOM 5840 O O . GLY B 1 154 ? 2.99 13.695 3.521 1 96.56 154 GLY B O 1
ATOM 5841 N N . LEU B 1 155 ? 1.23 13.094 4.754 1 96.69 155 LEU B N 1
ATOM 5842 C CA . LEU B 1 155 ? 1.936 13.297 6.016 1 96.69 155 LEU B CA 1
ATOM 5843 C C . LEU B 1 155 ? 3.061 12.281 6.184 1 96.69 155 LEU B C 1
ATOM 5845 O O . LEU B 1 155 ? 4.145 12.625 6.656 1 96.69 155 LEU B O 1
ATOM 5849 N N . LEU B 1 156 ? 2.812 11.07 5.762 1 94.88 156 LEU B N 1
ATOM 5850 C CA . LEU B 1 156 ? 3.848 10.047 5.84 1 94.88 156 LEU B CA 1
ATOM 5851 C C . LEU B 1 156 ? 5.023 10.391 4.93 1 94.88 156 LEU B C 1
ATOM 5853 O O . LEU B 1 156 ? 6.184 10.242 5.324 1 94.88 156 LEU B O 1
ATOM 5857 N N . LEU B 1 157 ? 4.73 10.859 3.783 1 93.75 157 LEU B N 1
ATOM 5858 C CA . LEU B 1 157 ? 5.77 11.188 2.812 1 93.75 157 LEU B CA 1
ATOM 5859 C C . LEU B 1 157 ? 6.562 12.414 3.262 1 93.75 157 LEU B C 1
ATOM 5861 O O . LEU B 1 157 ? 7.793 12.375 3.305 1 93.75 157 LEU B O 1
ATOM 5865 N N . VAL B 1 158 ? 5.871 13.461 3.693 1 94.62 158 VAL B N 1
ATOM 5866 C CA . VAL B 1 158 ? 6.516 14.742 3.959 1 94.62 158 VAL B CA 1
ATOM 5867 C C . VAL B 1 158 ? 7.238 14.695 5.301 1 94.62 158 VAL B C 1
ATOM 5869 O O . VAL B 1 158 ? 8.344 15.211 5.438 1 94.62 158 VAL B O 1
ATOM 5872 N N . ASP B 1 159 ? 6.648 14.031 6.277 1 95.31 159 ASP B N 1
ATOM 5873 C CA . ASP B 1 159 ? 7.234 14.055 7.613 1 95.31 159 ASP B CA 1
ATOM 5874 C C . ASP B 1 159 ? 8.25 12.93 7.785 1 95.31 159 ASP B C 1
ATOM 5876 O O . ASP B 1 159 ? 9.297 13.117 8.414 1 95.31 159 ASP B O 1
ATOM 5880 N N . HIS B 1 160 ? 8.047 11.797 7.199 1 92.25 160 HIS B N 1
ATOM 5881 C CA . HIS B 1 160 ? 8.82 10.625 7.598 1 92.25 160 HIS B CA 1
ATOM 5882 C C . HIS B 1 160 ? 9.742 10.164 6.477 1 92.25 160 HIS B C 1
ATOM 5884 O O . HIS B 1 160 ? 10.609 9.312 6.691 1 92.25 160 HIS B O 1
ATOM 5890 N N . ILE B 1 161 ? 9.578 10.703 5.352 1 88.88 161 ILE B N 1
ATOM 5891 C CA . ILE B 1 161 ? 10.547 10.445 4.289 1 88.88 161 ILE B CA 1
ATOM 5892 C C . ILE B 1 161 ? 11.312 11.727 3.969 1 88.88 161 ILE B C 1
ATOM 5894 O O . ILE B 1 161 ? 12.547 11.758 4.055 1 88.88 161 ILE B O 1
ATOM 5898 N N . HIS B 1 162 ? 10.711 12.836 3.674 1 88.06 162 HIS B N 1
ATOM 5899 C CA . HIS B 1 162 ? 11.359 14.109 3.391 1 88.06 162 HIS B CA 1
ATOM 5900 C C . HIS B 1 162 ? 11.859 14.773 4.672 1 88.06 162 HIS B C 1
ATOM 5902 O O . HIS B 1 162 ? 12.875 15.469 4.664 1 88.06 162 HIS B O 1
ATOM 5908 N N . PHE B 1 163 ? 11.109 14.664 5.836 1 90.31 163 PHE B N 1
ATOM 5909 C CA . PHE B 1 163 ? 11.445 15.094 7.191 1 90.31 163 PHE B CA 1
ATOM 5910 C C . PHE B 1 163 ? 10.898 16.484 7.465 1 90.31 163 PHE B C 1
ATOM 5912 O O . PHE B 1 163 ? 11.523 17.484 7.109 1 90.31 163 PHE B O 1
ATOM 5919 N N . GLN B 1 164 ? 9.852 16.594 8.164 1 92.81 164 GLN B N 1
ATOM 5920 C CA . GLN B 1 164 ? 9.203 17.797 8.672 1 92.81 164 GLN B CA 1
ATOM 5921 C C . GLN B 1 164 ? 8.344 17.484 9.898 1 92.81 164 GLN B C 1
ATOM 5923 O O . GLN B 1 164 ? 8.219 16.328 10.297 1 92.81 164 GLN B O 1
ATOM 5928 N N . TYR B 1 165 ? 7.891 18.438 10.547 1 96.88 165 TYR B N 1
ATOM 5929 C CA . TYR B 1 165 ? 7.074 18.266 11.742 1 96.88 165 TYR B CA 1
ATOM 5930 C C . TYR B 1 165 ? 5.617 18.641 11.469 1 96.88 165 TYR B C 1
ATOM 5932 O O . TYR B 1 165 ? 4.953 19.25 12.305 1 96.88 165 TYR B O 1
ATOM 5940 N N . ASN B 1 166 ? 5.07 18.344 10.32 1 97.19 166 ASN B N 1
ATOM 5941 C CA . ASN B 1 166 ? 3.707 18.734 9.969 1 97.19 166 ASN B CA 1
ATOM 5942 C C . ASN B 1 166 ? 2.682 18.016 10.836 1 97.19 166 ASN B C 1
ATOM 5944 O O . ASN B 1 166 ? 1.65 18.594 11.195 1 97.19 166 ASN B O 1
ATOM 5948 N N . GLY B 1 167 ? 2.945 16.719 11.086 1 97.75 167 GLY B N 1
ATOM 5949 C CA . GLY B 1 167 ? 2.043 16.016 11.977 1 97.75 167 GLY B CA 1
ATOM 5950 C C . GLY B 1 167 ? 1.874 16.688 13.32 1 97.75 167 GLY B C 1
ATOM 5951 O O . GLY B 1 167 ? 0.754 16.828 13.812 1 97.75 167 GLY B O 1
ATOM 5952 N N . PHE B 1 168 ? 2.959 17.094 13.891 1 97.94 168 PHE B N 1
ATOM 5953 C CA . PHE B 1 168 ? 2.982 17.828 15.148 1 97.94 168 PHE B CA 1
ATOM 5954 C C . PHE B 1 168 ? 2.146 19.094 15.062 1 97.94 168 PHE B C 1
ATOM 5956 O O . PHE B 1 168 ? 1.3 19.344 15.922 1 97.94 168 PHE B O 1
ATOM 5963 N N . LEU B 1 169 ? 2.297 19.844 14.023 1 98.56 169 LEU B N 1
ATOM 5964 C CA . LEU B 1 169 ? 1.6 21.109 13.82 1 98.56 169 LEU B CA 1
ATOM 5965 C C . LEU B 1 169 ? 0.119 20.875 13.539 1 98.56 169 LEU B C 1
ATOM 5967 O O . LEU B 1 169 ? -0.741 21.547 14.117 1 98.56 169 LEU B O 1
ATOM 5971 N N . PHE B 1 170 ? -0.191 19.891 12.695 1 98.62 170 PHE B N 1
ATOM 5972 C CA . PHE B 1 170 ? -1.582 19.578 12.391 1 98.62 170 PHE B CA 1
ATOM 5973 C C . PHE B 1 170 ? -2.299 19.047 13.625 1 98.62 170 PHE B C 1
ATOM 5975 O O . PHE B 1 170 ? -3.525 19.125 13.719 1 98.62 170 PHE B O 1
ATOM 5982 N N . GLY B 1 171 ? -1.497 18.453 14.547 1 98.56 171 GLY B N 1
ATOM 5983 C CA . GLY B 1 171 ? -2.102 18.062 15.812 1 98.56 171 GLY B CA 1
ATOM 5984 C C . GLY B 1 171 ? -2.775 19.219 16.531 1 98.56 171 GLY B C 1
ATOM 5985 O O . GLY B 1 171 ? -3.924 19.094 16.969 1 98.56 171 GLY B O 1
ATOM 5986 N N . PHE B 1 172 ? -2.119 20.328 16.609 1 98.69 172 PHE B N 1
ATOM 5987 C CA . PHE B 1 172 ? -2.678 21.516 17.25 1 98.69 172 PHE B CA 1
ATOM 5988 C C . PHE B 1 172 ? -3.885 22.031 16.469 1 98.69 172 PHE B C 1
ATOM 5990 O O . PHE B 1 172 ? -4.863 22.484 17.062 1 98.69 172 PHE B O 1
ATOM 5997 N N . LEU B 1 173 ? -3.801 21.969 15.188 1 98.75 173 LEU B N 1
ATOM 5998 C CA . LEU B 1 173 ? -4.934 22.406 14.375 1 98.75 173 LEU B CA 1
ATOM 5999 C C . LEU B 1 173 ? -6.164 21.547 14.664 1 98.75 173 LEU B C 1
ATOM 6001 O O . LEU B 1 173 ? -7.262 22.078 14.852 1 98.75 173 LEU B O 1
ATOM 6005 N N . LEU B 1 174 ? -5.949 20.25 14.641 1 98.62 174 LEU B N 1
ATOM 6006 C CA . LEU B 1 174 ? -7.07 19.344 14.852 1 98.62 174 LEU B CA 1
ATOM 6007 C C . LEU B 1 174 ? -7.648 19.5 16.25 1 98.62 174 LEU B C 1
ATOM 6009 O O . LEU B 1 174 ? -8.867 19.406 16.438 1 98.62 174 LEU B O 1
ATOM 6013 N N . ILE B 1 175 ? -6.789 19.75 17.266 1 98.56 175 ILE B N 1
ATOM 6014 C CA . ILE B 1 175 ? -7.277 20.016 18.609 1 98.56 175 ILE B CA 1
ATOM 6015 C C . ILE B 1 175 ? -8.133 21.281 18.609 1 98.56 175 ILE B C 1
ATOM 6017 O O . ILE B 1 175 ? -9.219 21.312 19.188 1 98.56 175 ILE B O 1
ATOM 6021 N N . SER B 1 176 ? -7.633 22.281 17.938 1 98.69 176 SER B N 1
ATOM 6022 C CA . SER B 1 176 ? -8.375 23.547 17.844 1 98.69 176 SER B CA 1
ATOM 6023 C C . SER B 1 176 ? -9.719 23.344 17.172 1 98.69 176 SER B C 1
ATOM 6025 O O . SER B 1 176 ? -10.742 23.859 17.641 1 98.69 176 SER B O 1
ATOM 6027 N N . ILE B 1 177 ? -9.75 22.625 16.094 1 98.38 177 ILE B N 1
ATOM 6028 C CA . ILE B 1 177 ? -10.984 22.359 15.367 1 98.38 177 ILE B CA 1
ATOM 6029 C C . ILE B 1 177 ? -11.945 21.562 16.25 1 98.38 177 ILE B C 1
ATOM 6031 O O . ILE B 1 177 ? -13.141 21.859 16.297 1 98.38 177 ILE B O 1
ATOM 6035 N N . ALA B 1 178 ? -11.414 20.547 16.938 1 97.62 178 ALA B N 1
ATOM 6036 C CA . ALA B 1 178 ? -12.25 19.734 17.812 1 97.62 178 ALA B CA 1
ATOM 6037 C C . ALA B 1 178 ? -12.906 20.594 18.891 1 97.62 178 ALA B C 1
ATOM 6039 O O . ALA B 1 178 ? -14.094 20.438 19.188 1 97.62 178 ALA B O 1
ATOM 6040 N N . ARG B 1 179 ? -12.133 21.484 19.438 1 97.94 179 ARG B N 1
ATOM 6041 C CA . ARG B 1 179 ? -12.695 22.359 20.453 1 97.94 179 ARG B CA 1
ATOM 6042 C C . ARG B 1 179 ? -13.766 23.266 19.859 1 97.94 179 ARG B C 1
ATOM 6044 O O . ARG B 1 179 ? -14.766 23.578 20.531 1 97.94 179 ARG B O 1
ATOM 6051 N N . MET B 1 180 ? -13.555 23.703 18.656 1 96.75 180 MET B N 1
ATOM 6052 C CA . MET B 1 180 ? -14.555 24.516 17.984 1 96.75 180 MET B CA 1
ATOM 6053 C C . MET B 1 180 ? -15.844 23.734 17.781 1 96.75 180 MET B C 1
ATOM 6055 O O . MET B 1 180 ? -16.938 24.25 18.016 1 96.75 180 MET B O 1
ATOM 6059 N N . LEU B 1 181 ? -15.711 22.484 17.391 1 95.06 181 LEU B N 1
ATOM 6060 C CA . LEU B 1 181 ? -16.859 21.625 17.172 1 95.06 181 LEU B CA 1
ATOM 6061 C C . LEU B 1 181 ? -17.578 21.312 18.484 1 95.06 181 LEU B C 1
ATOM 6063 O O . LEU B 1 181 ? -18.797 21.078 18.484 1 95.06 181 LEU B O 1
ATOM 6067 N N . GLN B 1 182 ? -16.875 21.391 19.578 1 94.56 182 GLN B N 1
ATOM 6068 C CA . GLN B 1 182 ? -17.422 21.141 20.906 1 94.56 182 GLN B CA 1
ATOM 6069 C C . GLN B 1 182 ? -17.969 22.438 21.516 1 94.56 182 GLN B C 1
ATOM 6071 O O . GLN B 1 182 ? -18.344 22.453 22.703 1 94.56 182 GLN B O 1
ATOM 6076 N N . HIS B 1 183 ? -17.891 23.547 20.859 1 93.88 183 HIS B N 1
ATOM 6077 C CA . HIS B 1 183 ? -18.391 24.859 21.266 1 93.88 183 HIS B CA 1
ATOM 6078 C C . HIS B 1 183 ? -17.594 25.422 22.422 1 93.88 183 HIS B C 1
ATOM 6080 O O . HIS B 1 183 ? -18.141 26.094 23.297 1 93.88 183 HIS B O 1
ATOM 6086 N N . LYS B 1 184 ? -16.375 24.969 22.438 1 96.94 184 LYS B N 1
ATOM 6087 C CA . LYS B 1 184 ? -15.406 25.578 23.344 1 96.94 184 LYS B CA 1
ATOM 6088 C C . LYS B 1 184 ? -14.547 26.609 22.625 1 96.94 184 LYS B C 1
ATOM 6090 O O . LYS B 1 184 ? -13.352 26.375 22.391 1 96.94 184 LYS B O 1
ATOM 6095 N N . HIS B 1 185 ? -15.086 27.766 22.453 1 96.38 185 HIS B N 1
ATOM 6096 C CA . HIS B 1 185 ? -14.547 28.781 21.547 1 96.38 185 HIS B CA 1
ATOM 6097 C C . HIS B 1 185 ? -13.219 29.328 22.062 1 96.38 185 HIS B C 1
ATOM 6099 O O . HIS B 1 185 ? -12.281 29.5 21.281 1 96.38 185 HIS B O 1
ATOM 6105 N N . LEU B 1 186 ? -13.094 29.516 23.328 1 97.75 186 LEU B N 1
ATOM 6106 C CA . LEU B 1 186 ? -11.875 30.078 23.875 1 97.75 186 LEU B CA 1
ATOM 6107 C C . LEU B 1 186 ? -10.711 29.109 23.766 1 97.75 186 LEU B C 1
ATOM 6109 O O . LEU B 1 186 ? -9.594 29.5 23.438 1 97.75 186 LEU B O 1
ATOM 6113 N N . GLU B 1 187 ? -10.969 27.844 24.031 1 98.38 187 GLU B N 1
ATOM 6114 C CA . GLU B 1 187 ? -9.93 26.828 23.906 1 98.38 187 GLU B CA 1
ATOM 6115 C C . GLU B 1 187 ? -9.5 26.688 22.438 1 98.38 187 GLU B C 1
ATOM 6117 O O . GLU B 1 187 ? -8.32 26.453 22.156 1 98.38 187 GLU B O 1
ATOM 6122 N N . SER B 1 188 ? -10.5 26.75 21.609 1 98.31 188 SER B N 1
ATOM 6123 C CA . SER B 1 188 ? -10.188 26.672 20.188 1 98.31 188 SER B CA 1
ATOM 6124 C C . SER B 1 188 ? -9.242 27.797 19.781 1 98.31 188 SER B C 1
ATOM 6126 O O . SER B 1 188 ? -8.234 27.562 19.109 1 98.31 188 SER B O 1
ATOM 6128 N N . ALA B 1 189 ? -9.578 28.984 20.219 1 98.25 189 ALA B N 1
ATOM 6129 C CA . ALA B 1 189 ? -8.734 30.125 19.906 1 98.25 189 ALA B CA 1
ATOM 6130 C C . ALA B 1 189 ? -7.344 29.969 20.516 1 98.25 189 ALA B C 1
ATOM 6132 O O . ALA B 1 189 ? -6.34 30.312 19.891 1 98.25 189 ALA B O 1
ATOM 6133 N N . PHE B 1 190 ? -7.297 29.422 21.719 1 98.62 190 PHE B N 1
ATOM 6134 C CA . PHE B 1 190 ? -6.043 29.219 22.438 1 98.62 190 PHE B CA 1
ATOM 6135 C C . PHE B 1 190 ? -5.113 28.312 21.641 1 98.62 190 PHE B C 1
ATOM 6137 O O . PHE B 1 190 ? -3.963 28.656 21.375 1 98.62 190 PHE B O 1
ATOM 6144 N N . TRP B 1 191 ? -5.566 27.219 21.219 1 98.81 191 TRP B N 1
ATOM 6145 C CA . TRP B 1 191 ? -4.754 26.234 20.5 1 98.81 191 TRP B CA 1
ATOM 6146 C C . TRP B 1 191 ? -4.371 26.75 19.109 1 98.81 191 TRP B C 1
ATOM 6148 O O . TRP B 1 191 ? -3.279 26.469 18.625 1 98.81 191 TRP B O 1
ATOM 6158 N N . PHE B 1 192 ? -5.266 27.453 18.484 1 98.62 192 PHE B N 1
ATOM 6159 C CA . PHE B 1 192 ? -4.949 28.016 17.172 1 98.62 192 PHE B CA 1
ATOM 6160 C C . PHE B 1 192 ? -3.834 29.047 17.281 1 98.62 192 PHE B C 1
ATOM 6162 O O . PHE B 1 192 ? -2.953 29.109 16.422 1 98.62 192 PHE B O 1
ATOM 6169 N N . CYS B 1 193 ? -3.916 29.812 18.328 1 98.5 193 CYS B N 1
ATOM 6170 C CA . CYS B 1 193 ? -2.871 30.812 18.516 1 98.5 193 CYS B CA 1
ATOM 6171 C C . CYS B 1 193 ? -1.527 30.156 18.797 1 98.5 193 CYS B C 1
ATOM 6173 O O . CYS B 1 193 ? -0.49 30.625 18.328 1 98.5 193 CYS B O 1
ATOM 6175 N N . ILE B 1 194 ? -1.53 29.078 19.531 1 98.62 194 ILE B N 1
ATOM 6176 C CA . ILE B 1 194 ? -0.3 28.328 19.75 1 98.62 194 ILE B CA 1
ATOM 6177 C C . ILE B 1 194 ? 0.245 27.844 18.406 1 98.62 194 ILE B C 1
ATOM 6179 O O . ILE B 1 194 ? 1.441 27.969 18.141 1 98.62 194 ILE B O 1
ATOM 6183 N N . LEU B 1 195 ? -0.623 27.328 17.578 1 98.69 195 LEU B N 1
ATOM 6184 C CA . LEU B 1 195 ? -0.246 26.844 16.266 1 98.69 195 LEU B CA 1
ATOM 6185 C C . LEU B 1 195 ? 0.371 27.969 15.422 1 98.69 195 LEU B C 1
ATOM 6187 O O . LEU B 1 195 ? 1.397 27.766 14.773 1 98.69 195 LEU B O 1
ATOM 6191 N N . LEU B 1 196 ? -0.209 29.156 15.484 1 97.75 196 LEU B N 1
ATOM 6192 C CA . LEU B 1 196 ? 0.278 30.297 14.727 1 97.75 196 LEU B CA 1
ATOM 6193 C C . LEU B 1 196 ? 1.681 30.688 15.18 1 97.75 196 LEU B C 1
ATOM 6195 O O . LEU B 1 196 ? 2.486 31.156 14.375 1 97.75 196 LEU B O 1
ATOM 6199 N N . ASN B 1 197 ? 1.912 30.469 16.406 1 98.06 197 ASN B N 1
ATOM 6200 C CA . ASN B 1 197 ? 3.209 30.859 16.953 1 98.06 197 ASN B CA 1
ATOM 6201 C C . ASN B 1 197 ? 4.23 29.719 16.828 1 98.06 197 ASN B C 1
ATOM 6203 O O . ASN B 1 197 ? 5.359 29.844 17.297 1 98.06 197 ASN B O 1
ATOM 6207 N N . LEU B 1 198 ? 3.826 28.625 16.266 1 97.94 198 LEU B N 1
ATOM 6208 C CA . LEU B 1 198 ? 4.738 27.547 15.922 1 97.94 198 LEU B CA 1
ATOM 6209 C C . LEU B 1 198 ? 5.137 27.609 14.453 1 97.94 198 LEU B C 1
ATOM 6211 O O . LEU B 1 198 ? 6.301 27.406 14.109 1 97.94 198 LEU B O 1
ATOM 6215 N N . LYS B 1 199 ? 4.18 27.922 13.648 1 96.25 199 LYS B N 1
ATOM 6216 C CA . LYS B 1 199 ? 4.438 28.078 12.219 1 96.25 199 LYS B CA 1
ATOM 6217 C C . LYS B 1 199 ? 3.498 29.094 11.586 1 96.25 199 LYS B C 1
ATOM 6219 O O . LYS B 1 199 ? 2.277 28.969 11.68 1 96.25 199 LYS B O 1
ATOM 6224 N N . HIS B 1 200 ? 3.941 30.031 10.914 1 92.69 200 HIS B N 1
ATOM 6225 C CA . HIS B 1 200 ? 3.18 31.188 10.477 1 92.69 200 HIS B CA 1
ATOM 6226 C C . HIS B 1 200 ? 2.352 30.875 9.242 1 92.69 200 HIS B C 1
ATOM 6228 O O . HIS B 1 200 ? 1.422 31.609 8.906 1 92.69 200 HIS B O 1
ATOM 6234 N N . ILE B 1 201 ? 2.562 29.766 8.562 1 92.31 201 ILE B N 1
ATOM 6235 C CA . ILE B 1 201 ? 1.803 29.422 7.367 1 92.31 201 ILE B CA 1
ATOM 6236 C C . ILE B 1 201 ? 0.333 29.219 7.727 1 92.31 201 ILE B C 1
ATOM 6238 O O . ILE B 1 201 ? -0.547 29.375 6.875 1 92.31 201 ILE B O 1
ATOM 6242 N N . TYR B 1 202 ? 0.043 28.922 8.93 1 96.31 202 TYR B N 1
ATOM 6243 C CA . TYR B 1 202 ? -1.322 28.656 9.367 1 96.31 202 TYR B CA 1
ATOM 6244 C C . TYR B 1 202 ? -2.129 29.938 9.477 1 96.31 202 TYR B C 1
ATOM 6246 O O . TYR B 1 202 ? -3.33 29.906 9.758 1 96.31 202 TYR B O 1
ATOM 6254 N N . LEU B 1 203 ? -1.466 31.062 9.195 1 93.44 203 LEU B N 1
ATOM 6255 C CA . LEU B 1 203 ? -2.166 32.344 9.078 1 93.44 203 LEU B CA 1
ATOM 6256 C C . LEU B 1 203 ? -3.23 32.281 7.992 1 93.44 203 LEU B C 1
ATOM 6258 O O . LEU B 1 203 ? -4.199 33.031 8.016 1 93.44 203 LEU B O 1
ATOM 6262 N N . TYR B 1 204 ? -3.086 31.344 7.102 1 93.12 204 TYR B N 1
ATOM 6263 C CA . TYR B 1 204 ? -4.047 31.156 6.02 1 93.12 204 TYR B CA 1
ATOM 6264 C C . TYR B 1 204 ? -5.426 30.812 6.57 1 93.12 204 TYR B C 1
ATOM 6266 O O . TYR B 1 204 ? -6.441 31.062 5.922 1 93.12 204 TYR B O 1
ATOM 6274 N N . PHE B 1 205 ? -5.484 30.25 7.797 1 97 205 PHE B N 1
ATOM 6275 C CA . PHE B 1 205 ? -6.738 29.812 8.406 1 97 205 PHE B CA 1
ATOM 6276 C C . PHE B 1 205 ? -7.336 30.922 9.258 1 97 205 PHE B C 1
ATOM 6278 O O . PHE B 1 205 ? -8.5 30.844 9.664 1 97 205 PHE B O 1
ATOM 6285 N N . ALA B 1 206 ? -6.625 32 9.516 1 96.69 206 ALA B N 1
ATOM 6286 C CA . ALA B 1 206 ? -6.965 33 10.516 1 96.69 206 ALA B CA 1
ATOM 6287 C C . ALA B 1 206 ? -8.273 33.719 10.164 1 96.69 206 ALA B C 1
ATOM 6289 O O . ALA B 1 206 ? -9.094 33.969 11.047 1 96.69 206 ALA B O 1
ATOM 6290 N N . PRO B 1 207 ? -8.555 34 8.898 1 96.38 207 PRO B N 1
ATOM 6291 C CA . PRO B 1 207 ? -9.812 34.688 8.578 1 96.38 207 PRO B CA 1
ATOM 6292 C C . PRO B 1 207 ? -11.047 33.875 8.984 1 96.38 207 PRO B C 1
ATOM 6294 O O . PRO B 1 207 ? -12.023 34.438 9.484 1 96.38 207 PRO B O 1
ATOM 6297 N N . ALA B 1 208 ? -11 32.594 8.805 1 97.19 208 ALA B N 1
ATOM 6298 C CA . ALA B 1 208 ? -12.125 31.766 9.203 1 97.19 208 ALA B CA 1
ATOM 6299 C C . ALA B 1 208 ? -12.32 31.766 10.711 1 97.19 208 ALA B C 1
ATOM 6301 O O . ALA B 1 208 ? -13.445 31.875 11.203 1 97.19 208 ALA B O 1
ATOM 6302 N N . TYR B 1 209 ? -11.258 31.688 11.484 1 97.44 209 TYR B N 1
ATOM 6303 C CA . TYR B 1 209 ? -11.328 31.75 12.938 1 97.44 209 TYR B CA 1
ATOM 6304 C C . TYR B 1 209 ? -11.867 33.094 13.406 1 97.44 209 TYR B C 1
ATOM 6306 O O . TYR B 1 209 ? -12.719 33.156 14.289 1 97.44 209 TYR B O 1
ATOM 6314 N N . PHE B 1 210 ? -11.375 34.156 12.766 1 96.25 210 PHE B N 1
ATOM 6315 C CA . PHE B 1 210 ? -11.75 35.5 13.164 1 96.25 210 PHE B CA 1
ATOM 6316 C C . PHE B 1 210 ? -13.25 35.719 12.984 1 96.25 210 PHE B C 1
ATOM 6318 O O . PHE B 1 210 ? -13.93 36.156 13.914 1 96.25 210 PHE B O 1
ATOM 6325 N N . VAL B 1 211 ? -13.781 35.375 11.828 1 94.88 211 VAL B N 1
ATOM 6326 C CA . VAL B 1 211 ? -15.18 35.625 11.5 1 94.88 211 VAL B CA 1
ATOM 6327 C C . VAL B 1 211 ? -16.078 34.75 12.367 1 94.88 211 VAL B C 1
ATOM 6329 O O . VAL B 1 211 ? -17.078 35.219 12.922 1 94.88 211 VAL B O 1
ATOM 6332 N N . TYR B 1 212 ? -15.727 33.531 12.523 1 95.19 212 TYR B N 1
ATOM 6333 C CA . TYR B 1 212 ? -16.578 32.625 13.25 1 95.19 212 TYR B CA 1
ATOM 6334 C C . TYR B 1 212 ? -16.609 32.938 14.742 1 95.19 212 TYR B C 1
ATOM 6336 O O . TYR B 1 212 ? -17.672 32.969 15.359 1 95.19 212 TYR B O 1
ATOM 6344 N N . LEU B 1 213 ? -15.477 33.25 15.32 1 95.38 213 LEU B N 1
ATOM 6345 C CA . LEU B 1 213 ? -15.406 33.531 16.75 1 95.38 213 LEU B CA 1
ATOM 6346 C C . LEU B 1 213 ? -16.047 34.875 17.062 1 95.38 213 LEU B C 1
ATOM 6348 O O . LEU B 1 213 ? -16.703 35.031 18.094 1 95.38 213 LEU B O 1
ATOM 6352 N N . LEU B 1 214 ? -15.844 35.812 16.188 1 93.12 214 LEU B N 1
ATOM 6353 C CA . LEU B 1 214 ? -16.484 37.125 16.375 1 93.12 214 LEU B CA 1
ATOM 6354 C C . LEU B 1 214 ? -18.016 36.969 16.359 1 93.12 214 LEU B C 1
ATOM 6356 O O . LEU B 1 214 ? -18.703 37.5 17.219 1 93.12 214 LEU B O 1
ATOM 6360 N N . ARG B 1 215 ? -18.453 36.188 15.438 1 91.62 215 ARG B N 1
ATOM 6361 C CA . ARG B 1 215 ? -19.891 36.094 15.234 1 91.62 215 ARG B CA 1
ATOM 6362 C C . ARG B 1 215 ? -20.531 35.125 16.25 1 91.62 215 ARG B C 1
ATOM 6364 O O . ARG B 1 215 ? -21.594 35.438 16.797 1 91.62 215 ARG B O 1
ATOM 6371 N N . SER B 1 216 ? -19.953 34.062 16.5 1 90.88 216 SER B N 1
ATOM 6372 C CA . SER B 1 216 ? -20.578 33 17.281 1 90.88 216 SER B CA 1
ATOM 6373 C C . SER B 1 216 ? -20.297 33.156 18.766 1 90.88 216 SER B C 1
ATOM 6375 O O . SER B 1 216 ? -21.078 32.719 19.609 1 90.88 216 SER B O 1
ATOM 6377 N N . TYR B 1 217 ? -19.188 33.781 19.094 1 92 217 TYR B N 1
ATOM 6378 C CA . TYR B 1 217 ? -18.812 33.875 20.5 1 92 217 TYR B CA 1
ATOM 6379 C C . TYR B 1 217 ? -19.078 35.281 21.031 1 92 217 TYR B C 1
ATOM 6381 O O . TYR B 1 217 ? -19.531 35.438 22.172 1 92 217 TYR B O 1
ATOM 6389 N N . CYS B 1 218 ? -18.828 36.281 20.219 1 92.06 218 CYS B N 1
ATOM 6390 C CA . CYS B 1 218 ? -18.922 37.656 20.703 1 92.06 218 CYS B CA 1
ATOM 6391 C C . CYS B 1 218 ? -20.328 38.188 20.531 1 92.06 218 CYS B C 1
ATOM 6393 O O . CYS B 1 218 ? -20.734 39.125 21.234 1 92.06 218 CYS B O 1
ATOM 6395 N N . PHE B 1 219 ? -21.094 37.656 19.562 1 88.56 219 PHE B N 1
ATOM 6396 C CA . PHE B 1 219 ? -22.484 38.031 19.422 1 88.56 219 PHE B CA 1
ATOM 6397 C C . PHE B 1 219 ? -23.406 37.031 20.062 1 88.56 219 PHE B C 1
ATOM 6399 O O . PHE B 1 219 ? -23.391 35.844 19.703 1 88.56 219 PHE B O 1
ATOM 6406 N N . LEU B 1 220 ? -24.234 37.375 20.984 1 78.25 220 LEU B N 1
ATOM 6407 C CA . LEU B 1 220 ? -25.016 36.5 21.828 1 78.25 220 LEU B CA 1
ATOM 6408 C C . LEU B 1 220 ? -26.297 36.062 21.109 1 78.25 220 LEU B C 1
ATOM 6410 O O . LEU B 1 220 ? -26.797 34.969 21.344 1 78.25 220 LEU B O 1
ATOM 6414 N N . TYR B 1 221 ? -26.844 36.969 20.422 1 76.56 221 TYR B N 1
ATOM 6415 C CA . TYR B 1 221 ? -28.141 36.656 19.828 1 76.56 221 TYR B CA 1
ATOM 6416 C C . TYR B 1 221 ? -28.125 36.875 18.312 1 76.56 221 TYR B C 1
ATOM 6418 O O . TYR B 1 221 ? -27.344 37.688 17.812 1 76.56 221 TYR B O 1
ATOM 6426 N N . SER B 1 222 ? -28.719 35.969 17.594 1 72.06 222 SER B N 1
ATOM 6427 C CA . SER B 1 222 ? -28.875 36.094 16.156 1 72.06 222 SER B CA 1
ATOM 6428 C C . SER B 1 222 ? -30.344 36.281 15.773 1 72.06 222 SER B C 1
ATOM 6430 O O . SER B 1 222 ? -31.234 35.812 16.484 1 72.06 222 SER B O 1
ATOM 6432 N N . THR B 1 223 ? -30.5 37.156 14.836 1 66.06 223 THR B N 1
ATOM 6433 C CA . THR B 1 223 ? -31.859 37.25 14.328 1 66.06 223 THR B CA 1
ATOM 6434 C C . THR B 1 223 ? -32.281 35.969 13.617 1 66.06 223 THR B C 1
ATOM 6436 O O . THR B 1 223 ? -31.422 35.125 13.305 1 66.06 223 THR B O 1
ATOM 6439 N N . ARG B 1 224 ? -33.531 35.812 13.539 1 57.19 224 ARG B N 1
ATOM 6440 C CA . ARG B 1 224 ? -34.125 34.625 12.945 1 57.19 224 ARG B CA 1
ATOM 6441 C C . ARG B 1 224 ? -33.562 34.375 11.547 1 57.19 224 ARG B C 1
ATOM 6443 O O . ARG B 1 224 ? -33.469 33.219 11.117 1 57.19 224 ARG B O 1
ATOM 6450 N N . ASP B 1 225 ? -33.312 35.469 10.914 1 58.72 225 ASP B N 1
ATOM 6451 C CA . ASP B 1 225 ? -32.875 35.375 9.531 1 58.72 225 ASP B CA 1
ATOM 6452 C C . ASP B 1 225 ? -31.344 35.219 9.461 1 58.72 225 ASP B C 1
ATOM 6454 O O . ASP B 1 225 ? -30.766 35.25 8.375 1 58.72 225 ASP B O 1
ATOM 6458 N N . GLY B 1 226 ? -30.797 35 10.539 1 65.5 226 GLY B N 1
ATOM 6459 C CA . GLY B 1 226 ? -29.344 34.844 10.523 1 65.5 226 GLY B CA 1
ATOM 6460 C C . GLY B 1 226 ? -28.594 36.156 10.594 1 65.5 226 GLY B C 1
ATOM 6461 O O . GLY B 1 226 ? -27.359 36.188 10.523 1 65.5 226 GLY B O 1
ATOM 6462 N N . GLY B 1 227 ? -29.344 37.219 10.672 1 71.94 227 GLY B N 1
ATOM 6463 C CA . GLY B 1 227 ? -28.734 38.531 10.742 1 71.94 227 GLY B CA 1
ATOM 6464 C C . GLY B 1 227 ? -28.172 38.875 12.109 1 71.94 227 GLY B C 1
ATOM 6465 O O . GLY B 1 227 ? -28.391 38.125 13.07 1 71.94 227 GLY B O 1
ATOM 6466 N N . VAL B 1 228 ? -27.281 39.906 12.133 1 75.94 228 VAL B N 1
ATOM 6467 C CA . VAL B 1 228 ? -26.562 40.281 13.352 1 75.94 228 VAL B CA 1
ATOM 6468 C C . VAL B 1 228 ? -27.359 41.375 14.094 1 75.94 228 VAL B C 1
ATOM 6470 O O . VAL B 1 228 ? -27.859 42.312 13.477 1 75.94 228 VAL B O 1
ATOM 6473 N N . LEU B 1 229 ? -27.766 41.031 15.305 1 74.31 229 LEU B N 1
ATOM 6474 C CA . LEU B 1 229 ? -28.219 42.094 16.188 1 74.31 229 LEU B CA 1
ATOM 6475 C C . LEU B 1 229 ? -27.031 42.781 16.844 1 74.31 229 LEU B C 1
ATOM 6477 O O . LEU B 1 229 ? -26.469 42.312 17.828 1 74.31 229 LEU B O 1
ATOM 6481 N N . TRP B 1 230 ? -26.641 43.906 16.391 1 81.06 230 TRP B N 1
ATOM 6482 C CA . TRP B 1 230 ? -25.438 44.625 16.797 1 81.06 230 TRP B CA 1
ATOM 6483 C C . TRP B 1 230 ? -25.469 44.969 18.281 1 81.06 230 TRP B C 1
ATOM 6485 O O . TRP B 1 230 ? -24.422 45.031 18.938 1 81.06 230 TRP B O 1
ATOM 6495 N N . LYS B 1 231 ? -26.656 45.094 18.75 1 79.44 231 LYS B N 1
ATOM 6496 C CA . LYS B 1 231 ? -26.812 45.438 20.156 1 79.44 231 LYS B CA 1
ATOM 6497 C C . LYS B 1 231 ? -26.484 44.219 21.047 1 79.44 231 LYS B C 1
ATOM 6499 O O . LYS B 1 231 ? -26.266 44.375 22.25 1 79.44 231 LYS B O 1
ATOM 6504 N N . SER B 1 232 ? -26.328 43.125 20.422 1 85.69 232 SER B N 1
ATOM 6505 C CA . SER B 1 232 ? -26.094 41.906 21.203 1 85.69 232 SER B CA 1
ATOM 6506 C C . SER B 1 232 ? -24.609 41.625 21.375 1 85.69 232 SER B C 1
ATOM 6508 O O . SER B 1 232 ? -24.234 40.594 21.891 1 85.69 232 SER B O 1
ATOM 6510 N N . PHE B 1 233 ? -23.797 42.562 20.969 1 90.5 233 PHE B N 1
ATOM 6511 C CA . PHE B 1 233 ? -22.344 42.406 21.094 1 90.5 233 PHE B CA 1
ATOM 6512 C C . PHE B 1 233 ? -21.938 42.344 22.562 1 90.5 233 PHE B C 1
ATOM 6514 O O . PHE B 1 233 ? -22.25 43.25 23.344 1 90.5 233 PHE B O 1
ATOM 6521 N N . SER B 1 234 ? -21.328 41.312 22.969 1 92.81 234 SER B N 1
ATOM 6522 C CA . SER B 1 234 ? -20.875 41.125 24.344 1 92.81 234 SER B CA 1
ATOM 6523 C C . SER B 1 234 ? -19.438 41.594 24.516 1 92.81 234 SER B C 1
ATOM 6525 O O . SER B 1 234 ? -18.5 40.906 24.078 1 92.81 234 SER B O 1
ATOM 6527 N N . ILE B 1 235 ? -19.172 42.625 25.203 1 93.06 235 ILE B N 1
ATOM 6528 C CA . ILE B 1 235 ? -17.828 43.156 25.453 1 93.06 235 ILE B CA 1
ATOM 6529 C C . ILE B 1 235 ? -17.047 42.188 26.328 1 93.06 235 ILE B C 1
ATOM 6531 O O . ILE B 1 235 ? -15.836 42.062 26.188 1 93.06 235 ILE B O 1
ATOM 6535 N N . LYS B 1 236 ? -17.766 41.531 27.156 1 94.31 236 LYS B N 1
ATOM 6536 C CA . LYS B 1 236 ? -17.125 40.562 28.047 1 94.31 236 LYS B CA 1
ATOM 6537 C C . LYS B 1 236 ? -16.5 39.406 27.234 1 94.31 236 LYS B C 1
ATOM 6539 O O . LYS B 1 236 ? -15.336 39.062 27.453 1 94.31 236 LYS B O 1
ATOM 6544 N N . ASN B 1 237 ? -17.297 38.906 26.328 1 95 237 ASN B N 1
ATOM 6545 C CA . ASN B 1 237 ? -16.797 37.812 25.5 1 95 237 ASN B CA 1
ATOM 6546 C C . ASN B 1 237 ? -15.664 38.25 24.594 1 95 237 ASN B C 1
ATOM 6548 O O . ASN B 1 237 ? -14.703 37.531 24.375 1 95 237 ASN B O 1
ATOM 6552 N N . PHE B 1 238 ? -15.789 39.406 24.125 1 95.5 238 PHE B N 1
ATOM 6553 C CA . PHE B 1 238 ? -14.742 39.969 23.266 1 95.5 238 PHE B CA 1
ATOM 6554 C C . PHE B 1 238 ? -13.445 40.156 24.047 1 95.5 238 PHE B C 1
ATOM 6556 O O . PHE B 1 238 ? -12.367 39.875 23.531 1 95.5 238 PHE B O 1
ATOM 6563 N N . THR B 1 239 ? -13.562 40.625 25.234 1 96.06 239 THR B N 1
ATOM 6564 C CA . THR B 1 239 ? -12.383 40.844 26.062 1 96.06 239 THR B CA 1
ATOM 6565 C C . THR B 1 239 ? -11.727 39.531 26.422 1 96.06 239 THR B C 1
ATOM 6567 O O . THR B 1 239 ? -10.5 39.406 26.453 1 96.06 239 THR B O 1
ATOM 6570 N N . LYS B 1 240 ? -12.5 38.531 26.719 1 97 240 LYS B N 1
ATOM 6571 C CA . LYS B 1 240 ? -11.969 37.219 27.016 1 97 240 LYS B CA 1
ATOM 6572 C C . LYS B 1 240 ? -11.219 36.656 25.828 1 97 240 LYS B C 1
ATOM 6574 O O . LYS B 1 240 ? -10.141 36.062 25.984 1 97 240 LYS B O 1
ATOM 6579 N N . LEU B 1 241 ? -11.82 36.75 24.703 1 97.12 241 LEU B N 1
ATOM 6580 C CA . LEU B 1 241 ? -11.203 36.281 23.469 1 97.12 241 LEU B CA 1
ATOM 6581 C C . LEU B 1 241 ? -9.898 37.031 23.203 1 97.12 241 LEU B C 1
ATOM 6583 O O . LEU B 1 241 ? -8.875 36.406 22.891 1 97.12 241 LEU B O 1
ATOM 6587 N N . SER B 1 242 ? -9.898 38.312 23.312 1 97 242 SER B N 1
ATOM 6588 C CA . SER B 1 242 ? -8.719 39.156 23.094 1 97 242 SER B CA 1
ATOM 6589 C C . SER B 1 242 ? -7.609 38.812 24.078 1 97 242 SER B C 1
ATOM 6591 O O . SER B 1 242 ? -6.434 38.75 23.703 1 97 242 SER B O 1
ATOM 6593 N N . PHE B 1 243 ? -8.016 38.625 25.25 1 97.5 243 PHE B N 1
ATOM 6594 C CA . PHE B 1 243 ? -7.043 38.281 26.281 1 97.5 243 PHE B CA 1
ATOM 6595 C C . PHE B 1 243 ? -6.375 36.969 25.969 1 97.5 243 PHE B C 1
ATOM 6597 O O . PHE B 1 243 ? -5.168 36.812 26.156 1 97.5 243 PHE B O 1
ATOM 6604 N N . THR B 1 244 ? -7.191 36 25.516 1 97.56 244 THR B N 1
ATOM 6605 C CA . THR B 1 244 ? -6.656 34.688 25.156 1 97.56 244 THR B CA 1
ATOM 6606 C C . THR B 1 244 ? -5.637 34.812 24.031 1 97.56 244 THR B C 1
ATOM 6608 O O . THR B 1 244 ? -4.547 34.25 24.109 1 97.56 244 THR B O 1
ATOM 6611 N N . VAL B 1 245 ? -5.902 35.531 23.016 1 97.44 245 VAL B N 1
ATOM 6612 C CA . VAL B 1 245 ? -5.035 35.719 21.859 1 97.44 245 VAL B CA 1
ATOM 6613 C C . VAL B 1 245 ? -3.768 36.469 22.266 1 97.44 245 VAL B C 1
ATOM 6615 O O . VAL B 1 245 ? -2.654 36 21.984 1 97.44 245 VAL B O 1
ATOM 6618 N N . ILE B 1 246 ? -3.914 37.562 22.969 1 97.06 246 ILE B N 1
ATOM 6619 C CA . ILE B 1 246 ? -2.797 38.406 23.328 1 97.06 246 ILE B CA 1
ATOM 6620 C C . ILE B 1 246 ? -1.865 37.688 24.297 1 97.06 246 ILE B C 1
ATOM 6622 O O . ILE B 1 246 ? -0.644 37.844 24.219 1 97.06 246 ILE B O 1
ATOM 6626 N N . SER B 1 247 ? -2.406 36.969 25.188 1 97.88 247 SER B N 1
ATOM 6627 C CA . SER B 1 247 ? -1.587 36.25 26.172 1 97.88 247 SER B CA 1
ATOM 6628 C C . SER B 1 247 ? -0.661 35.25 25.484 1 97.88 247 SER B C 1
ATOM 6630 O O . SER B 1 247 ? 0.509 35.125 25.859 1 97.88 247 SER B O 1
ATOM 6632 N N . VAL B 1 248 ? -1.16 34.5 24.484 1 98.06 248 VAL B N 1
ATOM 6633 C CA . VAL B 1 248 ? -0.341 33.531 23.781 1 98.06 248 VAL B CA 1
ATOM 6634 C C . VAL B 1 248 ? 0.747 34.25 22.984 1 98.06 248 VAL B C 1
ATOM 6636 O O . VAL B 1 248 ? 1.913 33.844 23.016 1 98.06 248 VAL B O 1
ATOM 6639 N N . PHE B 1 249 ? 0.435 35.281 22.281 1 97.5 249 PHE B N 1
ATOM 6640 C CA . PHE B 1 249 ? 1.408 36.031 21.484 1 97.5 249 PHE B CA 1
ATOM 6641 C C . PHE B 1 249 ? 2.439 36.719 22.391 1 97.5 249 PHE B C 1
ATOM 6643 O O . PHE B 1 249 ? 3.613 36.812 22.016 1 97.5 249 PHE B O 1
ATOM 6650 N N . ALA B 1 250 ? 1.951 37.188 23.516 1 97.25 250 ALA B N 1
ATOM 6651 C CA . ALA B 1 250 ? 2.875 37.781 24.469 1 97.25 250 ALA B CA 1
ATOM 6652 C C . ALA B 1 250 ? 3.865 36.75 25 1 97.25 250 ALA B C 1
ATOM 6654 O O . ALA B 1 250 ? 5.043 37.062 25.203 1 97.25 250 ALA B O 1
ATOM 6655 N N . ALA B 1 251 ? 3.357 35.625 25.234 1 97.62 251 ALA B N 1
ATOM 6656 C CA . ALA B 1 251 ? 4.23 34.562 25.734 1 97.62 251 ALA B CA 1
ATOM 6657 C C . ALA B 1 251 ? 5.254 34.156 24.672 1 97.62 251 ALA B C 1
ATOM 6659 O O . ALA B 1 251 ? 6.395 33.812 25 1 97.62 251 ALA B O 1
ATOM 6660 N N . SER B 1 252 ? 4.914 34.188 23.391 1 97.38 252 SER B N 1
ATOM 6661 C CA . SER B 1 252 ? 5.777 33.781 22.297 1 97.38 252 SER B CA 1
ATOM 6662 C C . SER B 1 252 ? 6.742 34.906 21.906 1 97.38 252 SER B C 1
ATOM 6664 O O . SER B 1 252 ? 7.961 34.719 21.938 1 97.38 252 SER B O 1
ATOM 6666 N N . PHE B 1 253 ? 6.262 36.094 21.656 1 96.62 253 PHE B N 1
ATOM 6667 C CA . PHE B 1 253 ? 7.059 37.188 21.125 1 96.62 253 PHE B CA 1
ATOM 6668 C C . PHE B 1 253 ? 7.562 38.094 22.266 1 96.62 253 PHE B C 1
ATOM 6670 O O . PHE B 1 253 ? 8.484 38.875 22.062 1 96.62 253 PHE B O 1
ATOM 6677 N N . GLY B 1 254 ? 7.008 38 23.453 1 96 254 GLY B N 1
ATOM 6678 C CA . GLY B 1 254 ? 7.312 38.875 24.578 1 96 254 GLY B CA 1
ATOM 6679 C C . GLY B 1 254 ? 8.797 39 24.859 1 96 254 GLY B C 1
ATOM 6680 O O . GLY B 1 254 ? 9.336 40.094 24.906 1 96 254 GLY B O 1
ATOM 6681 N N . PRO B 1 255 ? 9.492 37.875 25.031 1 95.75 255 PRO B N 1
ATOM 6682 C CA . PRO B 1 255 ? 10.93 37.938 25.297 1 95.75 255 PRO B CA 1
ATOM 6683 C C . PRO B 1 255 ? 11.711 38.688 24.203 1 95.75 255 PRO B C 1
ATOM 6685 O O . PRO B 1 255 ? 12.672 39.375 24.484 1 95.75 255 PRO B O 1
ATOM 6688 N N . PHE B 1 256 ? 11.352 38.562 23.031 1 95.38 256 PHE B N 1
ATOM 6689 C CA . PHE B 1 256 ? 12.055 39.188 21.906 1 95.38 256 PHE B CA 1
ATOM 6690 C C . PHE B 1 256 ? 11.688 40.656 21.781 1 95.38 256 PHE B C 1
ATOM 6692 O O . PHE B 1 256 ? 12.516 41.469 21.375 1 95.38 256 PHE B O 1
ATOM 6699 N N . ILE B 1 257 ? 10.461 40.938 22.109 1 94.88 257 ILE B N 1
ATOM 6700 C CA . ILE B 1 257 ? 10.047 42.312 22.141 1 94.88 257 ILE B CA 1
ATOM 6701 C C . ILE B 1 257 ? 10.812 43.062 23.234 1 94.88 257 ILE B C 1
ATOM 6703 O O . ILE B 1 257 ? 11.258 44.188 23.047 1 94.88 257 ILE B O 1
ATOM 6707 N N . ALA B 1 258 ? 10.961 42.438 24.344 1 95.19 258 ALA B N 1
ATOM 6708 C CA . ALA B 1 258 ? 11.672 43.031 25.484 1 95.19 258 ALA B CA 1
ATOM 6709 C C . ALA B 1 258 ? 13.125 43.312 25.125 1 95.19 258 ALA B C 1
ATOM 6711 O O . ALA B 1 258 ? 13.711 44.281 25.641 1 95.19 258 ALA B O 1
ATOM 6712 N N . LYS B 1 259 ? 13.695 42.562 24.203 1 94.56 259 LYS B N 1
ATOM 6713 C CA . LYS B 1 259 ? 15.078 42.75 23.781 1 94.56 259 LYS B CA 1
ATOM 6714 C C . LYS B 1 259 ? 15.148 43.625 22.531 1 94.56 259 LYS B C 1
ATOM 6716 O O . LYS B 1 259 ? 16.219 43.781 21.938 1 94.56 259 LYS B O 1
ATOM 6721 N N . GLY B 1 260 ? 14.016 44.125 22.031 1 91.81 260 GLY B N 1
ATOM 6722 C CA . GLY B 1 260 ? 13.969 45.031 20.891 1 91.81 260 GLY B CA 1
ATOM 6723 C C . GLY B 1 260 ? 14.195 44.312 19.562 1 91.81 260 GLY B C 1
ATOM 6724 O O . GLY B 1 260 ? 14.695 44.906 18.609 1 91.81 260 GLY B O 1
ATOM 6725 N N . GLN B 1 261 ? 13.859 43.062 19.484 1 92 261 GLN B N 1
ATOM 6726 C CA . GLN B 1 261 ? 14.203 42.281 18.297 1 92 261 GLN B CA 1
ATOM 6727 C C . GLN B 1 261 ? 12.953 41.938 17.5 1 92 261 GLN B C 1
ATOM 6729 O O . GLN B 1 261 ? 12.977 41.031 16.672 1 92 261 GLN B O 1
ATOM 6734 N N . LEU B 1 262 ? 11.875 42.531 17.672 1 91.56 262 LEU B N 1
ATOM 6735 C CA . LEU B 1 262 ? 10.625 42.219 17 1 91.56 262 LEU B CA 1
ATOM 6736 C C . LEU B 1 262 ? 10.781 42.344 15.484 1 91.56 262 LEU B C 1
ATOM 6738 O O . LEU B 1 262 ? 10.359 41.469 14.734 1 91.56 262 LEU B O 1
ATOM 6742 N N . ASN B 1 263 ? 11.406 43.406 15.031 1 89.69 263 ASN B N 1
ATOM 6743 C CA . ASN B 1 263 ? 11.562 43.625 13.602 1 89.69 263 ASN B CA 1
ATOM 6744 C C . ASN B 1 263 ? 12.445 42.562 12.953 1 89.69 263 ASN B C 1
ATOM 6746 O O . ASN B 1 263 ? 12.188 42.125 11.828 1 89.69 263 ASN B O 1
ATOM 6750 N N . GLN B 1 264 ? 13.406 42.125 13.664 1 88.19 264 GLN B N 1
ATOM 6751 C CA . GLN B 1 264 ? 14.297 41.094 13.164 1 88.19 264 GLN B CA 1
ATOM 6752 C C . GLN B 1 264 ? 13.555 39.75 13.016 1 88.19 264 GLN B C 1
ATOM 6754 O O . GLN B 1 264 ? 13.703 39.062 12 1 88.19 264 GLN B O 1
ATOM 6759 N N . VAL B 1 265 ? 12.773 39.5 13.984 1 91.62 265 VAL B N 1
ATOM 6760 C CA . VAL B 1 265 ? 12.008 38.25 13.953 1 91.62 265 VAL B CA 1
ATOM 6761 C C . VAL B 1 265 ? 11.008 38.281 12.797 1 91.62 265 VAL B C 1
ATOM 6763 O O . VAL B 1 265 ? 10.883 37.312 12.039 1 91.62 265 VAL B O 1
ATOM 6766 N N . LEU B 1 266 ? 10.336 39.375 12.594 1 89.75 266 LEU B N 1
ATOM 6767 C CA . LEU B 1 266 ? 9.336 39.5 11.539 1 89.75 266 LEU B CA 1
ATOM 6768 C C . LEU B 1 266 ? 9.984 39.469 10.164 1 89.75 266 LEU B C 1
ATOM 6770 O O . LEU B 1 266 ? 9.406 38.906 9.219 1 89.75 266 LEU B O 1
ATOM 6774 N N . SER B 1 267 ? 11.188 39.938 10 1 85.38 267 SER B N 1
ATOM 6775 C CA . SER B 1 267 ? 11.883 39.938 8.719 1 85.38 267 SER B CA 1
ATOM 6776 C C . SER B 1 267 ? 12.281 38.5 8.328 1 85.38 267 SER B C 1
ATOM 6778 O O . SER B 1 267 ? 12.336 38.188 7.141 1 85.38 267 SER B O 1
ATOM 6780 N N . ARG B 1 268 ? 12.461 37.719 9.398 1 85.81 268 ARG B N 1
ATOM 6781 C CA . ARG B 1 268 ? 12.789 36.312 9.148 1 85.81 268 ARG B CA 1
ATOM 6782 C C . ARG B 1 268 ? 11.547 35.531 8.773 1 85.81 268 ARG B C 1
ATOM 6784 O O . ARG B 1 268 ? 11.609 34.625 7.941 1 85.81 268 ARG B O 1
ATOM 6791 N N . LEU B 1 269 ? 10.531 35.875 9.375 1 86.62 269 LEU B N 1
ATOM 6792 C CA . LEU B 1 269 ? 9.289 35.156 9.141 1 86.62 269 LEU B CA 1
ATOM 6793 C C . LEU B 1 269 ? 8.688 35.531 7.785 1 86.62 269 LEU B C 1
ATOM 6795 O O . LEU B 1 269 ? 8.094 34.688 7.113 1 86.62 269 LEU B O 1
ATOM 6799 N N . PHE B 1 270 ? 8.805 36.781 7.43 1 80 270 PHE B N 1
ATOM 6800 C CA . PHE B 1 270 ? 8.227 37.281 6.191 1 80 270 PHE B CA 1
ATOM 6801 C C . PHE B 1 270 ? 9.289 37.938 5.328 1 80 270 PHE B C 1
ATOM 6803 O O . PHE B 1 270 ? 9.328 39.188 5.227 1 80 270 PHE B O 1
ATOM 6810 N N . PRO B 1 271 ? 10.117 37 4.699 1 68.25 271 PRO B N 1
ATOM 6811 C CA . PRO B 1 271 ? 11.211 37.594 3.912 1 68.25 271 PRO B CA 1
ATOM 6812 C C . PRO B 1 271 ? 10.734 38.219 2.604 1 68.25 271 PRO B C 1
ATOM 6814 O O . PRO B 1 271 ? 10.875 37.594 1.538 1 68.25 271 PRO B O 1
ATOM 6817 N N . PHE B 1 272 ? 10.016 39.375 2.588 1 58 272 PHE B N 1
ATOM 6818 C CA . PHE B 1 272 ? 9.531 40 1.374 1 58 272 PHE B CA 1
ATOM 6819 C C . PHE B 1 272 ? 10.68 40.688 0.622 1 58 272 PHE B C 1
ATOM 6821 O O . PHE B 1 272 ? 10.633 40.812 -0.604 1 58 272 PHE B O 1
ATOM 6828 N N . LYS B 1 273 ? 11.766 41.219 1.23 1 47.72 273 LYS B N 1
ATOM 6829 C CA . LYS B 1 273 ? 12.781 42.031 0.606 1 47.72 273 LYS B CA 1
ATOM 6830 C C . LYS B 1 273 ? 13.781 41.188 -0.184 1 47.72 273 LYS B C 1
ATOM 6832 O O . LYS B 1 273 ? 14.453 41.688 -1.087 1 47.72 273 LYS B O 1
ATOM 6837 N N . ARG B 1 274 ? 14.219 40.219 0.163 1 41.59 274 ARG B N 1
ATOM 6838 C CA . ARG B 1 274 ? 15.398 39.594 -0.442 1 41.59 274 ARG B CA 1
ATOM 6839 C C . ARG B 1 274 ? 15.188 39.375 -1.933 1 41.59 274 ARG B C 1
ATOM 6841 O O . ARG B 1 274 ? 16.078 38.844 -2.617 1 41.59 274 ARG B O 1
ATOM 6848 N N . VAL B 1 275 ? 14.109 39.781 -2.482 1 37.41 275 VAL B N 1
ATOM 6849 C CA . VAL B 1 275 ? 13.922 39.562 -3.912 1 37.41 275 VAL B CA 1
ATOM 6850 C C . VAL B 1 275 ? 14.828 40.469 -4.707 1 37.41 275 VAL B C 1
ATOM 6852 O O . VAL B 1 275 ? 15.273 40.125 -5.809 1 37.41 275 VAL B O 1
ATOM 6855 N N . GLN B 1 276 ? 15.219 41.781 -4.211 1 31.02 276 GLN B N 1
ATOM 6856 C CA . GLN B 1 276 ? 15.742 42.75 -5.16 1 31.02 276 GLN B CA 1
ATOM 6857 C C . GLN B 1 276 ? 17.172 42.438 -5.566 1 31.02 276 GLN B C 1
ATOM 6859 O O . GLN B 1 276 ? 17.578 42.656 -6.707 1 31.02 276 GLN B O 1
ATOM 6864 N N . LYS B 1 277 ? 18.125 42.375 -4.477 1 33.31 277 LYS B N 1
ATOM 6865 C CA . LYS B 1 277 ? 19.516 42.625 -4.863 1 33.31 277 LYS B CA 1
ATOM 6866 C C . LYS B 1 277 ? 20.094 41.438 -5.621 1 33.31 277 LYS B C 1
ATOM 6868 O O . LYS B 1 277 ? 21.141 41.562 -6.258 1 33.31 277 LYS B O 1
ATOM 6873 N N . THR B 1 278 ? 19.766 40.312 -5.414 1 29.28 278 THR B N 1
ATOM 6874 C CA . THR B 1 278 ? 20.656 39.312 -5.992 1 29.28 278 THR B CA 1
ATOM 6875 C C . THR B 1 278 ? 20.469 39.219 -7.504 1 29.28 278 THR B C 1
ATOM 6877 O O . THR B 1 278 ? 21.141 38.438 -8.172 1 29.28 278 THR B O 1
ATOM 6880 N N . GLY B 1 279 ? 19.484 39.906 -8.039 1 30.09 279 GLY B N 1
ATOM 6881 C CA . GLY B 1 279 ? 19.469 39.875 -9.492 1 30.09 279 GLY B CA 1
ATOM 6882 C C . GLY B 1 279 ? 20.594 40.719 -10.109 1 30.09 279 GLY B C 1
ATOM 6883 O O . GLY B 1 279 ? 20.734 40.75 -11.328 1 30.09 279 GLY B O 1
ATOM 6884 N N . LEU B 1 280 ? 21.062 41.781 -9.555 1 27.44 280 LEU B N 1
ATOM 6885 C CA . LEU B 1 280 ? 21.953 42.625 -10.352 1 27.44 280 LEU B CA 1
ATOM 6886 C C . LEU B 1 280 ? 23.344 42 -10.477 1 27.44 280 LEU B C 1
ATOM 6888 O O . LEU B 1 280 ? 24.328 42.688 -10.703 1 27.44 280 LEU B O 1
ATOM 6892 N N . MET B 1 281 ? 23.797 40.875 -9.945 1 27.06 281 MET B N 1
ATOM 6893 C CA . MET B 1 281 ? 25.094 40.531 -10.508 1 27.06 281 MET B CA 1
ATOM 6894 C C . MET B 1 281 ? 25.047 40.5 -12.031 1 27.06 281 MET B C 1
ATOM 6896 O O . MET B 1 281 ? 24.094 40 -12.617 1 27.06 281 MET B O 1
ATOM 6900 N N . SER B 1 282 ? 25.938 41.312 -12.742 1 27.78 282 SER B N 1
ATOM 6901 C CA . SER B 1 282 ? 26.234 41.688 -14.117 1 27.78 282 SER B CA 1
ATOM 6902 C C . SER B 1 282 ? 25.984 40.531 -15.086 1 27.78 282 SER B C 1
ATOM 6904 O O . SER B 1 282 ? 25.172 40.656 -16.016 1 27.78 282 SER B O 1
ATOM 6906 N N . ASP B 1 283 ? 27.156 40.188 -15.898 1 27.45 283 ASP B N 1
ATOM 6907 C CA . ASP B 1 283 ? 27.438 39.781 -17.266 1 27.45 283 ASP B CA 1
ATOM 6908 C C . ASP B 1 283 ? 26.844 38.406 -17.562 1 27.45 283 ASP B C 1
ATOM 6910 O O . ASP B 1 283 ? 25.953 38.281 -18.406 1 27.45 283 ASP B O 1
ATOM 6914 N N . ASN B 1 284 ? 27.859 37.281 -17.953 1 26.08 284 ASN B N 1
ATOM 6915 C CA . ASN B 1 284 ? 27.984 36.25 -19 1 26.08 284 ASN B CA 1
ATOM 6916 C C . ASN B 1 284 ? 27.062 35.062 -18.734 1 26.08 284 ASN B C 1
ATOM 6918 O O . ASN B 1 284 ? 26.328 34.625 -19.609 1 26.08 284 ASN B O 1
ATOM 6922 N N . LYS B 1 285 ? 27.734 33.875 -17.984 1 26.02 285 LYS B N 1
ATOM 6923 C CA . LYS B 1 285 ? 27.266 32.5 -18.25 1 26.02 285 LYS B CA 1
ATOM 6924 C C . LYS B 1 285 ? 25.906 32.25 -17.609 1 26.02 285 LYS B C 1
ATOM 6926 O O . LYS B 1 285 ? 25.75 32.375 -16.391 1 26.02 285 LYS B O 1
ATOM 6931 N N . VAL B 1 286 ? 24.734 32.594 -18.156 1 29.11 286 VAL B N 1
ATOM 6932 C CA . VAL B 1 286 ? 23.375 32.094 -18.031 1 29.11 286 VAL B CA 1
ATOM 6933 C C . VAL B 1 286 ? 23.406 30.641 -17.562 1 29.11 286 VAL B C 1
ATOM 6935 O O . VAL B 1 286 ? 23.391 29.719 -18.391 1 29.11 286 VAL B O 1
ATOM 6938 N N . THR B 1 287 ? 24.516 30.234 -16.875 1 26.77 287 THR B N 1
ATOM 6939 C CA . THR B 1 287 ? 24.531 28.797 -16.625 1 26.77 287 THR B CA 1
ATOM 6940 C C . THR B 1 287 ? 23.266 28.344 -15.898 1 26.77 287 THR B C 1
ATOM 6942 O O . THR B 1 287 ? 22.812 29 -14.961 1 26.77 287 THR B O 1
ATOM 6945 N N . ALA B 1 288 ? 22.438 27.391 -16.453 1 28.53 288 ALA B N 1
ATOM 6946 C CA . ALA B 1 288 ? 21.297 26.484 -16.219 1 28.53 288 ALA B CA 1
ATOM 6947 C C . ALA B 1 288 ? 21.312 25.969 -14.781 1 28.53 288 ALA B C 1
ATOM 6949 O O . ALA B 1 288 ? 20.875 24.844 -14.523 1 28.53 288 ALA B O 1
ATOM 6950 N N . SER B 1 289 ? 22.266 26.547 -13.898 1 27.86 289 SER B N 1
ATOM 6951 C CA . SER B 1 289 ? 22.297 25.734 -12.68 1 27.86 289 SER B CA 1
ATOM 6952 C C . SER B 1 289 ? 21.031 25.938 -11.852 1 27.86 289 SER B C 1
ATOM 6954 O O . SER B 1 289 ? 20.922 26.938 -11.117 1 27.86 289 SER B O 1
ATOM 6956 N N . MET B 1 290 ? 19.797 25.906 -12.273 1 30.98 290 MET B N 1
ATOM 6957 C CA . MET B 1 290 ? 18.469 25.953 -11.688 1 30.98 290 MET B CA 1
ATOM 6958 C C . MET B 1 290 ? 18.359 25 -10.508 1 30.98 290 MET B C 1
ATOM 6960 O O . MET B 1 290 ? 17.266 24.766 -9.977 1 30.98 290 MET B O 1
ATOM 6964 N N . THR B 1 291 ? 19.406 24.281 -10.156 1 31 291 THR B N 1
ATOM 6965 C CA . THR B 1 291 ? 19.234 23.188 -9.227 1 31 291 THR B CA 1
ATOM 6966 C C . THR B 1 291 ? 19.141 23.688 -7.789 1 31 291 THR B C 1
ATOM 6968 O O . THR B 1 291 ? 19 22.906 -6.852 1 31 291 THR B O 1
ATOM 6971 N N . GLY B 1 292 ? 19.641 25.047 -7.316 1 28.56 292 GLY B N 1
ATOM 6972 C CA . GLY B 1 292 ? 19.938 25.25 -5.906 1 28.56 292 GLY B CA 1
ATOM 6973 C C . GLY B 1 292 ? 18.719 25.609 -5.086 1 28.56 292 GLY B C 1
ATOM 6974 O O . GLY B 1 292 ? 17.688 26.031 -5.633 1 28.56 292 GLY B O 1
ATOM 6975 N N . GLY B 1 293 ? 18.344 25.016 -3.848 1 31.41 293 GLY B N 1
ATOM 6976 C CA . GLY B 1 293 ? 17.391 25.203 -2.771 1 31.41 293 GLY B CA 1
ATOM 6977 C C . GLY B 1 293 ? 17.047 26.656 -2.518 1 31.41 293 GLY B C 1
ATOM 6978 O O . GLY B 1 293 ? 16.328 26.984 -1.577 1 31.41 293 GLY B O 1
ATOM 6979 N N . LEU B 1 294 ? 17.859 27.641 -2.91 1 30 294 LEU B N 1
ATOM 6980 C CA . LEU B 1 294 ? 17.609 29.047 -2.617 1 30 294 LEU B CA 1
ATOM 6981 C C . LEU B 1 294 ? 16.484 29.578 -3.492 1 30 294 LEU B C 1
ATOM 6983 O O . LEU B 1 294 ? 16.469 29.359 -4.703 1 30 294 LEU B O 1
ATOM 6987 N N . VAL B 1 295 ? 15.227 29.797 -2.922 1 35.44 295 VAL B N 1
ATOM 6988 C CA . VAL B 1 295 ? 14.141 30.531 -3.547 1 35.44 295 VAL B CA 1
ATOM 6989 C C . VAL B 1 295 ? 14.703 31.703 -4.359 1 35.44 295 VAL B C 1
ATOM 6991 O O . VAL B 1 295 ? 15.219 32.656 -3.795 1 35.44 295 VAL B O 1
ATOM 6994 N N . GLN B 1 296 ? 15.547 31.453 -5.293 1 32.66 296 GLN B N 1
ATOM 6995 C CA . GLN B 1 296 ? 15.945 32.594 -6.098 1 32.66 296 GLN B CA 1
ATOM 6996 C C . GLN B 1 296 ? 14.773 33.125 -6.93 1 32.66 296 GLN B C 1
ATOM 6998 O O . GLN B 1 296 ? 14.016 32.344 -7.5 1 32.66 296 GLN B O 1
ATOM 7003 N N . GLU B 1 297 ? 14.164 34.25 -6.586 1 37.34 297 GLU B N 1
ATOM 7004 C CA . GLU B 1 297 ? 13.219 34.969 -7.422 1 37.34 297 GLU B CA 1
ATOM 7005 C C . GLU B 1 297 ? 13.719 35.094 -8.859 1 37.34 297 GLU B C 1
ATOM 7007 O O . GLU B 1 297 ? 14.836 35.562 -9.102 1 37.34 297 GLU B O 1
ATOM 7012 N N . TYR B 1 298 ? 13.43 34.156 -9.586 1 37.03 298 TYR B N 1
ATOM 7013 C CA . TYR B 1 298 ? 13.773 34.344 -10.984 1 37.03 298 TYR B CA 1
ATOM 7014 C C . TYR B 1 298 ? 12.969 35.5 -11.578 1 37.03 298 TYR B C 1
ATOM 7016 O O . TYR B 1 298 ? 11.758 35.594 -11.359 1 37.03 298 TYR B O 1
ATOM 7024 N N . GLN B 1 299 ? 13.523 36.688 -11.727 1 36.09 299 GLN B N 1
ATOM 7025 C CA . GLN B 1 299 ? 12.922 37.656 -12.609 1 36.09 299 GLN B CA 1
ATOM 7026 C C . GLN B 1 299 ? 12.547 37.031 -13.953 1 36.09 299 GLN B C 1
ATOM 7028 O O . GLN B 1 299 ? 13.406 36.5 -14.656 1 36.09 299 GLN B O 1
ATOM 7033 N N . HIS B 1 300 ? 11.414 36.5 -13.883 1 39.38 300 HIS B N 1
ATOM 7034 C CA . HIS B 1 300 ? 10.992 36.062 -15.211 1 39.38 300 HIS B CA 1
ATOM 7035 C C . HIS B 1 300 ? 11.125 37.219 -16.219 1 39.38 300 HIS B C 1
ATOM 7037 O O . HIS B 1 300 ? 10.719 38.344 -15.953 1 39.38 300 HIS B O 1
ATOM 7043 N N . SER B 1 301 ? 12.055 37.281 -17 1 41.31 301 SER B N 1
ATOM 7044 C CA . SER B 1 301 ? 12.219 38.25 -18.078 1 41.31 301 SER B CA 1
ATOM 7045 C C . SER B 1 301 ? 10.906 38.5 -18.828 1 41.31 301 SER B C 1
ATOM 7047 O O . SER B 1 301 ? 10.695 39.562 -19.406 1 41.31 301 SER B O 1
ATOM 7049 N N . ILE B 1 302 ? 9.977 37.562 -18.969 1 41.53 302 ILE B N 1
ATOM 7050 C CA . ILE B 1 302 ? 8.828 37.75 -19.859 1 41.53 302 ILE B CA 1
ATOM 7051 C C . ILE B 1 302 ? 7.559 37.938 -19.031 1 41.53 302 ILE B C 1
ATOM 7053 O O . ILE B 1 302 ? 6.652 38.656 -19.422 1 41.53 302 ILE B O 1
ATOM 7057 N N . LEU B 1 303 ? 7.391 37.25 -17.906 1 43.88 303 LEU B N 1
ATOM 7058 C CA . LEU B 1 303 ? 6.109 37.281 -17.203 1 43.88 303 LEU B CA 1
ATOM 7059 C C . LEU B 1 303 ? 6.117 38.375 -16.141 1 43.88 303 LEU B C 1
ATOM 7061 O O . LEU B 1 303 ? 7.16 38.656 -15.539 1 43.88 303 LEU B O 1
ATOM 7065 N N . PRO B 1 304 ? 5.066 39.219 -16.219 1 53.22 304 PRO B N 1
ATOM 7066 C CA . PRO B 1 304 ? 4.992 40.312 -15.219 1 53.22 304 PRO B CA 1
ATOM 7067 C C . PRO B 1 304 ? 5.289 39.812 -13.805 1 53.22 304 PRO B C 1
ATOM 7069 O O . PRO B 1 304 ? 5.027 38.656 -13.484 1 53.22 304 PRO B O 1
ATOM 7072 N N . ASN B 1 305 ? 6.023 40.438 -13.07 1 56.78 305 ASN B N 1
ATOM 7073 C CA . ASN B 1 305 ? 6.406 40.156 -11.695 1 56.78 305 ASN B CA 1
ATOM 7074 C C . ASN B 1 305 ? 5.211 40.25 -10.75 1 56.78 305 ASN B C 1
ATOM 7076 O O . ASN B 1 305 ? 4.645 41.344 -10.562 1 56.78 305 ASN B O 1
ATOM 7080 N N . ILE B 1 306 ? 4.461 39.219 -10.477 1 65.94 306 ILE B N 1
ATOM 7081 C CA . ILE B 1 306 ? 3.369 39.188 -9.508 1 65.94 306 ILE B CA 1
ATOM 7082 C C . ILE B 1 306 ? 3.918 39.406 -8.102 1 65.94 306 ILE B C 1
ATOM 7084 O O . ILE B 1 306 ? 4.699 38.594 -7.594 1 65.94 306 ILE B O 1
ATOM 7088 N N . THR B 1 307 ? 3.596 40.562 -7.605 1 70.31 307 THR B N 1
ATOM 7089 C CA . THR B 1 307 ? 4.074 40.969 -6.289 1 70.31 307 THR B CA 1
ATOM 7090 C C . THR B 1 307 ? 3.289 40.25 -5.184 1 70.31 307 THR B C 1
ATOM 7092 O O . THR B 1 307 ? 2.186 39.75 -5.422 1 70.31 307 THR B O 1
ATOM 7095 N N . PRO B 1 308 ? 3.799 40.156 -4.039 1 78.56 308 PRO B N 1
ATOM 7096 C CA . PRO B 1 308 ? 3.113 39.562 -2.887 1 78.56 308 PRO B CA 1
ATOM 7097 C C . PRO B 1 308 ? 1.792 40.281 -2.566 1 78.56 308 PRO B C 1
ATOM 7099 O O . PRO B 1 308 ? 0.835 39.625 -2.141 1 78.56 308 PRO B O 1
ATOM 7102 N N . THR B 1 309 ? 1.696 41.531 -2.867 1 80.81 309 THR B N 1
ATOM 7103 C CA . THR B 1 309 ? 0.481 42.281 -2.568 1 80.81 309 THR B CA 1
ATOM 7104 C C . THR B 1 309 ? -0.663 41.844 -3.477 1 80.81 309 THR B C 1
ATOM 7106 O O . THR B 1 309 ? -1.803 41.719 -3.027 1 80.81 309 THR B O 1
ATOM 7109 N N . ILE B 1 310 ? -0.355 41.625 -4.617 1 81 310 ILE B N 1
ATOM 7110 C CA . ILE B 1 310 ? -1.375 41.188 -5.57 1 81 310 ILE B CA 1
ATOM 7111 C C . ILE B 1 310 ? -1.9 39.812 -5.18 1 81 310 ILE B C 1
ATOM 7113 O O . ILE B 1 310 ? -3.107 39.562 -5.223 1 81 310 ILE B O 1
ATOM 7117 N N . THR B 1 311 ? -1.004 38.969 -4.785 1 84.06 311 THR B N 1
ATOM 7118 C CA . THR B 1 311 ? -1.409 37.625 -4.406 1 84.06 311 THR B CA 1
ATOM 7119 C C . THR B 1 311 ? -2.27 37.656 -3.148 1 84.06 311 THR B C 1
ATOM 7121 O O . THR B 1 311 ? -3.221 36.875 -3.023 1 84.06 311 THR B O 1
ATOM 7124 N N . LEU B 1 312 ? -1.932 38.562 -2.326 1 84.12 312 LEU B N 1
ATOM 7125 C CA . LEU B 1 312 ? -2.711 38.656 -1.1 1 84.12 312 LEU B CA 1
ATOM 7126 C C . LEU B 1 312 ? -4.133 39.125 -1.402 1 84.12 312 LEU B C 1
ATOM 7128 O O . LEU B 1 312 ? -5.094 38.594 -0.857 1 84.12 312 LEU B O 1
ATOM 7132 N N . ILE B 1 313 ? -4.25 40.094 -2.258 1 86.62 313 ILE B N 1
ATOM 7133 C CA . ILE B 1 313 ? -5.559 40.625 -2.617 1 86.62 313 ILE B CA 1
ATOM 7134 C C . ILE B 1 313 ? -6.383 39.562 -3.312 1 86.62 313 ILE B C 1
ATOM 7136 O O . ILE B 1 313 ? -7.562 39.375 -3 1 86.62 313 ILE B O 1
ATOM 7140 N N . CYS B 1 314 ? -5.77 38.875 -4.141 1 88.31 314 CYS B N 1
ATOM 7141 C CA . CYS B 1 314 ? -6.461 37.812 -4.855 1 88.31 314 CYS B CA 1
ATOM 7142 C C . CYS B 1 314 ? -6.941 36.719 -3.895 1 88.31 314 CYS B C 1
ATOM 7144 O O . CYS B 1 314 ? -8.07 36.25 -4.008 1 88.31 314 CYS B O 1
ATOM 7146 N N . SER B 1 315 ? -6.105 36.375 -2.992 1 90.25 315 SER B N 1
ATOM 7147 C CA . SER B 1 315 ? -6.477 35.375 -2.018 1 90.25 315 SER B CA 1
ATOM 7148 C C . SER B 1 315 ? -7.66 35.812 -1.17 1 90.25 315 SER B C 1
ATOM 7150 O O . SER B 1 315 ? -8.586 35.031 -0.93 1 90.25 315 SER B O 1
ATOM 7152 N N . VAL B 1 316 ? -7.676 37.062 -0.842 1 90.06 316 VAL B N 1
ATOM 7153 C CA . VAL B 1 316 ? -8.727 37.594 0.02 1 90.06 316 VAL B CA 1
ATOM 7154 C C . VAL B 1 316 ? -10.047 37.656 -0.753 1 90.06 316 VAL B C 1
ATOM 7156 O O . VAL B 1 316 ? -11.102 37.281 -0.223 1 90.06 316 VAL B O 1
ATOM 7159 N N . VAL B 1 317 ? -9.992 38.031 -1.946 1 91.75 317 VAL B N 1
ATOM 7160 C CA . VAL B 1 317 ? -11.188 38.188 -2.771 1 91.75 317 VAL B CA 1
ATOM 7161 C C . VAL B 1 317 ? -11.82 36.812 -2.99 1 91.75 317 VAL B C 1
ATOM 7163 O O . VAL B 1 317 ? -13.047 36.656 -2.959 1 91.75 317 VAL B O 1
ATOM 7166 N N . VAL B 1 318 ? -11.008 35.875 -3.137 1 92.81 318 VAL B N 1
ATOM 7167 C CA . VAL B 1 318 ? -11.508 34.531 -3.451 1 92.81 318 VAL B CA 1
ATOM 7168 C C . VAL B 1 318 ? -12.109 33.906 -2.201 1 92.81 318 VAL B C 1
ATOM 7170 O O . VAL B 1 318 ? -13.078 33.156 -2.289 1 92.81 318 VAL B O 1
ATOM 7173 N N . ILE B 1 319 ? -11.633 34.25 -1.057 1 94.88 319 ILE B N 1
ATOM 7174 C CA . ILE B 1 319 ? -12.109 33.594 0.164 1 94.88 319 ILE B CA 1
ATOM 7175 C C . ILE B 1 319 ? -13.289 34.375 0.731 1 94.88 319 ILE B C 1
ATOM 7177 O O . IL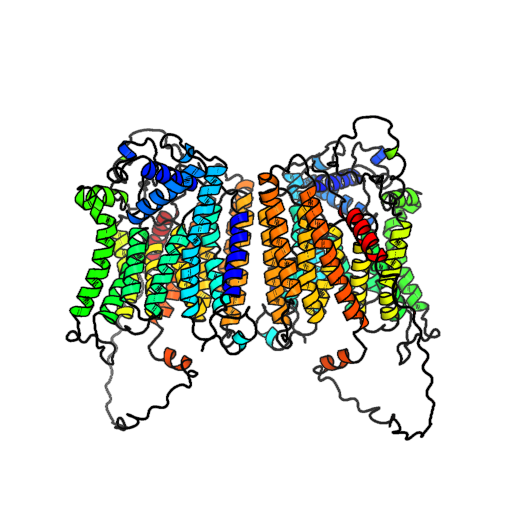E B 1 319 ? -14.07 33.844 1.528 1 94.88 319 ILE B O 1
ATOM 7181 N N . LEU B 1 320 ? -13.578 35.594 0.31 1 94.88 320 LEU B N 1
ATOM 7182 C CA . LEU B 1 320 ? -14.531 36.531 0.891 1 94.88 320 LEU B CA 1
ATOM 7183 C C . LEU B 1 320 ? -15.945 35.938 0.862 1 94.88 320 LEU B C 1
ATOM 7185 O O . LEU B 1 320 ? -16.672 36.031 1.856 1 94.88 320 LEU B O 1
ATOM 7189 N N . PRO B 1 321 ? -16.406 35.375 -0.276 1 94.38 321 PRO B N 1
ATOM 7190 C CA . PRO B 1 321 ? -17.766 34.844 -0.276 1 94.38 321 PRO B CA 1
ATOM 7191 C C . PRO B 1 321 ? -17.969 33.75 0.791 1 94.38 321 PRO B C 1
ATOM 7193 O O . PRO B 1 321 ? -19.047 33.688 1.383 1 94.38 321 PRO B O 1
ATOM 7196 N N . ALA B 1 322 ? -17 33 0.996 1 95 322 ALA B N 1
ATOM 7197 C CA . ALA B 1 322 ? -17.109 31.953 2.023 1 95 322 ALA B CA 1
ATOM 7198 C C . ALA B 1 322 ? -17.172 32.562 3.418 1 95 322 ALA B C 1
ATOM 7200 O O . ALA B 1 322 ? -17.906 32.094 4.281 1 95 322 ALA B O 1
ATOM 7201 N N . LEU B 1 323 ? -16.422 33.625 3.631 1 95.56 323 LEU B N 1
ATOM 7202 C CA . LEU B 1 323 ? -16.422 34.312 4.922 1 95.56 323 LEU B CA 1
ATOM 7203 C C . LEU B 1 323 ? -17.766 35 5.18 1 95.56 323 LEU B C 1
ATOM 7205 O O . LEU B 1 323 ? -18.25 35 6.312 1 95.56 323 LEU B O 1
ATOM 7209 N N . ILE B 1 324 ? -18.328 35.5 4.152 1 93.56 324 ILE B N 1
ATOM 7210 C CA . ILE B 1 324 ? -19.625 36.156 4.273 1 93.56 324 ILE B CA 1
ATOM 7211 C C . ILE B 1 324 ? -20.688 35.125 4.633 1 93.56 324 ILE B C 1
ATOM 7213 O O . ILE B 1 324 ? -21.531 35.344 5.504 1 93.56 324 ILE B O 1
ATOM 7217 N N . LYS B 1 325 ? -20.609 34.031 3.994 1 91.75 325 LYS B N 1
ATOM 7218 C CA . LYS B 1 325 ? -21.547 32.938 4.312 1 91.75 325 LYS B CA 1
ATOM 7219 C C . LYS B 1 325 ? -21.391 32.5 5.754 1 91.75 325 LYS B C 1
ATOM 7221 O O . LYS B 1 325 ? -22.375 32.25 6.449 1 91.75 325 LYS B O 1
ATOM 7226 N N . LEU B 1 326 ? -20.141 32.375 6.133 1 92.81 326 LEU B N 1
ATOM 7227 C CA . LEU B 1 326 ? -19.875 31.953 7.5 1 92.81 326 LEU B CA 1
ATOM 7228 C C . LEU B 1 326 ? -20.406 32.969 8.508 1 92.81 326 LEU B C 1
ATOM 7230 O O . LEU B 1 326 ? -20.922 32.562 9.562 1 92.81 326 LEU B O 1
ATOM 7234 N N . TRP B 1 327 ? -20.344 34.188 8.188 1 91.12 327 TRP B N 1
ATOM 7235 C CA . TRP B 1 327 ? -20.844 35.281 9.047 1 91.12 327 TRP B CA 1
ATOM 7236 C C . TRP B 1 327 ? -22.344 35.156 9.25 1 91.12 327 TRP B C 1
ATOM 7238 O O . TRP B 1 327 ? -22.859 35.438 10.328 1 91.12 327 TRP B O 1
ATOM 7248 N N . HIS B 1 328 ? -23.031 34.625 8.305 1 88.44 328 HIS B N 1
ATOM 7249 C CA . HIS B 1 328 ? -24.484 34.562 8.352 1 88.44 328 HIS B CA 1
ATOM 7250 C C . HIS B 1 328 ? -24.969 33.219 8.891 1 88.44 328 HIS B C 1
ATOM 7252 O O . HIS B 1 328 ? -26.172 33 9.047 1 88.44 328 HIS B O 1
ATOM 7258 N N . ARG B 1 329 ? -24.047 32.344 9.211 1 84.38 329 ARG B N 1
ATOM 7259 C CA . ARG B 1 329 ? -24.391 31.047 9.766 1 84.38 329 ARG B CA 1
ATOM 7260 C C . ARG B 1 329 ? -23.562 30.75 11.008 1 84.38 329 ARG B C 1
ATOM 7262 O O . ARG B 1 329 ? -22.797 29.781 11.039 1 84.38 329 ARG B O 1
ATOM 7269 N N . PRO B 1 330 ? -23.859 31.391 12.07 1 77.5 330 PRO B N 1
ATOM 7270 C CA . PRO B 1 330 ? -22.984 31.312 13.25 1 77.5 330 PRO B CA 1
ATOM 7271 C C . PRO B 1 330 ? -23.188 30.016 14.039 1 77.5 330 PRO B C 1
ATOM 7273 O O . PRO B 1 330 ? -22.297 29.625 14.805 1 77.5 330 PRO B O 1
ATOM 7276 N N . SER B 1 331 ? -24.094 29.156 13.812 1 76.81 331 SER B N 1
ATOM 7277 C CA . SER B 1 331 ? -24.375 28.062 14.727 1 76.81 331 SER B CA 1
ATOM 7278 C C . SER B 1 331 ? -24.062 26.719 14.078 1 76.81 331 SER B C 1
ATOM 7280 O O . SER B 1 331 ? -24.453 25.656 14.594 1 76.81 331 SER B O 1
ATOM 7282 N N . MET B 1 332 ? -23.203 26.781 13.109 1 84.5 332 MET B N 1
ATOM 7283 C CA . MET B 1 332 ? -22.891 25.516 12.453 1 84.5 332 MET B CA 1
ATOM 7284 C C . MET B 1 332 ? -21.375 25.297 12.398 1 84.5 332 MET B C 1
ATOM 7286 O O . MET B 1 332 ? -20.719 25.734 11.453 1 84.5 332 MET B O 1
ATOM 7290 N N . PRO B 1 333 ? -20.844 24.578 13.336 1 90.56 333 PRO B N 1
ATOM 7291 C CA . PRO B 1 333 ? -19.391 24.453 13.438 1 90.56 333 PRO B CA 1
ATOM 7292 C C . PRO B 1 333 ? -18.766 23.781 12.219 1 90.56 333 PRO B C 1
ATOM 7294 O O . PRO B 1 333 ? -17.625 24.062 11.867 1 90.56 333 PRO B O 1
ATOM 7297 N N . TRP B 1 334 ? -19.5 22.938 11.57 1 92.81 334 TRP B N 1
ATOM 7298 C CA . TRP B 1 334 ? -18.969 22.266 10.391 1 92.81 334 TRP B CA 1
ATOM 7299 C C . TRP B 1 334 ? -18.812 23.25 9.234 1 92.81 334 TRP B C 1
ATOM 7301 O O . TRP B 1 334 ? -17.984 23.047 8.344 1 92.81 334 TRP B O 1
ATOM 7311 N N . ASP B 1 335 ? -19.641 24.312 9.258 1 93.62 335 ASP B N 1
ATOM 7312 C CA . ASP B 1 335 ? -19.469 25.375 8.266 1 93.62 335 ASP B CA 1
ATOM 7313 C C . ASP B 1 335 ? -18.172 26.125 8.492 1 93.62 335 ASP B C 1
ATOM 7315 O O . ASP B 1 335 ? -17.547 26.609 7.543 1 93.62 335 ASP B O 1
ATOM 7319 N N . PHE B 1 336 ? -17.812 26.203 9.75 1 96.12 336 PHE B N 1
ATOM 7320 C CA . PHE B 1 336 ? -16.516 26.766 10.078 1 96.12 336 PHE B CA 1
ATOM 7321 C C . PHE B 1 336 ? -15.398 25.969 9.422 1 96.12 336 PHE B C 1
ATOM 7323 O O . PHE B 1 336 ? -14.492 26.547 8.812 1 96.12 336 PHE B O 1
ATOM 7330 N N . VAL B 1 337 ? -15.445 24.625 9.469 1 97.31 337 VAL B N 1
ATOM 7331 C CA . VAL B 1 337 ? -14.43 23.766 8.891 1 97.31 337 VAL B CA 1
ATOM 7332 C C . VAL B 1 337 ? -14.43 23.906 7.371 1 97.31 337 VAL B C 1
ATOM 7334 O O . VAL B 1 337 ? -13.367 23.891 6.738 1 97.31 337 VAL B O 1
ATOM 7337 N N . ARG B 1 338 ? -15.594 24.016 6.812 1 96.5 338 ARG B N 1
ATOM 7338 C CA . ARG B 1 338 ? -15.695 24.219 5.371 1 96.5 338 ARG B CA 1
ATOM 7339 C C . ARG B 1 338 ? -15.016 25.516 4.941 1 96.5 338 ARG B C 1
ATOM 7341 O O . ARG B 1 338 ? -14.289 25.547 3.949 1 96.5 338 ARG B O 1
ATOM 7348 N N . CYS B 1 339 ? -15.344 26.516 5.676 1 96.62 339 CYS B N 1
ATOM 7349 C CA . CYS B 1 339 ? -14.742 27.812 5.367 1 96.62 339 CYS B CA 1
ATOM 7350 C C . CYS B 1 339 ? -13.227 27.766 5.547 1 96.62 339 CYS B C 1
ATOM 7352 O O . CYS B 1 339 ? -12.484 28.344 4.758 1 96.62 339 CYS B O 1
ATOM 7354 N N . LEU B 1 340 ? -12.828 27.109 6.59 1 97.56 340 LEU B N 1
ATOM 7355 C CA . LEU B 1 340 ? -11.406 26.906 6.844 1 97.56 340 LEU B CA 1
ATOM 7356 C C . LEU B 1 340 ? -10.727 26.25 5.641 1 97.56 340 LEU B C 1
ATOM 7358 O O . LEU B 1 340 ? -9.641 26.672 5.234 1 97.56 340 LEU B O 1
ATOM 7362 N N . THR B 1 341 ? -11.336 25.219 5.102 1 97.94 341 THR B N 1
ATOM 7363 C CA . THR B 1 341 ? -10.805 24.484 3.953 1 97.94 341 THR B CA 1
ATOM 7364 C C . THR B 1 341 ? -10.766 25.391 2.719 1 97.94 341 THR B C 1
ATOM 7366 O O . THR B 1 341 ? -9.812 25.328 1.937 1 97.94 341 THR B O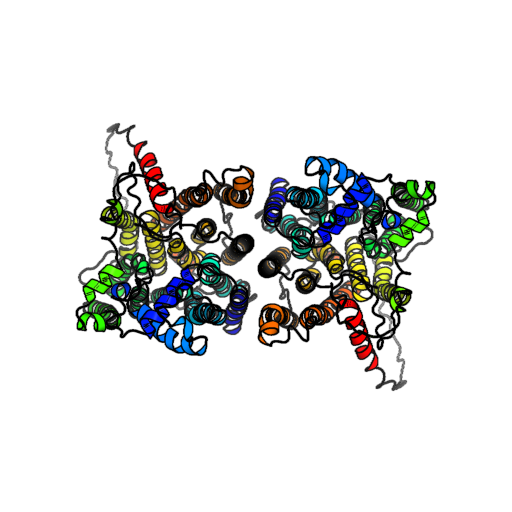 1
ATOM 7369 N N . LEU B 1 342 ? -11.727 26.219 2.561 1 97.44 342 LEU B N 1
ATOM 7370 C CA . LEU B 1 342 ? -11.766 27.125 1.42 1 97.44 342 LEU B CA 1
ATOM 7371 C C . LEU B 1 342 ? -10.688 28.203 1.537 1 97.44 342 LEU B C 1
ATOM 7373 O O . LEU B 1 342 ? -10.133 28.641 0.528 1 97.44 342 LEU B O 1
ATOM 7377 N N . CYS B 1 343 ? -10.422 28.609 2.771 1 96.81 343 CYS B N 1
ATOM 7378 C CA . CYS B 1 343 ? -9.312 29.531 2.984 1 96.81 343 CYS B CA 1
ATOM 7379 C C . CYS B 1 343 ? -7.992 28.906 2.535 1 96.81 343 CYS B C 1
ATOM 7381 O O . CYS B 1 343 ? -7.18 29.562 1.888 1 96.81 343 CYS B O 1
ATOM 7383 N N . ALA B 1 344 ? -7.836 27.656 2.865 1 96.62 344 ALA B N 1
ATOM 7384 C CA . ALA B 1 344 ? -6.629 26.938 2.461 1 96.62 344 ALA B CA 1
ATOM 7385 C C . ALA B 1 344 ? -6.555 26.812 0.941 1 96.62 344 ALA B C 1
ATOM 7387 O O . ALA B 1 344 ? -5.492 27.016 0.348 1 96.62 344 ALA B O 1
ATOM 7388 N N . TYR B 1 345 ? -7.695 26.5 0.288 1 96.12 345 TYR B N 1
ATOM 7389 C CA . TYR B 1 345 ? -7.742 26.422 -1.168 1 96.12 345 TYR B CA 1
ATOM 7390 C C . TYR B 1 345 ? -7.316 27.75 -1.789 1 96.12 345 TYR B C 1
ATOM 7392 O O . TYR B 1 345 ? -6.477 27.781 -2.691 1 96.12 345 TYR B O 1
ATOM 7400 N N . GLY B 1 346 ? -7.906 28.844 -1.303 1 92.75 346 GLY B N 1
ATOM 7401 C CA . GLY B 1 346 ? -7.648 30.156 -1.856 1 92.75 346 GLY B CA 1
ATOM 7402 C C . GLY B 1 346 ? -6.191 30.578 -1.749 1 92.75 346 GLY B C 1
ATOM 7403 O O . GLY B 1 346 ? -5.621 31.094 -2.707 1 92.75 346 GLY B O 1
ATOM 7404 N N . THR B 1 347 ? -5.598 30.297 -0.664 1 91.12 347 THR B N 1
ATOM 7405 C CA . THR B 1 347 ? -4.211 30.703 -0.456 1 91.12 347 THR B CA 1
ATOM 7406 C C . THR B 1 347 ? -3.258 29.766 -1.206 1 91.12 347 THR B C 1
ATOM 7408 O O . THR B 1 347 ? -2.197 30.203 -1.663 1 91.12 347 THR B O 1
ATOM 7411 N N . TYR B 1 348 ? -3.607 28.516 -1.285 1 92.06 348 TYR B N 1
ATOM 7412 C CA . TYR B 1 348 ? -2.777 27.578 -2.031 1 92.06 348 TYR B CA 1
ATOM 7413 C C . TYR B 1 348 ? -2.752 27.922 -3.514 1 92.06 348 TYR B C 1
ATOM 7415 O O . TYR B 1 348 ? -1.704 27.859 -4.16 1 92.06 348 TYR B O 1
ATOM 7423 N N . MET B 1 349 ? -3.844 28.344 -4.047 1 89.06 349 MET B N 1
ATOM 7424 C CA . MET B 1 349 ? -3.969 28.609 -5.48 1 89.06 349 MET B CA 1
ATOM 7425 C C . MET B 1 349 ? -3.42 29.984 -5.832 1 89.06 349 MET B C 1
ATOM 7427 O O . MET B 1 349 ? -2.787 30.156 -6.875 1 89.06 349 MET B O 1
ATOM 7431 N N . PHE B 1 350 ? -3.596 30.906 -4.922 1 87.19 350 PHE B N 1
ATOM 7432 C CA . PHE B 1 350 ? -3.295 32.281 -5.316 1 87.19 350 PHE B CA 1
ATOM 7433 C C . PHE B 1 350 ? -2.207 32.875 -4.43 1 87.19 350 PHE B C 1
ATOM 7435 O O . PHE B 1 350 ? -1.771 34 -4.645 1 87.19 350 PHE B O 1
ATOM 7442 N N . GLY B 1 351 ? -1.791 32.094 -3.5 1 80.75 351 GLY B N 1
ATOM 7443 C CA . GLY B 1 351 ? -0.761 32.625 -2.607 1 80.75 351 GLY B CA 1
ATOM 7444 C C . GLY B 1 351 ? 0.592 32.75 -3.279 1 80.75 351 GLY B C 1
ATOM 7445 O O . GLY B 1 351 ? 0.828 32.188 -4.344 1 80.75 351 GLY B O 1
ATOM 7446 N N . TRP B 1 352 ? 1.414 33.562 -2.588 1 75.88 352 TRP B N 1
ATOM 7447 C CA . TRP B 1 352 ? 2.754 33.844 -3.102 1 75.88 352 TRP B CA 1
ATOM 7448 C C . TRP B 1 352 ? 3.746 32.812 -2.592 1 75.88 352 TRP B C 1
ATOM 7450 O O . TRP B 1 352 ? 3.846 32.562 -1.385 1 75.88 352 TRP B O 1
ATOM 7460 N N . HIS B 1 353 ? 4.488 32.125 -3.369 1 71.12 353 HIS B N 1
ATOM 7461 C CA . HIS B 1 353 ? 5.547 31.172 -3.045 1 71.12 353 HIS B CA 1
ATOM 7462 C C . HIS B 1 353 ? 5.035 30.078 -2.109 1 71.12 353 HIS B C 1
ATOM 7464 O O . HIS B 1 353 ? 5.656 29.797 -1.082 1 71.12 353 HIS B O 1
ATOM 7470 N N . VAL B 1 354 ? 3.902 29.625 -2.525 1 77.56 354 VAL B N 1
ATOM 7471 C CA . VAL B 1 354 ? 3.369 28.531 -1.721 1 77.56 354 VAL B CA 1
ATOM 7472 C C . VAL B 1 354 ? 3.994 27.203 -2.164 1 77.56 354 VAL B C 1
ATOM 7474 O O . VAL B 1 354 ? 4.004 26.891 -3.355 1 77.56 354 VAL B O 1
ATOM 7477 N N . HIS B 1 355 ? 4.582 26.594 -1.189 1 81.62 355 HIS B N 1
ATOM 7478 C CA . HIS B 1 355 ? 5.234 25.312 -1.45 1 81.62 355 HIS B CA 1
ATOM 7479 C C . HIS B 1 355 ? 4.207 24.219 -1.701 1 81.62 355 HIS B C 1
ATOM 7481 O O . HIS B 1 355 ? 3.059 24.312 -1.267 1 81.62 355 HIS B O 1
ATOM 7487 N N . GLU B 1 356 ? 4.57 23.203 -2.396 1 86.06 356 GLU B N 1
ATOM 7488 C CA . GLU B 1 356 ? 3.707 22.062 -2.707 1 86.06 356 GLU B CA 1
ATOM 7489 C C . GLU B 1 356 ? 3.221 21.375 -1.436 1 86.06 356 GLU B C 1
ATOM 7491 O O . GLU B 1 356 ? 2.125 20.812 -1.409 1 86.06 356 GLU B O 1
ATOM 7496 N N . LYS B 1 357 ? 4.051 21.5 -0.395 1 91.5 357 LYS B N 1
ATOM 7497 C CA . LYS B 1 357 ? 3.701 20.828 0.851 1 91.5 357 LYS B CA 1
ATOM 7498 C C . LYS B 1 357 ? 2.453 21.438 1.479 1 91.5 357 LYS B C 1
ATOM 7500 O O . LYS B 1 357 ? 1.798 20.812 2.312 1 91.5 357 LYS B O 1
ATOM 7505 N N . ALA B 1 358 ? 2.104 22.641 1.096 1 93.88 358 ALA B N 1
ATOM 7506 C CA . ALA B 1 358 ? 0.958 23.359 1.658 1 93.88 358 ALA B CA 1
ATOM 7507 C C . ALA B 1 358 ? -0.356 22.719 1.226 1 93.88 358 ALA B C 1
ATOM 7509 O O . ALA B 1 358 ? -1.419 23.031 1.76 1 93.88 358 ALA B O 1
ATOM 7510 N N . ILE B 1 359 ? -0.334 21.734 0.287 1 96.44 359 ILE B N 1
ATOM 7511 C CA . ILE B 1 359 ? -1.531 21.031 -0.156 1 96.44 359 ILE B CA 1
ATOM 7512 C C . ILE B 1 359 ? -2.156 20.281 1.021 1 96.44 359 ILE B C 1
ATOM 7514 O O . ILE B 1 359 ? -3.361 20.031 1.032 1 96.44 359 ILE B O 1
ATOM 7518 N N . LEU B 1 360 ? -1.337 20 2.035 1 97.62 360 LEU B N 1
ATOM 7519 C CA . LEU B 1 360 ? -1.814 19.281 3.213 1 97.62 360 LEU B CA 1
ATOM 7520 C C . LEU B 1 360 ? -2.764 20.156 4.031 1 97.62 360 LEU B C 1
ATOM 7522 O O . LEU B 1 360 ? -3.596 19.641 4.777 1 97.62 360 LEU B O 1
ATOM 7526 N N . LEU B 1 361 ? -2.666 21.516 3.914 1 97.81 361 LEU B N 1
ATOM 7527 C CA . LEU B 1 361 ? -3.574 22.422 4.602 1 97.81 361 LEU B CA 1
ATOM 7528 C C . LEU B 1 361 ? -5 22.266 4.086 1 97.81 361 LEU B C 1
ATOM 7530 O O . LEU B 1 361 ? -5.961 22.562 4.797 1 97.81 361 LEU B O 1
ATOM 7534 N N . ILE B 1 362 ? -5.129 21.766 2.852 1 97.94 362 ILE B N 1
ATOM 7535 C CA . ILE B 1 362 ? -6.434 21.516 2.25 1 97.94 362 ILE B CA 1
ATOM 7536 C C . ILE B 1 362 ? -6.906 20.109 2.615 1 97.94 362 ILE B C 1
ATOM 7538 O O . ILE B 1 362 ? -8.031 19.922 3.074 1 97.94 362 ILE B O 1
ATOM 7542 N N . ILE B 1 363 ? -6.012 19.156 2.52 1 98.38 363 ILE B N 1
ATOM 7543 C CA . ILE B 1 363 ? -6.371 17.75 2.572 1 98.38 363 ILE B CA 1
ATOM 7544 C C . ILE B 1 363 ? -6.773 17.375 3.996 1 98.38 363 ILE B C 1
ATOM 7546 O O . ILE B 1 363 ? -7.738 16.625 4.199 1 98.38 363 ILE B O 1
ATOM 7550 N N . ILE B 1 364 ? -6.086 17.859 5.004 1 98.38 364 ILE B N 1
ATOM 7551 C CA . ILE B 1 364 ? -6.289 17.406 6.379 1 98.38 364 ILE B CA 1
ATOM 7552 C C . ILE B 1 364 ? -7.664 17.859 6.867 1 98.38 364 ILE B C 1
ATOM 7554 O O . ILE B 1 364 ? -8.469 17.047 7.316 1 98.38 364 ILE B O 1
ATOM 7558 N N . PRO B 1 365 ? -8.078 19.125 6.766 1 97.94 365 PRO B N 1
ATOM 7559 C CA . PRO B 1 365 ? -9.445 19.469 7.172 1 97.94 365 PRO B CA 1
ATOM 7560 C C . PRO B 1 365 ? -10.508 18.844 6.277 1 97.94 365 PRO B C 1
ATOM 7562 O O . PRO B 1 365 ? -11.602 18.516 6.75 1 97.94 365 PRO B O 1
ATOM 7565 N N . LEU B 1 366 ? -10.211 18.688 5.012 1 97.94 366 LEU B N 1
ATOM 7566 C CA . LEU B 1 366 ? -11.148 18.062 4.086 1 97.94 366 LEU B CA 1
ATOM 7567 C C . LEU B 1 366 ? -11.422 16.625 4.484 1 97.94 366 LEU B C 1
ATOM 7569 O O . LEU B 1 366 ? -12.516 16.094 4.238 1 97.94 366 LEU B O 1
ATOM 7573 N N . THR B 1 367 ? -10.414 15.969 5.078 1 97.62 367 THR B N 1
ATOM 7574 C CA . THR B 1 367 ? -10.602 14.609 5.562 1 97.62 367 THR B CA 1
ATOM 7575 C C . THR B 1 367 ? -11.703 14.555 6.617 1 97.62 367 THR B C 1
ATOM 7577 O O . THR B 1 367 ? -12.492 13.609 6.648 1 97.62 367 THR B O 1
ATOM 7580 N N . LEU B 1 368 ? -11.797 15.531 7.488 1 96.31 368 LEU B N 1
ATOM 7581 C CA . LEU B 1 368 ? -12.852 15.602 8.492 1 96.31 368 LEU B CA 1
ATOM 7582 C C . LEU B 1 368 ? -14.227 15.734 7.84 1 96.31 368 LEU B C 1
ATOM 7584 O O . LEU B 1 368 ? -15.172 15.047 8.227 1 96.31 368 LEU B O 1
ATOM 7588 N N . LEU B 1 369 ? -14.289 16.578 6.84 1 95.5 369 LEU B N 1
ATOM 7589 C CA . LEU B 1 369 ? -15.555 16.828 6.145 1 95.5 369 LEU B CA 1
ATOM 7590 C C . LEU B 1 369 ? -15.992 15.578 5.371 1 95.5 369 LEU B C 1
ATOM 7592 O O . LEU B 1 369 ? -17.188 15.305 5.258 1 95.5 369 LEU B O 1
ATOM 7596 N N . ALA B 1 370 ? -15.016 14.859 4.828 1 94.5 370 ALA B N 1
ATOM 7597 C CA . ALA B 1 370 ? -15.297 13.656 4.047 1 94.5 370 ALA B CA 1
ATOM 7598 C C . ALA B 1 370 ? -15.969 12.594 4.906 1 94.5 370 ALA B C 1
ATOM 7600 O O . ALA B 1 370 ? -16.719 11.758 4.398 1 94.5 370 ALA B O 1
ATOM 7601 N N . ALA B 1 371 ? -15.719 12.617 6.164 1 90 371 ALA B N 1
ATOM 7602 C CA . ALA B 1 371 ? -16.281 11.633 7.078 1 90 371 ALA B CA 1
ATOM 7603 C C . ALA B 1 371 ? -17.719 11.992 7.465 1 90 371 ALA B C 1
ATOM 7605 O O . ALA B 1 371 ? -18.438 11.156 8.008 1 90 371 ALA B O 1
ATOM 7606 N N . VAL B 1 372 ? -18.188 13.172 7.129 1 87.06 372 VAL B N 1
ATOM 7607 C CA . VAL B 1 372 ? -19.469 13.664 7.598 1 87.06 372 VAL B CA 1
ATOM 7608 C C . VAL B 1 372 ? -20.469 13.656 6.441 1 87.06 372 VAL B C 1
ATOM 7610 O O . VAL B 1 372 ? -21.656 13.328 6.633 1 87.06 372 VAL B O 1
ATOM 7613 N N . ASP B 1 373 ? -20 14.031 5.297 1 87.62 373 ASP B N 1
ATOM 7614 C CA . ASP B 1 373 ? -20.891 14.227 4.168 1 87.62 373 ASP B CA 1
ATOM 7615 C C . ASP B 1 373 ? -20.375 13.508 2.924 1 87.62 373 ASP B C 1
ATOM 7617 O O . ASP B 1 373 ? -19.188 13.523 2.645 1 87.62 373 ASP B O 1
ATOM 7621 N N . TRP B 1 374 ? -21.281 12.922 2.158 1 88.19 374 TRP B N 1
ATOM 7622 C CA . TRP B 1 374 ? -20.938 12.141 0.973 1 88.19 374 TRP B CA 1
ATOM 7623 C C . TRP B 1 374 ? -20.344 13.031 -0.109 1 88.19 374 TRP B C 1
ATOM 7625 O O . TRP B 1 374 ? -19.375 12.641 -0.779 1 88.19 374 TRP B O 1
ATOM 7635 N N . ASP B 1 375 ? -20.938 14.211 -0.307 1 89.88 375 ASP B N 1
ATOM 7636 C CA . ASP B 1 375 ? -20.422 15.109 -1.332 1 89.88 375 ASP B CA 1
ATOM 7637 C C . ASP B 1 375 ? -18.984 15.516 -1.025 1 89.88 375 ASP B C 1
ATOM 7639 O O . ASP B 1 375 ? -18.141 15.602 -1.932 1 89.88 375 ASP B O 1
ATOM 7643 N N . ASP B 1 376 ? -18.734 15.766 0.238 1 93.81 376 ASP B N 1
ATOM 7644 C CA . ASP B 1 376 ? -17.375 16.094 0.659 1 93.81 376 ASP B CA 1
ATOM 7645 C C . ASP B 1 376 ? -16.453 14.891 0.469 1 93.81 376 ASP B C 1
ATOM 7647 O O . ASP B 1 376 ? -15.273 15.062 0.144 1 93.81 376 ASP B O 1
ATOM 7651 N N . ALA B 1 377 ? -17.031 13.695 0.694 1 93.69 377 ALA B N 1
ATOM 7652 C CA . ALA B 1 377 ? -16.25 12.484 0.496 1 93.69 377 ALA B CA 1
ATOM 7653 C C . ALA B 1 377 ? -15.797 12.344 -0.958 1 93.69 377 ALA B C 1
ATOM 7655 O O . ALA B 1 377 ? -14.656 11.977 -1.233 1 93.69 377 ALA B O 1
ATOM 7656 N N . CYS B 1 378 ? -16.656 12.648 -1.872 1 93.31 378 CYS B N 1
ATOM 7657 C CA . CYS B 1 378 ? -16.344 12.594 -3.295 1 93.31 378 CYS B CA 1
ATOM 7658 C C . CYS B 1 378 ? -15.234 13.586 -3.648 1 93.31 378 CYS B C 1
ATOM 7660 O O . CYS B 1 378 ? -14.281 13.242 -4.352 1 93.31 378 CYS B O 1
ATOM 7662 N N . ILE B 1 379 ? -15.336 14.742 -3.146 1 96.38 379 ILE B N 1
ATOM 7663 C CA . ILE B 1 379 ? -14.352 15.781 -3.422 1 96.38 379 ILE B CA 1
ATOM 7664 C C . ILE B 1 379 ? -13.016 15.398 -2.791 1 96.38 379 ILE B C 1
ATOM 7666 O O . ILE B 1 379 ? -11.953 15.602 -3.395 1 96.38 379 ILE B O 1
ATOM 7670 N N . TYR B 1 380 ? -13.094 14.844 -1.599 1 97.19 380 TYR B N 1
ATOM 7671 C CA . TYR B 1 380 ? -11.875 14.43 -0.903 1 97.19 380 TYR B CA 1
ATOM 7672 C C . TYR B 1 380 ? -11.102 13.414 -1.725 1 97.19 380 TYR B C 1
ATOM 7674 O O . TYR B 1 380 ? -9.875 13.5 -1.836 1 97.19 380 TYR B O 1
ATOM 7682 N N . MET B 1 381 ? -11.82 12.445 -2.242 1 95.38 381 MET B N 1
ATOM 7683 C CA . MET B 1 381 ? -11.164 11.375 -2.986 1 95.38 381 MET B CA 1
ATOM 7684 C C . MET B 1 381 ? -10.383 11.938 -4.168 1 95.38 381 MET B C 1
ATOM 7686 O O . MET B 1 381 ? -9.219 11.57 -4.383 1 95.38 381 MET B O 1
ATOM 7690 N N . PHE B 1 382 ? -10.992 12.797 -4.867 1 96.69 382 PHE B N 1
ATOM 7691 C CA . PHE B 1 382 ? -10.352 13.406 -6.027 1 96.69 382 PHE B CA 1
ATOM 7692 C C . PHE B 1 382 ? -9.203 14.305 -5.598 1 96.69 382 PHE B C 1
ATOM 7694 O O . PHE B 1 382 ? -8.102 14.227 -6.152 1 96.69 382 PHE B O 1
ATOM 7701 N N . THR B 1 383 ? -9.383 15.117 -4.594 1 97.56 383 THR B N 1
ATOM 7702 C CA . THR B 1 383 ? -8.406 16.109 -4.141 1 97.56 383 THR B CA 1
ATOM 7703 C C . THR B 1 383 ? -7.219 15.422 -3.479 1 97.56 383 THR B C 1
ATOM 7705 O O . THR B 1 383 ? -6.07 15.812 -3.688 1 97.56 383 THR B O 1
ATOM 7708 N N . SER B 1 384 ? -7.5 14.461 -2.629 1 97.38 384 SER B N 1
ATOM 7709 C CA . SER B 1 384 ? -6.422 13.797 -1.91 1 97.38 384 SER B CA 1
ATOM 7710 C C . SER B 1 384 ? -5.473 13.086 -2.871 1 97.38 384 SER B C 1
ATOM 7712 O O . SER B 1 384 ? -4.25 13.172 -2.721 1 97.38 384 SER B O 1
ATOM 7714 N N . LEU B 1 385 ? -5.996 12.438 -3.91 1 96.06 385 LEU B N 1
ATOM 7715 C CA . LEU B 1 385 ? -5.148 11.742 -4.875 1 96.06 385 LEU B CA 1
ATOM 7716 C C . LEU B 1 385 ? -4.328 12.742 -5.688 1 96.06 385 LEU B C 1
ATOM 7718 O O . LEU B 1 385 ? -3.115 12.57 -5.844 1 96.06 385 LEU B O 1
ATOM 7722 N N . THR B 1 386 ? -4.996 13.719 -6.184 1 96.56 386 THR B N 1
ATOM 7723 C CA . THR B 1 386 ? -4.312 14.742 -6.965 1 96.56 386 THR B CA 1
ATOM 7724 C C . THR B 1 386 ? -3.289 15.484 -6.105 1 96.56 386 THR B C 1
ATOM 7726 O O . THR B 1 386 ? -2.174 15.75 -6.555 1 96.56 386 THR B O 1
ATOM 7729 N N . GLY B 1 387 ? -3.697 15.812 -4.918 1 96.88 387 GLY B N 1
ATOM 7730 C CA . GLY B 1 387 ? -2.82 16.531 -4.016 1 96.88 387 GLY B CA 1
ATOM 7731 C C . GLY B 1 387 ? -1.612 15.727 -3.578 1 96.88 387 GLY B C 1
ATOM 7732 O O . GLY B 1 387 ? -0.494 16.25 -3.543 1 96.88 387 GLY B O 1
ATOM 7733 N N . HIS B 1 388 ? -1.812 14.484 -3.184 1 96.69 388 HIS B N 1
ATOM 7734 C CA . HIS B 1 388 ? -0.69 13.633 -2.809 1 96.69 388 HIS B CA 1
ATOM 7735 C C . HIS B 1 388 ? 0.276 13.445 -3.973 1 96.69 388 HIS B C 1
ATOM 7737 O O . HIS B 1 388 ? 1.493 13.414 -3.777 1 96.69 388 HIS B O 1
ATOM 7743 N N . PHE B 1 389 ? -0.297 13.312 -5.156 1 94.12 389 PHE B N 1
ATOM 7744 C CA . PHE B 1 389 ? 0.531 13.164 -6.344 1 94.12 389 PHE B CA 1
ATOM 7745 C C . PHE B 1 389 ? 1.369 14.414 -6.586 1 94.12 389 PHE B C 1
ATOM 7747 O O . PHE B 1 389 ? 2.502 14.32 -7.062 1 94.12 389 PHE B O 1
ATOM 7754 N N . SER B 1 390 ? 0.849 15.531 -6.277 1 93.5 390 SER B N 1
ATOM 7755 C CA . SER B 1 390 ? 1.562 16.781 -6.477 1 93.5 390 SER B CA 1
ATOM 7756 C C . SER B 1 390 ? 2.797 16.875 -5.582 1 93.5 390 SER B C 1
ATOM 7758 O O . SER B 1 390 ? 3.678 17.703 -5.809 1 93.5 390 SER B O 1
ATOM 7760 N N . LEU B 1 391 ? 2.91 16 -4.594 1 93.38 391 LEU B N 1
ATOM 7761 C CA . LEU B 1 391 ? 4.043 16 -3.674 1 93.38 391 LEU B CA 1
ATOM 7762 C C . LEU B 1 391 ? 5.176 15.133 -4.219 1 93.38 391 LEU B C 1
ATOM 7764 O O . LEU B 1 391 ? 6.289 15.156 -3.686 1 93.38 391 LEU B O 1
ATOM 7768 N N . PHE B 1 392 ? 4.973 14.383 -5.273 1 89.94 392 PHE B N 1
ATOM 7769 C CA . PHE B 1 392 ? 5.883 13.352 -5.746 1 89.94 392 PHE B CA 1
ATOM 7770 C C . PHE B 1 392 ? 7.223 13.953 -6.152 1 89.94 392 PHE B C 1
ATOM 7772 O O . PHE B 1 392 ? 8.273 13.344 -5.938 1 89.94 392 PHE B O 1
ATOM 7779 N N . PRO B 1 393 ? 7.246 15.156 -6.719 1 86.06 393 PRO B N 1
ATOM 7780 C CA . PRO B 1 393 ? 8.531 15.719 -7.148 1 86.06 393 PRO B CA 1
ATOM 7781 C C . PRO B 1 393 ? 9.5 15.93 -5.984 1 86.06 393 PRO B C 1
ATOM 7783 O O . PRO B 1 393 ? 10.711 16.047 -6.199 1 86.06 393 PRO B O 1
ATOM 7786 N N . LEU B 1 394 ? 8.992 15.938 -4.797 1 84.69 394 LEU B N 1
ATOM 7787 C CA . LEU B 1 394 ? 9.852 16.078 -3.627 1 84.69 394 LEU B CA 1
ATOM 7788 C C . LEU B 1 394 ? 10.727 14.852 -3.43 1 84.69 394 LEU B C 1
ATOM 7790 O O . LEU B 1 394 ? 11.75 14.914 -2.746 1 84.69 394 LEU B O 1
ATOM 7794 N N . PHE B 1 395 ? 10.312 13.727 -4.016 1 83.19 395 PHE B N 1
ATOM 7795 C CA . PHE B 1 395 ? 10.984 12.453 -3.826 1 83.19 395 PHE B CA 1
ATOM 7796 C C . PHE B 1 395 ? 11.57 11.945 -5.141 1 83.19 395 PHE B C 1
ATOM 7798 O O . PHE B 1 395 ? 10.828 11.5 -6.023 1 83.19 395 PHE B O 1
ATOM 7805 N N . PHE B 1 396 ? 12.867 11.875 -5.277 1 73.94 396 PHE B N 1
ATOM 7806 C CA . PHE B 1 396 ? 13.422 11.641 -6.605 1 73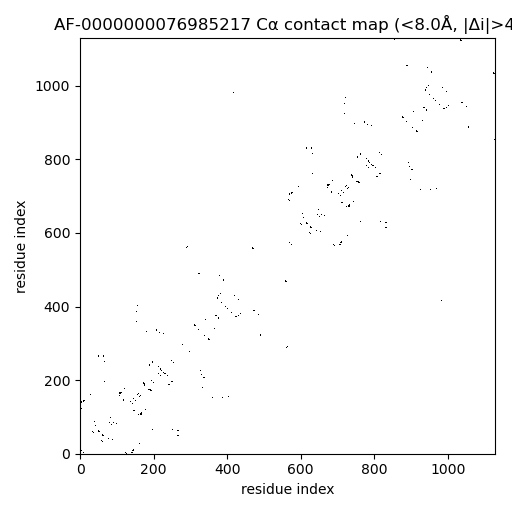.94 396 PHE B CA 1
ATOM 7807 C C . PHE B 1 396 ? 14.227 10.352 -6.637 1 73.94 396 PHE B C 1
ATOM 7809 O O . PHE B 1 396 ? 14.555 9.844 -7.715 1 73.94 396 PHE B O 1
ATOM 7816 N N . THR B 1 397 ? 14.461 9.688 -5.523 1 73.81 397 THR B N 1
ATOM 7817 C CA . THR B 1 397 ? 15.258 8.469 -5.555 1 73.81 397 THR B CA 1
ATOM 7818 C C . THR B 1 397 ? 14.391 7.273 -5.953 1 73.81 397 THR B C 1
ATOM 7820 O O . THR B 1 397 ? 13.172 7.301 -5.789 1 73.81 397 THR B O 1
ATOM 7823 N N . LEU B 1 398 ? 15.055 6.301 -6.535 1 66.75 398 LEU B N 1
ATOM 7824 C CA . LEU B 1 398 ? 14.352 5.105 -6.988 1 66.75 398 LEU B CA 1
ATOM 7825 C C . LEU B 1 398 ? 13.656 4.406 -5.824 1 66.75 398 LEU B C 1
ATOM 7827 O O . LEU B 1 398 ? 12.523 3.953 -5.961 1 66.75 398 LEU B O 1
ATOM 7831 N N . ALA B 1 399 ? 14.398 4.266 -4.762 1 68.25 399 ALA B N 1
ATOM 7832 C CA . ALA B 1 399 ? 13.828 3.6 -3.59 1 68.25 399 ALA B CA 1
ATOM 7833 C C . ALA B 1 399 ? 12.594 4.34 -3.078 1 68.25 399 ALA B C 1
ATOM 7835 O O . ALA B 1 399 ? 11.594 3.719 -2.713 1 68.25 399 ALA B O 1
ATOM 7836 N N . GLU B 1 400 ? 12.586 5.613 -3.219 1 80.69 400 GLU B N 1
ATOM 7837 C CA . GLU B 1 400 ? 11.484 6.426 -2.725 1 80.69 400 GLU B CA 1
ATOM 7838 C C . GLU B 1 400 ? 10.297 6.383 -3.682 1 80.69 400 GLU B C 1
ATOM 7840 O O . GLU B 1 400 ? 9.148 6.578 -3.27 1 80.69 400 GLU B O 1
ATOM 7845 N N . THR B 1 401 ? 10.609 6.105 -4.906 1 81.62 401 THR B N 1
ATOM 7846 C CA . THR B 1 401 ? 9.547 6.129 -5.91 1 81.62 401 THR B CA 1
ATOM 7847 C C . THR B 1 401 ? 8.539 5.008 -5.664 1 81.62 401 THR B C 1
ATOM 7849 O O . THR B 1 401 ? 7.332 5.242 -5.672 1 81.62 401 THR B O 1
ATOM 7852 N N . SER B 1 402 ? 9.055 3.807 -5.449 1 83.19 402 SER B N 1
ATOM 7853 C CA . SER B 1 402 ? 8.133 2.707 -5.184 1 83.19 402 SER B CA 1
ATOM 7854 C C . SER B 1 402 ? 7.348 2.947 -3.898 1 83.19 402 SER B C 1
ATOM 7856 O O . SER B 1 402 ? 6.145 2.689 -3.846 1 83.19 402 SER B O 1
ATOM 7858 N N . THR B 1 403 ? 8.016 3.459 -2.896 1 86.88 403 THR B N 1
ATOM 7859 C CA . THR B 1 403 ? 7.391 3.682 -1.599 1 86.88 403 THR B CA 1
ATOM 7860 C C . THR B 1 403 ? 6.309 4.754 -1.697 1 86.88 403 THR B C 1
ATOM 7862 O O . THR B 1 403 ? 5.207 4.578 -1.172 1 86.88 403 THR B O 1
ATOM 7865 N N . LYS B 1 404 ? 6.617 5.871 -2.389 1 90.62 404 LYS B N 1
ATOM 7866 C CA . LYS B 1 404 ? 5.648 6.961 -2.461 1 90.62 404 LYS B CA 1
ATOM 7867 C C . LYS B 1 404 ? 4.406 6.539 -3.244 1 90.62 404 LYS B C 1
ATOM 7869 O O . LYS B 1 404 ? 3.287 6.914 -2.891 1 90.62 404 LYS B O 1
ATOM 7874 N N . ILE B 1 405 ? 4.578 5.797 -4.301 1 89.19 405 ILE B N 1
ATOM 7875 C CA . ILE B 1 405 ? 3.451 5.336 -5.105 1 89.19 405 ILE B CA 1
ATOM 7876 C C . ILE B 1 405 ? 2.594 4.371 -4.289 1 89.19 405 ILE B C 1
ATOM 7878 O O . ILE B 1 405 ? 1.37 4.52 -4.23 1 89.19 405 ILE B O 1
ATOM 7882 N N . LEU B 1 406 ? 3.234 3.439 -3.629 1 89.75 406 LEU B N 1
ATOM 7883 C CA . LEU B 1 406 ? 2.508 2.422 -2.877 1 89.75 406 LEU B CA 1
ATOM 7884 C C . LEU B 1 406 ? 1.77 3.041 -1.696 1 89.75 406 LEU B C 1
ATOM 7886 O O . LEU B 1 406 ? 0.637 2.656 -1.396 1 89.75 406 LEU B O 1
ATOM 7890 N N . LEU B 1 407 ? 2.369 3.988 -1.014 1 92.75 407 LEU B N 1
ATOM 7891 C CA . LEU B 1 407 ? 1.711 4.66 0.102 1 92.75 407 LEU B CA 1
ATOM 7892 C C . LEU B 1 407 ? 0.483 5.43 -0.376 1 92.75 407 LEU B C 1
ATOM 7894 O O . LEU B 1 407 ? -0.563 5.402 0.277 1 92.75 407 LEU B O 1
ATOM 7898 N N . THR B 1 408 ? 0.623 6.102 -1.505 1 94.31 408 THR B N 1
ATOM 7899 C CA . THR B 1 408 ? -0.474 6.891 -2.055 1 94.31 408 THR B CA 1
ATOM 7900 C C . THR B 1 408 ? -1.623 5.988 -2.492 1 94.31 408 THR B C 1
ATOM 7902 O O . THR B 1 408 ? -2.787 6.27 -2.201 1 94.31 408 THR B O 1
ATOM 7905 N N . VAL B 1 409 ? -1.277 4.906 -3.139 1 90.81 409 VAL B N 1
ATOM 7906 C CA . VAL B 1 409 ? -2.303 3.979 -3.605 1 90.81 409 VAL B CA 1
ATOM 7907 C C . VAL B 1 409 ? -2.973 3.305 -2.408 1 90.81 409 VAL B C 1
ATOM 7909 O O . VAL B 1 409 ? -4.191 3.115 -2.398 1 90.81 409 VAL B O 1
ATOM 7912 N N . MET B 1 410 ? -2.197 2.914 -1.463 1 91.19 410 MET B N 1
ATOM 7913 C CA . MET B 1 410 ? -2.734 2.289 -0.257 1 91.19 410 MET B CA 1
ATOM 7914 C C . MET B 1 410 ? -3.711 3.223 0.45 1 91.19 410 MET B C 1
ATOM 7916 O O . MET B 1 410 ? -4.793 2.801 0.863 1 91.19 410 MET B O 1
ATOM 7920 N N . HIS B 1 411 ? -3.338 4.445 0.629 1 94.56 411 HIS B N 1
ATOM 7921 C CA . HIS B 1 411 ? -4.223 5.418 1.261 1 94.56 411 HIS B CA 1
ATOM 7922 C C . HIS B 1 411 ? -5.496 5.617 0.445 1 94.56 411 HIS B C 1
ATOM 7924 O O . HIS B 1 411 ? -6.59 5.711 1.007 1 94.56 411 HIS B O 1
ATOM 7930 N N . ALA B 1 412 ? -5.336 5.746 -0.837 1 92.31 412 ALA B N 1
ATOM 7931 C CA . ALA B 1 412 ? -6.484 5.938 -1.716 1 92.31 412 ALA B CA 1
ATOM 7932 C C . ALA B 1 412 ? -7.449 4.758 -1.624 1 92.31 412 ALA B C 1
ATOM 7934 O O . ALA B 1 412 ? -8.664 4.945 -1.55 1 92.31 412 ALA B O 1
ATOM 7935 N N . MET B 1 413 ? -6.871 3.609 -1.66 1 87.25 413 MET B N 1
ATOM 7936 C CA . MET B 1 413 ? -7.691 2.404 -1.562 1 87.25 413 MET B CA 1
ATOM 7937 C C . MET B 1 413 ? -8.445 2.367 -0.239 1 87.25 413 MET B C 1
ATOM 7939 O O . MET B 1 413 ? -9.656 2.109 -0.214 1 87.25 413 MET B O 1
ATOM 7943 N N . TYR B 1 414 ? -7.801 2.629 0.802 1 89.75 414 TYR B N 1
ATOM 7944 C CA . TYR B 1 414 ? -8.438 2.619 2.115 1 89.75 414 TYR B CA 1
ATOM 7945 C C . TYR B 1 414 ? -9.523 3.684 2.203 1 89.75 414 TYR B C 1
ATOM 7947 O O . TYR B 1 414 ? -10.602 3.432 2.734 1 89.75 414 TYR B O 1
ATOM 7955 N N . SER B 1 415 ? -9.141 4.836 1.768 1 91.94 415 SER B N 1
ATOM 7956 C CA . SER B 1 415 ? -10.102 5.93 1.819 1 91.94 415 SER B CA 1
ATOM 7957 C C . SER B 1 415 ? -11.352 5.609 1 1 91.94 415 SER B C 1
ATOM 7959 O O . SER B 1 415 ? -12.469 5.918 1.415 1 91.94 415 SER B O 1
ATOM 7961 N N . CYS B 1 416 ? -11.148 5.031 -0.141 1 87.19 416 CYS B N 1
ATOM 7962 C CA . CYS B 1 416 ? -12.281 4.664 -0.986 1 87.19 416 CYS B CA 1
ATOM 7963 C C . CYS B 1 416 ? -13.203 3.686 -0.269 1 87.19 416 CYS B C 1
ATOM 7965 O O . CYS B 1 416 ? -14.406 3.922 -0.166 1 87.19 416 CYS B O 1
ATOM 7967 N N . PHE B 1 417 ? -12.68 2.688 0.289 1 80.25 417 PHE B N 1
ATOM 7968 C CA . PHE B 1 417 ? -13.469 1.681 0.986 1 80.25 417 PHE B CA 1
ATOM 7969 C C . PHE B 1 417 ? -14.078 2.258 2.258 1 80.25 417 PHE B C 1
ATOM 7971 O O . PHE B 1 417 ? -15.258 2.031 2.545 1 80.25 417 PHE B O 1
ATOM 7978 N N . GLY B 1 418 ? -13.273 2.967 3.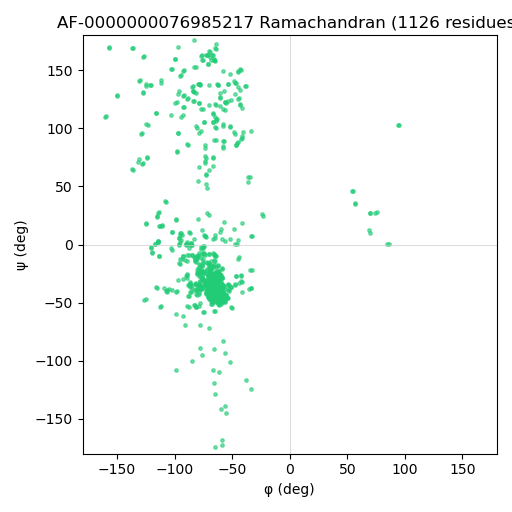031 1 83.31 418 GLY B N 1
ATOM 7979 C CA . GLY B 1 418 ? -13.75 3.537 4.281 1 83.31 418 GLY B CA 1
ATOM 7980 C C . GLY B 1 418 ? -14.883 4.527 4.098 1 83.31 418 GLY B C 1
ATOM 7981 O O . GLY B 1 418 ? -15.859 4.5 4.848 1 83.31 418 GLY B O 1
ATOM 7982 N N . LEU B 1 419 ? -14.742 5.355 3.104 1 86.5 419 LEU B N 1
ATOM 7983 C CA . LEU B 1 419 ? -15.766 6.371 2.867 1 86.5 419 LEU B CA 1
ATOM 7984 C C . LEU B 1 419 ? -17.047 5.738 2.352 1 86.5 419 LEU B C 1
ATOM 7986 O O . LEU B 1 419 ? -18.141 6.207 2.668 1 86.5 419 LEU B O 1
ATOM 7990 N N . CYS B 1 420 ? -16.922 4.703 1.565 1 79.12 420 CYS B N 1
ATOM 7991 C CA . CYS B 1 420 ? -18.094 3.982 1.104 1 79.12 420 CYS B CA 1
ATOM 7992 C C . CYS B 1 420 ? -18.812 3.299 2.268 1 79.12 420 CYS B C 1
ATOM 7994 O O . CYS B 1 420 ? -20.031 3.248 2.305 1 79.12 420 CYS B O 1
ATOM 7996 N N . LEU B 1 421 ? -18.031 2.816 3.125 1 74.25 421 LEU B N 1
ATOM 7997 C CA . LEU B 1 421 ? -18.609 2.16 4.297 1 74.25 421 LEU B CA 1
ATOM 7998 C C . LEU B 1 421 ? -19.281 3.176 5.207 1 74.25 421 LEU B C 1
ATOM 8000 O O . LEU B 1 421 ? -20.328 2.885 5.793 1 74.25 421 LEU B O 1
ATOM 8004 N N . LEU B 1 422 ? -18.719 4.324 5.344 1 75.81 422 LEU B N 1
ATOM 8005 C CA . LEU B 1 422 ? -19.266 5.379 6.195 1 75.81 422 LEU B CA 1
ATOM 8006 C C . LEU B 1 422 ? -20.594 5.891 5.656 1 75.81 422 LEU B C 1
ATOM 8008 O O . LEU B 1 422 ? -21.469 6.301 6.426 1 75.81 422 LEU B O 1
ATOM 8012 N N . ASN B 1 423 ? -20.703 5.859 4.344 1 71.62 423 ASN B N 1
ATOM 8013 C CA . ASN B 1 423 ? -21.891 6.426 3.719 1 71.62 423 ASN B CA 1
ATOM 8014 C C . ASN B 1 423 ? -22.734 5.348 3.037 1 71.62 423 ASN B C 1
ATOM 8016 O O . ASN B 1 423 ? -23.297 5.578 1.968 1 71.62 423 ASN B O 1
ATOM 8020 N N . LYS B 1 424 ? -22.688 4.105 3.512 1 63.47 424 LYS B N 1
ATOM 8021 C CA . LYS B 1 424 ? -23.312 2.932 2.918 1 63.47 424 LYS B CA 1
ATOM 8022 C C . LYS B 1 424 ? -24.781 3.191 2.621 1 63.47 424 LYS B C 1
ATOM 8024 O O . LYS B 1 424 ? -25.312 2.717 1.614 1 63.47 424 LYS B O 1
ATOM 8029 N N . ASP B 1 425 ? -25.359 3.939 3.523 1 60.97 425 ASP B N 1
ATOM 8030 C CA . ASP B 1 425 ? -26.797 4.156 3.395 1 60.97 425 ASP B CA 1
ATOM 8031 C C . ASP B 1 425 ? -27.109 5.168 2.295 1 60.97 425 ASP B C 1
ATOM 8033 O O . ASP B 1 425 ? -28.234 5.234 1.799 1 60.97 425 ASP B O 1
ATOM 8037 N N . VAL B 1 426 ? -26.062 5.883 1.994 1 57.81 426 VAL B N 1
ATOM 8038 C CA . VAL B 1 426 ? -26.312 6.961 1.041 1 57.81 426 VAL B CA 1
ATOM 8039 C C . VAL B 1 426 ? -25.562 6.68 -0.258 1 57.81 426 VAL B C 1
ATOM 8041 O O . VAL B 1 426 ? -25.594 7.484 -1.192 1 57.81 426 VAL B O 1
ATOM 8044 N N . VAL B 1 427 ? -24.891 5.473 -0.245 1 57.91 427 VAL B N 1
ATOM 8045 C CA . VAL B 1 427 ? -24.031 5.219 -1.396 1 57.91 427 VAL B CA 1
ATOM 8046 C C . VAL B 1 427 ? -24.891 5.055 -2.652 1 57.91 427 VAL B C 1
ATOM 8048 O O . VAL B 1 427 ? -25.453 3.98 -2.896 1 57.91 427 VAL B O 1
ATOM 8051 N N . HIS B 1 428 ? -25.438 6.262 -3.191 1 55.72 428 HIS B N 1
ATOM 8052 C CA . HIS B 1 428 ? -26.266 6.254 -4.391 1 55.72 428 HIS B CA 1
ATOM 8053 C C . HIS B 1 428 ? -25.422 6.34 -5.652 1 55.72 428 HIS B C 1
ATOM 8055 O O . HIS B 1 428 ? -25.828 5.887 -6.719 1 55.72 428 HIS B O 1
ATOM 8061 N N . GLU B 1 429 ? -24.312 7.078 -5.465 1 64.12 429 GLU B N 1
ATOM 8062 C CA . GLU B 1 429 ? -23.516 7.363 -6.66 1 64.12 429 GLU B CA 1
ATOM 8063 C C . GLU B 1 429 ? -22.062 6.965 -6.461 1 64.12 429 GLU B C 1
ATOM 8065 O O . GLU B 1 429 ? -21.641 6.676 -5.34 1 64.12 429 GLU B O 1
ATOM 8070 N N . ALA B 1 430 ? -21.406 6.848 -7.555 1 76.44 430 ALA B N 1
ATOM 8071 C CA . ALA B 1 430 ? -19.984 6.535 -7.547 1 76.44 430 ALA B CA 1
ATOM 8072 C C . ALA B 1 430 ? -19.188 7.637 -6.855 1 76.44 430 ALA B C 1
ATOM 8074 O O . ALA B 1 430 ? -19.547 8.812 -6.926 1 76.44 430 ALA B O 1
ATOM 8075 N N . LEU B 1 431 ? -18.266 7.277 -6.055 1 83.94 431 LEU B N 1
ATOM 8076 C CA . LEU B 1 431 ? -17.391 8.219 -5.355 1 83.94 431 LEU B CA 1
ATOM 8077 C C . LEU B 1 431 ? -16.719 9.172 -6.336 1 83.94 431 LEU B C 1
ATOM 8079 O O . LEU B 1 431 ? -16.5 10.344 -6.02 1 83.94 431 LEU B O 1
ATOM 8083 N N . LEU B 1 432 ? -16.406 8.664 -7.527 1 88.62 432 LEU B N 1
ATOM 8084 C CA . LEU B 1 432 ? -15.75 9.453 -8.57 1 88.62 432 LEU B CA 1
ATOM 8085 C C . LEU B 1 432 ? -16.531 9.375 -9.875 1 88.62 432 LEU B C 1
ATOM 8087 O O . LEU B 1 432 ? -17 8.305 -10.258 1 88.62 432 LEU B O 1
ATOM 8091 N N . SER B 1 433 ? -16.797 10.516 -10.484 1 88.44 433 SER B N 1
ATOM 8092 C CA . SER B 1 433 ? -17.406 10.547 -11.805 1 88.44 433 SER B CA 1
ATOM 8093 C C . SER B 1 433 ? -16.453 9.977 -12.859 1 88.44 433 SER B C 1
ATOM 8095 O O . SER B 1 433 ? -15.258 9.812 -12.609 1 88.44 433 SER B O 1
ATOM 8097 N N . THR B 1 434 ? -16.938 9.617 -14 1 85.62 434 THR B N 1
ATOM 8098 C CA . THR B 1 434 ? -16.141 9.07 -15.086 1 85.62 434 THR B CA 1
ATOM 8099 C C . THR B 1 434 ? -15.055 10.055 -15.516 1 85.62 434 THR B C 1
ATOM 8101 O O . THR B 1 434 ? -13.922 9.656 -15.797 1 85.62 434 THR B O 1
ATOM 8104 N N . PHE B 1 435 ? -15.445 11.281 -15.57 1 91.56 435 PHE B N 1
ATOM 8105 C CA . PHE B 1 435 ? -14.484 12.32 -15.938 1 91.56 435 PHE B CA 1
ATOM 8106 C C . PHE B 1 435 ? -13.352 12.391 -14.922 1 91.56 435 PHE B C 1
ATOM 8108 O O . PHE B 1 435 ? -12.18 12.508 -15.297 1 91.56 435 PHE B O 1
ATOM 8115 N N . GLU B 1 436 ? -13.664 12.328 -13.703 1 93.25 436 GLU B N 1
ATOM 8116 C CA . GLU B 1 436 ? -12.664 12.383 -12.648 1 93.25 436 GLU B CA 1
ATOM 8117 C C . GLU B 1 436 ? -11.75 11.164 -12.68 1 93.25 436 GLU B C 1
ATOM 8119 O O . GLU B 1 436 ? -10.547 11.273 -12.453 1 93.25 436 GLU B O 1
ATOM 8124 N N . LYS B 1 437 ? -12.336 10.016 -13.008 1 87.56 437 LYS B N 1
ATOM 8125 C CA . LYS B 1 437 ? -11.539 8.797 -13.125 1 87.56 437 LYS B CA 1
ATOM 8126 C C . LYS B 1 437 ? -10.523 8.906 -14.258 1 87.56 437 LYS B C 1
ATOM 8128 O O . LYS B 1 437 ? -9.359 8.539 -14.086 1 87.56 437 LYS B O 1
ATOM 8133 N N . ILE B 1 438 ? -10.945 9.406 -15.359 1 88.94 438 ILE B N 1
ATOM 8134 C CA . ILE B 1 438 ? -10.062 9.562 -16.516 1 88.94 438 ILE B CA 1
ATOM 8135 C C . ILE B 1 438 ? -8.93 10.531 -16.172 1 88.94 438 ILE B C 1
ATOM 8137 O O . ILE B 1 438 ? -7.77 10.281 -16.5 1 88.94 438 ILE B O 1
ATOM 8141 N N . TYR B 1 439 ? -9.297 11.633 -15.547 1 93.12 439 TYR B N 1
ATOM 8142 C CA . TYR B 1 439 ? -8.289 12.594 -15.125 1 93.12 439 TYR B CA 1
ATOM 8143 C C . TYR B 1 439 ? -7.254 11.938 -14.219 1 93.12 439 TYR B C 1
ATOM 8145 O O . TYR B 1 439 ? -6.051 12.141 -14.391 1 93.12 439 TYR B O 1
ATOM 8153 N N . LEU B 1 440 ? -7.746 11.148 -13.289 1 91.12 440 LEU B N 1
ATOM 8154 C CA . LEU B 1 440 ? -6.859 10.523 -12.32 1 91.12 440 LEU B CA 1
ATOM 8155 C C . LEU B 1 440 ? -5.992 9.453 -12.984 1 91.12 440 LEU B C 1
ATOM 8157 O O . LEU B 1 440 ? -4.855 9.227 -12.57 1 91.12 440 LEU B O 1
ATOM 8161 N N . PHE B 1 441 ? -6.5 8.805 -14.008 1 86.62 441 PHE B N 1
ATOM 8162 C CA . PHE B 1 441 ? -5.699 7.855 -14.773 1 86.62 441 PHE B CA 1
ATOM 8163 C C . PHE B 1 441 ? -4.535 8.555 -15.461 1 86.62 441 PHE B C 1
ATOM 8165 O O . PHE B 1 441 ? -3.484 7.945 -15.688 1 86.62 441 PHE B O 1
ATOM 8172 N N . GLY B 1 442 ? -4.746 9.781 -15.797 1 89.56 442 GLY B N 1
ATOM 8173 C CA . GLY B 1 442 ? -3.674 10.57 -16.391 1 89.56 442 GLY B CA 1
ATOM 8174 C C . GLY B 1 442 ? -2.477 10.727 -15.469 1 89.56 442 GLY B C 1
ATOM 8175 O O . GLY B 1 442 ? -1.35 10.906 -15.938 1 89.56 442 GLY B O 1
ATOM 8176 N N . LEU B 1 443 ? -2.688 10.656 -14.148 1 91 443 LEU B N 1
ATOM 8177 C CA . LEU B 1 443 ? -1.593 10.75 -13.188 1 91 443 LEU B CA 1
ATOM 8178 C C . LEU B 1 443 ? -0.61 9.602 -13.375 1 91 443 LEU B C 1
ATOM 8180 O O . LEU B 1 443 ? 0.598 9.773 -13.195 1 91 443 LEU B O 1
ATOM 8184 N N . VAL B 1 444 ? -1.154 8.43 -13.711 1 86.31 444 VAL B N 1
ATOM 8185 C CA . VAL B 1 444 ? -0.319 7.258 -13.922 1 86.31 444 VAL B CA 1
ATOM 8186 C C . VAL B 1 444 ? 0.612 7.492 -15.109 1 86.31 444 VAL B C 1
ATOM 8188 O O . VAL B 1 444 ? 1.802 7.172 -15.047 1 86.31 444 VAL B O 1
ATOM 8191 N N . PHE B 1 445 ? 0.094 8.078 -16.125 1 85.38 445 PHE B N 1
ATOM 8192 C CA . PHE B 1 445 ? 0.886 8.352 -17.312 1 85.38 445 PHE B CA 1
ATOM 8193 C C . PHE B 1 445 ? 1.982 9.367 -17.016 1 85.38 445 PHE B C 1
ATOM 8195 O O . PHE B 1 445 ? 3.102 9.242 -17.531 1 85.38 445 PHE B O 1
ATOM 8202 N N . VAL B 1 446 ? 1.626 10.352 -16.219 1 88.38 446 VAL B N 1
ATOM 8203 C CA . VAL B 1 446 ? 2.615 11.352 -15.844 1 88.38 446 VAL B CA 1
ATOM 8204 C C . VAL B 1 446 ? 3.748 10.703 -15.062 1 88.38 446 VAL B C 1
ATOM 8206 O O . VAL B 1 446 ? 4.926 10.984 -15.305 1 88.38 446 VAL B O 1
ATOM 8209 N N . GLN B 1 447 ? 3.424 9.836 -14.148 1 86.62 447 GLN B N 1
ATOM 8210 C CA . GLN B 1 447 ? 4.43 9.141 -13.352 1 86.62 447 GLN B CA 1
ATOM 8211 C C . GLN B 1 447 ? 5.297 8.234 -14.219 1 86.62 447 GLN B C 1
ATOM 8213 O O . GLN B 1 447 ? 6.516 8.172 -14.039 1 86.62 447 GLN B O 1
ATOM 8218 N N . LEU B 1 448 ? 4.707 7.488 -15.148 1 81.44 448 LEU B N 1
ATOM 8219 C CA . LEU B 1 448 ? 5.453 6.609 -16.047 1 81.44 448 LEU B CA 1
ATOM 8220 C C . LEU B 1 448 ? 6.391 7.41 -16.938 1 81.44 448 LEU B C 1
ATOM 8222 O O . LEU B 1 448 ? 7.512 6.977 -17.219 1 81.44 448 LEU B O 1
ATOM 8226 N N . TYR B 1 449 ? 5.879 8.484 -17.375 1 80.38 449 TYR B N 1
ATOM 8227 C CA . TYR B 1 449 ? 6.719 9.367 -18.172 1 80.38 449 TYR B CA 1
ATOM 8228 C C . TYR B 1 449 ? 7.934 9.836 -17.375 1 80.38 449 TYR B C 1
ATOM 8230 O O . TYR B 1 449 ? 9.062 9.805 -17.875 1 80.38 449 TYR B O 1
ATOM 8238 N N . HIS B 1 450 ? 7.699 10.242 -16.188 1 81.06 450 HIS B N 1
ATOM 8239 C CA . HIS B 1 450 ? 8.773 10.727 -15.328 1 81.06 450 HIS B CA 1
ATOM 8240 C C . HIS B 1 450 ? 9.766 9.609 -15.023 1 81.06 450 HIS B C 1
ATOM 8242 O O . HIS B 1 450 ? 10.977 9.836 -15.016 1 81.06 450 HIS B O 1
ATOM 8248 N N . SER B 1 451 ? 9.32 8.414 -14.773 1 74.81 451 SER B N 1
ATOM 8249 C CA . SER B 1 451 ? 10.172 7.316 -14.32 1 74.81 451 SER B CA 1
ATOM 8250 C C . SER B 1 451 ? 10.953 6.711 -15.477 1 74.81 451 SER B C 1
ATOM 8252 O O . SER B 1 451 ? 12.109 6.316 -15.312 1 74.81 451 SER B O 1
ATOM 8254 N N . TYR B 1 452 ? 10.406 6.574 -16.609 1 71.25 452 TYR B N 1
ATOM 8255 C CA . TYR B 1 452 ? 11.062 5.781 -17.656 1 71.25 452 TYR B CA 1
ATOM 8256 C C . TYR B 1 452 ? 11.234 6.59 -18.938 1 71.25 452 TYR B C 1
ATOM 8258 O O . TYR B 1 452 ? 12.328 6.633 -19.5 1 71.25 452 TYR B O 1
ATOM 8266 N N . LEU B 1 453 ? 10.188 7.211 -19.281 1 66.06 453 LEU B N 1
ATOM 8267 C CA . LEU B 1 453 ? 10.141 7.734 -20.641 1 66.06 453 LEU B CA 1
ATOM 8268 C C . LEU B 1 453 ? 11.086 8.914 -20.797 1 66.06 453 LEU B C 1
ATOM 8270 O O . LEU B 1 453 ? 11.68 9.102 -21.859 1 66.06 453 LEU B O 1
ATOM 8274 N N . HIS B 1 454 ? 11.234 9.617 -19.734 1 68.06 454 HIS B N 1
ATOM 8275 C CA . HIS B 1 454 ? 12.07 10.797 -19.875 1 68.06 454 HIS B CA 1
ATOM 8276 C C . HIS B 1 454 ? 13.523 10.422 -20.125 1 68.06 454 HIS B C 1
ATOM 8278 O O . HIS B 1 454 ? 14.195 11.039 -20.953 1 68.06 454 HIS B O 1
ATOM 8284 N N . GLU B 1 455 ? 13.945 9.438 -19.406 1 66.56 455 GLU B N 1
ATOM 8285 C CA . GLU B 1 455 ? 15.312 8.961 -19.594 1 66.56 455 GLU B CA 1
ATOM 8286 C C . GLU B 1 455 ? 15.469 8.219 -20.906 1 66.56 455 GLU B C 1
ATOM 8288 O O . GLU B 1 455 ? 16.469 8.375 -21.609 1 66.56 455 GLU B O 1
ATOM 8293 N N . PHE B 1 456 ? 14.5 7.477 -21.188 1 66.31 456 PHE B N 1
ATOM 8294 C CA . PHE B 1 456 ? 14.555 6.664 -22.391 1 66.31 456 PHE B CA 1
ATOM 8295 C C . PHE B 1 456 ? 14.594 7.543 -23.641 1 66.31 456 PHE B C 1
ATOM 8297 O O . PHE B 1 456 ? 15.234 7.191 -24.641 1 66.31 456 PHE B O 1
ATOM 8304 N N . LEU B 1 457 ? 13.953 8.703 -23.516 1 64.06 457 LEU B N 1
ATOM 8305 C CA . LEU B 1 457 ? 13.883 9.602 -24.656 1 64.06 457 LEU B CA 1
ATOM 8306 C C . LEU B 1 457 ? 15.117 10.5 -24.734 1 64.06 457 LEU B C 1
ATOM 8308 O O . LEU B 1 457 ? 15.258 11.297 -25.656 1 64.06 457 LEU B O 1
ATOM 8312 N N . GLY B 1 458 ? 15.992 10.289 -23.828 1 62.62 458 GLY B N 1
ATOM 8313 C CA . GLY B 1 458 ? 17.234 11.039 -23.844 1 62.62 458 GLY B CA 1
ATOM 8314 C C . GLY B 1 458 ? 17.062 12.5 -23.5 1 62.62 458 GLY B C 1
ATOM 8315 O O . GLY B 1 458 ? 17.875 13.336 -23.891 1 62.62 458 GLY B O 1
ATOM 8316 N N . LEU B 1 459 ? 15.992 12.859 -23.078 1 61.34 459 LEU B N 1
ATOM 8317 C CA . LEU B 1 459 ? 15.68 14.266 -22.844 1 61.34 459 LEU B CA 1
ATOM 8318 C C . LEU B 1 459 ? 16.172 14.711 -21.469 1 61.34 459 LEU B C 1
ATOM 8320 O O . LEU B 1 459 ? 15.969 15.859 -21.078 1 61.34 459 LEU B O 1
ATOM 8324 N N . SER B 1 460 ? 16.734 13.836 -20.766 1 64.81 460 SER B N 1
ATOM 8325 C CA . SER B 1 460 ? 17.141 14.078 -19.391 1 64.81 460 SER B CA 1
ATOM 8326 C C . SER B 1 460 ? 18.172 15.195 -19.297 1 64.81 460 SER B C 1
ATOM 8328 O O . SER B 1 460 ? 18.141 16 -18.375 1 64.81 460 SER B O 1
ATOM 8330 N N . LYS B 1 461 ? 19 15.219 -20.297 1 63.22 461 LYS B N 1
ATOM 8331 C CA . LYS B 1 461 ? 20.062 16.219 -20.25 1 63.22 461 LYS B CA 1
ATOM 8332 C C . LYS B 1 461 ? 19.547 17.594 -20.688 1 63.22 461 LYS B C 1
ATOM 8334 O O . LYS B 1 461 ? 19.906 18.609 -20.078 1 63.22 461 LYS B O 1
ATOM 8339 N N . LYS B 1 462 ? 18.672 17.609 -21.625 1 61 462 LYS B N 1
ATOM 8340 C CA . LYS B 1 462 ? 18.234 18.875 -22.203 1 61 462 LYS B CA 1
ATOM 8341 C C . LYS B 1 462 ? 17.078 19.469 -21.391 1 61 462 LYS B C 1
ATOM 8343 O O . LYS B 1 462 ? 17.016 20.688 -21.219 1 61 462 LYS B O 1
ATOM 8348 N N . TYR B 1 463 ? 16.281 18.625 -20.938 1 65.88 463 TYR B N 1
ATOM 8349 C CA . TYR B 1 463 ? 15.094 19.109 -20.234 1 65.88 463 TYR B CA 1
ATOM 8350 C C . TYR B 1 463 ? 14.969 18.453 -18.859 1 65.88 463 TYR B C 1
ATOM 8352 O O . TYR B 1 463 ? 14.016 17.719 -18.609 1 65.88 463 TYR B O 1
ATOM 8360 N N . GLU B 1 464 ? 15.844 18.828 -18.031 1 62.47 464 GLU B N 1
ATOM 8361 C CA . GLU B 1 464 ? 15.984 18.188 -16.719 1 62.47 464 GLU B CA 1
ATOM 8362 C C . GLU B 1 464 ? 14.766 18.453 -15.844 1 62.47 464 GLU B C 1
ATOM 8364 O O . GLU B 1 464 ? 14.367 17.609 -15.055 1 62.47 464 GLU B O 1
ATOM 8369 N N . PHE B 1 465 ? 14.164 19.609 -16.172 1 67.62 465 PHE B N 1
ATOM 8370 C CA . PHE B 1 465 ? 13.117 20.016 -15.234 1 67.62 465 PHE B CA 1
ATOM 8371 C C . PHE B 1 465 ? 11.734 19.719 -15.805 1 67.62 465 PHE B C 1
ATOM 8373 O O . PHE B 1 465 ? 10.727 19.891 -15.117 1 67.62 465 PHE B O 1
ATOM 8380 N N . LEU B 1 466 ? 11.727 19.281 -16.984 1 70.81 466 LEU B N 1
ATOM 8381 C CA . LEU B 1 466 ? 10.461 19.062 -17.672 1 70.81 466 LEU B CA 1
ATOM 8382 C C . LEU B 1 466 ? 9.594 18.047 -16.938 1 70.81 466 LEU B C 1
ATOM 8384 O O . LEU B 1 466 ? 8.398 18.281 -16.734 1 70.81 466 LEU B O 1
ATOM 8388 N N . PRO B 1 467 ? 10.195 17.031 -16.453 1 73.88 467 PRO B N 1
ATOM 8389 C CA . PRO B 1 467 ? 9.32 16.078 -15.766 1 73.88 467 PRO B CA 1
ATOM 8390 C C . PRO B 1 467 ? 8.742 16.641 -14.469 1 73.88 467 PRO B C 1
ATOM 8392 O O . PRO B 1 467 ? 7.602 16.344 -14.117 1 73.88 467 PRO B O 1
ATOM 8395 N N . LEU B 1 468 ? 9.461 17.453 -13.828 1 75.5 468 LEU B N 1
ATOM 8396 C CA . LEU B 1 468 ? 8.977 18.047 -12.586 1 75.5 468 LEU B CA 1
ATOM 8397 C C . LEU B 1 468 ? 7.875 19.062 -12.859 1 75.5 468 LEU B C 1
ATOM 8399 O O . LEU B 1 468 ? 6.887 19.125 -12.125 1 75.5 468 LEU B O 1
ATOM 8403 N N . LEU B 1 469 ? 8.078 19.781 -13.961 1 78.5 469 LEU B N 1
ATOM 8404 C CA . LEU B 1 469 ? 7.082 20.766 -14.359 1 78.5 469 LEU B CA 1
ATOM 8405 C C . LEU B 1 469 ? 5.781 20.078 -14.773 1 78.5 469 LEU B C 1
ATOM 8407 O O . LEU B 1 469 ? 4.695 20.625 -14.555 1 78.5 469 LEU B O 1
ATOM 8411 N N . LEU B 1 470 ? 5.93 18.922 -15.273 1 83.44 470 LEU B N 1
ATOM 8412 C CA . LEU B 1 470 ? 4.758 18.203 -15.742 1 83.44 470 LEU B CA 1
ATOM 8413 C C . LEU B 1 470 ? 3.863 17.797 -14.57 1 83.44 470 LEU B C 1
ATOM 8415 O O . LEU B 1 470 ? 2.637 17.781 -14.703 1 83.44 470 LEU B O 1
ATOM 8419 N N . PHE B 1 471 ? 4.449 17.516 -13.453 1 86.69 471 PHE B N 1
ATOM 8420 C CA . PHE B 1 471 ? 3.666 17.172 -12.273 1 86.69 471 PHE B CA 1
ATOM 8421 C C . PHE B 1 471 ? 2.801 18.344 -11.836 1 86.69 471 PHE B C 1
ATOM 8423 O O . PHE B 1 471 ? 1.592 18.188 -11.641 1 86.69 471 PHE B O 1
ATOM 8430 N N . SER B 1 472 ? 3.439 19.5 -11.734 1 84.31 472 SER B N 1
ATOM 8431 C CA . SER B 1 472 ? 2.723 20.688 -11.281 1 84.31 472 SER B CA 1
ATOM 8432 C C . SER B 1 472 ? 1.689 21.141 -12.305 1 84.31 472 SER B C 1
ATOM 8434 O O . SER B 1 472 ? 0.574 21.516 -11.945 1 84.31 472 SER B O 1
ATOM 8436 N N . ALA B 1 473 ? 2.023 21 -13.547 1 87 473 ALA B N 1
ATOM 8437 C CA . ALA B 1 473 ? 1.136 21.438 -14.625 1 87 473 ALA B CA 1
ATOM 8438 C C . ALA B 1 473 ? -0.09 20.547 -14.727 1 87 473 ALA B C 1
ATOM 8440 O O . ALA B 1 473 ? -1.19 21.016 -15.031 1 87 473 ALA B O 1
ATOM 8441 N N . TYR B 1 474 ? 0.095 19.344 -14.516 1 91.56 474 TYR B N 1
ATOM 8442 C CA . TYR B 1 474 ? -1.023 18.422 -14.625 1 91.56 474 TYR B CA 1
ATOM 8443 C C . TYR B 1 474 ? -1.909 18.484 -13.383 1 91.56 474 TYR B C 1
ATOM 8445 O O . TYR B 1 474 ? -3.131 18.344 -13.477 1 91.56 474 TYR B O 1
ATOM 8453 N N . CYS B 1 475 ? -1.312 18.688 -12.227 1 92.31 475 CYS B N 1
ATOM 8454 C CA . CYS B 1 475 ? -2.068 18.656 -10.977 1 92.31 475 CYS B CA 1
ATOM 8455 C C . CYS B 1 475 ? -2.803 19.969 -10.742 1 92.31 475 CYS B C 1
ATOM 8457 O O . CYS B 1 475 ? -3.842 19.984 -10.086 1 92.31 475 CYS B O 1
ATOM 8459 N N . ALA B 1 476 ? -2.361 21.047 -11.266 1 91.69 476 ALA B N 1
ATOM 8460 C CA . ALA B 1 476 ? -2.932 22.375 -11.016 1 91.69 476 ALA B CA 1
ATOM 8461 C C . ALA B 1 476 ? -4.379 22.438 -11.492 1 91.69 476 ALA B C 1
ATOM 8463 O O . ALA B 1 476 ? -5.27 22.844 -10.742 1 91.69 476 ALA B O 1
ATOM 8464 N N . PRO B 1 477 ? -4.664 21.984 -12.711 1 93.56 477 PRO B N 1
ATOM 8465 C CA . PRO B 1 477 ? -6.066 22 -13.133 1 93.56 477 PRO B CA 1
ATOM 8466 C C . PRO B 1 477 ? -6.945 21.094 -12.281 1 93.56 477 PRO B C 1
ATOM 8468 O O . PRO B 1 477 ? -8.125 21.375 -12.078 1 93.56 477 PRO B O 1
ATOM 8471 N N . GLY B 1 478 ? -6.395 20.031 -11.828 1 95.5 478 GLY B N 1
ATOM 8472 C CA . GLY B 1 478 ? -7.152 19.141 -10.969 1 95.5 478 GLY B CA 1
ATOM 8473 C C . GLY B 1 478 ? -7.543 19.781 -9.641 1 95.5 478 GLY B C 1
ATOM 8474 O O . GLY B 1 478 ? -8.688 19.656 -9.203 1 95.5 478 GLY B O 1
ATOM 8475 N N . ILE B 1 479 ? -6.598 20.438 -9.031 1 95.62 479 ILE B N 1
ATOM 8476 C CA . ILE B 1 479 ? -6.867 21.109 -7.758 1 95.62 479 ILE B CA 1
ATOM 8477 C C . ILE B 1 479 ? -7.84 22.266 -7.973 1 95.62 479 ILE B C 1
ATOM 8479 O O . ILE B 1 479 ? -8.719 22.5 -7.141 1 95.62 479 ILE B O 1
ATOM 8483 N N . LEU B 1 480 ? -7.719 22.953 -9.07 1 94.94 480 LEU B N 1
ATOM 8484 C CA . LEU B 1 480 ? -8.648 24.031 -9.406 1 94.94 480 LEU B CA 1
ATOM 8485 C C . LEU B 1 480 ? -10.07 23.484 -9.562 1 94.94 480 LEU B C 1
ATOM 8487 O O . LEU B 1 480 ? -11.023 24.094 -9.055 1 94.94 480 LEU B O 1
ATOM 8491 N N . TYR B 1 481 ? -10.164 22.422 -10.258 1 96.44 481 TYR B N 1
ATOM 8492 C CA . TYR B 1 481 ? -11.453 21.766 -10.445 1 96.44 481 TYR B CA 1
ATOM 8493 C C . TYR B 1 481 ? -12.078 21.406 -9.102 1 96.44 481 TYR B C 1
ATOM 8495 O O . TYR B 1 481 ? -13.258 21.688 -8.859 1 96.44 481 TYR B O 1
ATOM 8503 N N . SER B 1 482 ? -11.328 20.812 -8.234 1 96.88 482 SER B N 1
ATOM 8504 C CA . SER B 1 482 ? -11.828 20.406 -6.926 1 96.88 482 SER B CA 1
ATOM 8505 C C . SER B 1 482 ? -12.219 21.625 -6.094 1 96.88 482 SER B C 1
ATOM 8507 O O . SER B 1 482 ? -13.188 21.578 -5.324 1 96.88 482 SER B O 1
ATOM 8509 N N . TRP B 1 483 ? -11.453 22.688 -6.203 1 96.62 483 TRP B N 1
ATOM 8510 C CA . TRP B 1 483 ? -11.758 23.922 -5.492 1 96.62 483 TRP B CA 1
ATOM 8511 C C . TRP B 1 483 ? -13.102 24.484 -5.926 1 96.62 483 TRP B C 1
ATOM 8513 O O . TRP B 1 483 ? -13.938 24.844 -5.086 1 96.62 483 TRP B O 1
ATOM 8523 N N . LEU B 1 484 ? -13.359 24.531 -7.16 1 95.75 484 LEU B N 1
ATOM 8524 C CA . LEU B 1 484 ? -14.602 25.062 -7.691 1 95.75 484 LEU B CA 1
ATOM 8525 C C . LEU B 1 484 ? -15.789 24.188 -7.281 1 95.75 484 LEU B C 1
ATOM 8527 O O . LEU B 1 484 ? -16.844 24.719 -6.918 1 95.75 484 LEU B O 1
ATOM 8531 N N . LYS B 1 485 ? -15.539 22.938 -7.375 1 95.81 485 LYS B N 1
ATOM 8532 C CA . LYS B 1 485 ? -16.594 22 -6.977 1 95.81 485 LYS B CA 1
ATOM 8533 C C . LYS B 1 485 ? -16.922 22.156 -5.492 1 95.81 485 LYS B C 1
ATOM 8535 O O . LYS B 1 485 ? -18.094 22.172 -5.113 1 95.81 485 LYS B O 1
ATOM 8540 N N . PHE B 1 486 ? -15.922 22.234 -4.703 1 96.56 486 PHE B N 1
ATOM 8541 C CA . PHE B 1 486 ? -16.109 22.375 -3.266 1 96.56 486 PHE B CA 1
ATOM 8542 C C . PHE B 1 486 ? -16.781 23.703 -2.934 1 96.56 486 PHE B C 1
ATOM 8544 O O . PHE B 1 486 ? -17.656 23.766 -2.076 1 96.56 486 PHE B O 1
ATOM 8551 N N . TYR B 1 487 ? -16.328 24.719 -3.613 1 94.81 487 TYR B N 1
ATOM 8552 C CA . TYR B 1 487 ? -16.875 26.047 -3.42 1 94.81 487 TYR B CA 1
ATOM 8553 C C . TYR B 1 487 ? -18.359 26.094 -3.781 1 94.81 487 TYR B C 1
ATOM 8555 O O . TYR B 1 487 ? -19.172 26.641 -3.033 1 94.81 487 TYR B O 1
ATOM 8563 N N . LYS B 1 488 ? -18.703 25.547 -4.871 1 93.25 488 LYS B N 1
ATOM 8564 C CA . LYS B 1 488 ? -20.094 25.484 -5.316 1 93.25 488 LYS B CA 1
ATOM 8565 C C . LYS B 1 488 ? -20.969 24.734 -4.316 1 93.25 488 LYS B C 1
ATOM 8567 O O . LYS B 1 488 ? -22.062 25.188 -3.969 1 93.25 488 LYS B O 1
ATOM 8572 N N . PHE B 1 489 ? -20.422 23.672 -3.896 1 92.31 489 PHE B N 1
ATOM 8573 C CA . PHE B 1 489 ? -21.172 22.859 -2.949 1 92.31 489 PHE B CA 1
ATOM 8574 C C . PHE B 1 489 ? -21.359 23.594 -1.63 1 92.31 489 PHE B C 1
ATOM 8576 O O . PHE B 1 489 ? -22.438 23.5 -1.019 1 92.31 489 PHE B O 1
ATOM 8583 N N . THR B 1 490 ? -20.375 24.281 -1.169 1 91.94 490 THR B N 1
ATOM 8584 C CA . THR B 1 490 ? -20.438 24.984 0.105 1 91.94 490 THR B CA 1
ATOM 8585 C C . THR B 1 490 ? -21.391 26.172 0.024 1 91.94 490 THR B C 1
ATOM 8587 O O . THR B 1 490 ? -22.172 26.406 0.957 1 91.94 490 THR B O 1
ATOM 8590 N N . LEU B 1 491 ? -21.422 26.812 -1.092 1 90.75 491 LEU B N 1
ATOM 8591 C CA . LEU B 1 491 ? -22.297 27.984 -1.235 1 90.75 491 LEU B CA 1
ATOM 8592 C C . LEU B 1 491 ? -23.75 27.547 -1.471 1 90.75 491 LEU B C 1
ATOM 8594 O O . LEU B 1 491 ? -24.672 28.266 -1.096 1 90.75 491 LEU B O 1
ATOM 8598 N N . ALA B 1 492 ? -23.984 26.344 -2.061 1 88.12 492 ALA B N 1
ATOM 8599 C CA . ALA B 1 492 ? -25.312 25.844 -2.359 1 88.12 492 ALA B CA 1
ATOM 8600 C C . ALA B 1 492 ? -25.984 25.297 -1.105 1 88.12 492 ALA B C 1
ATOM 8602 O O . ALA B 1 492 ? -27.219 25.188 -1.043 1 88.12 492 ALA B O 1
ATOM 8603 N N . ARG B 1 493 ? -25.281 24.781 -0.229 1 77.19 493 ARG B N 1
ATOM 8604 C CA . ARG B 1 493 ? -25.828 24.172 0.973 1 77.19 493 ARG B CA 1
ATOM 8605 C C . ARG B 1 493 ? -26.672 25.156 1.771 1 77.19 493 ARG B C 1
ATOM 8607 O O . ARG B 1 493 ? -26.203 26.25 2.117 1 77.19 493 ARG B O 1
ATOM 8614 N N . ASP B 1 494 ? -27.969 25.25 1.292 1 63.78 494 ASP B N 1
ATOM 8615 C CA . ASP B 1 494 ? -28.922 26.109 2.004 1 63.78 494 ASP B CA 1
ATOM 8616 C C . ASP B 1 494 ? -29.297 25.484 3.352 1 63.78 494 ASP B C 1
ATOM 8618 O O . ASP B 1 494 ? -29.078 24.297 3.582 1 63.78 494 ASP B O 1
ATOM 8622 N N . ARG B 1 495 ? -29.938 26.25 4.457 1 48.47 495 ARG B N 1
ATOM 8623 C CA . ARG B 1 495 ? -30.391 25.969 5.812 1 48.47 495 ARG B CA 1
ATOM 8624 C C . ARG B 1 495 ? -31.219 24.688 5.859 1 48.47 495 ARG B C 1
ATOM 8626 O O . ARG B 1 495 ? -31.406 24.109 6.93 1 48.47 495 ARG B O 1
ATOM 8633 N N . LYS B 1 496 ? -31.984 24.203 5.066 1 42.25 496 LYS B N 1
ATOM 8634 C CA . LYS B 1 496 ? -33.031 23.203 5.293 1 42.25 496 LYS B CA 1
ATOM 8635 C C . LYS B 1 496 ? -32.406 21.828 5.578 1 42.25 496 LYS B C 1
ATOM 8637 O O . LYS B 1 496 ? -33.031 20.984 6.227 1 42.25 496 LYS B O 1
ATOM 8642 N N . SER B 1 497 ? -31.344 21.438 5.012 1 40.81 497 SER B N 1
ATOM 8643 C CA . SER B 1 497 ? -31.031 20.016 4.988 1 40.81 497 SER B CA 1
ATOM 8644 C C . SER B 1 497 ? -30.422 19.562 6.312 1 40.81 497 SER B C 1
ATOM 8646 O O . SER B 1 497 ? -30.172 18.375 6.508 1 40.81 497 SER B O 1
ATOM 8648 N N . CYS B 1 498 ? -29.875 20.359 7.09 1 37.16 498 CYS B N 1
ATOM 8649 C CA . CYS B 1 498 ? -29.344 19.828 8.344 1 37.16 498 CYS B CA 1
ATOM 8650 C C . CYS B 1 498 ? -30.469 19.312 9.234 1 37.16 498 CYS B C 1
ATOM 8652 O O . CYS B 1 498 ? -30.203 18.734 10.297 1 37.16 498 CYS B O 1
ATOM 8654 N N . LEU B 1 499 ? -31.719 19.641 9.094 1 34.44 499 LEU B N 1
ATOM 8655 C CA . LEU B 1 499 ? -32.812 19.219 9.953 1 34.44 499 LEU B CA 1
ATOM 8656 C C . LEU B 1 499 ? -33.094 17.734 9.781 1 34.44 499 LEU B C 1
ATOM 8658 O O . LEU B 1 499 ? -33.688 17.094 10.656 1 34.44 499 LEU B O 1
ATOM 8662 N N . SER B 1 500 ? -32.812 17.188 8.672 1 33.69 500 SER B N 1
ATOM 8663 C CA . SER B 1 500 ? -33.281 15.812 8.578 1 33.69 500 SER B CA 1
ATOM 8664 C C . SER B 1 500 ? -32.406 14.875 9.375 1 33.69 500 SER B C 1
ATOM 8666 O O . SER B 1 500 ? -32.812 13.758 9.719 1 33.69 500 SER B O 1
ATOM 8668 N N . SER B 1 501 ? -31.125 15.188 9.547 1 34.41 501 SER B N 1
ATOM 8669 C CA . SER B 1 501 ? -30.375 14.086 10.148 1 34.41 501 SER B CA 1
ATOM 8670 C C . SER B 1 501 ? -30.547 14.07 11.664 1 34.41 501 SER B C 1
ATOM 8672 O O . SER B 1 501 ? -29.969 13.219 12.344 1 34.41 501 SER B O 1
ATOM 8674 N N . THR B 1 502 ? -31.125 15.156 12.344 1 29.33 502 THR B N 1
ATOM 8675 C CA . THR B 1 502 ? -31.328 15.031 13.781 1 29.33 502 THR B CA 1
ATOM 8676 C C . THR B 1 502 ? -32.469 14.086 14.086 1 29.33 502 THR B C 1
ATOM 8678 O O . THR B 1 502 ? -33.031 14.086 15.195 1 29.33 502 THR B O 1
ATOM 8681 N N . LYS B 1 503 ? -33.062 13.383 13.094 1 32.44 503 LYS B N 1
ATOM 8682 C CA . LYS B 1 503 ? -34.188 12.594 13.602 1 32.44 503 LYS B CA 1
ATOM 8683 C C . LYS B 1 503 ? -33.75 11.734 14.789 1 32.44 503 LYS B C 1
ATOM 8685 O O . LYS B 1 503 ? -34.594 11.336 15.602 1 32.44 503 LYS B O 1
ATOM 8690 N N . ASN B 1 504 ? -32.656 11.133 14.938 1 27.28 504 ASN B N 1
ATOM 8691 C CA . ASN B 1 504 ? -32.781 10.016 15.875 1 27.28 504 ASN B CA 1
ATOM 8692 C C . ASN B 1 504 ? -32.562 10.469 17.312 1 27.28 504 ASN B C 1
ATOM 8694 O O . ASN B 1 504 ? -32.312 9.648 18.188 1 27.28 504 ASN B O 1
ATOM 8698 N N . ASP B 1 505 ? -32.219 11.75 17.688 1 25.95 505 ASP B N 1
ATOM 8699 C CA . ASP B 1 505 ? -32.156 11.812 19.156 1 25.95 505 ASP B CA 1
ATOM 8700 C C . ASP B 1 505 ? -33.562 11.875 19.766 1 25.95 505 ASP B C 1
ATOM 8702 O O . ASP B 1 505 ? -34.344 12.773 19.438 1 25.95 505 ASP B O 1
ATOM 8706 N N . TYR B 1 506 ? -34.25 10.773 20.266 1 24.92 506 TYR B N 1
ATOM 8707 C CA . TYR B 1 506 ? -35.406 10.578 21.109 1 24.92 506 TYR B CA 1
ATOM 8708 C C . TYR B 1 506 ? -35.375 11.492 22.328 1 24.92 506 TYR B C 1
ATOM 8710 O O . TYR B 1 506 ? -36.031 11.242 23.328 1 24.92 506 TYR B O 1
ATOM 8718 N N . PHE B 1 507 ? -34.531 12.438 22.672 1 22.67 507 PHE B N 1
ATOM 8719 C CA . PHE B 1 507 ? -34.938 13.055 23.938 1 22.67 507 PHE B CA 1
ATOM 8720 C C . PHE B 1 507 ? -36.344 13.648 23.828 1 22.67 507 PHE B C 1
ATOM 8722 O O . PHE B 1 507 ? -36.844 13.852 22.719 1 22.67 507 PHE B O 1
ATOM 8729 N N . GLY B 1 508 ? -36.906 14.492 24.953 1 19.84 508 GLY B N 1
ATOM 8730 C CA . GLY B 1 508 ? -38.156 15.008 25.469 1 19.84 508 GLY B CA 1
ATOM 8731 C C . GLY B 1 508 ? -38.906 15.844 24.453 1 19.84 508 GLY B C 1
ATOM 8732 O O . GLY B 1 508 ? -38.312 16.531 23.609 1 19.84 508 GLY B O 1
ATOM 8733 N N . LYS B 1 509 ? -40.25 15.547 24.297 1 23.42 509 LYS B N 1
ATOM 8734 C CA . LYS B 1 509 ? -41.469 16.219 23.812 1 23.42 509 LYS B CA 1
ATOM 8735 C C . LYS B 1 509 ? -41.594 17.609 24.438 1 23.42 509 LYS B C 1
ATOM 8737 O O . LYS B 1 509 ? -42.406 17.797 25.359 1 23.42 509 LYS B O 1
ATOM 8742 N N . SER B 1 510 ? -40.844 18.406 25.094 1 18.77 510 SER B N 1
ATOM 8743 C CA . SER B 1 510 ? -41.625 19.609 25.453 1 18.77 510 SER B CA 1
ATOM 8744 C C . SER B 1 510 ? -42.375 20.156 24.266 1 18.77 510 SER B C 1
ATOM 8746 O O . SER B 1 510 ? -41.906 20.109 23.125 1 18.77 510 SER B O 1
ATOM 8748 N N . CYS B 1 511 ? -43.875 20.438 24.422 1 20.61 511 CYS B N 1
ATOM 8749 C CA . CYS B 1 511 ? -45.25 20.906 24.141 1 20.61 511 CYS B CA 1
ATOM 8750 C C . CYS B 1 511 ? -45.188 22.297 23.516 1 20.61 511 CYS B C 1
ATOM 8752 O O . CYS B 1 511 ? -46.219 22.781 23.031 1 20.61 511 CYS B O 1
ATOM 8754 N N . LEU B 1 512 ? -44.375 23.266 23.891 1 18.5 512 LEU B N 1
ATOM 8755 C CA . LEU B 1 512 ? -44.969 24.594 23.703 1 18.5 512 LEU B CA 1
ATOM 8756 C C . LEU B 1 512 ? -45.281 24.844 22.234 1 18.5 512 LEU B C 1
ATOM 8758 O O . LEU B 1 512 ? -46.406 25.266 21.906 1 18.5 512 LEU B O 1
ATOM 8762 N N . GLU B 1 513 ? -44.625 25.703 21.484 1 18.83 513 GLU B N 1
ATOM 8763 C CA . GLU B 1 513 ? -45.281 26.562 20.516 1 18.83 513 GLU B CA 1
ATOM 8764 C C . GLU B 1 513 ? -45.594 25.797 19.219 1 18.83 513 GLU B C 1
ATOM 8766 O O . GLU B 1 513 ? -44.688 25.5 18.438 1 18.83 513 GLU B O 1
ATOM 8771 N N . ILE B 1 514 ? -46.375 24.531 19.312 1 21.83 514 ILE B N 1
ATOM 8772 C CA . ILE B 1 514 ? -47.188 24.125 18.172 1 21.83 514 ILE B CA 1
ATOM 8773 C C . ILE B 1 514 ? -47.938 25.328 17.625 1 21.83 514 ILE B C 1
ATOM 8775 O O . ILE B 1 514 ? -48.562 25.25 16.562 1 21.83 514 ILE B O 1
ATOM 8779 N N . LEU B 1 515 ? -48.312 26.281 18.578 1 17.83 515 LEU B N 1
ATOM 8780 C CA . LEU B 1 515 ? -49.438 27.188 18.328 1 17.83 515 LEU B CA 1
ATOM 8781 C C . LEU B 1 515 ? -49.219 28 17.062 1 17.83 515 LEU B C 1
ATOM 8783 O O . LEU B 1 515 ? -50.125 28.188 16.25 1 17.83 515 LEU B O 1
ATOM 8787 N N . TYR B 1 516 ? -48.469 29.078 17.188 1 17.55 516 TYR B N 1
ATOM 8788 C CA . TYR B 1 516 ? -48.969 30.297 16.547 1 17.55 516 TYR B CA 1
ATOM 8789 C C . TYR B 1 516 ? -48.906 30.203 15.039 1 17.55 516 TYR B C 1
ATOM 8791 O O . TYR B 1 516 ? -49.844 30.578 14.336 1 17.55 516 TYR B O 1
ATOM 8799 N N . ASN B 1 517 ? -47.625 30.266 14.469 1 17.47 517 ASN B N 1
ATOM 8800 C CA . ASN B 1 517 ? -47.75 31.016 13.219 1 17.47 517 ASN B CA 1
ATOM 8801 C C . ASN B 1 517 ? -48.438 30.203 12.141 1 17.47 517 ASN B C 1
ATOM 8803 O O . ASN B 1 517 ? -47.906 29.188 11.688 1 17.47 517 ASN B O 1
ATOM 8807 N N . THR B 1 518 ? -49.844 30.047 12.281 1 17.11 518 THR B N 1
ATOM 8808 C CA . THR B 1 518 ? -50.844 29.953 11.211 1 17.11 518 THR B CA 1
ATOM 8809 C C . THR B 1 518 ? -50.469 30.859 10.047 1 17.11 518 THR B C 1
ATOM 8811 O O . THR B 1 518 ? -50.531 32.094 10.164 1 17.11 518 THR B O 1
ATOM 8814 N N . GLU B 1 519 ? -49.25 30.734 9.508 1 17.59 519 GLU B N 1
ATOM 8815 C CA . GLU B 1 519 ? -49.188 31.484 8.258 1 17.59 519 GLU B CA 1
ATOM 8816 C C . GLU B 1 519 ? -50.469 31.297 7.453 1 17.59 519 GLU B C 1
ATOM 8818 O O . GLU B 1 519 ? -51 30.188 7.348 1 17.59 519 GLU B O 1
ATOM 8823 N N . ILE B 1 520 ? -51.219 32.438 7.219 1 16.33 520 ILE B N 1
ATOM 8824 C CA . ILE B 1 520 ? -52.125 33.156 6.363 1 16.33 520 ILE B CA 1
ATOM 8825 C C . ILE B 1 520 ? -51.844 32.844 4.898 1 16.33 520 ILE B C 1
ATOM 8827 O O . ILE B 1 520 ? -50.75 33.031 4.41 1 16.33 520 ILE B O 1
ATOM 8831 N N . CYS B 1 521 ? -52.625 31.906 4.324 1 17.94 521 CYS B N 1
ATOM 8832 C CA . CYS B 1 521 ? -53 31.578 2.959 1 17.94 521 CYS B CA 1
ATOM 8833 C C . CYS B 1 521 ? -53.281 32.844 2.141 1 17.94 521 CYS B C 1
ATOM 8835 O O . CYS B 1 521 ? -53.938 32.781 1.101 1 17.94 521 CYS B O 1
ATOM 8837 N N . ASN B 1 522 ? -52.781 34.062 2.629 1 16.08 522 ASN B N 1
ATOM 8838 C CA . ASN B 1 522 ? -53.469 35.125 1.898 1 16.08 522 ASN B CA 1
ATOM 8839 C C . ASN B 1 522 ? -53.375 34.906 0.39 1 16.08 522 ASN B C 1
ATOM 8841 O O . ASN B 1 522 ? -52.406 34.344 -0.108 1 16.08 522 ASN B O 1
ATOM 8845 N N . TRP B 1 523 ? -54.438 35.312 -0.357 1 16.48 523 TRP B N 1
ATOM 8846 C CA . TRP B 1 523 ? -55.25 35.469 -1.563 1 16.48 523 TRP B CA 1
ATOM 8847 C C . TRP B 1 523 ? -54.562 36.406 -2.543 1 16.48 523 TRP B C 1
ATOM 8849 O O . TRP B 1 523 ? -54.906 36.438 -3.727 1 16.48 523 TRP B O 1
ATOM 8859 N N . SER B 1 524 ? -53.531 37.281 -2.178 1 16.31 524 SER B N 1
ATOM 8860 C CA . SER B 1 524 ? -53.906 38.469 -2.941 1 16.31 524 SER B CA 1
ATOM 8861 C C . SER B 1 524 ? -53.969 38.156 -4.434 1 16.31 524 SER B C 1
ATOM 8863 O O . SER B 1 524 ? -53.406 37.188 -4.898 1 16.31 524 SER B O 1
ATOM 8865 N N . PRO B 1 525 ? -54.062 39.375 -5.297 1 16.88 525 PRO B N 1
ATOM 8866 C CA . PRO B 1 525 ? -54.688 40.062 -6.438 1 16.88 525 PRO B CA 1
ATOM 8867 C C . PRO B 1 525 ? -54.031 39.656 -7.77 1 16.88 525 PRO B C 1
ATOM 8869 O O . PRO B 1 525 ? -52.938 39.156 -7.801 1 16.88 525 PRO B O 1
ATOM 8872 N N . ILE B 1 526 ? -54.625 40.188 -8.945 1 17.56 526 ILE B N 1
ATOM 8873 C CA . ILE B 1 526 ? -54.906 40.188 -10.375 1 17.56 526 ILE B CA 1
ATOM 8874 C C . ILE B 1 526 ? -53.688 40.688 -11.148 1 17.56 526 ILE B C 1
ATOM 8876 O O . ILE B 1 526 ? -53.5 40.375 -12.328 1 17.56 526 ILE B O 1
ATOM 8880 N N . GLN B 1 527 ? -52.812 41.625 -10.555 1 16.2 527 GLN B N 1
ATOM 8881 C CA . GLN B 1 527 ? -52.594 42.656 -11.562 1 16.2 527 GLN B CA 1
ATOM 8882 C C . GLN B 1 527 ? -51.844 42.094 -12.766 1 16.2 527 GLN B C 1
ATOM 8884 O O . GLN B 1 527 ? -51.062 41.125 -12.633 1 16.2 527 GLN B O 1
ATOM 8889 N N . SER B 1 528 ? -51.906 42.781 -13.992 1 16.75 528 SER B N 1
ATOM 8890 C CA . SER B 1 528 ? -51.844 42.969 -15.438 1 16.75 528 SER B CA 1
ATOM 8891 C C . SER B 1 528 ? -50.375 43.125 -15.883 1 16.75 528 SER B C 1
ATOM 8893 O O . SER B 1 528 ? -50.125 43.344 -17.062 1 16.75 528 SER B O 1
ATOM 8895 N N . LEU B 1 529 ? -49.375 43.312 -14.953 1 16.48 529 LEU B N 1
ATOM 8896 C CA . LEU B 1 529 ? -48.438 44.188 -15.672 1 16.48 529 LEU B CA 1
ATOM 8897 C C . LEU B 1 529 ? -47.969 43.531 -16.953 1 16.48 529 LEU B C 1
ATOM 8899 O O . LEU B 1 529 ? -47.812 42.312 -17.016 1 16.48 529 LEU B O 1
ATOM 8903 N N . ASN B 1 530 ? -47.656 44.344 -18.016 1 16.67 530 ASN B N 1
ATOM 8904 C CA . ASN B 1 530 ? -47.344 44.688 -19.391 1 16.67 530 ASN B CA 1
ATOM 8905 C C . ASN B 1 530 ? -46.031 44.062 -19.844 1 16.67 530 ASN B C 1
ATOM 8907 O O . ASN B 1 530 ? -45.188 43.719 -19 1 16.67 530 ASN B O 1
ATOM 8911 N N . SER B 1 531 ? -45.656 44.156 -21.219 1 17.02 531 SER B N 1
ATOM 8912 C CA . SER B 1 531 ? -45.031 43.531 -22.375 1 17.02 531 SER B CA 1
ATOM 8913 C C . SER B 1 531 ? -43.5 43.656 -22.344 1 17.02 531 SER B C 1
ATOM 8915 O O . SER B 1 531 ? -42.812 42.938 -23.047 1 17.02 531 SER B O 1
ATOM 8917 N N . GLY B 1 532 ? -42.906 44.75 -21.797 1 16.36 532 GLY B N 1
ATOM 8918 C CA . GLY B 1 532 ? -41.844 45.281 -22.641 1 16.36 532 GLY B CA 1
ATOM 8919 C C . GLY B 1 532 ? -40.625 44.406 -22.719 1 16.36 532 GLY B C 1
ATOM 8920 O O . GLY B 1 532 ? -40.312 43.656 -21.781 1 16.36 532 GLY B O 1
ATOM 8921 N N . LYS B 1 533 ? -39.969 44.188 -24.031 1 18.52 533 LYS B N 1
ATOM 8922 C CA . LYS B 1 533 ? -38.969 43.5 -24.859 1 18.52 533 LYS B CA 1
ATOM 8923 C C . LYS B 1 533 ? -37.562 43.781 -24.328 1 18.52 533 LYS B C 1
ATOM 8925 O O . LYS B 1 533 ? -36.562 43.375 -24.953 1 18.52 533 LYS B O 1
ATOM 8930 N N . VAL B 1 534 ? -37.219 44.344 -23.203 1 15.84 534 VAL B N 1
ATOM 8931 C CA . VAL B 1 534 ? -35.906 44.969 -23.312 1 15.84 534 VAL B CA 1
ATOM 8932 C C . VAL B 1 534 ? -34.844 43.906 -23.562 1 15.84 534 VAL B C 1
ATOM 8934 O O . VAL B 1 534 ? -34.688 42.969 -22.766 1 15.84 534 VAL B O 1
ATOM 8937 N N . GLY B 1 535 ? -34.219 43.781 -24.844 1 17.39 535 GLY B N 1
ATOM 8938 C CA . GLY B 1 535 ? -33.188 43.094 -25.656 1 17.39 535 GLY B CA 1
ATOM 8939 C C . GLY B 1 535 ? -31.797 43.219 -25.078 1 17.39 535 GLY B C 1
ATOM 8940 O O . GLY B 1 535 ? -30.812 43.281 -25.812 1 17.39 535 GLY B O 1
ATOM 8941 N N . LEU B 1 536 ? -31.469 43.531 -23.844 1 15.83 536 LEU B N 1
ATOM 8942 C CA . LEU B 1 536 ? -30.094 43.969 -23.719 1 15.83 536 LEU B CA 1
ATOM 8943 C C . LEU B 1 536 ? -29.125 42.906 -24.219 1 15.83 536 LEU B C 1
ATOM 8945 O O . LEU B 1 536 ? -29.203 41.75 -23.797 1 15.83 536 LEU B O 1
ATOM 8949 N N . TRP B 1 537 ? -28.234 43.062 -25.344 1 16.08 537 TRP B N 1
ATOM 8950 C CA . TRP B 1 537 ? -27.219 42.656 -26.328 1 16.08 537 TRP B CA 1
ATOM 8951 C C . TRP B 1 537 ? -25.891 42.375 -25.625 1 16.08 537 TRP B C 1
ATOM 8953 O O . TRP B 1 537 ? -24.906 42.062 -26.297 1 16.08 537 TRP B O 1
ATOM 8963 N N . PHE B 1 538 ? -25.484 42.594 -24.375 1 16.41 538 PHE B N 1
ATOM 8964 C CA . PHE B 1 538 ? -24.047 42.594 -24.156 1 16.41 538 PHE B CA 1
ATOM 8965 C C . PHE B 1 538 ? -23.469 41.219 -24.391 1 16.41 538 PHE B C 1
ATOM 8967 O O . PHE B 1 538 ? -23.656 40.281 -23.578 1 16.41 538 PHE B O 1
ATOM 8974 N N . GLY B 1 539 ? -23.375 40.531 -25.594 1 17.78 539 GLY B N 1
ATOM 8975 C CA . GLY B 1 539 ? -22.922 39.25 -26.094 1 17.78 539 GLY B CA 1
ATOM 8976 C C . GLY B 1 539 ? -21.5 38.906 -25.672 1 17.78 539 GLY B C 1
ATOM 8977 O O . GLY B 1 539 ? -21.266 37.844 -25.109 1 17.78 539 GLY B O 1
ATOM 8978 N N . SER B 1 540 ? -20.281 39.062 -26.594 1 18.22 540 SER B N 1
ATOM 8979 C CA . SER B 1 540 ? -19.203 38.375 -27.266 1 18.22 540 SER B CA 1
ATOM 8980 C C . SER B 1 540 ? -17.938 38.375 -26.422 1 18.22 540 SER B C 1
ATOM 8982 O O . SER B 1 540 ? -17.125 37.438 -26.516 1 18.22 540 SER B O 1
ATOM 8984 N N . LEU B 1 541 ? -17.219 39.469 -25.984 1 17.44 541 LEU B N 1
ATOM 8985 C CA . LEU B 1 541 ? -15.781 39.688 -26 1 17.44 541 LEU B CA 1
ATOM 8986 C C . LEU B 1 541 ? -15.109 38.938 -24.859 1 17.44 541 LEU B C 1
ATOM 8988 O O . LEU B 1 541 ? -13.961 38.5 -24.984 1 17.44 541 LEU B O 1
ATOM 8992 N N . CYS B 1 542 ? -15.508 39 -23.594 1 17.86 542 CYS B N 1
ATOM 8993 C CA . CYS B 1 542 ? -14.586 38.875 -22.469 1 17.86 542 CYS B CA 1
ATOM 8994 C C . CYS B 1 542 ? -14.164 37.438 -22.25 1 17.86 542 CYS B C 1
ATOM 8996 O O . CYS B 1 542 ? -13.695 37.062 -21.172 1 17.86 542 CYS B O 1
ATOM 8998 N N . GLN B 1 543 ? -14.375 36.469 -23.109 1 20.28 543 GLN B N 1
ATOM 8999 C CA . GLN B 1 543 ? -14.094 35.062 -22.906 1 20.28 543 GLN B CA 1
ATOM 9000 C C . GLN B 1 543 ? -12.594 34.781 -22.844 1 20.28 543 GLN B C 1
ATOM 9002 O O . GLN B 1 543 ? -12.148 33.844 -22.188 1 20.28 543 GLN B O 1
ATOM 9007 N N . HIS B 1 544 ? -11.766 35.438 -23.75 1 21.8 544 HIS B N 1
ATOM 9008 C CA . HIS B 1 544 ? -10.43 34.969 -24.109 1 21.8 544 HIS B CA 1
ATOM 9009 C C . HIS B 1 544 ? -9.445 35.188 -22.969 1 21.8 544 HIS B C 1
ATOM 9011 O O . HIS B 1 544 ? -8.414 34.531 -22.891 1 21.8 544 HIS B O 1
ATOM 9017 N N . SER B 1 545 ? -9.508 36.375 -22.312 1 21.16 545 SER B N 1
ATOM 9018 C CA . SER B 1 545 ? -8.344 36.812 -21.547 1 21.16 545 SER B CA 1
ATOM 9019 C C . SER B 1 545 ? -8.148 35.938 -20.312 1 21.16 545 SER B C 1
ATOM 9021 O O . SER B 1 545 ? -7.098 36 -19.672 1 21.16 545 SER B O 1
ATOM 9023 N N . VAL B 1 546 ? -9.25 35.5 -19.797 1 21.88 546 VAL B N 1
ATOM 9024 C CA . VAL B 1 546 ? -9.07 34.875 -18.484 1 21.88 546 VAL B CA 1
ATOM 9025 C C . VAL B 1 546 ? -8.266 33.594 -18.625 1 21.88 546 VAL B C 1
ATOM 9027 O O . VAL B 1 546 ? -7.605 33.156 -17.688 1 21.88 546 VAL B O 1
ATOM 9030 N N . MET B 1 547 ? -8.352 32.969 -19.828 1 22.58 547 MET B N 1
ATOM 9031 C CA . MET B 1 547 ? -7.641 31.688 -19.969 1 22.58 547 MET B CA 1
ATOM 9032 C C . MET B 1 547 ? -6.133 31.906 -19.953 1 22.58 547 MET B C 1
ATOM 9034 O O . MET B 1 547 ? -5.387 31.047 -19.469 1 22.58 547 MET B O 1
ATOM 9038 N N . ILE B 1 548 ? -5.699 33.031 -20.672 1 24.52 548 ILE B N 1
ATOM 9039 C CA . ILE B 1 548 ? -4.262 33.25 -20.828 1 24.52 548 ILE B CA 1
ATOM 9040 C C . ILE B 1 548 ? -3.619 33.5 -19.469 1 24.52 548 ILE B C 1
ATOM 9042 O O . ILE B 1 548 ? -2.531 32.969 -19.188 1 24.52 548 ILE B O 1
ATOM 9046 N N . LEU B 1 549 ? -4.312 34.312 -18.672 1 22.69 549 LEU B N 1
ATOM 9047 C CA . LEU B 1 549 ? -3.672 34.656 -17.406 1 22.69 549 LEU B CA 1
ATOM 9048 C C . LEU B 1 549 ? -3.547 33.438 -16.516 1 22.69 549 LEU B C 1
ATOM 9050 O O . LEU B 1 549 ? -2.551 33.281 -15.797 1 22.69 549 LEU B O 1
ATOM 9054 N N . TYR B 1 550 ? -4.504 32.562 -16.578 1 24.91 550 TYR B N 1
ATOM 9055 C CA . TYR B 1 550 ? -4.461 31.406 -15.711 1 24.91 550 TYR B CA 1
ATOM 9056 C C . TYR B 1 550 ? -3.277 30.516 -16.062 1 24.91 550 TYR B C 1
ATOM 9058 O O . TYR B 1 550 ? -2.67 29.906 -15.18 1 24.91 550 TYR B O 1
ATOM 9066 N N . LEU B 1 551 ? -3.055 30.375 -17.359 1 24.84 551 LEU B N 1
ATOM 9067 C CA . LEU B 1 551 ? -1.893 29.578 -17.734 1 24.84 551 LEU B CA 1
ATOM 9068 C C . LEU B 1 551 ? -0.609 30.188 -17.188 1 24.84 551 LEU B C 1
ATOM 9070 O O . LEU B 1 551 ? 0.295 29.484 -16.766 1 24.84 551 LEU B O 1
ATOM 9074 N N . GLU B 1 552 ? -0.493 31.516 -17.297 1 26.61 552 GLU B N 1
ATOM 9075 C CA . GLU B 1 552 ? 0.735 32.188 -16.875 1 26.61 552 GLU B CA 1
ATOM 9076 C C . GLU B 1 552 ? 0.924 32.094 -15.359 1 26.61 552 GLU B C 1
ATOM 9078 O O . GLU B 1 552 ? 2.043 31.906 -14.883 1 26.61 552 GLU B O 1
ATOM 9083 N N . LEU B 1 553 ? -0.183 32.281 -14.719 1 24.69 553 LEU B N 1
ATOM 9084 C CA . LEU B 1 553 ? -0.052 32.281 -13.266 1 24.69 553 LEU B CA 1
ATOM 9085 C C . LEU B 1 553 ? 0.262 30.891 -12.734 1 24.69 553 LEU B C 1
ATOM 9087 O O . LEU B 1 553 ? 1.045 30.75 -11.789 1 24.69 553 LEU B O 1
ATOM 9091 N N . THR B 1 554 ? -0.419 29.891 -13.25 1 26.41 554 THR B N 1
ATOM 9092 C CA . THR B 1 554 ? -0.177 28.547 -12.727 1 26.41 554 THR B CA 1
ATOM 9093 C C . THR B 1 554 ? 1.241 28.094 -13.055 1 26.41 554 THR B C 1
ATOM 9095 O O . THR B 1 554 ? 1.799 27.234 -12.359 1 26.41 554 THR B O 1
ATOM 9098 N N . ILE B 1 555 ? 1.779 28.531 -14.164 1 25.84 555 ILE B N 1
ATOM 9099 C CA . ILE B 1 555 ? 3.16 28.188 -14.477 1 25.84 555 ILE B CA 1
ATOM 9100 C C . ILE B 1 555 ? 4.098 28.812 -13.445 1 25.84 555 ILE B C 1
ATOM 9102 O O . ILE B 1 555 ? 5.09 28.188 -13.047 1 25.84 555 ILE B O 1
ATOM 9106 N N . ASN B 1 556 ? 3.814 30.062 -13.07 1 25.77 556 ASN B N 1
ATOM 9107 C CA . ASN B 1 556 ? 4.758 30.734 -12.195 1 25.77 556 ASN B CA 1
ATOM 9108 C C . ASN B 1 556 ? 4.793 30.109 -10.805 1 25.77 556 ASN B C 1
ATOM 9110 O O . ASN B 1 556 ? 5.746 30.312 -10.047 1 25.77 556 ASN B O 1
ATOM 9114 N N . ILE B 1 557 ? 3.582 29.734 -10.336 1 24.41 557 ILE B N 1
ATOM 9115 C CA . ILE B 1 557 ? 3.594 29.312 -8.938 1 24.41 557 ILE B CA 1
ATOM 9116 C C . ILE B 1 557 ? 4.406 28.031 -8.797 1 24.41 557 ILE B C 1
ATOM 9118 O O . ILE B 1 557 ? 5.156 27.859 -7.832 1 24.41 557 ILE B O 1
ATOM 9122 N N . TYR B 1 558 ? 3.936 27.016 -9.578 1 24.48 558 TYR B N 1
ATOM 9123 C CA . TYR B 1 558 ? 4.398 25.688 -9.203 1 24.48 558 TYR B CA 1
ATOM 9124 C C . TYR B 1 558 ? 5.883 25.531 -9.5 1 24.48 558 TYR B C 1
ATOM 9126 O O . TYR B 1 558 ? 6.449 24.453 -9.297 1 24.48 558 TYR B O 1
ATOM 9134 N N . PHE B 1 559 ? 6.332 26.297 -10.391 1 24.94 559 PHE B N 1
ATOM 9135 C CA . PHE B 1 559 ? 7.684 25.984 -10.844 1 24.94 559 PHE B CA 1
ATOM 9136 C C . PHE B 1 559 ? 8.703 26.312 -9.758 1 24.94 559 PHE B C 1
ATOM 9138 O O . PHE B 1 559 ? 9.656 27.062 -10.008 1 24.94 559 PHE B O 1
ATOM 9145 N N . SER B 1 560 ? 8.203 26.281 -8.492 1 22.08 560 SER B N 1
ATOM 9146 C CA . SER B 1 560 ? 9.359 26.422 -7.609 1 22.08 560 SER B CA 1
ATOM 9147 C C . SER B 1 560 ? 10.203 25.156 -7.59 1 22.08 560 SER B C 1
ATOM 9149 O O . SER B 1 560 ? 9.773 24.125 -7.051 1 22.08 560 SER B O 1
ATOM 9151 N N . TYR B 1 561 ? 10.695 24.766 -8.703 1 23.81 561 TYR B N 1
ATOM 9152 C CA . TYR B 1 561 ? 11.523 23.594 -8.977 1 23.81 561 TYR B CA 1
ATOM 9153 C C . TYR B 1 561 ? 12.664 23.484 -7.969 1 23.81 561 TYR B C 1
ATOM 9155 O O . TYR B 1 561 ? 13.445 24.438 -7.805 1 23.81 561 TYR B O 1
ATOM 9163 N N . PRO B 1 562 ? 12.406 22.688 -6.918 1 22.27 562 PRO B N 1
ATOM 9164 C CA . PRO B 1 562 ? 13.508 22.531 -5.961 1 22.27 562 PRO B CA 1
ATOM 9165 C C . PRO B 1 562 ? 14.789 22.016 -6.613 1 22.27 562 PRO B C 1
ATOM 9167 O O . PRO B 1 562 ? 14.734 21.312 -7.625 1 22.27 562 PRO B O 1
ATOM 9170 N N . ARG B 1 563 ? 15.945 22.625 -6.582 1 22.94 563 ARG B N 1
ATOM 9171 C CA . ARG B 1 563 ? 17.281 22.422 -7.129 1 22.94 563 ARG B CA 1
ATOM 9172 C C . ARG B 1 563 ? 17.859 21.078 -6.691 1 22.94 563 ARG B C 1
ATOM 9174 O O . ARG B 1 563 ? 17.719 20.688 -5.535 1 22.94 563 ARG B O 1
ATOM 9181 N N . PRO B 1 564 ? 17.812 20.125 -7.719 1 22.36 564 PRO B N 1
ATOM 9182 C CA . PRO B 1 564 ? 18.609 18.906 -7.445 1 22.36 564 PRO B CA 1
ATOM 9183 C C . PRO B 1 564 ? 19.953 19.219 -6.797 1 22.36 564 PRO B C 1
ATOM 9185 O O . PRO B 1 564 ? 20.641 20.156 -7.223 1 22.36 564 PRO B O 1
ATOM 9188 N N . GLU B 1 565 ? 20.109 19.219 -5.43 1 21.39 565 GLU B N 1
ATOM 9189 C CA . GLU B 1 565 ? 21.516 19.156 -5.012 1 21.39 565 GLU B CA 1
ATOM 9190 C C . GLU B 1 565 ? 22.25 18.031 -5.746 1 21.39 565 GLU B C 1
ATOM 9192 O O . GLU B 1 565 ? 21.688 16.969 -6.012 1 21.39 565 GLU B O 1
#